Protein AF-0000000071471298 (afdb_homodimer)

Foldseek 3Di:
DPPVPPPPPPDPDPPPPPCVVPLQDDCVVLLFWKKWKFFWDQDPVVSDTDPLSVVLVVLLVVLCVVLQKDWHWDDFLFNRIIIITIHHDPVSLLVLLVVLQVLCVVQPFDHDDSDPVRAFSQRSSQSLVCQACDDVVVNHSNDDDPPSRTPDMFTQNCQVVLVVVLVVCVVVPPVCLDPVVLVVLLVSCCRHFNNQVSLLLQLLNLLLVLLVVLLVVLVVCVPPPFFLRLVNLVVLLVSLLVSLLSSLLSQLQSLQVVRLPRVQVSADFPDDPVLDDDPVLLVVLLVVCVVVLVVLLVVLLVQLVVLVVQLCCLQFWFPDPPSVVSNCVSVVSLVVVLVVSLVVQLVVLVVSLVVSRDGHPVVSVQSSCVSSLSSVLCSQCSVLVCCLPPCQFCVLVCQVCSVVVLVVQQVVCVVDVVRHRGHTDDGFGWRDFCVNVVSLCCRLAVVLVVVLCVQQVVLVVCVVQCVVQVVVVVVVVPSSPDVPVVCVVDDVVCPVSSVSVSVLVPAAADDSSVLLSVSLSLSLSCLQRCSRRSNSSVSSSVSSSVVSSRVSSCCSPRHRPDNRDYDSGPPPSSVSSLVSSLVSLLNSQLSSQQQVDPPDNTQDIDNNHRSGPDDPCCSNVNSVVRSVVSVVVSVVSSVVSCCVSPPVNVVVVVVVVVVVVVVVVVVPDDDDDDPDDPVVVVVVVVVVVVVD/DCPPPPPPPDDPDPPPPPCPVPLQDDCVVLLFWKKWKFFWDQDPVVSDTDPLSVVLVVLLVVLLVVLQKDWHWDQFLFNRIIIITIHHDPVSLLVLLVVLQVLCVVQPFDHDDSDPVRAFSQRSSQSLVCQACDDVVVNHSNDDDPPSRTPDMFTQNCQVVLVVVLVVCVVVPPVCLPPVVLVVLLVSCCRHFNNQVSLLLQLLNLLLVLLVVLLVVLVVCVVPPFFLRLVNLVVLLVSLLVSLLSSLLSQLQSLQVVRLPRVQVSADFPDDPVLDDDPVQLVVLLVVCVVVLVVLLVVLLVQLVVLVVQLCCLQFWFPDPPSVVSNCVSVVSLVVVLVVSLVVQLVVLVVSLVVSRDGHPVVSVQSSCVSSLSSVLCSQCSVLVCCLPPCQFCVLVCQVCSVVVLVVQQVVCVVDVPRHRGHTDDGFGWRDFCVNVVSLCCRLAVVLVVVLCVQQVVLVVCVVQCVVQVNVVVVVVPSSPDVPVVCVVDDVVCVVSSVSLSVLVPAAADDSSVLLSVSLSLSLSCLQRCSRRSNSSVSSSVSSSVVSSRVSSCCSPRHRPDNRDYDSGPPPSSVSSLVSSLVSLLNSQLSSQQQVDPPDNTQDIDNNHRSGPDDPCCSNVNSVVRSVVSVVVSVVSSVVSCCVSPPVNVVVVVVVVVVVVVVVVVVVDDDDDDPDDPVVVVVVVVVVVVVD

Sequence (1384 aa):
MSQELKQRAPASAENEKSPVDATKGNLVTVKPDYVIQVFYKYDPESKKNDPESEANLRVLSSILRLNGFVVNARADSNTNYLLLFVQLNDDAFEHLLKLSNQIDVLFHVKNTSTNTEKVSIAERLRLIYMKLTLTKEKGGCGIEVGKNNVKTIMPVGNIINLNKEAKNNTSRLGKLFRSPIRKENERFLRENLGSNYALYYKFVQGYVSSVGCIAVFGILAWFFLGNFSLLYAIINLTIGLTCYLCVYGLNLKSQRDWNLKNVSKTEIMVLEESELIPEWKVLLRRILFVPVTIFCSIFLFCVQFACFLLEIFINEVYVGPYKSILSLVPTICVCAAVPIITAIYGIIAGKYIAFEKNPTSERQNKSLLYKMFSFSCLASYSPLLITAFIYFPIGYALDPYLDTIKALTQSISSSYKYVPQIPTLDAEYKVNNLRMSSQIFYFMVINQVVGTLTEYALPIALSKILAVPKIASFLGTPPSAKDLDMKSVDEPEEHEFLELVRADLSKPVASIDADYNQHVIQYGFLMLFGPVWALGALSCFVFGLIQQEGDYMKYIKLARPSVPTRGESSEPWITFMRSLLIVGSFVSIAITLMYNRYGSMEIDSFVGKSSVQTSWLTVIGGAMISSILMQILVKSFEMIIQSVYDVEEEKKFNHEMKANKIISAFASKKEHPSSTDVDFLLQEVSTLQSTYMSQELKQRAPASAENEKSPVDATKGNLVTVKPDYVIQVFYKYDPESKKNDPESEANLRVLSSILRLNGFVVNARADSNTNYLLLFVQLNDDAFEHLLKLSNQIDVLFHVKNTSTNTEKVSIAERLRLIYMKLTLTKEKGGCGIEVGKNNVKTIMPVGNIINLNKEAKNNTSRLGKLFRSPIRKENERFLRENLGSNYALYYKFVQGYVSSVGCIAVFGILAWFFLGNFSLLYAIINLTIGLTCYLCVYGLNLKSQRDWNLKNVSKTEIMVLEESELIPEWKVLLRRILFVPVTIFCSIFLFCVQFACFLLEIFINEVYVGPYKSILSLVPTICVCAAVPIITAIYGIIAGKYIAFEKNPTSERQNKSLLYKMFSFSCLASYSPLLITAFIYFPIGYALDPYLDTIKALTQSISSSYKYVPQIPTLDAEYKVNNLRMSSQIFYFMVINQVVGTLTEYALPIALSKILAVPKIASFLGTPPSAKDLDMKSVDEPEEHEFLELVRADLSKPVASIDADYNQHVIQYGFLMLFGPVWALGALSCFVFGLIQQEGDYMKYIKLARPSVPTRGESSEPWITFMRSLLIVGSFVSIAITLMYNRYGSMEIDSFVGKSSVQTSWLTVIGGAMISSILMQILVKSFEMIIQSVYDVEEEKKFNHEMKANKIISAFASKKEHPSSTDVDFLLQEVSTLQSTY

Secondary structure (DSSP, 8-state):
------------------GGGGSS--HHHH--SEEEEEE--EETTTTEE-HHHHHHHHHHHHHHHHTTEEEEEEE-SSTTEEEEEEEE-HHHHHHHHHHHHHHHHHTTPPPPPS-GGGS-HHHHHHHHHHHHHS-GGGTS----TTSTTEEEEEE-TTHHHHHHHHHHHHTTTT-TT-HHHHHHHHHHHHHHT-HHHHHHHHHHHHHHHHHHHHHHHHHHHHHHT-TT-HHHHHHHHHHHHHHHHHHHHHHHHHHHHTT-TTGGGTS-B-S-GGG---HHHHHHHHHTTHHHHHHHHHHHHHHHHHHHHHHHIIIIIB-STTHHHHTTHHHHHHHHHHHHHHHHHHHHHHHHHHHHT-SBHHHHHHHHHHHHHHHHHHHHHHHHHHIIIIIHHHGGGHHHHHHHHHHHHHHHHHHSTTS----B--S-----TTHHHHHHHIIIIIHHHHHHIIIIIHHHHHHHHHTSHHHHHHTT----SS---HHHHS-TTTHHHHHHHHHHHHSPPP-HHHHHHHHHHHHHHHHHHGGG-TTHHHHHHHHHHHHHHHHHHIIIIISPPPPP---S-STTHHHHHHHHHHHHHHHHHHHHHHH--TT-SS----SSS-S--S-HHHHHHHHHHHHHHHHHHHHHHHHHHHHHH-HHHHHHHHHHHHHHHHHHHHHHSPPPPPS--HHHHHHHHHHHHHT-/------------------GGGGSS--HHHH--SEEEEEE--EETTTTEE-HHHHHHHHHHHHHHHHTTEEEEEEE-SSTTEEEEEEEE-HHHHHHHHHHHHHHHHHTTPPPPPS-GGGS-HHHHHHHHHHHHHS-GGGTS----TTSTTEEEEEE-TTHHHHHHHHHHHHTTTT-TT-HHHHHHHHHHHHHHT-HHHHHHHHHHHHHHHHHHHHHHHHHHHHHHT-TT-HHHHHHHHHHHHHHHHHHHHHHHHHHHHTT-TTGGGTS-B-S-GGG---HHHHHHHHHTTHHHHHHHHHHHHHHHHHHHHHHHIIIIIB-STTHHHHTTHHHHHHHHHHHHHHHHHHHHHHHHHHHHT-SBHHHHHHHHHHHHHHHHHHHHHHHHHHIIIIIHHHGGGHHHHHHHHHHHHHHHHHHSTTS----B--S-----TTHHHHHHHIIIIIHHHHHHIIIIIHHHHHHHHHTSHHHHHHTT----SS---HHHHS-TTTHHHHHHHHHHHHSPPP-HHHHHHHHHHHHHHHHHHGGG-TTHHHHHHHHHHHHHHHHHHIIIIISPPPPP---S-STTHHHHHHHHHHHHHHHHHHHHHHH--TT-SS----SSS-S--S-HHHHHHHHHHHHHHHHHHHHHHHHHHHHHH-HHHHHHHHHHHHHHHHHHHHHHS-PPPPS--HHHHHHHHHHHHHT-

Radius of gyration: 41.7 Å; Cα contacts (8 Å, |Δi|>4): 1835; chains: 2; bounding box: 125×145×100 Å

Nearest PDB structures (foldseek):
  7rxg-assembly1_B  TM=8.072E-01  e=3.898E-30  Aspergillus fumigatus A1163
  7rx2-assembly1_B  TM=8.559E-01  e=1.553E-27  Aspergillus fumigatus A1163
  7rwj-assembly1_A  TM=8.266E-01  e=1.677E-25  Aspergillus fumigatus Af293
  8tpr-assembly1_B  TM=7.800E-01  e=3.970E-26  Fusarium vanettenii 77-13-4
  8tpt-assembly1_A  TM=7.925E-01  e=3.604E-25  Fusarium vanettenii 77-13-4

pLDDT: mean 82.89, std 14.61, range [23.45, 97.5]

Structure (mmCIF, N/CA/C/O backbone):
data_AF-0000000071471298-model_v1
#
loop_
_entity.id
_entity.type
_entity.pdbx_description
1 polymer 'Increased sodium tolerance protein 2'
#
loop_
_atom_site.group_PDB
_atom_site.id
_atom_site.type_symbol
_atom_site.label_atom_id
_atom_site.label_alt_id
_atom_site.label_comp_id
_atom_site.label_asym_id
_atom_site.label_entity_id
_atom_site.label_seq_id
_atom_site.pdbx_PDB_ins_code
_atom_site.Cartn_x
_atom_site.Cartn_y
_atom_site.Cartn_z
_atom_site.occupancy
_atom_site.B_iso_or_equiv
_atom_site.auth_seq_id
_atom_site.auth_comp_id
_atom_site.auth_asym_id
_atom_site.auth_atom_id
_atom_site.pdbx_PDB_model_num
ATOM 1 N N . MET A 1 1 ? -71.25 67.625 57.125 1 24.45 1 MET A N 1
ATOM 2 C CA . MET A 1 1 ? -71.938 68.25 55.969 1 24.45 1 MET A CA 1
ATOM 3 C C . MET A 1 1 ? -71 68.25 54.75 1 24.45 1 MET A C 1
ATOM 5 O O . MET A 1 1 ? -71.312 67.75 53.688 1 24.45 1 MET A O 1
ATOM 9 N N . SER A 1 2 ? -70.438 69.5 54.438 1 24.17 2 SER A N 1
ATOM 10 C CA . SER A 1 2 ? -69.812 69.812 53.156 1 24.17 2 SER A CA 1
ATOM 11 C C . SER A 1 2 ? -68.5 69 53 1 24.17 2 SER A C 1
ATOM 13 O O . SER A 1 2 ? -67.5 69.312 53.594 1 24.17 2 SER A O 1
ATOM 15 N N . GLN A 1 3 ? -68.562 67.625 53.156 1 25.34 3 GLN A N 1
ATOM 16 C CA . GLN A 1 3 ? -67.625 66.562 53.062 1 25.34 3 GLN A CA 1
ATOM 17 C C . GLN A 1 3 ? -66.812 66.625 51.75 1 25.34 3 GLN A C 1
ATOM 19 O O . GLN A 1 3 ? -67.375 66.5 50.656 1 25.34 3 GLN A O 1
ATOM 24 N N . GLU A 1 4 ? -65.75 67.562 51.781 1 24.55 4 GLU A N 1
ATOM 25 C CA . GLU A 1 4 ? -64.812 67.938 50.719 1 24.55 4 GLU A CA 1
ATOM 26 C C . GLU A 1 4 ? -64.312 66.688 49.969 1 24.55 4 GLU A C 1
ATOM 28 O O . GLU A 1 4 ? -63.719 65.812 50.562 1 24.55 4 GLU A O 1
ATOM 33 N N . LEU A 1 5 ? -65.062 66.188 49.031 1 25.42 5 LEU A N 1
ATOM 34 C CA . LEU A 1 5 ? -64.812 64.938 48.25 1 25.42 5 LEU A CA 1
ATOM 35 C C . LEU A 1 5 ? -63.469 65.062 47.531 1 25.42 5 LEU A C 1
ATOM 37 O O . LEU A 1 5 ? -63.281 65.938 46.688 1 25.42 5 LEU A O 1
ATOM 41 N N . LYS A 1 6 ? -62.375 64.812 48.25 1 29.36 6 LYS A N 1
ATOM 42 C CA . LYS A 1 6 ? -61 64.875 47.844 1 29.36 6 LYS A CA 1
ATOM 43 C C . LYS A 1 6 ? -60.812 64.188 46.469 1 29.36 6 LYS A C 1
ATOM 45 O O . LYS A 1 6 ? -61.062 62.969 46.344 1 29.36 6 LYS A O 1
ATOM 50 N N . GLN A 1 7 ? -61.031 64.875 45.469 1 24.02 7 GLN A N 1
ATOM 51 C CA . GLN A 1 7 ? -60.906 64.438 44.062 1 24.02 7 GLN A CA 1
ATOM 52 C C . GLN A 1 7 ? -59.562 63.719 43.844 1 24.02 7 GLN A C 1
ATOM 54 O O . GLN A 1 7 ? -58.5 64.25 44.219 1 24.02 7 GLN A O 1
ATOM 59 N N . ARG A 1 8 ? -59.594 62.344 43.781 1 26.86 8 ARG A N 1
ATOM 60 C CA . ARG A 1 8 ? -58.531 61.406 43.406 1 26.86 8 ARG A CA 1
ATOM 61 C C . ARG A 1 8 ? -57.781 61.844 42.156 1 26.86 8 ARG A C 1
ATOM 63 O O . ARG A 1 8 ? -58.375 61.969 41.094 1 26.86 8 ARG A O 1
ATOM 70 N N . ALA A 1 9 ? -56.938 62.875 42.25 1 27.84 9 ALA A N 1
ATOM 71 C CA . ALA A 1 9 ? -56.219 63.281 41.062 1 27.84 9 ALA A CA 1
ATOM 72 C C . ALA A 1 9 ? -55.688 62.031 40.281 1 27.84 9 ALA A C 1
ATOM 74 O O . ALA A 1 9 ? -55.344 61.031 40.906 1 27.84 9 ALA A O 1
ATOM 75 N N . PRO A 1 10 ? -56.031 61.938 38.969 1 26.2 10 PRO A N 1
ATOM 76 C CA . PRO A 1 10 ? -55.656 60.781 38.125 1 26.2 10 PRO A CA 1
ATOM 77 C C . PRO A 1 10 ? -54.188 60.469 38.219 1 26.2 10 PRO A C 1
ATOM 79 O O . PRO A 1 10 ? -53.344 61.312 38.531 1 26.2 10 PRO A O 1
ATOM 82 N N . ALA A 1 11 ? -53.781 59.125 38.5 1 27.58 11 ALA A N 1
ATOM 83 C CA . ALA A 1 11 ? -52.5 58.406 38.531 1 27.58 11 ALA A CA 1
ATOM 84 C C . ALA A 1 11 ? -51.625 58.812 37.344 1 27.58 11 ALA A C 1
ATOM 86 O O . ALA A 1 11 ? -52.062 58.844 36.188 1 27.58 11 ALA A O 1
ATOM 87 N N . SER A 1 12 ? -50.75 59.781 37.469 1 26.78 12 SER A N 1
ATOM 88 C CA . SER A 1 12 ? -49.719 60.219 36.531 1 26.78 12 SER A CA 1
ATOM 89 C C . SER A 1 12 ? -49.188 59.062 35.75 1 26.78 12 SER A C 1
ATOM 91 O O . SER A 1 12 ? -49.125 57.906 36.25 1 26.78 12 SER A O 1
ATOM 93 N N . ALA A 1 13 ? -49.125 59.188 34.375 1 28.02 13 ALA A N 1
ATOM 94 C CA . ALA A 1 13 ? -48.625 58.406 33.25 1 28.02 13 ALA A CA 1
ATOM 95 C C . ALA A 1 13 ? -47.281 57.75 33.562 1 28.02 13 ALA A C 1
ATOM 97 O O . ALA A 1 13 ? -46.281 58.469 33.812 1 28.02 13 ALA A O 1
ATOM 98 N N . GLU A 1 14 ? -47.219 56.719 34.312 1 28.58 14 GLU A N 1
ATOM 99 C CA . GLU A 1 14 ? -46.031 55.875 34.406 1 28.58 14 GLU A CA 1
ATOM 100 C C . GLU A 1 14 ? -45.312 55.875 33.062 1 28.58 14 GLU A C 1
ATOM 102 O O . GLU A 1 14 ? -45.906 55.562 32.031 1 28.58 14 GLU A O 1
ATOM 107 N N . ASN A 1 15 ? -44.375 56.781 32.844 1 28.27 15 ASN A N 1
ATOM 108 C CA . ASN A 1 15 ? -43.469 56.844 31.688 1 28.27 15 ASN A CA 1
ATOM 109 C C . ASN A 1 15 ? -43.188 55.438 31.156 1 28.27 15 ASN A C 1
ATOM 111 O O . ASN A 1 15 ? -42.656 54.594 31.875 1 28.27 15 ASN A O 1
ATOM 115 N N . GLU A 1 16 ? -44.062 54.938 30.297 1 28.97 16 GLU A N 1
ATOM 116 C CA . GLU A 1 16 ? -43.844 53.781 29.422 1 28.97 16 GLU A CA 1
ATOM 117 C C . GLU A 1 16 ? -42.406 53.688 28.938 1 28.97 16 GLU A C 1
ATOM 119 O O . GLU A 1 16 ? -41.938 54.594 28.203 1 28.97 16 GLU A O 1
ATOM 124 N N . LYS A 1 17 ? -41.562 53.25 29.859 1 33.53 17 LYS A N 1
ATOM 125 C CA . LYS A 1 17 ? -40.25 52.875 29.328 1 33.53 17 LYS A CA 1
ATOM 126 C C . LYS A 1 17 ? -40.375 52.406 27.875 1 33.53 17 LYS A C 1
ATOM 128 O O . LYS A 1 17 ? -41.188 51.531 27.578 1 33.53 17 LYS A O 1
ATOM 133 N N . SER A 1 18 ? -40.062 53.281 26.984 1 31.48 18 SER A N 1
ATOM 134 C CA . SER A 1 18 ? -40.094 53.062 25.547 1 31.48 18 SER A CA 1
ATOM 135 C C . SER A 1 18 ? -39.594 51.688 25.188 1 31.48 18 SER A C 1
ATOM 137 O O . SER A 1 18 ? -38.719 51.125 25.859 1 31.48 18 SER A O 1
ATOM 139 N N . PRO A 1 19 ? -40.344 50.875 24.5 1 33.81 19 PRO A N 1
ATOM 140 C CA . PRO A 1 19 ? -40.031 49.562 23.953 1 33.81 19 PRO A CA 1
ATOM 141 C C . PRO A 1 19 ? -38.625 49.5 23.359 1 33.81 19 PRO A C 1
ATOM 143 O O . PRO A 1 19 ? -38.25 48.5 22.766 1 33.81 19 PRO A O 1
ATOM 146 N N . VAL A 1 20 ? -37.938 50.625 23.203 1 36.47 20 VAL A N 1
ATOM 147 C CA . VAL A 1 20 ? -36.656 50.656 22.516 1 36.47 20 VAL A CA 1
ATOM 148 C C . VAL A 1 20 ? -35.656 49.812 23.281 1 36.47 20 VAL A C 1
ATOM 150 O O . VAL A 1 20 ? -34.594 49.438 22.734 1 36.47 20 VAL A O 1
ATOM 153 N N . ASP A 1 21 ? -35.656 49.75 24.531 1 37.94 21 ASP A N 1
ATOM 154 C CA . ASP A 1 21 ? -34.625 49.062 25.297 1 37.94 21 ASP A CA 1
ATOM 155 C C . ASP A 1 21 ? -34.688 47.562 25.047 1 37.94 21 ASP A C 1
ATOM 157 O O . ASP A 1 21 ? -33.906 46.781 25.625 1 37.94 21 ASP A O 1
ATOM 161 N N . ALA A 1 22 ? -35.656 47 24.578 1 39.41 22 ALA A N 1
ATOM 162 C CA . ALA A 1 22 ? -36 45.562 24.562 1 39.41 22 ALA A CA 1
ATOM 163 C C . ALA A 1 22 ? -35.125 44.812 23.594 1 39.41 22 ALA A C 1
ATOM 165 O O . ALA A 1 22 ? -34.938 43.594 23.719 1 39.41 22 ALA A O 1
ATOM 166 N N . THR A 1 23 ? -34.781 45.344 22.438 1 44.31 23 THR A N 1
ATOM 167 C CA . THR A 1 23 ? -34.25 44.469 21.391 1 44.31 23 THR A CA 1
ATOM 168 C C . THR A 1 23 ? -32.75 44.312 21.562 1 44.31 23 THR A C 1
ATOM 170 O O . THR A 1 23 ? -32.094 43.625 20.75 1 44.31 23 THR A O 1
ATOM 173 N N . LYS A 1 24 ? -32.094 45.219 22.281 1 54.69 24 LYS A N 1
ATOM 174 C CA . LYS A 1 24 ? -30.688 44.969 22.5 1 54.69 24 LYS A CA 1
ATOM 175 C C . LYS A 1 24 ? -30.5 43.75 23.422 1 54.69 24 LYS A C 1
ATOM 177 O O . LYS A 1 24 ? -30.781 43.812 24.625 1 54.69 24 LYS A O 1
ATOM 182 N N . GLY A 1 25 ? -30.578 42.625 22.969 1 62.69 25 GLY A N 1
ATOM 183 C CA . GLY A 1 25 ? -30.453 41.438 23.797 1 62.69 25 GLY A CA 1
ATOM 184 C C . GLY A 1 25 ? -29.141 41.375 24.547 1 62.69 25 GLY A C 1
ATOM 185 O O . GLY A 1 25 ? -28.094 41.75 24.016 1 62.69 25 GLY A O 1
ATOM 186 N N . ASN A 1 26 ? -29.125 41.312 25.906 1 75.94 26 ASN A N 1
ATOM 187 C CA . ASN A 1 26 ? -27.953 41.094 26.75 1 75.94 26 ASN A CA 1
ATOM 188 C C . ASN A 1 26 ? -27.156 39.875 26.281 1 75.94 26 ASN A C 1
ATOM 190 O O . ASN A 1 26 ? -27.703 38.781 26.156 1 75.94 26 ASN A O 1
ATOM 194 N N . LEU A 1 27 ? -25.875 40.125 25.875 1 83.69 27 LEU A N 1
ATOM 195 C CA . LEU A 1 27 ? -25.031 39.094 25.281 1 83.69 27 LEU A CA 1
ATOM 196 C C . LEU A 1 27 ? -24.859 37.906 26.219 1 83.69 27 LEU A C 1
ATOM 198 O O . LEU A 1 27 ? -24.609 36.781 25.766 1 83.69 27 LEU A O 1
ATOM 202 N N . VAL A 1 28 ? -24.938 38.156 27.516 1 78.69 28 VAL A N 1
ATOM 203 C CA . VAL A 1 28 ? -24.766 37.094 28.484 1 78.69 28 VAL A CA 1
ATOM 204 C C . VAL A 1 28 ? -25.969 36.156 28.422 1 78.69 28 VAL A C 1
ATOM 206 O O . VAL A 1 28 ? -25.828 34.938 28.562 1 78.69 28 VAL A O 1
ATOM 209 N N . THR A 1 29 ? -27.125 36.688 28.047 1 77.44 29 THR A N 1
ATOM 210 C CA . THR A 1 29 ? -28.344 35.875 27.953 1 77.44 29 THR A CA 1
ATOM 211 C C . THR A 1 29 ? -28.5 35.281 26.562 1 77.44 29 THR A C 1
ATOM 213 O O . THR A 1 29 ? -28.938 34.156 26.422 1 77.44 29 THR A O 1
ATOM 216 N N . VAL A 1 30 ? -28.141 36.031 25.547 1 79.94 30 VAL A N 1
ATOM 217 C CA . VAL A 1 30 ? -28.312 35.594 24.172 1 79.94 30 VAL A CA 1
ATOM 218 C C . VAL A 1 30 ? -27.281 34.531 23.812 1 79.94 30 VAL A C 1
ATOM 220 O O . VAL A 1 30 ? -27.562 33.625 23.031 1 79.94 30 VAL A O 1
ATOM 223 N N . LYS A 1 31 ? -26.203 34.375 24.484 1 86.88 31 LYS A N 1
ATOM 224 C CA . LYS A 1 31 ? -25.125 33.438 24.219 1 86.88 31 LYS A CA 1
ATOM 225 C C . LYS A 1 31 ? -24.812 33.375 22.734 1 86.88 31 LYS A C 1
ATOM 227 O O . LYS A 1 31 ? -25.172 32.375 22.062 1 86.88 31 LYS A O 1
ATOM 232 N N . PRO A 1 32 ? -24.109 34.344 22.156 1 94.75 32 PRO A N 1
ATOM 233 C CA . PRO A 1 32 ? -23.781 34.344 20.719 1 94.75 32 PRO A CA 1
ATOM 234 C C . PRO A 1 32 ? -22.891 33.188 20.297 1 94.75 32 PRO A C 1
ATOM 236 O O . PRO A 1 32 ? -22.156 32.656 21.125 1 94.75 32 PRO A O 1
ATOM 239 N N . ASP A 1 33 ? -23 32.844 19.016 1 95.94 33 ASP A N 1
ATOM 240 C CA . ASP A 1 33 ? -22.219 31.719 18.469 1 95.94 33 ASP A CA 1
ATOM 241 C C . ASP A 1 33 ? -20.906 32.219 17.891 1 95.94 33 ASP A C 1
ATOM 243 O O . ASP A 1 33 ? -19.859 31.609 18.125 1 95.94 33 ASP A O 1
ATOM 247 N N . TYR A 1 34 ? -20.984 33.25 17.109 1 97.38 34 TYR A N 1
ATOM 248 C CA . TYR A 1 34 ? -19.812 33.812 16.438 1 97.38 34 TYR A CA 1
ATOM 249 C C . TYR A 1 34 ? -19.766 35.312 16.578 1 97.38 34 TYR A C 1
ATOM 251 O O . TYR A 1 34 ? -20.781 35.969 16.812 1 97.38 34 TYR A O 1
ATOM 259 N N . VAL A 1 35 ? -18.594 35.938 16.5 1 97.19 35 VAL A N 1
ATOM 260 C CA . VAL A 1 35 ? -18.375 37.375 16.391 1 97.19 35 VAL A CA 1
ATOM 261 C C . VAL A 1 35 ? -17.688 37.688 15.062 1 97.19 35 VAL A C 1
ATOM 263 O O . VAL A 1 35 ? -16.734 37.031 14.672 1 97.19 35 VAL A O 1
ATOM 266 N N . ILE A 1 36 ? -18.234 38.531 14.297 1 96.56 36 ILE A N 1
ATOM 267 C CA . ILE A 1 36 ? -17.656 39 13.039 1 96.56 36 ILE A CA 1
ATOM 268 C C . ILE A 1 36 ? -17.062 40.406 13.211 1 96.56 36 ILE A C 1
ATOM 270 O O . ILE A 1 36 ? -17.781 41.344 13.531 1 96.56 36 ILE A O 1
ATOM 274 N N . GLN A 1 37 ? -15.836 40.531 13.078 1 95.56 37 GLN A N 1
ATOM 275 C CA . GLN A 1 37 ? -15.164 41.812 13.133 1 95.56 37 GLN A CA 1
ATOM 276 C C . GLN A 1 37 ? -15.219 42.531 11.781 1 95.56 37 GLN A C 1
ATOM 278 O O . GLN A 1 37 ? -14.695 42.031 10.789 1 95.56 37 GLN A O 1
ATOM 283 N N . VAL A 1 38 ? -15.836 43.594 11.703 1 94 38 VAL A N 1
ATOM 284 C CA . VAL A 1 38 ? -16.047 44.312 10.445 1 94 38 VAL A CA 1
ATOM 285 C C . VAL A 1 38 ? -15.336 45.656 10.484 1 94 38 VAL A C 1
ATOM 287 O O . VAL A 1 38 ? -15.32 46.312 11.523 1 94 38 VAL A O 1
ATOM 290 N N . PHE A 1 39 ? -14.781 46 9.359 1 90.06 39 PHE A N 1
ATOM 291 C CA . PHE A 1 39 ? -14.141 47.281 9.211 1 90.06 39 PHE A CA 1
ATOM 292 C C . PHE A 1 39 ? -15.18 48.406 9.039 1 90.06 39 PHE A C 1
ATOM 294 O O . PHE A 1 39 ? -16.047 48.312 8.164 1 90.06 39 PHE A O 1
ATOM 301 N N . TYR A 1 40 ? -15.195 49.281 9.977 1 86.69 40 TYR A N 1
ATOM 302 C CA . TYR A 1 40 ? -16.109 50.406 9.977 1 86.69 40 TYR A CA 1
ATOM 303 C C . TYR A 1 40 ? -15.375 51.719 10.242 1 86.69 40 TYR A C 1
ATOM 305 O O . TYR A 1 40 ? -15.094 52.062 11.398 1 86.69 40 TYR A O 1
ATOM 313 N N . LYS A 1 41 ? -15.086 52.406 9.164 1 78.62 41 LYS A N 1
ATOM 314 C CA . LYS A 1 41 ? -14.273 53.625 9.266 1 78.62 41 LYS A CA 1
ATOM 315 C C . LYS A 1 41 ? -15.078 54.781 9.867 1 78.62 41 LYS A C 1
ATOM 317 O O . LYS A 1 41 ? -16.203 55.031 9.453 1 78.62 41 LYS A O 1
ATOM 322 N N . TYR A 1 42 ? -14.617 55.219 11.031 1 70 42 TYR A N 1
ATOM 323 C CA . TYR A 1 42 ? -15.219 56.406 11.672 1 70 42 TYR A CA 1
ATOM 324 C C . TYR A 1 42 ? -14.32 57.625 11.516 1 70 42 TYR A C 1
ATOM 326 O O . TYR A 1 42 ? -13.117 57.562 11.781 1 70 42 TYR A O 1
ATOM 334 N N . ASP A 1 43 ? -14.766 58.594 10.75 1 64.25 43 ASP A N 1
ATOM 335 C CA . ASP A 1 43 ? -14.023 59.844 10.664 1 64.25 43 ASP A CA 1
ATOM 336 C C . ASP A 1 43 ? -14.234 60.719 11.906 1 64.25 43 ASP A C 1
ATOM 338 O O . ASP A 1 43 ? -15.336 61.219 12.125 1 64.25 43 ASP A O 1
ATOM 342 N N . PRO A 1 44 ? -13.367 60.75 12.891 1 60.75 44 PRO A N 1
ATOM 343 C CA . PRO A 1 44 ? -13.539 61.531 14.109 1 60.75 44 PRO A CA 1
ATOM 344 C C . PRO A 1 44 ? -13.789 63.031 13.82 1 60.75 44 PRO A C 1
ATOM 346 O O . PRO A 1 44 ? -14.43 63.719 14.617 1 60.75 44 PRO A O 1
ATOM 349 N N . GLU A 1 45 ? -13.211 63.625 12.695 1 60.78 45 GLU A N 1
ATOM 350 C CA . GLU A 1 45 ? -13.328 65.062 12.398 1 60.78 45 GLU A CA 1
ATOM 351 C C . GLU A 1 45 ? -14.75 65.438 11.977 1 60.78 45 GLU A C 1
ATOM 353 O O . GLU A 1 45 ? -15.305 66.375 12.438 1 60.78 45 GLU A O 1
ATOM 358 N N . SER A 1 46 ? -15.336 64.688 11.102 1 61.41 46 SER A N 1
ATOM 359 C CA . SER A 1 46 ? -16.656 65 10.57 1 61.41 46 SER A CA 1
ATOM 360 C C . SER A 1 46 ? -17.766 64.312 11.359 1 61.41 46 SER A C 1
ATOM 362 O O . SER A 1 46 ? -18.938 64.625 11.172 1 61.41 46 SER A O 1
ATOM 364 N N . LYS A 1 47 ? -17.391 63.688 12.453 1 60.5 47 LYS A N 1
ATOM 365 C CA . LYS A 1 47 ? -18.297 62.938 13.305 1 60.5 47 LYS A CA 1
ATOM 366 C C . LYS A 1 47 ? -19.297 62.125 12.469 1 60.5 47 LYS A C 1
ATOM 368 O O . LYS A 1 47 ? -20.469 62.031 12.844 1 60.5 47 LYS A O 1
ATOM 373 N N . LYS A 1 48 ? -18.875 61.938 11.164 1 65.38 48 LYS A N 1
ATOM 374 C CA . LYS A 1 48 ? -19.781 61.188 10.281 1 65.38 48 LYS A CA 1
ATOM 375 C C . LYS A 1 48 ? -19.203 59.812 9.93 1 65.38 48 LYS A C 1
ATOM 377 O O . LYS A 1 48 ? -17.984 59.656 9.891 1 65.38 48 LYS A O 1
ATOM 382 N N . ASN A 1 49 ? -20.016 58.812 9.836 1 69.06 49 ASN A N 1
ATOM 383 C CA . ASN A 1 49 ? -19.688 57.438 9.422 1 69.06 49 ASN A CA 1
ATOM 384 C C . ASN A 1 49 ? -19.453 57.375 7.914 1 69.06 49 ASN A C 1
ATOM 386 O O . ASN A 1 49 ? -20.062 58.125 7.145 1 69.06 49 ASN A O 1
ATOM 390 N N . ASP A 1 50 ? -18.344 56.719 7.523 1 78.25 50 ASP A N 1
ATOM 391 C CA . ASP A 1 50 ? -18.094 56.469 6.109 1 78.25 50 ASP A CA 1
ATOM 392 C C . ASP A 1 50 ? -19.297 55.781 5.453 1 78.25 50 ASP A C 1
ATOM 394 O O . ASP A 1 50 ? -19.75 54.75 5.906 1 78.25 50 ASP A O 1
ATOM 398 N N . PRO A 1 51 ? -19.953 56.469 4.516 1 82.5 51 PRO A N 1
ATOM 399 C CA . PRO A 1 51 ? -21.156 55.938 3.869 1 82.5 51 PRO A CA 1
ATOM 400 C C . PRO A 1 51 ? -20.938 54.531 3.301 1 82.5 51 PRO A C 1
ATOM 402 O O . PRO A 1 51 ? -21.859 53.719 3.316 1 82.5 51 PRO A O 1
ATOM 405 N N . GLU A 1 52 ? -19.766 54.25 2.807 1 85.69 52 GLU A N 1
ATOM 406 C CA . GLU A 1 52 ? -19.484 52.938 2.26 1 85.69 52 GLU A CA 1
ATOM 407 C C . GLU A 1 52 ? -19.531 51.875 3.35 1 85.69 52 GLU A C 1
ATOM 409 O O . GLU A 1 52 ? -20.047 50.75 3.135 1 85.69 52 GLU A O 1
ATOM 414 N N . SER A 1 53 ? -18.938 52.156 4.48 1 88 53 SER A N 1
ATOM 415 C CA . SER A 1 53 ? -18.953 51.219 5.609 1 88 53 SER A CA 1
ATOM 416 C C . SER A 1 53 ? -20.375 51 6.105 1 88 53 SER A C 1
ATOM 418 O O . SER A 1 53 ? -20.719 49.875 6.496 1 88 53 SER A O 1
ATOM 420 N N . GLU A 1 54 ? -21.203 52 6.062 1 87.5 54 GLU A N 1
ATOM 421 C CA . GLU A 1 54 ? -22.594 51.875 6.5 1 87.5 54 GLU A CA 1
ATOM 422 C C . GLU A 1 54 ? -23.406 51.031 5.531 1 87.5 54 GLU A C 1
ATOM 424 O O . GLU A 1 54 ? -24.25 50.219 5.949 1 87.5 54 GLU A O 1
ATOM 429 N N . ALA A 1 55 ? -23.141 51.25 4.289 1 89.19 55 ALA A N 1
ATOM 430 C CA . ALA A 1 55 ? -23.828 50.438 3.279 1 89.19 55 ALA A CA 1
ATOM 431 C C . ALA A 1 55 ? -23.453 48.969 3.393 1 89.19 55 ALA A C 1
ATOM 433 O O . ALA A 1 55 ? -24.312 48.094 3.266 1 89.19 55 ALA A O 1
ATOM 434 N N . ASN A 1 56 ? -22.203 48.719 3.529 1 90.31 56 ASN A N 1
ATOM 435 C CA . ASN A 1 56 ? -21.734 47.344 3.658 1 90.31 56 ASN A CA 1
ATOM 436 C C . ASN A 1 56 ? -22.312 46.656 4.902 1 90.31 56 ASN A C 1
ATOM 438 O O . ASN A 1 56 ? -22.641 45.469 4.875 1 90.31 56 ASN A O 1
ATOM 442 N N . LEU A 1 57 ? -22.328 47.406 6 1 91.62 57 LEU A N 1
ATOM 443 C CA . LEU A 1 57 ? -22.891 46.875 7.234 1 91.62 57 LEU A CA 1
ATOM 444 C C . LEU A 1 57 ? -24.375 46.562 7.07 1 91.62 57 LEU A C 1
ATOM 446 O O . LEU A 1 57 ? -24.875 45.594 7.613 1 91.62 57 LEU A O 1
ATOM 450 N N . ARG A 1 58 ? -25.109 47.406 6.355 1 91.38 58 ARG A N 1
ATOM 451 C CA . ARG A 1 58 ? -26.516 47.188 6.094 1 91.38 58 ARG A CA 1
ATOM 452 C C . ARG A 1 58 ? -26.734 45.906 5.285 1 91.38 58 ARG A C 1
ATOM 454 O O . ARG A 1 58 ? -27.625 45.125 5.586 1 91.38 58 ARG A O 1
ATOM 461 N N . VAL A 1 59 ? -25.922 45.781 4.324 1 92.62 59 VAL A N 1
ATOM 462 C CA . VAL A 1 59 ? -26.031 44.594 3.471 1 92.62 59 VAL A CA 1
ATOM 463 C C . VAL A 1 59 ? -25.703 43.344 4.277 1 92.62 59 VAL A C 1
ATOM 465 O O . VAL A 1 59 ? -26.422 42.344 4.211 1 92.62 59 VAL A O 1
ATOM 468 N N . LEU A 1 60 ? -24.625 43.344 5.023 1 93.75 60 LEU A N 1
ATOM 469 C CA . LEU A 1 60 ? -24.203 42.219 5.836 1 93.75 60 LEU A CA 1
ATOM 470 C C . LEU A 1 60 ? -25.266 41.844 6.863 1 93.75 60 LEU A C 1
ATOM 472 O O . LEU A 1 60 ? -25.609 40.688 7.031 1 93.75 60 LEU A O 1
ATOM 476 N N . SER A 1 61 ? -25.828 42.844 7.52 1 93.19 61 SER A N 1
ATOM 477 C CA . SER A 1 61 ? -26.844 42.625 8.531 1 93.19 61 SER A CA 1
ATOM 478 C C . SER A 1 61 ? -28.141 42.062 7.914 1 93.19 61 SER A C 1
ATOM 480 O O . SER A 1 61 ? -28.828 41.25 8.523 1 93.19 61 SER A O 1
ATOM 482 N N . SER A 1 62 ? -28.422 42.531 6.707 1 92.62 62 SER A N 1
ATOM 483 C CA . SER A 1 62 ? -29.625 42.062 6.016 1 92.62 62 SER A CA 1
ATOM 484 C C . SER A 1 62 ? -29.469 40.594 5.602 1 92.62 62 SER A C 1
ATOM 486 O O . SER A 1 62 ? -30.406 39.812 5.715 1 92.62 62 SER A O 1
ATOM 488 N N . ILE A 1 63 ? -28.312 40.281 5.125 1 92.56 63 ILE A N 1
ATOM 489 C CA . ILE A 1 63 ? -28.031 38.906 4.727 1 92.56 63 ILE A CA 1
ATOM 490 C C . ILE A 1 63 ? -28.141 38 5.941 1 92.56 63 ILE A C 1
ATOM 492 O O . ILE A 1 63 ? -28.766 36.906 5.859 1 92.56 63 ILE A O 1
ATOM 496 N N . LEU A 1 64 ? -27.578 38.406 7.035 1 94.44 64 LEU A N 1
ATOM 497 C CA . LEU A 1 64 ? -27.625 37.594 8.258 1 94.44 64 LEU A CA 1
ATOM 498 C C . LEU A 1 64 ? -29.047 37.469 8.773 1 94.44 64 LEU A C 1
ATOM 500 O O . LEU A 1 64 ? -29.469 36.375 9.164 1 94.44 64 LEU A O 1
ATOM 504 N N . ARG A 1 65 ? -29.812 38.531 8.695 1 92.62 65 ARG A N 1
ATOM 505 C CA . ARG A 1 65 ? -31.203 38.5 9.125 1 92.62 65 ARG A CA 1
ATOM 506 C C . ARG A 1 65 ? -32.031 37.562 8.266 1 92.62 65 ARG A C 1
ATOM 508 O O . ARG A 1 65 ? -32.812 36.75 8.789 1 92.62 65 ARG A O 1
ATOM 515 N N . LEU A 1 66 ? -31.797 37.625 6.996 1 90.69 66 LEU A N 1
ATOM 516 C CA . LEU A 1 66 ? -32.562 36.812 6.055 1 90.69 66 LEU A CA 1
ATOM 517 C C . LEU A 1 66 ? -32.219 35.312 6.227 1 90.69 66 LEU A C 1
ATOM 519 O O . LEU A 1 66 ? -33.031 34.469 5.891 1 90.69 66 LEU A O 1
ATOM 523 N N . ASN A 1 67 ? -31.094 35.062 6.723 1 92.38 67 ASN A N 1
ATOM 524 C CA . ASN A 1 67 ? -30.672 33.688 6.91 1 92.38 67 ASN A CA 1
ATOM 525 C C . ASN A 1 67 ? -30.938 33.188 8.336 1 92.38 67 ASN A C 1
ATOM 527 O O . ASN A 1 67 ? -30.438 32.156 8.742 1 92.38 67 ASN A O 1
ATOM 531 N N . GLY A 1 68 ? -31.625 33.938 9.164 1 91.38 68 GLY A N 1
ATOM 532 C CA . GLY A 1 68 ? -32.125 33.5 10.461 1 91.38 68 GLY A CA 1
ATOM 533 C C . GLY A 1 68 ? -31.156 33.844 11.594 1 91.38 68 GLY A C 1
ATOM 534 O O . GLY A 1 68 ? -31.266 33.281 12.688 1 91.38 68 GLY A O 1
ATOM 535 N N . PHE A 1 69 ? -30.234 34.75 11.367 1 94.44 69 PHE A N 1
ATOM 536 C CA . PHE A 1 69 ? -29.281 35.125 12.406 1 94.44 69 PHE A CA 1
ATOM 537 C C . PHE A 1 69 ? -29.75 36.344 13.156 1 94.44 69 PHE A C 1
ATOM 539 O O . PHE A 1 69 ? -30.234 37.312 12.539 1 94.44 69 PHE A O 1
ATOM 546 N N . VAL A 1 70 ? -29.672 36.25 14.469 1 92.75 70 VAL A N 1
ATOM 547 C CA . VAL A 1 70 ? -29.859 37.438 15.312 1 92.75 70 VAL A CA 1
ATOM 548 C C . VAL A 1 70 ? -28.531 38.156 15.453 1 92.75 70 VAL A C 1
ATOM 550 O O . VAL A 1 70 ? -27.5 37.562 15.742 1 92.75 70 VAL A O 1
ATOM 553 N N . VAL A 1 71 ? -28.547 39.469 15.211 1 93.81 71 VAL A N 1
ATOM 554 C CA . VAL A 1 71 ? -27.312 40.219 15.164 1 93.81 71 VAL A CA 1
ATOM 555 C C . VAL A 1 71 ? -27.328 41.312 16.25 1 93.81 71 VAL A C 1
ATOM 557 O O . VAL A 1 71 ? -28.328 42 16.422 1 93.81 71 VAL A O 1
ATOM 560 N N . ASN A 1 72 ? -26.297 41.375 17.047 1 92.25 72 ASN A N 1
ATOM 561 C CA . ASN A 1 72 ? -26.047 42.406 18.031 1 92.25 72 ASN A CA 1
ATOM 562 C C . ASN A 1 72 ? -24.703 43.094 17.797 1 92.25 72 ASN A C 1
ATOM 564 O O . ASN A 1 72 ? -23.703 42.438 17.516 1 92.25 72 ASN A O 1
ATOM 568 N N . ALA A 1 73 ? -24.688 44.344 17.828 1 92.31 73 ALA A N 1
ATOM 569 C CA . ALA A 1 73 ? -23.453 45.062 17.562 1 92.31 73 ALA A CA 1
ATOM 570 C C . ALA A 1 73 ? -22.875 45.656 18.844 1 92.31 73 ALA A C 1
ATOM 572 O O . ALA A 1 73 ? -23.625 46.125 19.703 1 92.31 73 ALA A O 1
ATOM 573 N N . ARG A 1 74 ? -21.625 45.531 19.047 1 91.56 74 ARG A N 1
ATOM 574 C CA . ARG A 1 74 ? -20.891 46.156 20.141 1 91.56 74 ARG A CA 1
ATOM 575 C C . ARG A 1 74 ? -19.641 46.875 19.625 1 91.56 74 ARG A C 1
ATOM 577 O O . ARG A 1 74 ? -19.203 46.625 18.5 1 91.56 74 ARG A O 1
ATOM 584 N N . ALA A 1 75 ? -19.109 47.719 20.406 1 87.81 75 ALA A N 1
ATOM 585 C CA . ALA A 1 75 ? -17.922 48.469 20.031 1 87.81 75 ALA A CA 1
ATOM 586 C C . ALA A 1 75 ? -16.656 47.625 20.219 1 87.81 75 ALA A C 1
ATOM 588 O O . ALA A 1 75 ? -16.578 46.812 21.125 1 87.81 75 ALA A O 1
ATOM 589 N N . ASP A 1 76 ? -15.734 47.781 19.297 1 88.56 76 ASP A N 1
ATOM 590 C CA . ASP A 1 76 ? -14.406 47.188 19.422 1 88.56 76 ASP A CA 1
ATOM 591 C C . ASP A 1 76 ? -13.43 48.156 20.094 1 88.56 76 ASP A C 1
ATOM 593 O O . ASP A 1 76 ? -13.742 49.344 20.266 1 88.56 76 ASP A O 1
ATOM 597 N N . SER A 1 77 ? -12.328 47.625 20.562 1 80.94 77 SER A N 1
ATOM 598 C CA . SER A 1 77 ? -11.297 48.5 21.156 1 80.94 77 SER A CA 1
ATOM 599 C C . SER A 1 77 ? -10.703 49.438 20.109 1 80.94 77 SER A C 1
ATOM 601 O O . SER A 1 77 ? -10.25 50.531 20.453 1 80.94 77 SER A O 1
ATOM 603 N N . ASN A 1 78 ? -10.727 48.938 18.875 1 78.88 78 ASN A N 1
ATOM 604 C CA . ASN A 1 78 ? -10.297 49.781 17.766 1 78.88 78 ASN A CA 1
ATOM 605 C C . ASN A 1 78 ? -11.477 50.469 17.094 1 78.88 78 ASN A C 1
ATOM 607 O O . ASN A 1 78 ? -12.406 49.812 16.609 1 78.88 78 ASN A O 1
ATOM 611 N N . THR A 1 79 ? -11.469 51.781 17.031 1 75.69 79 THR A N 1
ATOM 612 C CA . THR A 1 79 ? -12.594 52.594 16.562 1 75.69 79 THR A CA 1
ATOM 613 C C . THR A 1 79 ? -12.883 52.312 15.094 1 75.69 79 THR A C 1
ATOM 615 O O . THR A 1 79 ? -13.969 52.625 14.594 1 75.69 79 THR A O 1
ATOM 618 N N . ASN A 1 80 ? -11.906 51.719 14.453 1 81.31 80 ASN A N 1
ATOM 619 C CA . ASN A 1 80 ? -12.094 51.438 13.031 1 81.31 80 ASN A CA 1
ATOM 620 C C . ASN A 1 80 ? -12.797 50.094 12.805 1 81.31 80 ASN A C 1
ATOM 622 O O . ASN A 1 80 ? -13.07 49.719 11.656 1 81.31 80 ASN A O 1
ATOM 626 N N . TYR A 1 81 ? -13.039 49.438 13.898 1 88.69 81 TYR A N 1
ATOM 627 C CA . TYR A 1 81 ? -13.68 48.125 13.75 1 88.69 81 TYR A CA 1
ATOM 628 C C . TYR A 1 81 ? -14.93 48.031 14.609 1 88.69 81 TYR A C 1
ATOM 630 O O . TYR A 1 81 ? -15.055 48.75 15.609 1 88.69 81 TYR A O 1
ATOM 638 N N . LEU A 1 82 ? -15.852 47.25 14.164 1 91.5 82 LEU A N 1
ATOM 639 C CA . LEU A 1 82 ? -17.094 46.969 14.859 1 91.5 82 LEU A CA 1
ATOM 640 C C . LEU A 1 82 ? -17.25 45.469 15.07 1 91.5 82 LEU A C 1
ATOM 642 O O . LEU A 1 82 ? -16.828 44.656 14.227 1 91.5 82 LEU A O 1
ATOM 646 N N . LEU A 1 83 ? -17.766 45.062 16.234 1 94.56 83 LEU A N 1
ATOM 647 C CA . LEU A 1 83 ? -18 43.656 16.531 1 94.56 83 LEU A CA 1
ATOM 648 C C . LEU A 1 83 ? -19.469 43.281 16.359 1 94.56 83 LEU A C 1
ATOM 650 O O . LEU A 1 83 ? -20.328 43.875 17 1 94.56 83 LEU A O 1
ATOM 654 N N . LEU A 1 84 ? -19.719 42.406 15.461 1 94.94 84 LEU A N 1
ATOM 655 C CA . LEU A 1 84 ? -21.078 41.906 15.258 1 94.94 84 LEU A CA 1
ATOM 656 C C . LEU A 1 84 ? -21.234 40.531 15.859 1 94.94 84 LEU A C 1
ATOM 658 O O . LEU A 1 84 ? -20.641 39.562 15.375 1 94.94 84 LEU A O 1
ATOM 662 N N . PHE A 1 85 ? -22 40.375 16.891 1 95.69 85 PHE A N 1
ATOM 663 C CA . PHE A 1 85 ? -22.281 39.094 17.516 1 95.69 85 PHE A CA 1
ATOM 664 C C . PHE A 1 85 ? -23.5 38.438 16.859 1 95.69 85 PHE A C 1
ATOM 666 O O . PHE A 1 85 ? -24.562 39.062 16.75 1 95.69 85 PHE A O 1
ATOM 673 N N . VAL A 1 86 ? -23.328 37.219 16.406 1 95.75 86 VAL A N 1
ATOM 674 C CA . VAL A 1 86 ? -24.406 36.562 15.672 1 95.75 86 VAL A CA 1
ATOM 675 C C . VAL A 1 86 ? -24.812 35.281 16.391 1 95.75 86 VAL A C 1
ATOM 677 O O . VAL A 1 86 ? -23.969 34.562 16.938 1 95.75 86 VAL A O 1
ATOM 680 N N . GLN A 1 87 ? -26.031 35.031 16.438 1 94.94 87 GLN A N 1
ATOM 681 C CA . GLN A 1 87 ? -26.625 33.812 16.969 1 94.94 87 GLN A CA 1
ATOM 682 C C . GLN A 1 87 ? -27.688 33.25 16.016 1 94.94 87 GLN A C 1
ATOM 684 O O . GLN A 1 87 ? -28.547 34 15.531 1 94.94 87 GLN A O 1
ATOM 689 N N . LEU A 1 88 ? -27.578 32.031 15.664 1 93.75 88 LEU A N 1
ATOM 690 C CA . LEU A 1 88 ? -28.547 31.406 14.781 1 93.75 88 LEU A CA 1
ATOM 691 C C . LEU A 1 88 ? -29.781 30.969 15.57 1 93.75 88 LEU A C 1
ATOM 693 O O . LEU A 1 88 ? -29.672 30.375 16.641 1 93.75 88 LEU A O 1
ATOM 697 N N . ASN A 1 89 ? -30.906 31.25 15.008 1 90.88 89 ASN A N 1
ATOM 698 C CA . ASN A 1 89 ? -32.156 30.844 15.633 1 90.88 89 ASN A CA 1
ATOM 699 C C . ASN A 1 89 ? -32.281 29.328 15.711 1 90.88 89 ASN A C 1
ATOM 701 O O . ASN A 1 89 ? -31.734 28.609 14.867 1 90.88 89 ASN A O 1
ATOM 705 N N . ASP A 1 90 ? -32.969 28.812 16.625 1 88.81 90 ASP A N 1
ATOM 706 C CA . ASP A 1 90 ? -33.094 27.375 16.891 1 88.81 90 ASP A CA 1
ATOM 707 C C . ASP A 1 90 ? -33.75 26.672 15.703 1 88.81 90 ASP A C 1
ATOM 709 O O . ASP A 1 90 ? -33.375 25.531 15.375 1 88.81 90 ASP A O 1
ATOM 713 N N . ASP A 1 91 ? -34.719 27.328 15.039 1 88.38 91 ASP A N 1
ATOM 714 C CA . ASP A 1 91 ? -35.375 26.719 13.898 1 88.38 91 ASP A CA 1
ATOM 715 C C . ASP A 1 91 ? -34.438 26.531 12.727 1 88.38 91 ASP A C 1
ATOM 717 O O . ASP A 1 91 ? -34.406 25.484 12.094 1 88.38 91 ASP A O 1
ATOM 721 N N . ALA A 1 92 ? -33.75 27.625 12.531 1 90.19 92 ALA A N 1
ATOM 722 C CA . ALA A 1 92 ? -32.75 27.547 11.438 1 90.19 92 ALA A CA 1
ATOM 723 C C . ALA A 1 92 ? -31.672 26.531 11.742 1 90.19 92 ALA A C 1
ATOM 725 O O . ALA A 1 92 ? -31.188 25.844 10.836 1 90.19 92 ALA A O 1
ATOM 726 N N . PHE A 1 93 ? -31.359 26.391 12.953 1 92.31 93 PHE A N 1
ATOM 727 C CA . PHE A 1 93 ? -30.344 25.422 13.344 1 92.31 93 PHE A CA 1
ATOM 728 C C . PHE A 1 93 ? -30.859 24 13.18 1 92.31 93 PHE A C 1
ATOM 730 O O . PHE A 1 93 ? -30.109 23.094 12.773 1 92.31 93 PHE A O 1
ATOM 737 N N . GLU A 1 94 ? -32.031 23.766 13.492 1 90.69 94 GLU A N 1
ATOM 738 C CA . GLU A 1 94 ? -32.625 22.438 13.312 1 90.69 94 GLU A CA 1
ATOM 739 C C . GLU A 1 94 ? -32.625 22.031 11.836 1 90.69 94 GLU A C 1
ATOM 741 O O . GLU A 1 94 ? -32.406 20.859 11.516 1 90.69 94 GLU A O 1
ATOM 746 N N . HIS A 1 95 ? -32.875 23.062 10.992 1 89.25 95 HIS A N 1
ATOM 747 C CA . HIS A 1 95 ? -32.812 22.781 9.562 1 89.25 95 HIS A CA 1
ATOM 748 C C . HIS A 1 95 ? -31.406 22.438 9.109 1 89.25 95 HIS A C 1
ATOM 750 O O . HIS A 1 95 ? -31.219 21.562 8.273 1 89.25 95 HIS A O 1
ATOM 756 N N . LEU A 1 96 ? -30.547 23.156 9.641 1 89.5 96 LEU A N 1
ATOM 757 C CA . LEU A 1 96 ? -29.141 22.906 9.312 1 89.5 96 LEU A CA 1
ATOM 758 C C . LEU A 1 96 ? -28.703 21.531 9.812 1 89.5 96 LEU A C 1
ATOM 760 O O . LEU A 1 96 ? -27.938 20.844 9.141 1 89.5 96 LEU A O 1
ATOM 764 N N . LEU A 1 97 ? -29.156 21.172 10.922 1 90.62 97 LEU A N 1
ATOM 765 C CA . LEU A 1 97 ? -28.844 19.875 11.5 1 90.62 97 LEU A CA 1
ATOM 766 C C . LEU A 1 97 ? -29.422 18.75 10.656 1 90.62 97 LEU A C 1
ATOM 768 O O . LEU A 1 97 ? -28.781 17.719 10.453 1 90.62 97 LEU A O 1
ATOM 772 N N . LYS A 1 98 ? -30.625 18.938 10.18 1 88.88 98 LYS A N 1
ATOM 773 C CA . LYS A 1 98 ? -31.266 17.953 9.32 1 88.88 98 LYS A CA 1
ATOM 774 C C . LYS A 1 98 ? -30.5 17.781 8.008 1 88.88 98 LYS A C 1
ATOM 776 O O . LYS A 1 98 ? -30.344 16.672 7.504 1 88.88 98 LYS A O 1
ATOM 781 N N . LEU A 1 99 ? -30.062 18.906 7.543 1 88 99 LEU A N 1
ATOM 782 C CA . LEU A 1 99 ? -29.266 18.875 6.324 1 88 99 LEU A CA 1
ATOM 783 C C . LEU A 1 99 ? -27.984 18.078 6.543 1 88 99 LEU A C 1
ATOM 785 O O . LEU A 1 99 ? -27.625 17.219 5.73 1 88 99 LEU A O 1
ATOM 789 N N . SER A 1 100 ? -27.312 18.375 7.594 1 88.81 100 SER A N 1
ATOM 790 C CA . SER A 1 100 ? -26.062 17.688 7.906 1 88.81 100 SER A CA 1
ATOM 791 C C . SER A 1 100 ? -26.297 16.188 8.117 1 88.81 100 SER A C 1
ATOM 793 O O . SER A 1 100 ? -25.484 15.375 7.672 1 88.81 100 SER A O 1
ATOM 795 N N . ASN A 1 101 ? -27.391 15.852 8.688 1 89 101 ASN A N 1
ATOM 796 C CA . ASN A 1 101 ? -27.703 14.445 8.93 1 89 101 ASN A CA 1
ATOM 797 C C . ASN A 1 101 ? -28.031 13.719 7.633 1 89 101 ASN A C 1
ATOM 799 O O . ASN A 1 101 ? -27.688 12.547 7.465 1 89 101 ASN A O 1
ATOM 803 N N . GLN A 1 102 ? -28.672 14.398 6.742 1 88.81 102 GLN A N 1
ATOM 804 C CA . GLN A 1 102 ? -28.984 13.789 5.453 1 88.81 102 GLN A CA 1
ATOM 805 C C . GLN A 1 102 ? -27.719 13.484 4.664 1 88.81 102 GLN A C 1
ATOM 807 O O . GLN A 1 102 ? -27.625 12.43 4.035 1 88.81 102 GLN A O 1
ATOM 812 N N . ILE A 1 103 ? -26.844 14.367 4.738 1 87.5 103 ILE A N 1
ATOM 813 C CA . ILE A 1 103 ? -25.578 14.164 4.039 1 87.5 103 ILE A CA 1
ATOM 814 C C . ILE A 1 103 ? -24.781 13.055 4.727 1 87.5 103 ILE A C 1
ATOM 816 O O . ILE A 1 103 ? -24.156 12.227 4.059 1 87.5 103 ILE A O 1
ATOM 820 N N . ASP A 1 104 ? -24.812 13.023 6.02 1 88 104 ASP A N 1
ATOM 821 C CA . ASP A 1 104 ? -24.109 11.992 6.773 1 88 104 ASP A CA 1
ATOM 822 C C . ASP A 1 104 ? -24.641 10.602 6.426 1 88 104 ASP A C 1
ATOM 824 O O . ASP A 1 104 ? -23.859 9.656 6.277 1 88 104 ASP A O 1
ATOM 828 N N . VAL A 1 105 ? -25.922 10.508 6.234 1 86.31 105 VAL A N 1
ATOM 829 C CA . VAL A 1 105 ? -26.531 9.227 5.906 1 86.31 105 VAL A CA 1
ATOM 830 C C . VAL A 1 105 ? -26.094 8.789 4.508 1 86.31 105 VAL A C 1
ATOM 832 O O . VAL A 1 105 ? -25.875 7.605 4.258 1 86.31 105 VAL A O 1
ATOM 835 N N . LEU A 1 106 ? -25.984 9.781 3.676 1 86.5 106 LEU A N 1
ATOM 836 C CA . LEU A 1 106 ? -25.594 9.492 2.303 1 86.5 106 LEU A CA 1
ATOM 837 C C . LEU A 1 106 ? -24.203 8.844 2.262 1 86.5 106 LEU A C 1
ATOM 839 O O . LEU A 1 106 ? -23.969 7.949 1.451 1 86.5 106 LEU A O 1
ATOM 843 N N . PHE A 1 107 ? -23.328 9.188 3.152 1 86.12 107 PHE A N 1
ATOM 844 C CA . PHE A 1 107 ? -21.969 8.664 3.158 1 86.12 107 PHE A CA 1
ATOM 845 C C . PHE A 1 107 ? -21.797 7.625 4.258 1 86.12 107 PHE A C 1
ATOM 847 O O . PHE A 1 107 ? -20.656 7.281 4.613 1 86.12 107 PHE A O 1
ATOM 854 N N . HIS A 1 108 ? -22.781 7.137 4.91 1 80.94 108 HIS A N 1
ATOM 855 C CA . HIS A 1 108 ? -22.828 6.062 5.895 1 80.94 108 HIS A CA 1
ATOM 856 C C . HIS A 1 108 ? -22.109 6.461 7.176 1 80.94 108 HIS A C 1
ATOM 858 O O . HIS A 1 108 ? -21.328 5.672 7.73 1 80.94 108 HIS A O 1
ATOM 864 N N . VAL A 1 109 ? -22.281 7.688 7.484 1 84 109 VAL A N 1
ATOM 865 C CA . VAL A 1 109 ? -21.797 8.172 8.766 1 84 109 VAL A CA 1
ATOM 866 C C . VAL A 1 109 ? -22.922 8.117 9.805 1 84 109 VAL A C 1
ATOM 868 O O . VAL A 1 109 ? -24.078 8.375 9.484 1 84 109 VAL A O 1
ATOM 871 N N . LYS A 1 110 ? -22.562 7.609 10.922 1 77.44 110 LYS A N 1
ATOM 872 C CA . LYS A 1 110 ? -23.578 7.527 11.961 1 77.44 110 LYS A CA 1
ATOM 873 C C . LYS A 1 110 ? -24.141 8.906 12.297 1 77.44 110 LYS A C 1
ATOM 875 O O . LYS A 1 110 ? -23.375 9.875 12.422 1 77.44 110 LYS A O 1
ATOM 880 N N . ASN A 1 111 ? -25.422 8.938 12.367 1 68.25 111 ASN A N 1
ATOM 881 C CA . ASN A 1 111 ? -26.141 10.203 12.531 1 68.25 111 ASN A CA 1
ATOM 882 C C . ASN A 1 111 ? -25.938 10.781 13.93 1 68.25 111 ASN A C 1
ATOM 884 O O . ASN A 1 111 ? -25.797 10.039 14.898 1 68.25 111 ASN A O 1
ATOM 888 N N . THR A 1 112 ? -25.703 12.062 13.805 1 67.5 112 THR A N 1
ATOM 889 C CA . THR A 1 112 ? -25.766 12.812 15.055 1 67.5 112 THR A CA 1
ATOM 890 C C . THR A 1 112 ? -27.203 12.906 15.562 1 67.5 112 THR A C 1
ATOM 892 O O . THR A 1 112 ? -28.141 12.82 14.781 1 67.5 112 THR A O 1
ATOM 895 N N . SER A 1 113 ? -27.406 12.883 16.828 1 72 113 SER A N 1
ATOM 896 C CA . SER A 1 113 ? -28.734 12.984 17.422 1 72 113 SER A CA 1
ATOM 897 C C . SER A 1 113 ? -29.531 14.133 16.812 1 72 113 SER A C 1
ATOM 899 O O . SER A 1 113 ? -28.969 15.18 16.469 1 72 113 SER A O 1
ATOM 901 N N . THR A 1 114 ? -30.703 13.883 16.406 1 72.94 114 THR A N 1
ATOM 902 C CA . THR A 1 114 ? -31.625 14.883 15.852 1 72.94 114 THR A CA 1
ATOM 903 C C . THR A 1 114 ? -32.062 15.867 16.922 1 72.94 114 THR A C 1
ATOM 905 O O . THR A 1 114 ? -32.594 16.938 16.609 1 72.94 114 THR A O 1
ATOM 908 N N . ASN A 1 115 ? -31.656 15.516 18.125 1 75.88 115 ASN A N 1
ATOM 909 C CA . ASN A 1 115 ? -32.031 16.422 19.203 1 75.88 115 ASN A CA 1
ATOM 910 C C . ASN A 1 115 ? -31 17.531 19.375 1 75.88 115 ASN A C 1
ATOM 912 O O . ASN A 1 115 ? -29.859 17.281 19.734 1 75.88 115 ASN A O 1
ATOM 916 N N . THR A 1 116 ? -31.422 18.719 19.172 1 76.06 116 THR A N 1
ATOM 917 C CA . THR A 1 116 ? -30.594 19.906 19.203 1 76.06 116 THR A CA 1
ATOM 918 C C . THR A 1 116 ? -29.906 20.047 20.562 1 76.06 116 THR A C 1
ATOM 920 O O . THR A 1 116 ? -28.797 20.594 20.656 1 76.06 116 THR A O 1
ATOM 923 N N . GLU A 1 117 ? -30.5 19.547 21.531 1 72.06 117 GLU A N 1
ATOM 924 C CA . GLU A 1 117 ? -29.953 19.703 22.875 1 72.06 117 GLU A CA 1
ATOM 925 C C . GLU A 1 117 ? -28.797 18.75 23.125 1 72.06 117 GLU A C 1
ATOM 927 O O . GLU A 1 117 ? -27.953 18.984 24 1 72.06 117 GLU A O 1
ATOM 932 N N . LYS A 1 118 ? -28.688 17.812 22.344 1 78.62 118 LYS A N 1
ATOM 933 C CA . LYS A 1 118 ? -27.672 16.797 22.578 1 78.62 118 LYS A CA 1
ATOM 934 C C . LYS A 1 118 ? -26.484 16.984 21.641 1 78.62 118 LYS A C 1
ATOM 936 O O . LYS A 1 118 ? -25.5 16.25 21.734 1 78.62 118 LYS A O 1
ATOM 941 N N . VAL A 1 119 ? -26.594 18.078 20.953 1 88.81 119 VAL A N 1
ATOM 942 C CA . VAL A 1 119 ? -25.516 18.344 20 1 88.81 119 VAL A CA 1
ATOM 943 C C . VAL A 1 119 ? -24.375 19.078 20.719 1 88.81 119 VAL A C 1
ATOM 945 O O . VAL A 1 119 ? -24.609 19.984 21.516 1 88.81 119 VAL A O 1
ATOM 948 N N . SER A 1 120 ? -23.25 18.578 20.594 1 89.81 120 SER A N 1
ATOM 949 C CA . SER A 1 120 ? -22.078 19.188 21.219 1 89.81 120 SER A CA 1
ATOM 950 C C . SER A 1 120 ? -21.875 20.625 20.719 1 89.81 120 SER A C 1
ATOM 952 O O . SER A 1 120 ? -22.312 20.969 19.625 1 89.81 120 SER A O 1
ATOM 954 N N . ILE A 1 121 ? -21.219 21.422 21.5 1 93.69 121 ILE A N 1
ATOM 955 C CA . ILE A 1 121 ? -20.969 22.828 21.156 1 93.69 121 ILE A CA 1
ATOM 956 C C . ILE A 1 121 ? -20.078 22.891 19.906 1 93.69 121 ILE A C 1
ATOM 958 O O . ILE A 1 121 ? -20.266 23.75 19.062 1 93.69 121 ILE A O 1
ATOM 962 N N . ALA A 1 122 ? -19.172 21.984 19.828 1 94.06 122 ALA A N 1
ATOM 963 C CA . ALA A 1 122 ? -18.281 21.953 18.672 1 94.06 122 ALA A CA 1
ATOM 964 C C . ALA A 1 122 ? -19.062 21.719 17.375 1 94.06 122 ALA A C 1
ATOM 966 O O . ALA A 1 122 ? -18.812 22.375 16.359 1 94.06 122 ALA A O 1
ATOM 967 N N . GLU A 1 123 ? -19.969 20.828 17.406 1 91.69 123 GLU A N 1
ATOM 968 C CA . GLU A 1 123 ? -20.766 20.516 16.234 1 91.69 123 GLU A CA 1
ATOM 969 C C . GLU A 1 123 ? -21.672 21.688 15.859 1 91.69 123 GLU A C 1
ATOM 971 O O . GLU A 1 123 ? -21.875 21.969 14.672 1 91.69 123 GLU A O 1
ATOM 976 N N . ARG A 1 124 ? -22.219 22.297 16.859 1 93.25 124 ARG A N 1
ATOM 977 C CA . ARG A 1 124 ? -23.062 23.453 16.594 1 93.25 124 ARG A CA 1
ATOM 978 C C . ARG A 1 124 ? -22.266 24.562 15.922 1 93.25 124 ARG A C 1
ATOM 980 O O . ARG A 1 124 ? -22.672 25.109 14.891 1 93.25 124 ARG A O 1
ATOM 987 N N . LEU A 1 125 ? -21.109 24.875 16.484 1 95.25 125 LEU A N 1
ATOM 988 C CA . LEU A 1 125 ? -20.281 25.953 15.953 1 95.25 125 LEU A CA 1
ATOM 989 C C . LEU A 1 125 ? -19.781 25.594 14.555 1 95.25 125 LEU A C 1
ATOM 991 O O . LEU A 1 125 ? -19.656 26.469 13.703 1 95.25 125 LEU A O 1
ATOM 995 N N . ARG A 1 126 ? -19.484 24.344 14.312 1 92.81 126 ARG A N 1
ATOM 996 C CA . ARG A 1 126 ? -19.031 23.906 13 1 92.81 126 ARG A CA 1
ATOM 997 C C . ARG A 1 126 ? -20.109 24.141 11.945 1 92.81 126 ARG A C 1
ATOM 999 O O . ARG A 1 126 ? -19.844 24.688 10.875 1 92.81 126 ARG A O 1
ATOM 1006 N N . LEU A 1 127 ? -21.312 23.766 12.211 1 91.75 127 LEU A N 1
ATOM 1007 C CA . LEU A 1 127 ? -22.422 23.891 11.273 1 91.75 127 LEU A CA 1
ATOM 1008 C C . LEU A 1 127 ? -22.766 25.344 11.008 1 91.75 127 LEU A C 1
ATOM 1010 O O . LEU A 1 127 ? -23.047 25.734 9.875 1 91.75 127 LEU A O 1
ATOM 1014 N N . ILE A 1 128 ? -22.75 26.094 12.062 1 94.75 128 ILE A N 1
ATOM 1015 C CA . ILE A 1 128 ? -23.078 27.5 11.906 1 94.75 128 ILE A CA 1
ATOM 1016 C C . ILE A 1 128 ? -22.016 28.203 11.062 1 94.75 128 ILE A C 1
ATOM 1018 O O . ILE A 1 128 ? -22.328 29.062 10.25 1 94.75 128 ILE A O 1
ATOM 1022 N N . TYR A 1 129 ? -20.766 27.859 11.336 1 93.69 129 TYR A N 1
ATOM 1023 C CA . TYR A 1 129 ? -19.688 28.422 10.516 1 93.69 129 TYR A CA 1
ATOM 1024 C C . TYR A 1 129 ? -19.891 28.062 9.047 1 93.69 129 TYR A C 1
ATOM 1026 O O . TYR A 1 129 ? -19.656 28.891 8.164 1 93.69 129 TYR A O 1
ATOM 1034 N N . MET A 1 130 ? -20.297 26.891 8.797 1 89.38 130 MET A N 1
ATOM 1035 C CA . MET A 1 130 ? -20.578 26.453 7.438 1 89.38 130 MET A CA 1
ATOM 1036 C C . MET A 1 130 ? -21.672 27.328 6.812 1 89.38 130 MET A C 1
ATOM 1038 O O . MET A 1 130 ? -21.562 27.734 5.656 1 89.38 130 MET A O 1
ATOM 1042 N N . LYS A 1 131 ? -22.672 27.578 7.566 1 91.25 131 LYS A N 1
ATOM 1043 C CA . LYS A 1 131 ? -23.766 28.406 7.074 1 91.25 131 LYS A CA 1
ATOM 1044 C C . LYS A 1 131 ? -23.297 29.828 6.785 1 91.25 131 LYS A C 1
ATOM 1046 O O . LYS A 1 131 ? -23.75 30.453 5.824 1 91.25 131 LYS A O 1
ATOM 1051 N N . LEU A 1 132 ? -22.391 30.297 7.562 1 93.38 132 LEU A N 1
ATOM 1052 C CA . LEU A 1 132 ? -21.891 31.656 7.402 1 93.38 132 LEU A CA 1
ATOM 1053 C C . LEU A 1 132 ? -21.016 31.766 6.16 1 93.38 132 LEU A C 1
ATOM 1055 O O . LEU A 1 132 ? -21.062 32.781 5.453 1 93.38 132 LEU A O 1
ATOM 1059 N N . THR A 1 133 ? -20.266 30.75 5.828 1 89.56 133 THR A N 1
ATOM 1060 C CA . THR A 1 133 ? -19.219 30.859 4.824 1 89.56 133 THR A CA 1
ATOM 1061 C C . THR A 1 133 ? -19.672 30.281 3.492 1 89.56 133 THR A C 1
ATOM 1063 O O . THR A 1 133 ? -19.156 30.641 2.434 1 89.56 133 THR A O 1
ATOM 1066 N N . LEU A 1 134 ? -20.594 29.391 3.461 1 86.31 134 LEU A N 1
ATOM 1067 C CA . LEU A 1 134 ? -21.078 28.812 2.217 1 86.31 134 LEU A CA 1
ATOM 1068 C C . LEU A 1 134 ? -21.672 29.875 1.302 1 86.31 134 LEU A C 1
ATOM 1070 O O . LEU A 1 134 ? -22.203 30.875 1.776 1 86.31 134 LEU A O 1
ATOM 1074 N N . THR A 1 135 ? -21.594 29.625 0.056 1 85.88 135 THR A N 1
ATOM 1075 C CA . THR A 1 135 ? -22.109 30.578 -0.931 1 85.88 135 THR A CA 1
ATOM 1076 C C . THR A 1 135 ? -23.625 30.641 -0.88 1 85.88 135 THR A C 1
ATOM 1078 O O . THR A 1 135 ? -24.281 29.75 -0.333 1 85.88 135 THR A O 1
ATOM 1081 N N . LYS A 1 136 ? -24.047 31.672 -1.499 1 85.69 136 LYS A N 1
ATOM 1082 C CA . LYS A 1 136 ? -25.484 31.891 -1.534 1 85.69 136 LYS A CA 1
ATOM 1083 C C . LYS A 1 136 ? -26.188 30.781 -2.312 1 85.69 136 LYS A C 1
ATOM 1085 O O . LYS A 1 136 ? -27.312 30.391 -1.964 1 85.69 136 LYS A O 1
ATOM 1090 N N . GLU A 1 137 ? -25.453 30.25 -3.248 1 81.75 137 GLU A N 1
ATOM 1091 C CA . GLU A 1 137 ? -26.016 29.203 -4.094 1 81.75 137 GLU A CA 1
ATOM 1092 C C . GLU A 1 137 ? -26.203 27.906 -3.307 1 81.75 137 GLU A C 1
ATOM 1094 O O . GLU A 1 137 ? -27.078 27.094 -3.641 1 81.75 137 GLU A O 1
ATOM 1099 N N . LYS A 1 138 ? -25.531 27.812 -2.205 1 83.38 138 LYS A N 1
ATOM 1100 C CA . LYS A 1 138 ? -25.609 26.609 -1.395 1 83.38 138 LYS A CA 1
ATOM 1101 C C . LYS A 1 138 ? -26.391 26.859 -0.103 1 83.38 138 LYS A C 1
ATOM 1103 O O . LYS A 1 138 ? -26.359 26.047 0.818 1 83.38 138 LYS A O 1
ATOM 1108 N N . GLY A 1 139 ? -26.969 28.016 -0.058 1 81.88 139 GLY A N 1
ATOM 1109 C CA . GLY A 1 139 ? -27.828 28.312 1.079 1 81.88 139 GLY A CA 1
ATOM 1110 C C . GLY A 1 139 ? -27.094 28.969 2.229 1 81.88 139 GLY A C 1
ATOM 1111 O O . GLY A 1 139 ? -27.594 29.016 3.355 1 81.88 139 GLY A O 1
ATOM 1112 N N . GLY A 1 140 ? -25.906 29.391 2.016 1 88.75 140 GLY A N 1
ATOM 1113 C CA . GLY A 1 140 ? -25.141 30.078 3.047 1 88.75 140 GLY A CA 1
ATOM 1114 C C . GLY A 1 140 ? -25.156 31.594 2.908 1 88.75 140 GLY A C 1
ATOM 1115 O O . GLY A 1 140 ? -25.953 32.125 2.139 1 88.75 140 GLY A O 1
ATOM 1116 N N . CYS A 1 141 ? -24.438 32.25 3.801 1 91.25 141 CYS A N 1
ATOM 1117 C CA . CYS A 1 141 ? -24.406 33.719 3.82 1 91.25 141 CYS A CA 1
ATOM 1118 C C . CYS A 1 141 ? -23.328 34.25 2.883 1 91.25 141 CYS A C 1
ATOM 1120 O O . CYS A 1 141 ? -23.344 35.438 2.523 1 91.25 141 CYS A O 1
ATOM 1122 N N . GLY A 1 142 ? -22.375 33.406 2.486 1 89.38 142 GLY A N 1
ATOM 1123 C CA . GLY A 1 142 ? -21.328 33.812 1.572 1 89.38 142 GLY A CA 1
ATOM 1124 C C . GLY A 1 142 ? -20.312 34.75 2.205 1 89.38 142 GLY A C 1
ATOM 1125 O O . GLY A 1 142 ? -19.703 35.562 1.514 1 89.38 142 GLY A O 1
ATOM 1126 N N . ILE A 1 143 ? -20.188 34.75 3.518 1 92.5 143 ILE A N 1
ATOM 1127 C CA . ILE A 1 143 ? -19.266 35.656 4.219 1 92.5 143 ILE A CA 1
ATOM 1128 C C . ILE A 1 143 ? -17.844 35.094 4.145 1 92.5 143 ILE A C 1
ATOM 1130 O O . ILE A 1 143 ? -17.609 33.938 4.48 1 92.5 143 ILE A O 1
ATOM 1134 N N . GLU A 1 144 ? -16.953 35.812 3.604 1 89.25 144 GLU A N 1
ATOM 1135 C CA . GLU A 1 144 ? -15.555 35.406 3.494 1 89.25 144 GLU A CA 1
ATOM 1136 C C . GLU A 1 144 ? -14.633 36.438 4.137 1 89.25 144 GLU A C 1
ATOM 1138 O O . GLU A 1 144 ? -14.844 37.656 3.986 1 89.25 144 GLU A O 1
ATOM 1143 N N . VAL A 1 145 ? -13.719 35.969 4.809 1 89.94 145 VAL A N 1
ATOM 1144 C CA . VAL A 1 145 ? -12.734 36.844 5.445 1 89.94 145 VAL A CA 1
ATOM 1145 C C . VAL A 1 145 ? -11.938 37.594 4.379 1 89.94 145 VAL A C 1
ATOM 1147 O O . VAL A 1 145 ? -11.461 37 3.414 1 89.94 145 VAL A O 1
ATOM 1150 N N . GLY A 1 146 ? -11.852 38.844 4.469 1 86.12 146 GLY A N 1
ATOM 1151 C CA . GLY A 1 146 ? -11.102 39.656 3.539 1 86.12 146 GLY A CA 1
ATOM 1152 C C . GLY A 1 146 ? -11.977 40.344 2.494 1 86.12 146 GLY A C 1
ATOM 1153 O O . GLY A 1 146 ? -11.539 41.25 1.803 1 86.12 146 GLY A O 1
ATOM 1154 N N . LYS A 1 147 ? -13.227 39.812 2.463 1 84.38 147 LYS A N 1
ATOM 1155 C CA . LYS A 1 147 ? -14.164 40.438 1.518 1 84.38 147 LYS A CA 1
ATOM 1156 C C . LYS A 1 147 ? -15.227 41.25 2.244 1 84.38 147 LYS A C 1
ATOM 1158 O O . LYS A 1 147 ? -15.633 40.906 3.357 1 84.38 147 LYS A O 1
ATOM 1163 N N . ASN A 1 148 ? -15.695 42.281 1.663 1 84.44 148 ASN A N 1
ATOM 1164 C CA . ASN A 1 148 ? -16.781 43.125 2.141 1 84.44 148 ASN A CA 1
ATOM 1165 C C . ASN A 1 148 ? -16.5 43.656 3.553 1 84.44 148 ASN A C 1
ATOM 1167 O O . ASN A 1 148 ? -17.375 43.594 4.418 1 84.44 148 ASN A O 1
ATOM 1171 N N . ASN A 1 149 ? -15.305 43.906 3.914 1 88.19 149 ASN A N 1
ATOM 1172 C CA . ASN A 1 149 ? -14.859 44.562 5.137 1 88.19 149 ASN A CA 1
ATOM 1173 C C . ASN A 1 149 ? -14.867 43.594 6.328 1 88.19 149 ASN A C 1
ATOM 1175 O O . ASN A 1 149 ? -14.82 44.031 7.477 1 88.19 149 ASN A O 1
ATOM 1179 N N . VAL A 1 150 ? -15.07 42.344 6.023 1 93 150 VAL A N 1
ATOM 1180 C CA . VAL A 1 150 ? -14.992 41.375 7.105 1 93 150 VAL A CA 1
ATOM 1181 C C . VAL A 1 150 ? -13.539 41.031 7.391 1 93 150 VAL A C 1
ATOM 1183 O O . VAL A 1 150 ? -12.82 40.562 6.504 1 93 150 VAL A O 1
ATOM 1186 N N . LYS A 1 151 ? -13.141 41.25 8.562 1 91.94 151 LYS A N 1
ATOM 1187 C CA . LYS A 1 151 ? -11.742 41 8.914 1 91.94 151 LYS A CA 1
ATOM 1188 C C . LYS A 1 151 ? -11.547 39.594 9.484 1 91.94 151 LYS A C 1
ATOM 1190 O O . LYS A 1 151 ? -10.617 38.875 9.102 1 91.94 151 LYS A O 1
ATOM 1195 N N . THR A 1 152 ? -12.406 39.219 10.453 1 93.88 152 THR A N 1
ATOM 1196 C CA . THR A 1 152 ? -12.234 37.938 11.125 1 93.88 152 THR A CA 1
ATOM 1197 C C . THR A 1 152 ? -13.578 37.375 11.578 1 93.88 152 THR A C 1
ATOM 1199 O O . THR A 1 152 ? -14.508 38.125 11.859 1 93.88 152 THR A O 1
ATOM 1202 N N . ILE A 1 153 ? -13.734 36.156 11.547 1 95.44 153 ILE A N 1
ATOM 1203 C CA . ILE A 1 153 ? -14.867 35.406 12.117 1 95.44 153 ILE A CA 1
ATOM 1204 C C . ILE A 1 153 ? -14.367 34.469 13.219 1 95.44 153 ILE A C 1
ATOM 1206 O O . ILE A 1 153 ? -13.586 33.562 12.961 1 95.44 153 ILE A O 1
ATOM 1210 N N . MET A 1 154 ? -14.727 34.719 14.414 1 96.56 154 MET A N 1
ATOM 1211 C CA . MET A 1 154 ? -14.227 33.938 15.547 1 96.56 154 MET A CA 1
ATOM 1212 C C . MET A 1 154 ? -15.383 33.344 16.344 1 96.56 154 MET A C 1
ATOM 1214 O O . MET A 1 154 ? -16.375 34.031 16.594 1 96.56 154 MET A O 1
ATOM 1218 N N . PRO A 1 155 ? -15.273 32.094 16.688 1 96.75 155 PRO A N 1
ATOM 1219 C CA . PRO A 1 155 ? -16.312 31.5 17.531 1 96.75 155 PRO A CA 1
ATOM 1220 C C . PRO A 1 155 ? -16.281 32.031 18.969 1 96.75 155 PRO A C 1
ATOM 1222 O O . PRO A 1 155 ? -15.211 32.25 19.531 1 96.75 155 PRO A O 1
ATOM 1225 N N . VAL A 1 156 ? -17.453 32.281 19.547 1 95.62 156 VAL A N 1
ATOM 1226 C CA . VAL A 1 156 ? -17.547 32.844 20.906 1 95.62 156 VAL A CA 1
ATOM 1227 C C . VAL A 1 156 ? -18.406 31.922 21.766 1 95.62 156 VAL A C 1
ATOM 1229 O O . VAL A 1 156 ? -18.375 32 23 1 95.62 156 VAL A O 1
ATOM 1232 N N . GLY A 1 157 ? -19.125 31.047 21.125 1 92.44 157 GLY A N 1
ATOM 1233 C CA . GLY A 1 157 ? -20.016 30.172 21.875 1 92.44 157 GLY A CA 1
ATOM 1234 C C . GLY A 1 157 ? -19.281 29.297 22.875 1 92.44 157 GLY A C 1
ATOM 1235 O O . GLY A 1 157 ? -19.875 28.859 23.859 1 92.44 157 GLY A O 1
ATOM 1236 N N . ASN A 1 158 ? -18.047 29.047 22.656 1 92.75 158 ASN A N 1
ATOM 1237 C CA . ASN A 1 158 ? -17.312 28.156 23.562 1 92.75 158 ASN A CA 1
ATOM 1238 C C . ASN A 1 158 ? -16.281 28.938 24.391 1 92.75 158 ASN A C 1
ATOM 1240 O O . ASN A 1 158 ? -15.484 28.344 25.109 1 92.75 158 ASN A O 1
ATOM 1244 N N . ILE A 1 159 ? -16.297 30.172 24.359 1 92.88 159 ILE A N 1
ATOM 1245 C CA . ILE A 1 159 ? -15.242 31 24.969 1 92.88 159 ILE A CA 1
ATOM 1246 C C . ILE A 1 159 ? -15.305 30.875 26.484 1 92.88 159 ILE A C 1
ATOM 1248 O O . ILE A 1 159 ? -14.273 30.812 27.156 1 92.88 159 ILE A O 1
ATOM 1252 N N . ILE A 1 160 ? -16.5 30.812 27.016 1 90.69 160 ILE A N 1
ATOM 1253 C CA . ILE A 1 160 ? -16.656 30.719 28.469 1 90.69 160 ILE A CA 1
ATOM 1254 C C . ILE A 1 160 ? -16.125 29.375 28.953 1 90.69 160 ILE A C 1
ATOM 1256 O O . ILE A 1 160 ? -15.43 29.312 29.969 1 90.69 160 ILE A O 1
ATOM 1260 N N . ASN A 1 161 ? -16.453 28.344 28.203 1 93.44 161 ASN A N 1
ATOM 1261 C CA . ASN A 1 161 ? -15.953 27.016 28.547 1 93.44 161 ASN A CA 1
ATOM 1262 C C . ASN A 1 161 ? -14.438 26.953 28.469 1 93.44 161 ASN A C 1
ATOM 1264 O O . ASN A 1 161 ? -13.789 26.344 29.312 1 93.44 161 ASN A O 1
ATOM 1268 N N . LEU A 1 162 ? -13.875 27.578 27.484 1 94.31 162 LEU A N 1
ATOM 1269 C CA . LEU A 1 162 ? -12.43 27.562 27.281 1 94.31 162 LEU A CA 1
ATOM 1270 C C . LEU A 1 162 ? -11.727 28.312 28.422 1 94.31 162 LEU A C 1
ATOM 1272 O O . LEU A 1 162 ? -10.711 27.844 28.938 1 94.31 162 LEU A O 1
ATOM 1276 N N . ASN A 1 163 ? -12.258 29.406 28.812 1 91.06 163 ASN A N 1
ATOM 1277 C CA . ASN A 1 163 ? -11.656 30.188 29.875 1 91.06 163 ASN A CA 1
ATOM 1278 C C . ASN A 1 163 ? -11.734 29.453 31.219 1 91.06 163 ASN A C 1
ATOM 1280 O O . ASN A 1 163 ? -10.797 29.516 32 1 91.06 163 ASN A O 1
ATOM 1284 N N . LYS A 1 164 ? -12.836 28.828 31.438 1 92.12 164 LYS A N 1
ATOM 1285 C CA . LYS A 1 164 ? -12.969 28.031 32.656 1 92.12 164 LYS A CA 1
ATOM 1286 C C . LYS A 1 164 ? -11.961 26.891 32.688 1 92.12 164 LYS A C 1
ATOM 1288 O O . LYS A 1 164 ? -11.344 26.625 33.719 1 92.12 164 LYS A O 1
ATOM 1293 N N . GLU A 1 165 ? -11.859 26.266 31.578 1 92.62 165 GLU A N 1
ATOM 1294 C CA . GLU A 1 165 ? -10.906 25.156 31.469 1 92.62 165 GLU A CA 1
ATOM 1295 C C . GLU A 1 165 ? -9.469 25.656 31.641 1 92.62 165 GLU A C 1
ATOM 1297 O O . GLU A 1 165 ? -8.641 24.969 32.25 1 92.62 165 GLU A O 1
ATOM 1302 N N . ALA A 1 166 ? -9.133 26.797 31.094 1 90.25 166 ALA A N 1
ATOM 1303 C CA . ALA A 1 166 ? -7.797 27.359 31.219 1 90.25 166 ALA A CA 1
ATOM 1304 C C . ALA A 1 166 ? -7.441 27.625 32.688 1 90.25 166 ALA A C 1
ATOM 1306 O O . ALA A 1 166 ? -6.309 27.359 33.094 1 90.25 166 ALA A O 1
ATOM 1307 N N . LYS A 1 167 ? -8.352 28.078 33.438 1 88.19 167 LYS A N 1
ATOM 1308 C CA . LYS A 1 167 ? -8.133 28.328 34.844 1 88.19 167 LYS A CA 1
ATOM 1309 C C . LYS A 1 167 ? -7.961 27.016 35.625 1 88.19 167 LYS A C 1
ATOM 1311 O O . LYS A 1 167 ? -7.086 26.906 36.469 1 88.19 167 LYS A O 1
ATOM 1316 N N . ASN A 1 168 ? -8.703 26.094 35.25 1 86.38 168 ASN A N 1
ATOM 1317 C CA . ASN A 1 168 ? -8.633 24.797 35.906 1 86.38 168 ASN A CA 1
ATOM 1318 C C . ASN A 1 168 ? -7.332 24.078 35.562 1 86.38 168 ASN A C 1
ATOM 1320 O O . ASN A 1 168 ? -6.766 23.375 36.406 1 86.38 168 ASN A O 1
ATOM 1324 N N . ASN A 1 169 ? -6.934 24.234 34.344 1 84.06 169 ASN A N 1
ATOM 1325 C CA . ASN A 1 169 ? -5.75 23.531 33.875 1 84.06 169 ASN A CA 1
ATOM 1326 C C . ASN A 1 169 ? -4.477 24.062 34.531 1 84.06 169 ASN A C 1
ATOM 1328 O O . ASN A 1 169 ? -3.471 23.359 34.594 1 84.06 169 ASN A O 1
ATOM 1332 N N . THR A 1 170 ? -4.398 25.281 34.969 1 78.44 170 THR A N 1
ATOM 1333 C CA . THR A 1 170 ? -3.227 25.844 35.625 1 78.44 170 THR A CA 1
ATOM 1334 C C . THR A 1 170 ? -2.885 25.062 36.875 1 78.44 170 THR A C 1
ATOM 1336 O O . THR A 1 170 ? -1.711 24.891 37.219 1 78.44 170 THR A O 1
ATOM 1339 N N . SER A 1 171 ? -3.918 24.469 37.438 1 76.38 171 SER A N 1
ATOM 1340 C CA . SER A 1 171 ? -3.707 23.672 38.656 1 76.38 171 SER A CA 1
ATOM 1341 C C . SER A 1 171 ? -3.256 22.25 38.312 1 76.38 171 SER A C 1
ATOM 1343 O O . SER A 1 171 ? -2.723 21.547 39.156 1 76.38 171 SER A O 1
ATOM 1345 N N . ARG A 1 172 ? -3.414 21.891 37.062 1 76.5 172 ARG A N 1
ATOM 1346 C CA . ARG A 1 172 ? -3.104 20.531 36.656 1 76.5 172 ARG A CA 1
ATOM 1347 C C . ARG A 1 172 ? -1.798 20.469 35.875 1 76.5 172 ARG A C 1
ATOM 1349 O O . ARG A 1 172 ? -1.414 19.422 35.375 1 76.5 172 ARG A O 1
ATOM 1356 N N . LEU A 1 173 ? -1.164 21.609 35.875 1 73.62 173 LEU A N 1
ATOM 1357 C CA . LEU A 1 173 ? 0.096 21.688 35.125 1 73.62 173 LEU A CA 1
ATOM 1358 C C . LEU A 1 173 ? 1.097 20.672 35.688 1 73.62 173 LEU A C 1
ATOM 1360 O O . LEU A 1 173 ? 1.259 20.547 36.906 1 73.62 173 LEU A O 1
ATOM 1364 N N . GLY A 1 174 ? 1.686 19.828 34.844 1 68 174 GLY A N 1
ATOM 1365 C CA . GLY A 1 174 ? 2.678 18.844 35.219 1 68 174 GLY A CA 1
ATOM 1366 C C . GLY A 1 174 ? 2.092 17.469 35.438 1 68 174 GLY A C 1
ATOM 1367 O O . GLY A 1 174 ? 2.83 16.484 35.562 1 68 174 GLY A O 1
ATOM 1368 N N . LYS A 1 175 ? 0.839 17.359 35.531 1 68.69 175 LYS A N 1
ATOM 1369 C CA . LYS A 1 175 ? 0.21 16.078 35.781 1 68.69 175 LYS A CA 1
ATOM 1370 C C . LYS A 1 175 ? -0.301 15.445 34.5 1 68.69 175 LYS A C 1
ATOM 1372 O O . LYS A 1 175 ? -1.219 14.617 34.531 1 68.69 175 LYS A O 1
ATOM 1377 N N . LEU A 1 176 ? 0.302 15.836 33.469 1 63.56 176 LEU A N 1
ATOM 1378 C CA . LEU A 1 176 ? -0.221 15.469 32.156 1 63.56 176 LEU A CA 1
ATOM 1379 C C . LEU A 1 176 ? 0.023 13.992 31.859 1 63.56 176 LEU A C 1
ATOM 1381 O O . LEU A 1 176 ? -0.549 13.438 30.922 1 63.56 176 LEU A O 1
ATOM 1385 N N . PHE A 1 177 ? 0.708 13.32 32.75 1 67.44 177 PHE A N 1
ATOM 1386 C CA . PHE A 1 177 ? 0.962 11.906 32.469 1 67.44 177 PHE A CA 1
ATOM 1387 C C . PHE A 1 177 ? -0.046 11.023 33.188 1 67.44 177 PHE A C 1
ATOM 1389 O O . PHE A 1 177 ? -0.062 9.805 33 1 67.44 177 PHE A O 1
ATOM 1396 N N . ARG A 1 178 ? -0.977 11.766 33.812 1 77.56 178 ARG A N 1
ATOM 1397 C CA . ARG A 1 178 ? -1.98 10.969 34.531 1 77.56 178 ARG A CA 1
ATOM 1398 C C . ARG A 1 178 ? -3.146 10.633 33.594 1 77.56 178 ARG A C 1
ATOM 1400 O O . ARG A 1 178 ? -3.744 11.523 33 1 77.56 178 ARG A O 1
ATOM 1407 N N . SER A 1 179 ? -3.527 9.461 33.531 1 79.81 179 SER A N 1
ATOM 1408 C CA . SER A 1 179 ? -4.484 8.898 32.594 1 79.81 179 SER A CA 1
ATOM 1409 C C . SER A 1 179 ? -5.848 9.562 32.719 1 79.81 179 SER A C 1
ATOM 1411 O O . SER A 1 179 ? -6.461 9.945 31.719 1 79.81 179 SER A O 1
ATOM 1413 N N . PRO A 1 180 ? -6.352 9.82 33.938 1 83.88 180 PRO A N 1
ATOM 1414 C CA . PRO A 1 180 ? -7.68 10.43 34.031 1 83.88 180 PRO A CA 1
ATOM 1415 C C . PRO A 1 180 ? -7.715 11.859 33.5 1 83.88 180 PRO A C 1
ATOM 1417 O O . PRO A 1 180 ? -8.703 12.273 32.875 1 83.88 180 PRO A O 1
ATOM 1420 N N . ILE A 1 181 ? -6.66 12.562 33.719 1 85.5 181 ILE A N 1
ATOM 1421 C CA . ILE A 1 181 ? -6.578 13.938 33.219 1 85.5 181 ILE A CA 1
ATOM 1422 C C . ILE A 1 181 ? -6.508 13.945 31.703 1 85.5 181 ILE A C 1
ATOM 1424 O O . ILE A 1 181 ? -7.148 14.773 31.047 1 85.5 181 ILE A O 1
ATOM 1428 N N . ARG A 1 182 ? -5.844 13.047 31.203 1 86.94 182 ARG A N 1
ATOM 1429 C CA . ARG A 1 182 ? -5.727 12.945 29.75 1 86.94 182 ARG A CA 1
ATOM 1430 C C . ARG A 1 182 ? -7.082 12.664 29.109 1 86.94 182 ARG A C 1
ATOM 1432 O O . ARG A 1 182 ? -7.422 13.258 28.094 1 86.94 182 ARG A O 1
ATOM 1439 N N . LYS A 1 183 ? -7.797 11.812 29.734 1 90.25 183 LYS A N 1
ATOM 1440 C CA . LYS A 1 183 ? -9.117 11.461 29.203 1 90.25 183 LYS A CA 1
ATOM 1441 C C . LYS A 1 183 ? -10.07 12.648 29.297 1 90.25 183 LYS A C 1
ATOM 1443 O O . LYS A 1 183 ? -10.883 12.859 28.391 1 90.25 183 LYS A O 1
ATOM 1448 N N . GLU A 1 184 ? -9.922 13.32 30.344 1 91.12 184 GLU A N 1
ATOM 1449 C CA . GLU A 1 184 ? -10.758 14.508 30.531 1 91.12 184 GLU A CA 1
ATOM 1450 C C . GLU A 1 184 ? -10.422 15.586 29.5 1 91.12 184 GLU A C 1
ATOM 1452 O O . GLU A 1 184 ? -11.312 16.219 28.953 1 91.12 184 GLU A O 1
ATOM 1457 N N . ASN A 1 185 ? -9.172 15.812 29.328 1 91.62 185 ASN A N 1
ATOM 1458 C CA . ASN A 1 185 ? -8.75 16.797 28.344 1 91.62 185 ASN A CA 1
ATOM 1459 C C . ASN A 1 185 ? -9.195 16.406 26.938 1 91.62 185 ASN A C 1
ATOM 1461 O O . ASN A 1 185 ? -9.617 17.25 26.141 1 91.62 185 ASN A O 1
ATOM 1465 N N . GLU A 1 186 ? -9.125 15.141 26.672 1 93 186 GLU A N 1
ATOM 1466 C CA . GLU A 1 186 ? -9.562 14.625 25.375 1 93 186 GLU 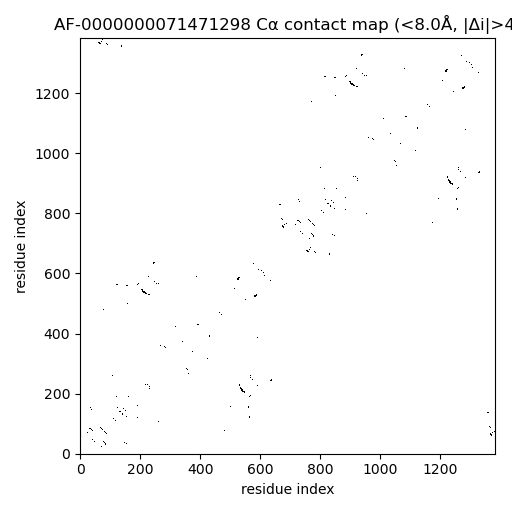A CA 1
ATOM 1467 C C . GLU A 1 186 ? -11.055 14.875 25.156 1 93 186 GLU A C 1
ATOM 1469 O O . GLU A 1 186 ? -11.469 15.312 24.094 1 93 186 GLU A O 1
ATOM 1474 N N . ARG A 1 187 ? -11.789 14.57 26.125 1 93.75 187 ARG A N 1
ATOM 1475 C CA . ARG A 1 187 ? -13.234 14.773 26.047 1 93.75 187 ARG A CA 1
ATOM 1476 C C . ARG A 1 187 ? -13.57 16.25 25.906 1 93.75 187 ARG A C 1
ATOM 1478 O O . ARG A 1 187 ? -14.453 16.625 25.125 1 93.75 187 ARG A O 1
ATOM 1485 N N . PHE A 1 188 ? -12.859 17.047 26.641 1 94.62 188 PHE A N 1
ATOM 1486 C CA . PHE A 1 188 ? -13.094 18.484 26.578 1 94.62 188 PHE A CA 1
ATOM 1487 C C . PHE A 1 188 ? -12.82 19.016 25.188 1 94.62 188 PHE A C 1
ATOM 1489 O O . PHE A 1 188 ? -13.617 19.781 24.641 1 94.62 188 PHE A O 1
ATOM 1496 N N . LEU A 1 189 ? -11.734 18.656 24.625 1 95.19 189 LEU A N 1
ATOM 1497 C CA . LEU A 1 189 ? -11.375 19.125 23.297 1 95.19 189 LEU A CA 1
ATOM 1498 C C . LEU A 1 189 ? -12.383 18.641 22.25 1 95.19 189 LEU A C 1
ATOM 1500 O O . LEU A 1 189 ? -12.75 19.391 21.344 1 95.19 189 LEU A O 1
ATOM 1504 N N . ARG A 1 190 ? -12.812 17.438 22.375 1 94.38 190 ARG A N 1
ATOM 1505 C CA . ARG A 1 190 ? -13.781 16.875 21.438 1 94.38 190 ARG A CA 1
ATOM 1506 C C . ARG A 1 190 ? -15.109 17.609 21.516 1 94.38 190 ARG A C 1
ATOM 1508 O O . ARG A 1 190 ? -15.727 17.906 20.484 1 94.38 190 ARG A O 1
ATOM 1515 N N . GLU A 1 191 ? -15.492 18 22.672 1 94.56 191 GLU A N 1
ATOM 1516 C CA . GLU A 1 191 ? -16.797 18.625 22.891 1 94.56 191 GLU A CA 1
ATOM 1517 C C . GLU A 1 191 ? -16.781 20.094 22.516 1 94.56 191 GLU A C 1
ATOM 1519 O O . GLU A 1 191 ? -17.781 20.641 22.062 1 94.56 191 GLU A O 1
ATOM 1524 N N . ASN A 1 192 ? -15.586 20.688 22.641 1 95.38 192 ASN A N 1
ATOM 1525 C CA . ASN A 1 192 ? -15.555 22.125 22.469 1 95.38 192 ASN A CA 1
ATOM 1526 C C . ASN A 1 192 ? -14.859 22.516 21.172 1 95.38 192 ASN A C 1
ATOM 1528 O O . ASN A 1 192 ? -15.172 23.562 20.578 1 95.38 192 ASN A O 1
ATOM 1532 N N . LEU A 1 193 ? -13.891 21.75 20.734 1 95.62 193 LEU A N 1
ATOM 1533 C CA . LEU A 1 193 ? -13.109 22.141 19.547 1 95.62 193 LEU A CA 1
ATOM 1534 C C . LEU A 1 193 ? -13.281 21.125 18.438 1 95.62 193 LEU A C 1
ATOM 1536 O O . LEU A 1 193 ? -12.859 21.375 17.297 1 95.62 193 LEU A O 1
ATOM 1540 N N . GLY A 1 194 ? -13.836 19.969 18.688 1 93.94 194 GLY A N 1
ATOM 1541 C CA . GLY A 1 194 ? -14.102 18.984 17.656 1 93.94 194 GLY A CA 1
ATOM 1542 C C . GLY A 1 194 ? -13.125 17.812 17.688 1 93.94 194 GLY A C 1
ATOM 1543 O O . GLY A 1 194 ? -12.195 17.797 18.484 1 93.94 194 GLY A O 1
ATOM 1544 N N . SER A 1 195 ? -13.32 16.875 16.812 1 94.19 195 SER A N 1
ATOM 1545 C CA . SER A 1 195 ? -12.539 15.648 16.812 1 94.19 195 SER A CA 1
ATOM 1546 C C . SER A 1 195 ? -11.133 15.883 16.281 1 94.19 195 SER A C 1
ATOM 1548 O O . SER A 1 195 ? -10.195 15.18 16.672 1 94.19 195 SER A O 1
ATOM 1550 N N . ASN A 1 196 ? -10.945 16.859 15.453 1 94.5 196 ASN A N 1
ATOM 1551 C CA . ASN A 1 196 ? -9.633 17.125 14.875 1 94.5 196 ASN A CA 1
ATOM 1552 C C . ASN A 1 196 ? -8.609 17.469 15.953 1 94.5 196 ASN A C 1
ATOM 1554 O O . ASN A 1 196 ? -7.496 16.938 15.953 1 94.5 196 ASN A O 1
ATOM 1558 N N . TYR A 1 197 ? -8.977 18.312 16.891 1 95.75 197 TYR A N 1
ATOM 1559 C CA . TYR A 1 197 ? -8.078 18.734 17.953 1 95.75 197 TYR A CA 1
ATOM 1560 C C . TYR A 1 197 ? -7.906 17.625 18.984 1 95.75 197 TYR A C 1
ATOM 1562 O O . TYR A 1 197 ? -6.832 17.484 19.578 1 95.75 197 TYR A O 1
ATOM 1570 N N . ALA A 1 198 ? -8.953 16.875 19.188 1 96.31 198 ALA A N 1
ATOM 1571 C CA . ALA A 1 198 ? -8.852 15.742 20.094 1 96.31 198 ALA A CA 1
ATOM 1572 C C . ALA A 1 198 ? -7.91 14.68 19.547 1 96.31 198 ALA A C 1
ATOM 1574 O O . ALA A 1 198 ? -7.125 14.086 20.297 1 96.31 198 ALA A O 1
ATOM 1575 N N . LEU A 1 199 ? -7.984 14.477 18.25 1 96.69 199 LEU A N 1
ATOM 1576 C CA . LEU A 1 199 ? -7.094 13.516 17.609 1 96.69 199 LEU A CA 1
ATOM 1577 C C . LEU A 1 199 ? -5.641 13.977 17.688 1 96.69 199 LEU A C 1
ATOM 1579 O O . LEU A 1 199 ? -4.738 13.164 17.906 1 96.69 199 LEU A O 1
ATOM 1583 N N . TYR A 1 200 ? -5.438 15.266 17.516 1 96.81 200 TYR A N 1
ATOM 1584 C CA . TYR A 1 200 ? -4.09 15.805 17.641 1 96.81 200 TYR A CA 1
ATOM 1585 C C . TYR A 1 200 ? -3.547 15.586 19.047 1 96.81 200 TYR A C 1
ATOM 1587 O O . TYR A 1 200 ? -2.391 15.195 19.219 1 96.81 200 TYR A O 1
ATOM 1595 N N . TYR A 1 201 ? -4.398 15.852 20.016 1 95 201 TYR A N 1
ATOM 1596 C CA . TYR A 1 201 ? -3.998 15.664 21.406 1 95 201 TYR A CA 1
ATOM 1597 C C . TYR A 1 201 ? -3.594 14.219 21.656 1 95 201 TYR A C 1
ATOM 1599 O O . TYR A 1 201 ? -2.572 13.961 22.312 1 95 201 TYR A O 1
ATOM 1607 N N . LYS A 1 202 ? -4.332 13.305 21.156 1 94.12 202 LYS A N 1
ATOM 1608 C CA . LYS A 1 202 ? -4.016 11.891 21.328 1 94.12 202 LYS A CA 1
ATOM 1609 C C . LYS A 1 202 ? -2.734 11.523 20.578 1 94.12 202 LYS A C 1
ATOM 1611 O O . LYS A 1 202 ? -1.948 10.703 21.062 1 94.12 202 LYS A O 1
ATOM 1616 N N . PHE A 1 203 ? -2.537 12.031 19.422 1 96.06 203 PHE A N 1
ATOM 1617 C CA . PHE A 1 203 ? -1.327 11.828 18.641 1 96.06 203 PHE A CA 1
ATOM 1618 C C . PHE A 1 203 ? -0.091 12.25 19.422 1 96.06 203 PHE A C 1
ATOM 1620 O O . PHE A 1 203 ? 0.875 11.492 19.516 1 96.06 203 PHE A O 1
ATOM 1627 N N . VAL A 1 204 ? -0.166 13.414 20.047 1 94.94 204 VAL A N 1
ATOM 1628 C CA . VAL A 1 204 ? 0.974 13.969 20.766 1 94.94 204 VAL A CA 1
ATOM 1629 C C . VAL A 1 204 ? 1.251 13.125 22.016 1 94.94 204 VAL A C 1
ATOM 1631 O O . VAL A 1 204 ? 2.408 12.859 22.344 1 94.94 204 VAL A O 1
ATOM 1634 N N . GLN A 1 205 ? 0.208 12.703 22.688 1 91.69 205 GLN A N 1
ATOM 1635 C CA . GLN A 1 205 ? 0.373 11.867 23.875 1 91.69 205 GLN A CA 1
ATOM 1636 C C . GLN A 1 205 ? 1.062 10.547 23.531 1 91.69 205 GLN A C 1
ATOM 1638 O O . GLN A 1 205 ? 1.979 10.125 24.219 1 91.69 205 GLN A O 1
ATOM 1643 N N . GLY A 1 206 ? 0.579 9.969 22.453 1 91.19 206 GLY A N 1
ATOM 1644 C CA . GLY A 1 206 ? 1.207 8.727 22.031 1 91.19 206 GLY A CA 1
ATOM 1645 C C . GLY A 1 206 ? 2.645 8.914 21.578 1 91.19 206 GLY A C 1
ATOM 1646 O O . GLY A 1 206 ? 3.514 8.109 21.906 1 91.19 206 GLY A O 1
ATOM 1647 N N . TYR A 1 207 ? 2.887 9.969 20.844 1 94.19 207 TYR A N 1
ATOM 1648 C CA . TYR A 1 207 ? 4.215 10.273 20.328 1 94.19 207 TYR A CA 1
ATOM 1649 C C . TYR A 1 207 ? 5.195 10.547 21.469 1 94.19 207 TYR A C 1
ATOM 1651 O O . TYR A 1 207 ? 6.246 9.914 21.562 1 94.19 207 TYR A O 1
ATOM 1659 N N . VAL A 1 208 ? 4.852 11.438 22.438 1 92.56 208 VAL A N 1
ATOM 1660 C CA . VAL A 1 208 ? 5.754 11.867 23.5 1 92.56 208 VAL A CA 1
ATOM 1661 C C . VAL A 1 208 ? 6.039 10.703 24.438 1 92.56 208 VAL A C 1
ATOM 1663 O O . VAL A 1 208 ? 7.18 10.5 24.859 1 92.56 208 VAL A O 1
ATOM 1666 N N . SER A 1 209 ? 5.043 9.906 24.734 1 89.38 209 SER A N 1
ATOM 1667 C CA . SER A 1 209 ? 5.25 8.742 25.578 1 89.38 209 SER A CA 1
ATOM 1668 C C . SER A 1 209 ? 6.223 7.758 24.938 1 89.38 209 SER A C 1
ATOM 1670 O O . SER A 1 209 ? 7.074 7.184 25.625 1 89.38 209 SER A O 1
ATOM 1672 N N . SER A 1 210 ? 6.125 7.602 23.688 1 90.94 210 SER A N 1
ATOM 1673 C CA . SER A 1 210 ? 7 6.672 22.984 1 90.94 210 SER A CA 1
ATOM 1674 C C . SER A 1 210 ? 8.422 7.215 22.891 1 90.94 210 SER A C 1
ATOM 1676 O O . SER A 1 210 ? 9.391 6.457 22.969 1 90.94 210 SER A O 1
ATOM 1678 N N . VAL A 1 211 ? 8.531 8.516 22.672 1 92 211 VAL A N 1
ATOM 1679 C CA . VAL A 1 211 ? 9.852 9.133 22.609 1 92 211 VAL A CA 1
ATOM 1680 C C . VAL A 1 211 ? 10.547 9.016 23.969 1 92 211 VAL A C 1
ATOM 1682 O O . VAL A 1 211 ? 11.773 8.914 24.031 1 92 211 VAL A O 1
ATOM 1685 N N . GLY A 1 212 ? 9.711 9.008 25.016 1 91.69 212 GLY A N 1
ATOM 1686 C CA . GLY A 1 212 ? 10.281 8.773 26.344 1 91.69 212 GLY A CA 1
ATOM 1687 C C . GLY A 1 212 ? 11.023 7.457 26.438 1 91.69 212 GLY A C 1
ATOM 1688 O O . GLY A 1 212 ? 12.094 7.387 27.062 1 91.69 212 GLY A O 1
ATOM 1689 N N . CYS A 1 213 ? 10.539 6.469 25.781 1 89.12 213 CYS A N 1
ATOM 1690 C CA . CYS A 1 213 ? 11.195 5.168 25.766 1 89.12 213 CYS A CA 1
ATOM 1691 C C . CYS A 1 213 ? 12.516 5.23 25 1 89.12 213 CYS A C 1
ATOM 1693 O O . CYS A 1 213 ? 13.516 4.645 25.438 1 89.12 213 CYS A O 1
ATOM 1695 N N . ILE A 1 214 ? 12.531 5.945 23.906 1 89.56 214 ILE A N 1
ATOM 1696 C CA . ILE A 1 214 ? 13.758 6.105 23.125 1 89.56 214 ILE A CA 1
ATOM 1697 C C . ILE A 1 214 ? 14.797 6.855 23.953 1 89.56 214 ILE A C 1
ATOM 1699 O O . ILE A 1 214 ? 15.984 6.527 23.922 1 89.56 214 ILE A O 1
ATOM 1703 N N . ALA A 1 215 ? 14.312 7.816 24.703 1 92.88 215 ALA A N 1
ATOM 1704 C CA . ALA A 1 215 ? 15.203 8.641 25.516 1 92.88 215 ALA A CA 1
ATOM 1705 C C . ALA A 1 215 ? 15.906 7.805 26.578 1 92.88 215 ALA A C 1
ATOM 1707 O O . ALA A 1 215 ? 17.094 8.008 26.859 1 92.88 215 ALA A O 1
ATOM 1708 N N . VAL A 1 216 ? 15.258 6.836 27.203 1 93.25 216 VAL A N 1
ATOM 1709 C CA . VAL A 1 216 ? 15.852 5.973 28.219 1 93.25 216 VAL A CA 1
ATOM 1710 C C . VAL A 1 216 ? 17 5.176 27.594 1 93.25 216 VAL A C 1
ATOM 1712 O O . VAL A 1 216 ? 18.094 5.113 28.172 1 93.25 216 VAL A O 1
ATOM 1715 N N . PHE A 1 217 ? 16.781 4.707 26.422 1 91.62 217 PHE A N 1
ATOM 1716 C CA . PHE A 1 217 ? 17.828 3.92 25.766 1 91.62 217 PHE A CA 1
ATOM 1717 C C . PHE A 1 217 ? 18.922 4.82 25.219 1 91.62 217 PHE A C 1
ATOM 1719 O O . PHE A 1 217 ? 20.078 4.398 25.078 1 91.62 217 PHE A O 1
ATOM 1726 N N . GLY A 1 218 ? 18.484 5.992 24.828 1 90.44 218 GLY A N 1
ATOM 1727 C CA . GLY A 1 218 ? 19.484 6.953 24.406 1 90.44 218 GLY A CA 1
ATOM 1728 C C . GLY A 1 218 ? 20.484 7.293 25.5 1 90.44 218 GLY A C 1
ATOM 1729 O O . GLY A 1 218 ? 21.688 7.371 25.25 1 90.44 218 GLY A O 1
ATOM 1730 N N . ILE A 1 219 ? 20.031 7.449 26.719 1 92.38 219 ILE A N 1
ATOM 1731 C CA . ILE A 1 219 ? 20.875 7.742 27.859 1 92.38 219 ILE A CA 1
ATOM 1732 C C . ILE A 1 219 ? 21.812 6.559 28.125 1 92.38 219 ILE A C 1
ATOM 1734 O O . ILE A 1 219 ? 23.016 6.742 28.344 1 92.38 219 ILE A O 1
ATOM 1738 N N . LEU A 1 220 ? 21.266 5.387 28.047 1 92.06 220 LEU A N 1
ATOM 1739 C CA . LEU A 1 220 ? 22.062 4.18 28.266 1 92.06 220 LEU A CA 1
ATOM 1740 C C . LEU A 1 220 ? 23.125 4.027 27.172 1 92.06 220 LEU A C 1
ATOM 1742 O O . LEU A 1 220 ? 24.25 3.615 27.469 1 92.06 220 LEU A O 1
ATOM 1746 N N . ALA A 1 221 ? 22.719 4.348 26.016 1 88.94 221 ALA A N 1
ATOM 1747 C CA . ALA A 1 221 ? 23.656 4.234 24.906 1 88.94 221 ALA A CA 1
ATOM 1748 C C . ALA A 1 221 ? 24.781 5.27 25.016 1 88.94 221 ALA A C 1
ATOM 1750 O O . ALA A 1 221 ? 25.938 4.988 24.688 1 88.94 221 ALA A O 1
ATOM 1751 N N . TRP A 1 222 ? 24.453 6.473 25.438 1 86.31 222 TRP A N 1
ATOM 1752 C CA . TRP A 1 222 ? 25.438 7.523 25.625 1 86.31 222 TRP A CA 1
ATOM 1753 C C . TRP A 1 222 ? 26.469 7.117 26.688 1 86.31 222 TRP A C 1
ATOM 1755 O O . TRP A 1 222 ? 27.656 7.406 26.547 1 86.31 222 TRP A O 1
ATOM 1765 N N . PHE A 1 223 ? 26.125 6.281 27.688 1 88.19 223 PHE A N 1
ATOM 1766 C CA . PHE A 1 223 ? 27.016 5.871 28.766 1 88.19 223 PHE A CA 1
ATOM 1767 C C . PHE A 1 223 ? 27.844 4.656 28.359 1 88.19 223 PHE A C 1
ATOM 1769 O O . PHE A 1 223 ? 29.031 4.566 28.688 1 88.19 223 PHE A O 1
ATOM 1776 N N . PHE A 1 224 ? 27.219 3.711 27.578 1 87.06 224 PHE A N 1
ATOM 1777 C CA . PHE A 1 224 ? 27.844 2.406 27.422 1 87.06 224 PHE A CA 1
ATOM 1778 C C . PHE A 1 224 ? 28.359 2.229 26 1 87.06 224 PHE A C 1
ATOM 1780 O O . PHE A 1 224 ? 29.344 1.521 25.766 1 87.06 224 PHE A O 1
ATOM 1787 N N . LEU A 1 225 ? 27.75 2.766 24.938 1 83.69 225 LEU A N 1
ATOM 1788 C CA . LEU A 1 225 ? 28.031 2.373 23.562 1 83.69 225 LEU A CA 1
ATOM 1789 C C . LEU A 1 225 ? 28.719 3.504 22.812 1 83.69 225 LEU A C 1
ATOM 1791 O O . LEU A 1 225 ? 29.469 3.258 21.859 1 83.69 225 LEU A O 1
ATOM 1795 N N . GLY A 1 226 ? 28.562 4.719 23.188 1 78.94 226 GLY A N 1
ATOM 1796 C CA . GLY A 1 226 ? 29.125 5.84 22.469 1 78.94 226 GLY A CA 1
ATOM 1797 C C . GLY A 1 226 ? 28.328 6.23 21.234 1 78.94 226 GLY A C 1
ATOM 1798 O O . GLY A 1 226 ? 27.297 5.613 20.938 1 78.94 226 GLY A O 1
ATOM 1799 N N . ASN A 1 227 ? 28.938 7.168 20.375 1 79.25 227 ASN A N 1
ATOM 1800 C CA . ASN A 1 227 ? 28.266 7.668 19.188 1 79.25 227 ASN A CA 1
ATOM 1801 C C . ASN A 1 227 ? 28.469 6.75 17.984 1 79.25 227 ASN A C 1
ATOM 1803 O O . ASN A 1 227 ? 29.484 6.051 17.906 1 79.25 227 ASN A O 1
ATOM 1807 N N . PHE A 1 228 ? 27.484 6.586 17.156 1 84.12 228 PHE A N 1
ATOM 1808 C CA . PHE A 1 228 ? 27.516 5.824 15.922 1 84.12 228 PHE A CA 1
ATOM 1809 C C . PHE A 1 228 ? 27.594 4.328 16.203 1 84.12 228 PHE A C 1
ATOM 1811 O O . PHE A 1 228 ? 28.328 3.6 15.531 1 84.12 228 PHE A O 1
ATOM 1818 N N . SER A 1 229 ? 26.984 3.91 17.312 1 87.12 229 SER A N 1
ATOM 1819 C CA . SER A 1 229 ? 26.891 2.49 17.625 1 87.12 229 SER A CA 1
ATOM 1820 C C . SER A 1 229 ? 25.797 1.81 16.812 1 87.12 229 SER A C 1
ATOM 1822 O O . SER A 1 229 ? 24.672 2.293 16.75 1 87.12 229 SER A O 1
ATOM 1824 N N . LEU A 1 230 ? 26.172 0.73 16.203 1 90.38 230 LEU A N 1
ATOM 1825 C CA . LEU A 1 230 ? 25.219 -0.015 15.391 1 90.38 230 LEU A CA 1
ATOM 1826 C C . LEU A 1 230 ? 24.094 -0.577 16.266 1 90.38 230 LEU A C 1
ATOM 1828 O O . LEU A 1 230 ? 22.938 -0.607 15.836 1 90.38 230 LEU A O 1
ATOM 1832 N N . LEU A 1 231 ? 24.422 -0.996 17.391 1 90.12 231 LEU A N 1
ATOM 1833 C CA . LEU A 1 231 ? 23.422 -1.535 18.312 1 90.12 231 LEU A CA 1
ATOM 1834 C C . LEU A 1 231 ? 22.391 -0.469 18.688 1 90.12 231 LEU A C 1
ATOM 1836 O O . LEU A 1 231 ? 21.188 -0.734 18.703 1 90.12 231 LEU A O 1
ATOM 1840 N N . TYR A 1 232 ? 22.875 0.683 18.969 1 91.56 232 TYR A N 1
ATOM 1841 C CA . TYR A 1 232 ? 21.953 1.763 19.312 1 91.56 232 TYR A CA 1
ATOM 1842 C C . TYR A 1 232 ? 21.078 2.146 18.125 1 91.56 232 TYR A C 1
ATOM 1844 O O . TYR A 1 232 ? 19.891 2.455 18.297 1 91.56 232 TYR A O 1
ATOM 1852 N N . ALA A 1 233 ? 21.688 2.162 16.953 1 93.94 233 ALA A N 1
ATOM 1853 C CA . ALA A 1 233 ? 20.906 2.492 15.758 1 93.94 233 ALA A CA 1
ATOM 1854 C C . ALA A 1 233 ? 19.734 1.53 15.578 1 93.94 233 ALA A C 1
ATOM 1856 O O . ALA A 1 233 ? 18.625 1.955 15.297 1 93.94 233 ALA A O 1
ATOM 1857 N N . ILE A 1 234 ? 20 0.271 15.812 1 94.12 234 ILE A N 1
ATOM 1858 C CA . ILE A 1 234 ? 18.969 -0.748 15.648 1 94.12 234 ILE A CA 1
ATOM 1859 C C . ILE A 1 234 ? 17.906 -0.58 16.734 1 94.12 234 ILE A C 1
ATOM 1861 O O . ILE A 1 234 ? 16.703 -0.646 16.453 1 94.12 234 ILE A O 1
ATOM 1865 N N . ILE A 1 235 ? 18.328 -0.351 17.938 1 92.81 235 ILE A N 1
ATOM 1866 C CA . ILE A 1 235 ? 17.391 -0.169 19.062 1 92.81 235 ILE A CA 1
ATOM 1867 C C . ILE A 1 235 ? 16.531 1.069 18.812 1 92.81 235 ILE A C 1
ATOM 1869 O O . ILE A 1 235 ? 15.32 1.039 19.016 1 92.81 235 ILE A O 1
ATOM 1873 N N . ASN A 1 236 ? 17.172 2.16 18.375 1 93.88 236 ASN A N 1
ATOM 1874 C CA . ASN A 1 236 ? 16.469 3.404 18.078 1 93.88 236 ASN A CA 1
ATOM 1875 C C . ASN A 1 236 ? 15.406 3.213 17 1 93.88 236 ASN A C 1
ATOM 1877 O O . ASN A 1 236 ? 14.281 3.684 17.141 1 93.88 236 ASN A O 1
ATOM 1881 N N . LEU A 1 237 ? 15.734 2.49 15.977 1 95.69 237 LEU A N 1
ATOM 1882 C CA . LEU A 1 237 ? 14.805 2.24 14.875 1 95.69 237 LEU A CA 1
ATOM 1883 C C . LEU A 1 237 ? 13.68 1.315 15.32 1 95.69 237 LEU A C 1
ATOM 1885 O O . LEU A 1 237 ? 12.523 1.495 14.922 1 95.69 237 LEU A O 1
ATOM 1889 N N . THR A 1 238 ? 14 0.384 16.172 1 94.12 238 THR A N 1
ATOM 1890 C CA . THR A 1 238 ? 12.984 -0.538 16.672 1 94.12 238 THR A CA 1
ATOM 1891 C C . THR A 1 238 ? 11.977 0.189 17.562 1 94.12 238 THR A C 1
ATOM 1893 O O . THR A 1 238 ? 10.766 0.002 17.422 1 94.12 238 THR A O 1
ATOM 1896 N N . ILE A 1 239 ? 12.492 1.026 18.375 1 92.38 239 ILE A N 1
ATOM 1897 C CA . ILE A 1 239 ? 11.602 1.791 19.234 1 92.38 239 ILE A CA 1
ATOM 1898 C C . ILE A 1 239 ? 10.828 2.814 18.406 1 92.38 239 ILE A C 1
ATOM 1900 O O . ILE A 1 239 ? 9.656 3.086 18.688 1 92.38 239 ILE A O 1
ATOM 1904 N N . GLY A 1 240 ? 11.539 3.406 17.391 1 94.94 240 GLY A N 1
ATOM 1905 C CA . GLY A 1 240 ? 10.836 4.273 16.453 1 94.94 240 GLY A CA 1
ATOM 1906 C C . GLY A 1 240 ? 9.68 3.586 15.758 1 94.94 240 GLY A C 1
ATOM 1907 O O . GLY A 1 240 ? 8.625 4.188 15.555 1 94.94 240 GLY A O 1
ATOM 1908 N N . LEU A 1 241 ? 9.805 2.33 15.438 1 96.56 241 LEU A N 1
ATOM 1909 C CA . LEU A 1 241 ? 8.734 1.53 14.852 1 96.56 241 LEU A CA 1
ATOM 1910 C C . LEU A 1 241 ? 7.578 1.368 15.828 1 96.56 241 LEU A C 1
ATOM 1912 O O . LEU A 1 241 ? 6.414 1.515 15.445 1 96.56 241 LEU A O 1
ATOM 1916 N N . THR A 1 242 ? 7.895 1.07 17.062 1 93.62 242 THR A N 1
ATOM 1917 C CA . THR A 1 242 ? 6.855 0.914 18.062 1 93.62 242 THR A CA 1
ATOM 1918 C C . THR A 1 242 ? 6.109 2.227 18.281 1 93.62 242 THR A C 1
ATOM 1920 O O . THR A 1 242 ? 4.895 2.229 18.5 1 93.62 242 THR A O 1
ATOM 1923 N N . CYS A 1 243 ? 6.855 3.34 18.188 1 95 243 CYS A N 1
ATOM 1924 C CA . CYS A 1 243 ? 6.242 4.66 18.297 1 95 243 CYS A CA 1
ATOM 1925 C C . CYS A 1 243 ? 5.242 4.895 17.172 1 95 243 CYS A C 1
ATOM 1927 O O . CYS A 1 243 ? 4.102 5.281 17.422 1 95 243 CYS A O 1
ATOM 1929 N N . TYR A 1 244 ? 5.652 4.602 15.961 1 96.44 244 TYR A N 1
ATOM 1930 C CA . TYR A 1 244 ? 4.773 4.746 14.805 1 96.44 244 TYR A CA 1
ATOM 1931 C C . TYR A 1 244 ? 3.537 3.867 14.945 1 96.44 244 TYR A C 1
ATOM 1933 O O . TYR A 1 244 ? 2.414 4.328 14.727 1 96.44 244 TYR A O 1
ATOM 1941 N N . LEU A 1 245 ? 3.771 2.639 15.344 1 95.69 245 LEU A N 1
ATOM 1942 C CA . LEU A 1 245 ? 2.668 1.69 15.453 1 95.69 245 LEU A CA 1
ATOM 1943 C C . LEU A 1 245 ? 1.702 2.104 16.562 1 95.69 245 LEU A C 1
ATOM 1945 O O . LEU A 1 245 ? 0.493 1.89 16.438 1 95.69 245 LEU A O 1
ATOM 1949 N N . CYS A 1 246 ? 2.217 2.672 17.594 1 94.19 246 CYS A N 1
ATOM 1950 C CA . CYS A 1 246 ? 1.371 3.148 18.672 1 94.19 246 CYS A CA 1
ATOM 1951 C C . CYS A 1 246 ? 0.469 4.285 18.203 1 94.19 246 CYS A C 1
ATOM 1953 O O . CYS A 1 246 ? -0.74 4.262 18.453 1 94.19 246 CYS A O 1
ATOM 1955 N N . VAL A 1 247 ? 1.043 5.23 17.562 1 96.31 247 VAL A N 1
ATOM 1956 C CA . VAL A 1 247 ? 0.283 6.367 17.047 1 96.31 247 VAL A CA 1
ATOM 1957 C C . VAL A 1 247 ? -0.74 5.891 16.016 1 96.31 247 VAL A C 1
ATOM 1959 O O . VAL A 1 247 ? -1.889 6.336 16.031 1 96.31 247 VAL A O 1
ATOM 1962 N N . TYR A 1 248 ? -0.314 4.957 15.156 1 95.88 248 TYR A N 1
ATOM 1963 C CA . TYR A 1 248 ? -1.192 4.383 14.141 1 95.88 248 TYR A CA 1
ATOM 1964 C C . TYR A 1 248 ? -2.361 3.648 14.781 1 95.88 248 TYR A C 1
ATOM 1966 O O . TYR A 1 248 ? -3.516 3.836 14.391 1 95.88 248 TYR A O 1
ATOM 1974 N N . GLY A 1 249 ? -2.07 2.852 15.789 1 94.44 249 GLY A N 1
ATOM 1975 C CA . GLY A 1 249 ? -3.098 2.105 16.5 1 94.44 249 GLY A CA 1
ATOM 1976 C C . GLY A 1 249 ? -4.059 2.992 17.266 1 94.44 249 GLY A C 1
ATOM 1977 O O . GLY A 1 249 ? -5.27 2.762 17.25 1 94.44 249 GLY A O 1
ATOM 1978 N N . LEU A 1 250 ? -3.535 4.004 17.906 1 94.44 250 LEU A N 1
ATOM 1979 C CA . LEU A 1 250 ? -4.375 4.934 18.656 1 94.44 250 LEU A CA 1
ATOM 1980 C C . LEU A 1 250 ? -5.32 5.688 17.719 1 94.44 250 LEU A C 1
ATOM 1982 O O . LEU A 1 250 ? -6.477 5.934 18.078 1 94.44 250 LEU A O 1
ATOM 1986 N N . ASN A 1 251 ? -4.812 6.086 16.594 1 95.5 251 ASN A N 1
ATOM 1987 C CA . ASN A 1 251 ? -5.637 6.785 15.602 1 95.5 251 ASN A CA 1
ATOM 1988 C C . ASN A 1 251 ? -6.797 5.914 15.125 1 95.5 251 ASN A C 1
ATOM 1990 O O . ASN A 1 251 ? -7.938 6.375 15.062 1 95.5 251 ASN A O 1
ATOM 1994 N N . LEU A 1 252 ? -6.523 4.656 14.82 1 93.38 252 LEU A N 1
ATOM 1995 C CA . LEU A 1 252 ? -7.566 3.748 14.352 1 93.38 252 LEU A CA 1
ATOM 1996 C C . LEU A 1 252 ? -8.57 3.451 15.461 1 93.38 252 LEU A C 1
ATOM 1998 O O . LEU A 1 252 ? -9.773 3.373 15.211 1 93.38 252 LEU A O 1
ATOM 2002 N N . LYS A 1 253 ? -8.062 3.314 16.656 1 93.56 253 LYS A N 1
ATOM 2003 C CA . LYS A 1 253 ? -8.945 3.084 17.797 1 93.56 253 LYS A CA 1
ATOM 2004 C C . LYS A 1 253 ? -9.883 4.27 18.016 1 93.56 253 LYS A C 1
ATOM 2006 O O . LYS A 1 253 ? -11.078 4.086 18.25 1 93.56 253 LYS A O 1
ATOM 2011 N N . SER A 1 254 ? -9.336 5.441 17.938 1 93.81 254 SER A N 1
ATOM 2012 C CA . SER A 1 254 ? -10.148 6.637 18.109 1 93.81 254 SER A CA 1
ATOM 2013 C C . SER A 1 254 ? -11.18 6.777 17 1 93.81 254 SER A C 1
ATOM 2015 O O . SER A 1 254 ? -12.312 7.195 17.25 1 93.81 254 SER A O 1
ATOM 2017 N N . GLN A 1 255 ? -10.836 6.465 15.82 1 90.56 255 GLN A N 1
ATOM 2018 C CA . GLN A 1 255 ? -11.758 6.512 14.695 1 90.56 255 GLN A CA 1
ATOM 2019 C C . GLN A 1 255 ? -12.938 5.57 14.914 1 90.56 255 GLN A C 1
ATOM 2021 O O . GLN A 1 255 ? -14.078 5.91 14.594 1 90.56 255 GLN A O 1
ATOM 2026 N N . ARG A 1 256 ? -12.633 4.453 15.453 1 88.81 256 ARG A N 1
ATOM 2027 C CA . ARG A 1 256 ? -13.672 3.461 15.719 1 88.81 256 ARG A CA 1
ATOM 2028 C C . ARG A 1 256 ? -14.555 3.891 16.891 1 88.81 256 ARG A C 1
ATOM 2030 O O . ARG A 1 256 ? -15.781 3.91 16.766 1 88.81 256 ARG A O 1
ATOM 2037 N N . ASP A 1 257 ? -13.891 4.328 17.953 1 89.81 257 ASP A N 1
ATOM 2038 C CA . ASP A 1 257 ? -14.609 4.648 19.188 1 89.81 257 ASP A CA 1
ATOM 2039 C C . ASP A 1 257 ? -15.492 5.879 18.984 1 89.81 257 ASP A C 1
ATOM 2041 O O . ASP A 1 257 ? -16.578 5.969 19.562 1 89.81 257 ASP A O 1
ATOM 2045 N N . TRP A 1 258 ? -15.055 6.797 18.188 1 90.44 258 TRP A N 1
ATOM 2046 C CA . TRP A 1 258 ? -15.797 8.039 18 1 90.44 258 TRP A CA 1
ATOM 2047 C C . TRP A 1 258 ? -16.609 8.008 16.719 1 90.44 258 TRP A C 1
ATOM 2049 O O . TRP A 1 258 ? -17.172 9.031 16.297 1 90.44 258 TRP A O 1
ATOM 2059 N N . ASN A 1 259 ? -16.609 6.906 15.969 1 86.94 259 ASN A N 1
ATOM 2060 C CA . ASN A 1 259 ? -17.375 6.723 14.742 1 86.94 259 ASN A CA 1
ATOM 2061 C C . ASN A 1 259 ? -17.078 7.82 13.727 1 86.94 259 ASN A C 1
ATOM 2063 O O . ASN A 1 259 ? -17.984 8.469 13.227 1 86.94 259 ASN A O 1
ATOM 2067 N N . LEU A 1 260 ? -15.836 8.016 13.492 1 89.5 260 LEU A N 1
ATOM 2068 C CA . LEU A 1 260 ? -15.406 9.102 12.617 1 89.5 260 LEU A CA 1
ATOM 2069 C C . LEU A 1 260 ? -15.156 8.586 11.203 1 89.5 260 LEU A C 1
ATOM 2071 O O . LEU A 1 260 ? -14.672 9.328 10.344 1 89.5 260 LEU A O 1
ATOM 2075 N N . LYS A 1 261 ? -15.562 7.445 10.891 1 86.81 261 LYS A N 1
ATOM 2076 C CA . LYS A 1 261 ? -15.289 6.891 9.57 1 86.81 261 LYS A CA 1
ATOM 2077 C C . LYS A 1 261 ? -16.094 7.609 8.492 1 86.81 261 LYS A C 1
ATOM 2079 O O . LYS A 1 261 ? -17.312 7.793 8.641 1 86.81 261 LYS A O 1
ATOM 2084 N N . ASN A 1 262 ? -15.484 8.133 7.453 1 85.5 262 ASN A N 1
ATOM 2085 C CA . ASN A 1 262 ? -16.078 8.742 6.27 1 85.5 262 ASN A CA 1
ATOM 2086 C C . ASN A 1 262 ? -16.547 10.164 6.543 1 85.5 262 ASN A C 1
ATOM 2088 O O . ASN A 1 262 ? -17.266 10.75 5.734 1 85.5 262 ASN A O 1
ATOM 2092 N N . VAL A 1 263 ? -16.188 10.703 7.684 1 87.88 263 VAL A N 1
ATOM 2093 C CA . VAL A 1 263 ? -16.609 12.062 8.008 1 87.88 263 VAL A CA 1
ATOM 2094 C C . VAL A 1 263 ? -15.922 13.062 7.09 1 87.88 263 VAL A C 1
ATOM 2096 O O . VAL A 1 263 ? -16.469 14.125 6.789 1 87.88 263 VAL A O 1
ATOM 2099 N N . SER A 1 264 ? -14.773 12.68 6.605 1 83.38 264 SER A N 1
ATOM 2100 C CA . SER A 1 264 ? -14.016 13.555 5.719 1 83.38 264 SER A CA 1
ATOM 2101 C C . SER A 1 264 ? -14.734 13.742 4.387 1 83.38 264 SER A C 1
ATOM 2103 O O . SER A 1 264 ? -14.516 14.734 3.691 1 83.38 264 SER A O 1
ATOM 2105 N N . LYS A 1 265 ? -15.648 12.891 4.109 1 79.81 265 LYS A N 1
ATOM 2106 C CA . LYS A 1 265 ? -16.359 12.938 2.832 1 79.81 265 LYS A CA 1
ATOM 2107 C C . LYS A 1 265 ? -17.594 13.836 2.916 1 79.81 265 LYS A C 1
ATOM 2109 O O . LYS A 1 265 ? -18.141 14.25 1.892 1 79.81 265 LYS A O 1
ATOM 2114 N N . THR A 1 266 ? -18.047 14.055 4.152 1 77.19 266 THR A N 1
ATOM 2115 C CA . THR A 1 266 ? -19.297 14.789 4.344 1 77.19 266 THR A CA 1
ATOM 2116 C C . THR A 1 266 ? -19.031 16.297 4.43 1 77.19 266 THR A C 1
ATOM 2118 O O . THR A 1 266 ? -19.953 17.094 4.34 1 77.19 266 THR A O 1
ATOM 2121 N N . GLU A 1 267 ? -17.781 16.594 4.668 1 69.5 267 GLU A N 1
ATOM 2122 C CA . GLU A 1 267 ? -17.547 18.016 4.789 1 69.5 267 GLU A CA 1
ATOM 2123 C C . GLU A 1 267 ? -17.953 18.766 3.52 1 69.5 267 GLU A C 1
ATOM 2125 O O . GLU A 1 267 ? -18 18.172 2.439 1 69.5 267 GLU A O 1
ATOM 2130 N N . ILE A 1 268 ? -18.312 19.953 3.766 1 62.59 268 ILE A N 1
ATOM 2131 C CA . ILE A 1 268 ? -18.953 20.797 2.766 1 62.59 268 ILE A CA 1
ATOM 2132 C C . ILE A 1 268 ? -18.109 20.812 1.492 1 62.59 268 ILE A C 1
ATOM 2134 O O . ILE A 1 268 ? -16.906 21.109 1.538 1 62.59 268 ILE A O 1
ATOM 2138 N N . MET A 1 269 ? -18.875 20.422 0.512 1 64.19 269 MET A N 1
ATOM 2139 C CA . MET A 1 269 ? -18.312 20.453 -0.839 1 64.19 269 MET A CA 1
ATOM 2140 C C . MET A 1 269 ? -18.047 21.891 -1.277 1 64.19 269 MET A C 1
ATOM 2142 O O . MET A 1 269 ? -18.922 22.75 -1.195 1 64.19 269 MET A O 1
ATOM 2146 N N . VAL A 1 270 ? -16.797 22.203 -1.406 1 65.56 270 VAL A N 1
ATOM 2147 C CA . VAL A 1 270 ? -16.359 23.531 -1.82 1 65.56 270 VAL A CA 1
ATOM 2148 C C . VAL A 1 270 ? -16.719 23.75 -3.287 1 65.56 270 VAL A C 1
ATOM 2150 O O . VAL A 1 270 ? -17.062 24.875 -3.686 1 65.56 270 VAL A O 1
ATOM 2153 N N . LEU A 1 271 ? -16.906 22.625 -4.035 1 72.81 271 LEU A N 1
ATOM 2154 C CA . LEU A 1 271 ? -17.062 22.781 -5.473 1 72.81 271 LEU A CA 1
ATOM 2155 C C . LEU A 1 271 ? -18.531 22.656 -5.863 1 72.81 271 LEU A C 1
ATOM 2157 O O . LEU A 1 271 ? -19.297 21.953 -5.199 1 72.81 271 LEU A O 1
ATOM 2161 N N . GLU A 1 272 ? -18.828 23.469 -6.859 1 77.25 272 GLU A N 1
ATOM 2162 C CA . GLU A 1 272 ? -20.156 23.375 -7.449 1 77.25 272 GLU A CA 1
ATOM 2163 C C . GLU A 1 272 ? -20.312 22.094 -8.266 1 77.25 272 GLU A C 1
ATOM 2165 O O . GLU A 1 272 ? -19.312 21.422 -8.578 1 77.25 272 GLU A O 1
ATOM 2170 N N . GLU A 1 273 ? -21.531 21.719 -8.539 1 77.81 273 GLU A N 1
ATOM 2171 C CA . GLU A 1 273 ? -21.844 20.5 -9.273 1 77.81 273 GLU A CA 1
ATOM 2172 C C . GLU A 1 273 ? -21.141 20.469 -10.625 1 77.81 273 GLU A C 1
ATOM 2174 O O . GLU A 1 273 ? -20.625 19.438 -11.047 1 77.81 273 GLU A O 1
ATOM 2179 N N . SER A 1 274 ? -21.047 21.609 -11.297 1 77.44 274 SER A N 1
ATOM 2180 C CA . SER A 1 274 ? -20.5 21.688 -12.641 1 77.44 274 SER A CA 1
ATOM 2181 C C . SER A 1 274 ? -18.969 21.547 -12.617 1 77.44 274 SER A C 1
ATOM 2183 O O . SER A 1 274 ? -18.359 21.188 -13.625 1 77.44 274 SER A O 1
ATOM 2185 N N . GLU A 1 275 ? -18.422 21.719 -11.461 1 83.12 275 GLU A N 1
ATOM 2186 C CA . GLU A 1 275 ? -16.969 21.703 -11.367 1 83.12 275 GLU A CA 1
ATOM 2187 C C . GLU A 1 275 ? -16.453 20.375 -10.852 1 83.12 275 GLU A C 1
ATOM 2189 O O . GLU A 1 275 ? -15.25 20.125 -10.852 1 83.12 275 GLU A O 1
ATOM 2194 N N . LEU A 1 276 ? -17.422 19.562 -10.531 1 84.88 276 LEU A N 1
ATOM 2195 C CA . LEU A 1 276 ? -17 18.266 -10.008 1 84.88 276 LEU A CA 1
ATOM 2196 C C . LEU A 1 276 ? -16.484 17.375 -11.125 1 84.88 276 LEU A C 1
ATOM 2198 O O . LEU A 1 276 ? -17.094 17.297 -12.195 1 84.88 276 LEU A O 1
ATOM 2202 N N . ILE A 1 277 ? -15.289 16.859 -10.992 1 87.56 277 ILE A N 1
ATOM 2203 C CA . ILE A 1 277 ? -14.672 15.945 -11.953 1 87.56 277 ILE A CA 1
ATOM 2204 C C . ILE A 1 277 ? -14.445 14.586 -11.297 1 87.56 277 ILE A C 1
ATOM 2206 O O . ILE A 1 277 ? -14.305 14.492 -10.078 1 87.56 277 ILE A O 1
ATOM 2210 N N . PRO A 1 278 ? -14.375 13.586 -12.141 1 87.69 278 PRO A N 1
ATOM 2211 C CA . PRO A 1 278 ? -14.156 12.258 -11.57 1 87.69 278 PRO A CA 1
ATOM 2212 C C . PRO A 1 278 ? -12.797 12.133 -10.883 1 87.69 278 PRO A C 1
ATOM 2214 O O . PRO A 1 278 ? -11.867 12.891 -11.195 1 87.69 278 PRO A O 1
ATOM 2217 N N . GLU A 1 279 ? -12.672 11.242 -9.969 1 87.69 279 GLU A N 1
ATOM 2218 C CA . GLU A 1 279 ? -11.508 11.078 -9.109 1 87.69 279 GLU A CA 1
ATOM 2219 C C . GLU A 1 279 ? -10.242 10.805 -9.922 1 87.69 279 GLU A C 1
ATOM 2221 O O . GLU A 1 279 ? -9.156 11.25 -9.555 1 87.69 279 GLU A O 1
ATOM 2226 N N . TRP A 1 280 ? -10.359 10.031 -11.062 1 87.94 280 TRP A N 1
ATOM 2227 C CA . TRP A 1 280 ? -9.164 9.688 -11.828 1 87.94 280 TRP A CA 1
ATOM 2228 C C . TRP A 1 280 ? -8.539 10.93 -12.445 1 87.94 280 TRP A C 1
ATOM 2230 O O . TRP A 1 280 ? -7.312 11.016 -12.578 1 87.94 280 TRP A O 1
ATOM 2240 N N . LYS A 1 281 ? -9.328 11.891 -12.836 1 90.56 281 LYS A N 1
ATOM 2241 C CA . LYS A 1 281 ? -8.805 13.133 -13.391 1 90.56 281 LYS A CA 1
ATOM 2242 C C . LYS A 1 281 ? -8.125 13.969 -12.312 1 90.56 281 LYS A C 1
ATOM 2244 O O . LYS A 1 281 ? -7.109 14.617 -12.57 1 90.56 281 LYS A O 1
ATOM 2249 N N . VAL A 1 282 ? -8.695 13.992 -11.102 1 90.75 282 VAL A N 1
ATOM 2250 C CA . VAL A 1 282 ? -8.094 14.703 -9.977 1 90.75 282 VAL A CA 1
ATOM 2251 C C . VAL A 1 282 ? -6.723 14.102 -9.664 1 90.75 282 VAL A C 1
ATOM 2253 O O . VAL A 1 282 ? -5.75 14.836 -9.461 1 90.75 282 VAL A O 1
ATOM 2256 N N . LEU A 1 283 ? -6.703 12.789 -9.672 1 90 283 LEU A N 1
ATOM 2257 C CA . LEU A 1 283 ? -5.457 12.086 -9.375 1 90 283 LEU A CA 1
ATOM 2258 C C . LEU A 1 283 ? -4.41 12.359 -10.453 1 90 283 LEU A C 1
ATOM 2260 O O . LEU A 1 283 ? -3.229 12.523 -10.148 1 90 283 LEU A O 1
ATOM 2264 N N . LEU A 1 284 ? -4.844 12.398 -11.68 1 90.5 284 LEU A N 1
ATOM 2265 C CA . LEU A 1 284 ? -3.938 12.688 -12.781 1 90.5 284 LEU A CA 1
ATOM 2266 C C . LEU A 1 284 ? -3.336 14.086 -12.641 1 90.5 284 LEU A C 1
ATOM 2268 O O . LEU A 1 284 ? -2.135 14.273 -12.844 1 90.5 284 LEU A O 1
ATOM 2272 N N . ARG A 1 285 ? -4.145 15.016 -12.266 1 92.56 285 ARG A N 1
ATOM 2273 C CA . ARG A 1 285 ? -3.672 16.391 -12.07 1 92.56 285 ARG A CA 1
ATOM 2274 C C . ARG A 1 285 ? -2.717 16.469 -10.883 1 92.56 285 ARG A C 1
ATOM 2276 O O . ARG A 1 285 ? -1.762 17.25 -10.898 1 92.56 285 ARG A O 1
ATOM 2283 N N . ARG A 1 286 ? -2.984 15.688 -9.898 1 92.12 286 ARG A N 1
ATOM 2284 C CA . ARG A 1 286 ? -2.094 15.648 -8.742 1 92.12 286 ARG A CA 1
ATOM 2285 C C . ARG A 1 286 ? -0.726 15.094 -9.125 1 92.12 286 ARG A C 1
ATOM 2287 O O . ARG A 1 286 ? 0.304 15.625 -8.695 1 92.12 286 ARG A O 1
ATOM 2294 N N . ILE A 1 287 ? -0.689 14.055 -9.945 1 88.38 287 ILE A N 1
ATOM 2295 C CA . ILE A 1 287 ? 0.553 13.398 -10.336 1 88.38 287 ILE A CA 1
ATOM 2296 C C . ILE A 1 287 ? 1.343 14.312 -11.273 1 88.38 287 ILE A C 1
ATOM 2298 O O . ILE A 1 287 ? 2.576 14.312 -11.25 1 88.38 287 ILE A O 1
ATOM 2302 N N . LEU A 1 288 ? 0.674 15.125 -12.055 1 90.44 288 LEU A N 1
ATOM 2303 C CA . LEU A 1 288 ? 1.32 16.047 -12.984 1 90.44 288 LEU A CA 1
ATOM 2304 C C . LEU A 1 288 ? 2.137 17.094 -12.234 1 90.44 288 LEU A C 1
ATOM 2306 O O . LEU A 1 288 ? 3.023 17.719 -12.812 1 90.44 288 LEU A O 1
ATOM 2310 N N . PHE A 1 289 ? 1.881 17.25 -10.914 1 92 289 PHE A N 1
ATOM 2311 C CA . PHE A 1 289 ? 2.607 18.234 -10.109 1 92 289 PHE A CA 1
ATOM 2312 C C . PHE A 1 289 ? 3.898 17.641 -9.562 1 92 289 PHE A C 1
ATOM 2314 O O . PHE A 1 289 ? 4.762 18.359 -9.07 1 92 289 PHE A O 1
ATOM 2321 N N . VAL A 1 290 ? 4.105 16.375 -9.68 1 86.81 290 VAL A N 1
ATOM 2322 C CA . VAL A 1 290 ? 5.246 15.68 -9.094 1 86.81 290 VAL A CA 1
ATOM 2323 C C . VAL A 1 290 ? 6.543 16.188 -9.719 1 86.81 290 VAL A C 1
ATOM 2325 O O . VAL A 1 290 ? 7.504 16.484 -9.008 1 86.81 290 VAL A O 1
ATOM 2328 N N . PRO A 1 291 ? 6.598 16.406 -11.094 1 86.88 291 PRO A N 1
ATOM 2329 C CA . PRO A 1 291 ? 7.836 16.938 -11.672 1 86.88 291 PRO A CA 1
ATOM 2330 C C . PRO A 1 291 ? 8.164 18.344 -11.156 1 86.88 291 PRO A C 1
ATOM 2332 O O . PRO A 1 291 ? 9.344 18.672 -10.984 1 86.88 291 PRO A O 1
ATOM 2335 N N . VAL A 1 292 ? 7.156 19.109 -10.891 1 91 292 VAL A N 1
ATOM 2336 C CA . VAL A 1 292 ? 7.367 20.438 -10.344 1 91 292 VAL A CA 1
ATOM 2337 C C . VAL A 1 292 ? 7.941 20.344 -8.938 1 91 292 VAL A C 1
ATOM 2339 O O . VAL A 1 292 ? 8.875 21.062 -8.586 1 91 292 VAL A O 1
ATOM 2342 N N . THR A 1 293 ? 7.398 19.438 -8.18 1 90.38 293 THR A N 1
ATOM 2343 C CA . THR A 1 293 ? 7.895 19.219 -6.82 1 90.38 293 THR A CA 1
ATOM 2344 C C . THR A 1 293 ? 9.344 18.75 -6.844 1 90.38 293 THR A C 1
ATOM 2346 O O . THR A 1 293 ? 10.164 19.219 -6.051 1 90.38 293 THR A O 1
ATOM 2349 N N . ILE A 1 294 ? 9.672 17.875 -7.742 1 87.44 294 ILE A N 1
ATOM 2350 C CA . ILE A 1 294 ? 11.031 17.344 -7.848 1 87.44 294 ILE A CA 1
ATOM 2351 C C . ILE A 1 294 ? 11.984 18.453 -8.25 1 87.44 294 ILE A C 1
ATOM 2353 O O . ILE A 1 294 ? 13.047 18.625 -7.641 1 87.44 294 ILE A O 1
ATOM 2357 N N . PHE A 1 295 ? 11.578 19.234 -9.203 1 91.88 295 PHE A N 1
ATOM 2358 C CA . PHE A 1 295 ? 12.406 20.344 -9.68 1 91.88 295 PHE A CA 1
ATOM 2359 C C . PHE A 1 295 ? 12.664 21.344 -8.562 1 91.88 295 PHE A C 1
ATOM 2361 O O . PHE A 1 295 ? 13.805 21.75 -8.328 1 91.88 295 PHE A O 1
ATOM 2368 N N . CYS A 1 296 ? 11.633 21.719 -7.859 1 92.12 296 CYS A N 1
ATOM 2369 C CA . CYS A 1 296 ? 11.766 22.703 -6.789 1 92.12 296 CYS A CA 1
ATOM 2370 C C . CYS A 1 296 ? 12.562 22.141 -5.625 1 92.12 296 CYS A C 1
ATOM 2372 O O . CYS A 1 296 ? 13.312 22.859 -4.965 1 92.12 296 CYS A O 1
ATOM 2374 N N . SER A 1 297 ? 12.391 20.891 -5.398 1 91.12 297 SER A N 1
ATOM 2375 C CA . SER A 1 297 ? 13.148 20.25 -4.336 1 91.12 297 SER A CA 1
ATOM 2376 C C . SER A 1 297 ? 14.641 20.219 -4.656 1 91.12 297 SER A C 1
ATOM 2378 O O . SER A 1 297 ? 15.469 20.484 -3.789 1 91.12 297 SER A O 1
ATOM 2380 N N . ILE A 1 298 ? 14.984 19.891 -5.855 1 90.69 298 ILE A N 1
ATOM 2381 C CA . ILE A 1 298 ? 16.375 19.891 -6.285 1 90.69 298 ILE A CA 1
ATOM 2382 C C . ILE A 1 298 ? 16.953 21.297 -6.207 1 90.69 298 ILE A C 1
ATOM 2384 O O . ILE A 1 298 ? 18.094 21.5 -5.781 1 90.69 298 ILE A O 1
ATOM 2388 N N . PHE A 1 299 ? 16.125 22.219 -6.598 1 93.81 299 PHE A N 1
ATOM 2389 C CA . PHE A 1 299 ? 16.547 23.609 -6.535 1 93.81 299 PHE A CA 1
ATOM 2390 C C . PHE A 1 299 ? 16.859 24.016 -5.102 1 93.81 299 PHE A C 1
ATOM 2392 O O . PHE A 1 299 ? 17.906 24.625 -4.836 1 93.81 299 PHE A O 1
ATOM 2399 N N . LEU A 1 300 ? 15.953 23.75 -4.215 1 92.94 300 LEU A N 1
ATOM 2400 C CA . LEU A 1 300 ? 16.188 24.047 -2.807 1 92.94 300 LEU A CA 1
ATOM 2401 C C . LEU A 1 300 ? 17.453 23.359 -2.311 1 92.94 300 LEU A C 1
ATOM 2403 O O . LEU A 1 300 ? 18.266 23.969 -1.615 1 92.94 300 LEU A O 1
ATOM 2407 N N . PHE A 1 301 ? 17.641 22.156 -2.656 1 92.12 301 PHE A N 1
ATOM 2408 C CA . PHE A 1 301 ? 18.812 21.406 -2.258 1 92.12 301 PHE A CA 1
ATOM 2409 C C . PHE A 1 301 ? 20.094 22.047 -2.803 1 92.12 301 PHE A C 1
ATOM 2411 O O . PHE A 1 301 ? 21.094 22.141 -2.1 1 92.12 301 PHE A O 1
ATOM 2418 N N . CYS A 1 302 ? 20.047 22.484 -4.035 1 93.12 302 CYS A N 1
ATOM 2419 C CA . CYS A 1 302 ? 21.188 23.125 -4.668 1 93.12 302 CYS A CA 1
ATOM 2420 C C . CYS A 1 302 ? 21.547 24.422 -3.959 1 93.12 302 CYS A C 1
ATOM 2422 O O . CYS A 1 302 ? 22.734 24.719 -3.771 1 93.12 302 CYS A O 1
ATOM 2424 N N . VAL A 1 303 ? 20.562 25.156 -3.625 1 92.88 303 VAL A N 1
ATOM 2425 C CA . VAL A 1 303 ? 20.812 26.406 -2.918 1 92.88 303 VAL A CA 1
ATOM 2426 C C . VAL A 1 303 ? 21.453 26.125 -1.561 1 92.88 303 VAL A C 1
ATOM 2428 O O . VAL A 1 303 ? 22.406 26.781 -1.166 1 92.88 303 VAL A O 1
ATOM 2431 N N . GLN A 1 304 ? 20.953 25.188 -0.873 1 92.5 304 GLN A N 1
ATOM 2432 C CA . GLN A 1 304 ? 21.531 24.812 0.418 1 92.5 304 GLN A CA 1
ATOM 2433 C C . GLN A 1 304 ? 22.938 24.266 0.26 1 92.5 304 GLN A C 1
ATOM 2435 O O . GLN A 1 304 ? 23.812 24.547 1.089 1 92.5 304 GLN A O 1
ATOM 2440 N N . PHE A 1 305 ? 23.172 23.531 -0.755 1 92.06 305 PHE A N 1
ATOM 2441 C CA . PHE A 1 305 ? 24.5 23 -1.033 1 92.06 305 PHE A CA 1
ATOM 2442 C C . PHE A 1 305 ? 25.484 24.125 -1.351 1 92.06 305 PHE A C 1
ATOM 2444 O O . PHE A 1 305 ? 26.641 24.094 -0.911 1 92.06 305 PHE A O 1
ATOM 2451 N N . ALA A 1 306 ? 25.016 25.078 -2.086 1 90.81 306 ALA A N 1
ATOM 2452 C CA . ALA A 1 306 ? 25.844 26.25 -2.402 1 90.81 306 ALA A CA 1
ATOM 2453 C C . ALA A 1 306 ? 26.234 27.016 -1.138 1 90.81 306 ALA A C 1
ATOM 2455 O O . ALA A 1 306 ? 27.375 27.438 -0.986 1 90.81 306 ALA A O 1
ATOM 2456 N N . CYS A 1 307 ? 25.266 27.172 -0.276 1 89.5 307 CYS A N 1
ATOM 2457 C CA . CYS A 1 307 ? 25.547 27.828 0.993 1 89.5 307 CYS A CA 1
ATOM 2458 C C . CYS A 1 307 ? 26.531 27.016 1.829 1 89.5 307 CYS A C 1
ATOM 2460 O O . CYS A 1 307 ? 27.359 27.578 2.537 1 89.5 307 CYS A O 1
ATOM 2462 N N . PHE A 1 308 ? 26.422 25.75 1.764 1 87.56 308 PHE A N 1
ATOM 2463 C CA . PHE A 1 308 ? 27.328 24.859 2.461 1 87.56 308 PHE A CA 1
ATOM 2464 C C . PHE A 1 308 ? 28.75 25 1.925 1 87.56 308 PHE A C 1
ATOM 2466 O O . PHE A 1 308 ? 29.719 25.047 2.697 1 87.56 308 PHE A O 1
ATOM 2473 N N . LEU A 1 309 ? 28.938 25.078 0.645 1 85.5 309 LEU A N 1
ATOM 2474 C CA . LEU A 1 309 ? 30.234 25.266 0.029 1 85.5 309 LEU A CA 1
ATOM 2475 C C . LEU A 1 309 ? 30.844 26.609 0.436 1 85.5 309 LEU A C 1
ATOM 2477 O O . LEU A 1 309 ? 32.062 26.703 0.692 1 85.5 309 LEU A O 1
ATOM 2481 N N . LEU A 1 310 ? 29.984 27.531 0.51 1 85.5 310 LEU A N 1
ATOM 2482 C CA . LEU A 1 310 ? 30.422 28.844 0.96 1 85.5 310 LEU A CA 1
ATOM 2483 C C . LEU A 1 310 ? 30.906 28.797 2.408 1 85.5 310 LEU A C 1
ATOM 2485 O O . LEU A 1 310 ? 31.891 29.438 2.764 1 85.5 310 LEU A O 1
ATOM 2489 N N . GLU A 1 311 ? 30.188 28.094 3.172 1 86.31 311 GLU A N 1
ATOM 2490 C CA . GLU A 1 311 ? 30.562 27.922 4.574 1 86.31 311 GLU A CA 1
ATOM 2491 C C . GLU A 1 311 ? 31.922 27.234 4.715 1 86.31 311 GLU A C 1
ATOM 2493 O O . GLU A 1 311 ? 32.75 27.641 5.539 1 86.31 311 GLU A O 1
ATOM 2498 N N . ILE A 1 312 ? 32.125 26.219 3.98 1 81.62 312 ILE A N 1
ATOM 2499 C CA . ILE A 1 312 ? 33.406 25.516 4.004 1 81.62 312 ILE A CA 1
ATOM 2500 C C . ILE A 1 312 ? 34.531 26.438 3.541 1 81.62 312 ILE A C 1
ATOM 2502 O O . ILE A 1 312 ? 35.594 26.469 4.129 1 81.62 312 ILE A O 1
ATOM 2506 N N . PHE A 1 313 ? 34.25 27.188 2.6 1 82 313 PHE A N 1
ATOM 2507 C CA . PHE A 1 313 ? 35.25 28.109 2.07 1 82 313 PHE A CA 1
ATOM 2508 C C . PHE A 1 313 ? 35.625 29.141 3.117 1 82 313 PHE A C 1
ATOM 2510 O O . PHE A 1 313 ? 36.812 29.375 3.355 1 82 313 PHE A O 1
ATOM 2517 N N . ILE A 1 314 ? 34.688 29.625 3.736 1 82.88 314 ILE A N 1
ATOM 2518 C CA . ILE A 1 314 ? 34.938 30.703 4.68 1 82.88 314 ILE A CA 1
ATOM 2519 C C . ILE A 1 314 ? 35.562 30.156 5.953 1 82.88 314 ILE A C 1
ATOM 2521 O O . ILE A 1 314 ? 36.5 30.719 6.48 1 82.88 314 ILE A O 1
ATOM 2525 N N . ASN A 1 315 ? 35.062 29.062 6.465 1 80.06 315 ASN A N 1
ATOM 2526 C CA . ASN A 1 315 ? 35.5 28.531 7.758 1 80.06 315 ASN A CA 1
ATOM 2527 C C . ASN A 1 315 ? 36.781 27.75 7.641 1 80.06 315 ASN A C 1
ATOM 2529 O O . ASN A 1 315 ? 37.594 27.734 8.57 1 80.06 315 ASN A O 1
ATOM 2533 N N . GLU A 1 316 ? 36.969 27.094 6.555 1 78.62 316 GLU A N 1
ATOM 2534 C CA . GLU A 1 316 ? 38.094 26.141 6.52 1 78.62 316 GLU A CA 1
ATOM 2535 C C . GLU A 1 316 ? 39.156 26.594 5.531 1 78.62 316 GLU A C 1
ATOM 2537 O O . GLU A 1 316 ? 40.312 26.219 5.664 1 78.62 316 GLU A O 1
ATOM 2542 N N . VAL A 1 317 ? 38.875 27.391 4.551 1 77.75 317 VAL A N 1
ATOM 2543 C CA . VAL A 1 317 ? 39.812 27.75 3.506 1 77.75 317 VAL A CA 1
ATOM 2544 C C . VAL A 1 317 ? 40.25 29.203 3.662 1 77.75 317 VAL A C 1
ATOM 2546 O O . VAL A 1 317 ? 41.438 29.531 3.535 1 77.75 317 VAL A O 1
ATOM 2549 N N . TYR A 1 318 ? 39.312 29.984 3.988 1 80.94 318 TYR A N 1
ATOM 2550 C CA . TYR A 1 318 ? 39.562 31.422 4.113 1 80.94 318 TYR A CA 1
ATOM 2551 C C . TYR A 1 318 ? 40.344 31.719 5.383 1 80.94 318 TYR A C 1
ATOM 2553 O O . TYR A 1 318 ? 40 31.234 6.465 1 80.94 318 TYR A O 1
ATOM 2561 N N . VAL A 1 319 ? 41.5 32.438 5.301 1 79.12 319 VAL A N 1
ATOM 2562 C CA . VAL A 1 319 ? 42.312 32.812 6.449 1 79.12 319 VAL A CA 1
ATOM 2563 C C . VAL A 1 319 ? 42.438 34.344 6.523 1 79.12 319 VAL A C 1
ATOM 2565 O O . VAL A 1 319 ? 43.438 34.875 7.035 1 79.12 319 VAL A O 1
ATOM 2568 N N . GLY A 1 320 ? 41.469 35.094 6.047 1 77.81 320 GLY A N 1
ATOM 2569 C CA . GLY A 1 320 ? 41.531 36.562 6.023 1 77.81 320 GLY A CA 1
ATOM 2570 C C . GLY A 1 320 ? 40.906 37.188 7.246 1 77.81 320 GLY A C 1
ATOM 2571 O O . GLY A 1 320 ? 40.562 36.5 8.203 1 77.81 320 GLY A O 1
ATOM 2572 N N . PRO A 1 321 ? 40.875 38.406 7.254 1 79.06 321 PRO A N 1
ATOM 2573 C CA . PRO A 1 321 ? 40.344 39.125 8.406 1 79.06 321 PRO A CA 1
ATOM 2574 C C . PRO A 1 321 ? 38.812 39.031 8.523 1 79.06 321 PRO A C 1
ATOM 2576 O O . PRO A 1 321 ? 38.156 38.719 7.539 1 79.06 321 PRO A O 1
ATOM 2579 N N . TYR A 1 322 ? 38.094 39.156 9.703 1 81.94 322 TYR A N 1
ATOM 2580 C CA . TYR A 1 322 ? 36.688 39.125 10.016 1 81.94 322 TYR A CA 1
ATOM 2581 C C . TYR A 1 322 ? 36.094 37.719 9.812 1 81.94 322 TYR A C 1
ATOM 2583 O O . TYR A 1 322 ? 34.938 37.562 9.414 1 81.94 322 TYR A O 1
ATOM 2591 N N . LYS A 1 323 ? 36.969 36.781 9.891 1 82.38 323 LYS A N 1
ATOM 2592 C CA . LYS A 1 323 ? 36.531 35.406 9.703 1 82.38 323 LYS A CA 1
ATOM 2593 C C . LYS A 1 323 ? 35.375 35.031 10.625 1 82.38 323 LYS A C 1
ATOM 2595 O O . LYS A 1 323 ? 34.469 34.312 10.227 1 82.38 323 LYS A O 1
ATOM 2600 N N . SER A 1 324 ? 35.375 35.656 11.781 1 79.75 324 SER A N 1
ATOM 2601 C CA . SER A 1 324 ? 34.344 35.312 12.766 1 79.75 324 SER A CA 1
ATOM 2602 C C . SER A 1 324 ? 32.969 35.812 12.328 1 79.75 324 SER A C 1
ATOM 2604 O O . SER A 1 324 ? 31.969 35.156 12.547 1 79.75 324 SER A O 1
ATOM 2606 N N . ILE A 1 325 ? 32.938 36.938 11.742 1 81.62 325 ILE A N 1
ATOM 2607 C CA . ILE A 1 325 ? 31.656 37.531 11.305 1 81.62 325 ILE A CA 1
ATOM 2608 C C . ILE A 1 325 ? 31.25 36.906 9.969 1 81.62 325 ILE A C 1
ATOM 2610 O O . ILE A 1 325 ? 30.062 36.625 9.742 1 81.62 325 ILE A O 1
ATOM 2614 N N . LEU A 1 326 ? 32.281 36.656 9.148 1 81.69 326 LEU A N 1
ATOM 2615 C CA . LEU A 1 326 ? 31.984 36.094 7.828 1 81.69 326 LEU A CA 1
ATOM 2616 C C . LEU A 1 326 ? 31.484 34.656 7.934 1 81.69 326 LEU A C 1
ATOM 2618 O O . LEU A 1 326 ? 30.766 34.188 7.059 1 81.69 326 LEU A O 1
ATOM 2622 N N . SER A 1 327 ? 31.828 34.031 9.023 1 81.25 327 SER A N 1
ATOM 2623 C CA . SER A 1 327 ? 31.453 32.656 9.227 1 81.25 327 SER A CA 1
ATOM 2624 C C . SER A 1 327 ? 29.953 32.5 9.469 1 81.25 327 SER A C 1
ATOM 2626 O O . SER A 1 327 ? 29.391 31.422 9.336 1 81.25 327 SER A O 1
ATOM 2628 N N . LEU A 1 328 ? 29.312 33.594 9.688 1 82.31 328 LEU A N 1
ATOM 2629 C CA . LEU A 1 328 ? 27.875 33.562 9.953 1 82.31 328 LEU A CA 1
ATOM 2630 C C . LEU A 1 328 ? 27.078 33.812 8.68 1 82.31 328 LEU A C 1
ATOM 2632 O O . LEU A 1 328 ? 25.875 33.562 8.633 1 82.31 328 LEU A O 1
ATOM 2636 N N . VAL A 1 329 ? 27.766 34.281 7.688 1 84.25 329 VAL A N 1
ATOM 2637 C CA . VAL A 1 329 ? 27.109 34.719 6.457 1 84.25 329 VAL A CA 1
ATOM 2638 C C . VAL A 1 329 ? 26.375 33.531 5.824 1 84.25 329 VAL A C 1
ATOM 2640 O O . VAL A 1 329 ? 25.188 33.625 5.48 1 84.25 329 VAL A O 1
ATOM 2643 N N . PRO A 1 330 ? 27.031 32.375 5.723 1 85.25 330 PRO A N 1
ATOM 2644 C CA . PRO A 1 330 ? 26.312 31.25 5.121 1 85.25 330 PRO A CA 1
ATOM 2645 C C . PRO A 1 330 ? 25.062 30.844 5.922 1 85.25 330 PRO A C 1
ATOM 2647 O O . PRO A 1 330 ? 24.047 30.484 5.34 1 85.25 330 PRO A O 1
ATOM 2650 N N . THR A 1 331 ? 25.078 30.906 7.094 1 81.31 331 THR A N 1
ATOM 2651 C CA . THR A 1 331 ? 23.953 30.578 7.953 1 81.31 331 THR A CA 1
ATOM 2652 C C . THR A 1 331 ? 22.812 31.578 7.766 1 81.31 331 THR A C 1
ATOM 2654 O O . THR A 1 331 ? 21.641 31.188 7.684 1 81.31 331 THR A O 1
ATOM 2657 N N . ILE A 1 332 ? 23.203 32.812 7.68 1 84.75 332 ILE A N 1
ATOM 2658 C CA . ILE A 1 332 ? 22.219 33.875 7.449 1 84.75 332 ILE A CA 1
ATOM 2659 C C . ILE A 1 332 ? 21.578 33.688 6.078 1 84.75 332 ILE A C 1
ATOM 2661 O O . ILE A 1 332 ? 20.359 33.812 5.93 1 84.75 332 ILE A O 1
ATOM 2665 N N . CYS A 1 333 ? 22.406 33.312 5.16 1 88.38 333 CYS A N 1
ATOM 2666 C CA . CYS A 1 333 ? 21.906 33.094 3.807 1 88.38 333 CYS A CA 1
ATOM 2667 C C . CYS A 1 333 ? 20.906 31.938 3.764 1 88.38 333 CYS A C 1
ATOM 2669 O O . CYS A 1 333 ? 19.844 32.031 3.15 1 88.38 333 CYS A O 1
ATOM 2671 N N . VAL A 1 334 ? 21.203 30.891 4.461 1 87.62 334 VAL A N 1
ATOM 2672 C CA . VAL A 1 334 ? 20.312 29.719 4.453 1 87.62 334 VAL A CA 1
ATOM 2673 C C . VAL A 1 334 ? 19.031 30.047 5.215 1 87.62 334 VAL A C 1
ATOM 2675 O O . VAL A 1 334 ? 17.938 29.656 4.793 1 87.62 334 VAL A O 1
ATOM 2678 N N . CYS A 1 335 ? 19.078 30.75 6.277 1 82.44 335 CYS A N 1
ATOM 2679 C CA . CYS A 1 335 ? 17.922 31.094 7.102 1 82.44 335 CYS A CA 1
ATOM 2680 C C . CYS A 1 335 ? 16.984 32.031 6.352 1 82.44 335 CYS A C 1
ATOM 2682 O O . CYS A 1 335 ? 15.773 32.031 6.59 1 82.44 335 CYS A O 1
ATOM 2684 N N . ALA A 1 336 ? 17.562 32.781 5.484 1 87.94 336 ALA A N 1
ATOM 2685 C CA . ALA A 1 336 ? 16.75 33.688 4.684 1 87.94 336 ALA A CA 1
ATOM 2686 C C . ALA A 1 336 ? 16.219 33 3.43 1 87.94 336 ALA A C 1
ATOM 2688 O O . ALA A 1 336 ? 15.055 33.156 3.076 1 87.94 336 ALA A O 1
ATOM 2689 N N . ALA A 1 337 ? 17.047 32.219 2.824 1 91 337 ALA A N 1
ATOM 2690 C CA . ALA A 1 337 ? 16.703 31.625 1.531 1 91 337 ALA A CA 1
ATOM 2691 C C . ALA A 1 337 ? 15.664 30.531 1.687 1 91 337 ALA A C 1
ATOM 2693 O O . ALA A 1 337 ? 14.742 30.422 0.873 1 91 337 ALA A O 1
ATOM 2694 N N . VAL A 1 338 ? 15.75 29.734 2.682 1 90.06 338 VAL A N 1
ATOM 2695 C CA . VAL A 1 338 ? 14.898 28.562 2.834 1 90.06 338 VAL A CA 1
ATOM 2696 C C . VAL A 1 338 ? 13.445 29 3.023 1 90.06 338 VAL A C 1
ATOM 2698 O O . VAL A 1 338 ? 12.555 28.547 2.299 1 90.06 338 VAL A O 1
ATOM 2701 N N . PRO A 1 339 ? 13.117 30 3.949 1 87.62 339 PRO A N 1
ATOM 2702 C CA . PRO A 1 339 ? 11.727 30.438 4.098 1 87.62 339 PRO A CA 1
ATOM 2703 C C . PRO A 1 339 ? 11.195 31.141 2.852 1 87.62 339 PRO A C 1
ATOM 2705 O O . PRO A 1 339 ? 10.016 31.016 2.518 1 87.62 339 PRO A O 1
ATOM 2708 N N . ILE A 1 340 ? 12.047 31.828 2.166 1 91.75 340 ILE A N 1
ATOM 2709 C CA . ILE A 1 340 ? 11.633 32.562 0.963 1 91.75 340 ILE A CA 1
ATOM 2710 C C . ILE A 1 340 ? 11.266 31.547 -0.132 1 91.75 340 ILE A C 1
ATOM 2712 O O . ILE A 1 340 ? 10.203 31.656 -0.746 1 91.75 340 ILE A O 1
ATOM 2716 N N . ILE A 1 341 ? 12.148 30.594 -0.321 1 92.81 341 ILE A N 1
ATOM 2717 C CA . ILE A 1 341 ? 11.914 29.578 -1.353 1 92.81 341 ILE A CA 1
ATOM 2718 C C . ILE A 1 341 ? 10.688 28.75 -0.983 1 92.81 341 ILE A C 1
ATOM 2720 O O . ILE A 1 341 ? 9.875 28.406 -1.849 1 92.81 341 ILE A O 1
ATOM 2724 N N . THR A 1 342 ? 10.531 28.453 0.238 1 90.56 342 THR A N 1
ATOM 2725 C CA . THR A 1 342 ? 9.383 27.688 0.703 1 90.56 342 THR A CA 1
ATOM 2726 C C . THR A 1 342 ? 8.094 28.469 0.495 1 90.56 342 THR A C 1
ATOM 2728 O O . THR A 1 342 ? 7.066 27.906 0.108 1 90.56 342 THR A O 1
ATOM 2731 N N . ALA A 1 343 ? 8.156 29.812 0.75 1 90 343 ALA A N 1
ATOM 2732 C CA . ALA A 1 343 ? 6.988 30.656 0.545 1 90 343 ALA A CA 1
ATOM 2733 C C . ALA A 1 343 ? 6.602 30.703 -0.93 1 90 343 ALA A C 1
ATOM 2735 O O . ALA A 1 343 ? 5.418 30.625 -1.269 1 90 343 ALA A O 1
ATOM 2736 N N . ILE A 1 344 ? 7.594 30.781 -1.751 1 92.62 344 ILE A N 1
ATOM 2737 C CA . ILE A 1 344 ? 7.344 30.797 -3.188 1 92.62 344 ILE A CA 1
ATOM 2738 C C . ILE A 1 344 ? 6.727 29.484 -3.631 1 92.62 344 ILE A C 1
ATOM 2740 O O . ILE A 1 344 ? 5.742 29.469 -4.375 1 92.62 344 ILE A O 1
ATOM 2744 N N . TYR A 1 345 ? 7.32 28.406 -3.174 1 93.44 345 TYR A N 1
ATOM 2745 C CA . TYR A 1 345 ? 6.77 27.094 -3.48 1 93.44 345 TYR A CA 1
ATOM 2746 C C . TYR A 1 345 ? 5.344 26.953 -2.957 1 93.44 345 TYR A C 1
ATOM 2748 O O . TYR A 1 345 ? 4.488 26.359 -3.611 1 93.44 345 TYR A O 1
ATOM 2756 N N . GLY A 1 346 ? 5.09 27.531 -1.796 1 92.25 346 GLY A N 1
ATOM 2757 C CA . GLY A 1 346 ? 3.752 27.516 -1.223 1 92.25 346 GLY A CA 1
ATOM 2758 C C . GLY A 1 346 ? 2.727 28.234 -2.078 1 92.25 346 GLY A C 1
ATOM 2759 O O . GLY A 1 346 ? 1.595 27.766 -2.223 1 92.25 346 GLY A O 1
ATOM 2760 N N . ILE A 1 347 ? 3.154 29.297 -2.668 1 92.38 347 ILE A N 1
ATOM 2761 C CA . ILE A 1 347 ? 2.27 30.062 -3.541 1 92.38 347 ILE A CA 1
ATOM 2762 C C . ILE A 1 347 ? 1.97 29.266 -4.805 1 92.38 347 ILE A C 1
ATOM 2764 O O . ILE A 1 347 ? 0.818 29.172 -5.238 1 92.38 347 ILE A O 1
ATOM 2768 N N . ILE A 1 348 ? 2.99 28.656 -5.309 1 93.31 348 ILE A N 1
ATOM 2769 C CA . ILE A 1 348 ? 2.824 27.844 -6.512 1 93.31 348 ILE A CA 1
ATOM 2770 C C . ILE A 1 348 ? 1.902 26.656 -6.219 1 93.31 348 ILE A C 1
ATOM 2772 O O . ILE A 1 348 ? 0.976 26.391 -6.984 1 93.31 348 ILE A O 1
ATOM 2776 N N . ALA A 1 349 ? 2.168 25.984 -5.148 1 93.75 349 ALA A N 1
ATOM 2777 C CA . ALA A 1 349 ? 1.35 24.844 -4.75 1 93.75 349 ALA A CA 1
ATOM 2778 C C . ALA A 1 349 ? -0.092 25.266 -4.484 1 93.75 349 ALA A C 1
ATOM 2780 O O . ALA A 1 349 ? -1.031 24.562 -4.848 1 93.75 349 ALA A O 1
ATOM 2781 N N . GLY A 1 350 ? -0.267 26.469 -3.877 1 92.19 350 GLY A N 1
ATOM 2782 C CA . GLY A 1 350 ? -1.597 26.984 -3.596 1 92.19 350 GLY A CA 1
ATOM 2783 C C . GLY A 1 350 ? -2.408 27.266 -4.848 1 92.19 350 GLY A C 1
ATOM 2784 O O . GLY A 1 350 ? -3.594 26.938 -4.91 1 92.19 350 GLY A O 1
ATOM 2785 N N . LYS A 1 351 ? -1.774 27.75 -5.797 1 92.06 351 LYS A N 1
ATOM 2786 C CA . LYS A 1 351 ? -2.455 28.031 -7.059 1 92.06 351 LYS A CA 1
ATOM 2787 C C . LYS A 1 351 ? -2.773 26.734 -7.805 1 92.06 351 LYS A C 1
ATOM 2789 O O . LYS A 1 351 ? -3.818 26.625 -8.445 1 92.06 351 LYS A O 1
ATOM 2794 N N . TYR A 1 352 ? -1.88 25.812 -7.699 1 93.69 352 TYR A N 1
ATOM 2795 C CA . TYR A 1 352 ? -2.068 24.547 -8.398 1 93.69 352 TYR A CA 1
ATOM 2796 C C . TYR A 1 352 ? -3.205 23.75 -7.777 1 93.69 352 TYR A C 1
ATOM 2798 O O . TYR A 1 352 ? -3.879 22.984 -8.461 1 93.69 352 TYR A O 1
ATOM 2806 N N . ILE A 1 353 ? -3.434 23.906 -6.508 1 92.56 353 ILE A N 1
ATOM 2807 C CA . ILE A 1 353 ? -4.465 23.141 -5.805 1 92.56 353 ILE A CA 1
ATOM 2808 C C . ILE A 1 353 ? -5.836 23.484 -6.391 1 92.56 353 ILE A C 1
ATOM 2810 O O . ILE A 1 353 ? -6.707 22.609 -6.48 1 92.56 353 ILE A O 1
ATOM 2814 N N . ALA A 1 354 ? -6.031 24.766 -6.773 1 88 354 ALA A N 1
ATOM 2815 C CA . ALA A 1 354 ? -7.293 25.156 -7.398 1 88 354 ALA A CA 1
ATOM 2816 C C . ALA A 1 354 ? -7.508 24.422 -8.719 1 88 354 ALA A C 1
ATOM 2818 O O . ALA A 1 354 ? -8.641 24.109 -9.086 1 88 354 ALA A O 1
ATOM 2819 N N . PHE A 1 355 ? -6.344 24.141 -9.352 1 90.38 355 PHE A N 1
ATOM 2820 C CA . PHE A 1 355 ? -6.395 23.438 -10.625 1 90.38 355 PHE A CA 1
ATOM 2821 C C . PHE A 1 355 ? -6.75 21.969 -10.422 1 90.38 355 PHE A C 1
ATOM 2823 O O . PHE A 1 355 ? -7.371 21.344 -11.281 1 90.38 355 PHE A O 1
ATOM 2830 N N . GLU A 1 356 ? -6.375 21.328 -9.352 1 91.5 356 GLU A N 1
ATOM 2831 C CA . GLU A 1 356 ? -6.637 19.922 -9.07 1 91.5 356 GLU A CA 1
ATOM 2832 C C . GLU A 1 356 ? -8.133 19.656 -8.922 1 91.5 356 GLU A C 1
ATOM 2834 O O . GLU A 1 356 ? -8.625 18.609 -9.328 1 91.5 356 GLU A O 1
ATOM 2839 N N . LYS A 1 357 ? -8.953 20.625 -8.359 1 88.94 357 LYS A N 1
ATOM 2840 C CA . LYS A 1 357 ? -10.398 20.578 -8.172 1 88.94 357 LYS A CA 1
ATOM 2841 C C . LYS A 1 357 ? -10.789 19.438 -7.223 1 88.94 357 LYS A C 1
ATOM 2843 O O . LYS A 1 357 ? -11.609 18.594 -7.574 1 88.94 357 LYS A O 1
ATOM 2848 N N . ASN A 1 358 ? -10.234 19.5 -6.035 1 88.19 358 ASN A N 1
ATOM 2849 C CA . ASN A 1 358 ? -10.656 18.578 -4.98 1 88.19 358 ASN A CA 1
ATOM 2850 C C . ASN A 1 358 ? -12.062 18.906 -4.488 1 88.19 358 ASN A C 1
ATOM 2852 O O . ASN A 1 358 ? -12.406 20.062 -4.293 1 88.19 358 ASN A O 1
ATOM 2856 N N . PRO A 1 359 ? -12.836 17.969 -4.332 1 83.12 359 PRO A N 1
ATOM 2857 C CA . PRO A 1 359 ? -14.242 18.219 -4.012 1 83.12 359 PRO A CA 1
ATOM 2858 C C . PRO A 1 359 ? -14.445 18.766 -2.604 1 83.12 359 PRO A C 1
ATOM 2860 O O . PRO A 1 359 ? -15.391 19.516 -2.359 1 83.12 359 PRO A O 1
ATOM 2863 N N . THR A 1 360 ? -13.586 18.391 -1.634 1 84.75 360 THR A N 1
ATOM 2864 C CA . THR A 1 360 ? -13.75 18.812 -0.245 1 84.75 360 THR A CA 1
ATOM 2865 C C . THR A 1 360 ? -12.547 19.609 0.229 1 84.75 360 THR A C 1
ATOM 2867 O O . THR A 1 360 ? -11.453 19.484 -0.333 1 84.75 360 THR A O 1
ATOM 2870 N N . SER A 1 361 ? -12.742 20.469 1.218 1 84.56 361 SER A N 1
ATOM 2871 C CA . SER A 1 361 ? -11.664 21.281 1.767 1 84.56 361 SER A CA 1
ATOM 2872 C C . SER A 1 361 ? -10.602 20.422 2.438 1 84.56 361 SER A C 1
ATOM 2874 O O . SER A 1 361 ? -9.414 20.75 2.412 1 84.56 361 SER A O 1
ATOM 2876 N N . GLU A 1 362 ? -11.016 19.359 3.041 1 87.38 362 GLU A N 1
ATOM 2877 C CA . GLU A 1 362 ? -10.062 18.469 3.691 1 87.38 362 GLU A CA 1
ATOM 2878 C C . GLU A 1 362 ? -9.125 17.828 2.674 1 87.38 362 GLU A C 1
ATOM 2880 O O . GLU A 1 362 ? -7.922 17.703 2.916 1 87.38 362 GLU A O 1
ATOM 2885 N N . ARG A 1 363 ? -9.68 17.438 1.514 1 88.19 363 ARG A N 1
ATOM 2886 C CA . ARG A 1 363 ? -8.859 16.828 0.469 1 88.19 363 ARG A CA 1
ATOM 2887 C C . ARG A 1 363 ? -7.898 17.844 -0.135 1 88.19 363 ARG A C 1
ATOM 2889 O O . ARG A 1 363 ? -6.777 17.5 -0.507 1 88.19 363 ARG A O 1
ATOM 2896 N N . GLN A 1 364 ? -8.398 19.062 -0.278 1 90 364 GLN A N 1
ATOM 2897 C CA . GLN A 1 364 ? -7.531 20.125 -0.762 1 90 364 GLN A CA 1
ATOM 2898 C C . GLN A 1 364 ? -6.359 20.359 0.191 1 90 364 GLN A C 1
ATOM 2900 O O . GLN A 1 364 ? -5.211 20.469 -0.243 1 90 364 GLN A O 1
ATOM 2905 N N . ASN A 1 365 ? -6.645 20.406 1.424 1 90.5 365 ASN A N 1
ATOM 2906 C CA . ASN A 1 365 ? -5.602 20.609 2.426 1 90.5 365 ASN A CA 1
ATOM 2907 C C . ASN A 1 365 ? -4.609 19.453 2.449 1 90.5 365 ASN A C 1
ATOM 2909 O O . ASN A 1 365 ? -3.402 19.656 2.574 1 90.5 365 ASN A O 1
ATOM 2913 N N . LYS A 1 366 ? -5.176 18.234 2.379 1 91.69 366 LYS A N 1
ATOM 2914 C CA . LYS A 1 366 ? -4.305 17.062 2.373 1 91.69 366 LYS A CA 1
ATOM 2915 C C . LYS A 1 366 ? -3.332 17.109 1.198 1 91.69 366 LYS A C 1
ATOM 2917 O O . LYS A 1 366 ? -2.143 16.828 1.359 1 91.69 366 LYS A O 1
ATOM 2922 N N . SER A 1 367 ? -3.867 17.453 0.021 1 92.88 367 SER A N 1
ATOM 2923 C CA . SER A 1 367 ? -3.016 17.547 -1.16 1 92.88 367 SER A CA 1
ATOM 2924 C C . SER A 1 367 ? -1.943 18.625 -0.98 1 92.88 367 SER A C 1
ATOM 2926 O O . SER A 1 367 ? -0.792 18.422 -1.375 1 92.88 367 SER A O 1
ATOM 2928 N N . LEU A 1 368 ? -2.273 19.688 -0.393 1 94.06 368 LEU A N 1
ATOM 2929 C CA . LEU A 1 368 ? -1.319 20.766 -0.129 1 94.06 368 LEU A CA 1
ATOM 2930 C C . LEU A 1 368 ? -0.254 20.312 0.863 1 94.06 368 LEU A C 1
ATOM 2932 O O . LEU A 1 368 ? 0.934 20.578 0.676 1 94.06 368 LEU A O 1
ATOM 2936 N N . LEU A 1 369 ? -0.664 19.641 1.889 1 95 369 LEU A N 1
ATOM 2937 C CA . LEU A 1 369 ? 0.264 19.172 2.916 1 95 369 LEU A CA 1
ATOM 2938 C C . LEU A 1 369 ? 1.275 18.188 2.336 1 95 369 LEU A C 1
ATOM 2940 O O . LEU A 1 369 ? 2.455 18.219 2.697 1 95 369 LEU A O 1
ATOM 2944 N N . TYR A 1 370 ? 0.859 17.312 1.43 1 92.88 370 TYR A N 1
ATOM 2945 C CA . TYR A 1 370 ? 1.782 16.391 0.789 1 92.88 370 TYR A CA 1
ATOM 2946 C C . TYR A 1 370 ? 2.865 17.141 0.022 1 92.88 370 TYR A C 1
ATOM 2948 O O . TYR A 1 370 ? 4.035 16.75 0.044 1 92.88 370 TYR A O 1
ATOM 2956 N N . LYS A 1 371 ? 2.479 18.203 -0.598 1 92.62 371 LYS A N 1
ATOM 2957 C CA . LYS A 1 371 ? 3.416 18.984 -1.395 1 92.62 371 LYS A CA 1
ATOM 2958 C C . LYS A 1 371 ? 4.363 19.781 -0.501 1 92.62 371 LYS A C 1
ATOM 2960 O O . LYS A 1 371 ? 5.578 19.797 -0.724 1 92.62 371 LYS A O 1
ATOM 2965 N N . MET A 1 372 ? 3.832 20.25 0.544 1 93.94 372 MET A N 1
ATOM 2966 C CA . MET A 1 372 ? 4.621 21.125 1.417 1 93.94 372 MET A CA 1
ATOM 2967 C C . MET A 1 372 ? 5.543 20.297 2.311 1 93.94 372 MET A C 1
ATOM 2969 O O . MET A 1 372 ? 6.621 20.766 2.688 1 93.94 372 MET A O 1
ATOM 2973 N N . PHE A 1 373 ? 5.18 19.125 2.594 1 94.25 373 PHE A N 1
ATOM 2974 C CA . PHE A 1 373 ? 5.957 18.312 3.525 1 94.25 373 PHE A CA 1
ATOM 2975 C C . PHE A 1 373 ? 7.312 17.953 2.934 1 94.25 373 PHE A C 1
ATOM 2977 O O . PHE A 1 373 ? 8.312 17.891 3.652 1 94.25 373 PHE A O 1
ATOM 2984 N N . SER A 1 374 ? 7.375 17.656 1.674 1 88.81 374 SER A N 1
ATOM 2985 C CA . SER A 1 374 ? 8.648 17.359 1.027 1 88.81 374 SER A CA 1
ATOM 2986 C C . SER A 1 374 ? 9.641 18.516 1.204 1 88.81 374 SER A C 1
ATOM 2988 O O . SER A 1 374 ? 10.828 18.281 1.448 1 88.81 374 SER A O 1
ATOM 2990 N N . PHE A 1 375 ? 9.141 19.688 1.175 1 89.31 375 PHE A N 1
ATOM 2991 C CA . PHE A 1 375 ? 9.984 20.859 1.334 1 89.31 375 PHE A CA 1
ATOM 2992 C C . PHE A 1 375 ? 10.414 21.031 2.787 1 89.31 375 PHE A C 1
ATOM 2994 O O . PHE A 1 375 ? 11.555 21.406 3.064 1 89.31 375 PHE A O 1
ATOM 3001 N N . SER A 1 376 ? 9.453 20.703 3.652 1 90 376 SER A N 1
ATOM 3002 C CA . SER A 1 376 ? 9.797 20.781 5.07 1 90 376 SER A CA 1
ATOM 3003 C C . SER A 1 376 ? 10.906 19.797 5.418 1 90 376 SER A C 1
ATOM 3005 O O . SER A 1 376 ? 11.797 20.109 6.215 1 90 376 SER A O 1
ATOM 3007 N N . CYS A 1 377 ? 10.891 18.656 4.805 1 92.88 377 CYS A N 1
ATOM 3008 C CA . CYS A 1 377 ? 11.914 17.641 5.047 1 92.88 377 CYS A CA 1
ATOM 3009 C C . CYS A 1 377 ? 13.273 18.109 4.539 1 92.88 377 CYS A C 1
ATOM 3011 O O . CYS A 1 377 ? 14.273 18.016 5.25 1 92.88 377 CYS A O 1
ATOM 3013 N N . LEU A 1 378 ? 13.25 18.656 3.361 1 90.5 378 LEU A N 1
ATOM 3014 C CA . LEU A 1 378 ? 14.508 19.109 2.768 1 90.5 378 LEU A CA 1
ATOM 3015 C C . LEU A 1 378 ? 15.086 20.281 3.537 1 90.5 378 LEU A C 1
ATOM 3017 O O . LEU A 1 378 ? 16.297 20.359 3.756 1 90.5 378 LEU A O 1
ATOM 3021 N N . ALA A 1 379 ? 14.195 21.156 3.904 1 87.62 379 ALA A N 1
ATOM 3022 C CA . ALA A 1 379 ? 14.633 22.312 4.672 1 87.62 379 ALA A CA 1
ATOM 3023 C C . ALA A 1 379 ? 15.266 21.906 5.996 1 87.62 379 ALA A C 1
ATOM 3025 O O . ALA A 1 379 ? 16.219 22.531 6.465 1 87.62 379 ALA A O 1
ATOM 3026 N N . SER A 1 380 ? 14.797 20.812 6.547 1 90.25 380 SER A N 1
ATOM 3027 C CA . SER A 1 380 ? 15.234 20.438 7.887 1 90.25 380 SER A CA 1
ATOM 3028 C C . SER A 1 380 ? 16.391 19.453 7.832 1 90.25 380 SER A C 1
ATOM 3030 O O . SER A 1 380 ? 17.344 19.562 8.617 1 90.25 380 SER A O 1
ATOM 3032 N N . TYR A 1 381 ? 16.438 18.531 6.887 1 94.12 381 TYR A N 1
ATOM 3033 C CA . TYR A 1 381 ? 17.375 17.406 6.973 1 94.12 381 TYR A CA 1
ATOM 3034 C C . TYR A 1 381 ? 18.547 17.594 6.008 1 94.12 381 TYR A C 1
ATOM 3036 O O . TYR A 1 381 ? 19.578 16.938 6.137 1 94.12 381 TYR A O 1
ATOM 3044 N N . SER A 1 382 ? 18.453 18.5 5.031 1 91.81 382 SER A N 1
ATOM 3045 C CA . SER A 1 382 ? 19.438 18.609 3.955 1 91.81 382 SER A CA 1
ATOM 3046 C C . SER A 1 382 ? 20.828 18.953 4.5 1 91.81 382 SER A C 1
ATOM 3048 O O . SER A 1 382 ? 21.828 18.375 4.074 1 91.81 382 SER A O 1
ATOM 3050 N N . PRO A 1 383 ? 20.938 19.891 5.414 1 89.38 383 PRO A N 1
ATOM 3051 C CA . PRO A 1 383 ? 22.281 20.203 5.906 1 89.38 383 PRO A CA 1
ATOM 3052 C C . PRO A 1 383 ? 23 18.984 6.492 1 89.38 383 PRO A C 1
ATOM 3054 O O . PRO A 1 383 ? 24.188 18.766 6.219 1 89.38 383 PRO A O 1
ATOM 3057 N N . LEU A 1 384 ? 22.312 18.203 7.246 1 92.31 384 LEU A N 1
ATOM 3058 C CA . LEU A 1 384 ? 22.906 17.031 7.848 1 92.31 384 LEU A CA 1
ATOM 3059 C C . LEU A 1 384 ? 23.203 15.961 6.793 1 92.31 384 LEU A C 1
ATOM 3061 O O . LEU A 1 384 ? 24.219 15.266 6.867 1 92.31 384 LEU A O 1
ATOM 3065 N N . LEU A 1 385 ? 22.406 15.859 5.816 1 92.88 385 LEU A N 1
ATOM 3066 C CA . LEU A 1 385 ? 22.625 14.898 4.738 1 92.88 385 LEU A CA 1
ATOM 3067 C C . LEU A 1 385 ? 23.844 15.281 3.906 1 92.88 385 LEU A C 1
ATOM 3069 O O . LEU A 1 385 ? 24.625 14.414 3.531 1 92.88 385 LEU A O 1
ATOM 3073 N N . ILE A 1 386 ? 23.984 16.547 3.654 1 89.94 386 ILE A N 1
ATOM 3074 C CA . ILE A 1 386 ? 25.125 17.047 2.887 1 89.94 386 ILE A CA 1
ATOM 3075 C C . ILE A 1 386 ? 26.422 16.75 3.645 1 89.94 386 ILE A C 1
ATOM 3077 O O . ILE A 1 386 ? 27.406 16.281 3.059 1 89.94 386 ILE A O 1
ATOM 3081 N N . THR A 1 387 ? 26.359 16.953 4.883 1 88.94 387 THR A N 1
ATOM 3082 C CA . THR A 1 387 ? 27.547 16.734 5.703 1 88.94 387 THR A CA 1
ATOM 3083 C C . THR A 1 387 ? 27.891 15.25 5.785 1 88.94 387 THR A C 1
ATOM 3085 O O . THR A 1 387 ? 29.031 14.852 5.59 1 88.94 387 THR A O 1
ATOM 3088 N N . ALA A 1 388 ? 26.891 14.445 5.973 1 88.88 388 ALA A N 1
ATOM 3089 C CA . ALA A 1 388 ? 27.109 13.016 6.199 1 88.88 388 ALA A CA 1
ATOM 3090 C C . ALA A 1 388 ? 27.5 12.312 4.906 1 88.88 388 ALA A C 1
ATOM 3092 O O . ALA A 1 388 ? 28.359 11.422 4.918 1 88.88 388 ALA A O 1
ATOM 3093 N N . PHE A 1 389 ? 27.016 12.742 3.748 1 88 389 PHE A N 1
ATOM 3094 C CA . PHE A 1 389 ? 27.172 11.914 2.557 1 88 389 PHE A CA 1
ATOM 3095 C C . PHE A 1 389 ? 28.016 12.625 1.512 1 88 389 PHE A C 1
ATOM 3097 O O . PHE A 1 389 ? 28.453 12 0.538 1 88 389 PHE A O 1
ATOM 3104 N N . ILE A 1 390 ? 28.281 13.844 1.68 1 84.31 390 ILE A N 1
ATOM 3105 C CA . ILE A 1 390 ? 29.078 14.562 0.691 1 84.31 390 ILE A CA 1
ATOM 3106 C C . ILE A 1 390 ? 30.344 15.109 1.351 1 84.31 390 ILE A C 1
ATOM 3108 O O . ILE A 1 390 ? 31.453 14.781 0.937 1 84.31 390 ILE A O 1
ATOM 3112 N N . TYR A 1 391 ? 30.25 15.805 2.389 1 83.88 391 TYR A N 1
ATOM 3113 C CA . TYR A 1 391 ? 31.375 16.484 3.027 1 83.88 391 TYR A CA 1
ATOM 3114 C C . TYR A 1 391 ? 32.375 15.492 3.58 1 83.88 391 TYR A C 1
ATOM 3116 O O . TYR A 1 391 ? 33.562 15.57 3.27 1 83.88 391 TYR A O 1
ATOM 3124 N N . PHE A 1 392 ? 31.969 14.602 4.336 1 84.06 392 PHE A N 1
ATOM 3125 C CA . PHE A 1 392 ? 32.875 13.68 4.992 1 84.06 392 PHE A CA 1
ATOM 3126 C C . PHE A 1 392 ? 33.531 12.734 3.979 1 84.06 392 PHE A C 1
ATOM 3128 O O . PHE A 1 392 ? 34.719 12.492 4.016 1 84.06 392 PHE A O 1
ATOM 3135 N N . PRO A 1 393 ? 32.719 12.25 3.057 1 80.5 393 PRO A N 1
ATOM 3136 C CA . PRO A 1 393 ? 33.312 11.305 2.105 1 80.5 393 PRO A CA 1
ATOM 3137 C C . PRO A 1 393 ? 34.188 12 1.06 1 80.5 393 PRO A C 1
ATOM 3139 O O . PRO A 1 393 ? 35.219 11.445 0.639 1 80.5 393 PRO A O 1
ATOM 3142 N N . ILE A 1 394 ? 33.844 13.156 0.618 1 77.81 394 ILE A N 1
ATOM 3143 C CA . ILE A 1 394 ? 34.5 13.773 -0.528 1 77.81 394 ILE A CA 1
ATOM 3144 C C . ILE A 1 394 ? 35.344 14.977 -0.067 1 77.81 394 ILE A C 1
ATOM 3146 O O . ILE A 1 394 ? 36.188 15.469 -0.799 1 77.81 394 ILE A O 1
ATOM 3150 N N . GLY A 1 395 ? 35.25 15.367 1.107 1 73.62 395 GLY A N 1
ATOM 3151 C CA . GLY A 1 395 ? 35.875 16.594 1.588 1 73.62 395 GLY A CA 1
ATOM 3152 C C . GLY A 1 395 ? 37.375 16.562 1.45 1 73.62 395 GLY A C 1
ATOM 3153 O O . GLY A 1 395 ? 38 17.609 1.21 1 73.62 395 GLY A O 1
ATOM 3154 N N . TYR A 1 396 ? 38 15.375 1.552 1 71.44 396 TYR A N 1
ATOM 3155 C CA . TYR A 1 396 ? 39.438 15.266 1.444 1 71.44 396 TYR A CA 1
ATOM 3156 C C . TYR A 1 396 ? 39.906 15.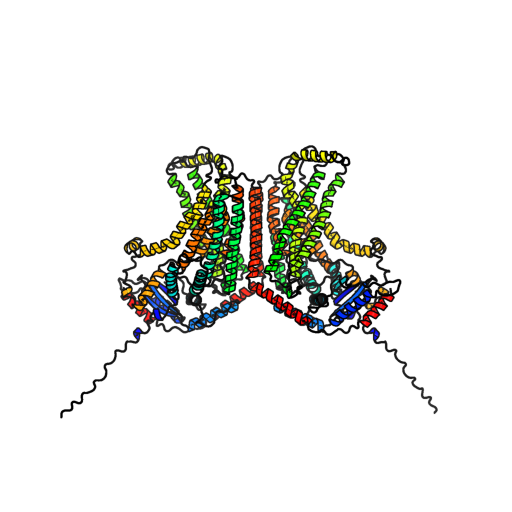664 0.053 1 71.44 396 TYR A C 1
ATOM 3158 O O . TYR A 1 396 ? 41.062 16.062 -0.124 1 71.44 396 TYR A O 1
ATOM 3166 N N . ALA A 1 397 ? 38.969 15.547 -0.875 1 69.44 397 ALA A N 1
ATOM 3167 C CA . ALA A 1 397 ? 39.344 15.781 -2.266 1 69.44 397 ALA A CA 1
ATOM 3168 C C . ALA A 1 397 ? 39.438 17.281 -2.559 1 69.44 397 ALA A C 1
ATOM 3170 O O . ALA A 1 397 ? 39.812 17.688 -3.662 1 69.44 397 ALA A O 1
ATOM 3171 N N . LEU A 1 398 ? 39.188 18.078 -1.603 1 68.25 398 LEU A N 1
ATOM 3172 C CA . LEU A 1 398 ? 39.281 19.531 -1.776 1 68.25 398 LEU A CA 1
ATOM 3173 C C . LEU A 1 398 ? 40.719 19.984 -1.737 1 68.25 398 LEU A C 1
ATOM 3175 O O . LEU A 1 398 ? 41.062 21.031 -2.283 1 68.25 398 LEU A O 1
ATOM 3179 N N . ASP A 1 399 ? 41.594 19.156 -1.14 1 70.25 399 ASP A N 1
ATOM 3180 C CA . ASP A 1 399 ? 43 19.531 -0.913 1 70.25 399 ASP A CA 1
ATOM 3181 C C . ASP A 1 399 ? 43.719 19.797 -2.232 1 70.25 399 ASP A C 1
ATOM 3183 O O . ASP A 1 399 ? 44.312 20.859 -2.406 1 70.25 399 ASP A O 1
ATOM 3187 N N . PRO A 1 400 ? 43.438 18.828 -3.131 1 69.38 400 PRO A N 1
ATOM 3188 C CA . PRO A 1 400 ? 44.156 19.109 -4.387 1 69.38 400 PRO A CA 1
ATOM 3189 C C . PRO A 1 400 ? 43.594 20.312 -5.129 1 69.38 400 PRO A C 1
ATOM 3191 O O . PRO A 1 400 ? 44.281 20.906 -5.965 1 69.38 400 PRO A O 1
ATOM 3194 N N . TYR A 1 401 ? 42.375 20.672 -4.855 1 70.88 401 TYR A N 1
ATOM 3195 C CA . TYR A 1 401 ? 41.75 21.75 -5.59 1 70.88 401 TYR A CA 1
ATOM 3196 C C . TYR A 1 401 ? 41.938 23.078 -4.871 1 70.88 401 TYR A C 1
ATOM 3198 O O . TYR A 1 401 ? 41.469 24.125 -5.34 1 70.88 401 TYR A O 1
ATOM 3206 N N . LEU A 1 402 ? 42.625 23.031 -3.797 1 74.56 402 LEU A N 1
ATOM 3207 C CA . LEU A 1 402 ? 42.844 24.266 -3.041 1 74.56 402 LEU A CA 1
ATOM 3208 C C . LEU A 1 402 ? 43.688 25.25 -3.859 1 74.56 402 LEU A C 1
ATOM 3210 O O . LEU A 1 402 ? 43.438 26.453 -3.801 1 74.56 402 LEU A O 1
ATOM 3214 N N . ASP A 1 403 ? 44.562 24.672 -4.551 1 73.44 403 ASP A N 1
ATOM 3215 C CA . ASP A 1 403 ? 45.375 25.531 -5.383 1 73.44 403 ASP A CA 1
ATOM 3216 C C . ASP A 1 403 ? 44.562 26.219 -6.465 1 73.44 403 ASP A C 1
ATOM 3218 O O . ASP A 1 403 ? 44.781 27.391 -6.762 1 73.44 403 ASP A O 1
ATOM 3222 N N . THR A 1 404 ? 43.656 25.453 -6.992 1 75.19 404 THR A N 1
ATOM 3223 C CA . THR A 1 404 ? 42.781 26.016 -8.023 1 75.19 404 THR A CA 1
ATOM 3224 C C . THR A 1 404 ? 41.875 27.078 -7.438 1 75.19 404 THR A C 1
ATOM 3226 O O . THR A 1 404 ? 41.625 28.109 -8.078 1 75.19 404 THR A O 1
ATOM 3229 N N . ILE A 1 405 ? 41.469 26.844 -6.281 1 75.94 405 ILE A N 1
ATOM 3230 C CA . ILE A 1 405 ? 40.594 27.812 -5.605 1 75.94 405 ILE A CA 1
ATOM 3231 C C . ILE A 1 405 ? 41.406 29.078 -5.285 1 75.94 405 ILE A C 1
ATOM 3233 O O . ILE A 1 405 ? 40.906 30.188 -5.441 1 75.94 405 ILE A O 1
ATOM 3237 N N . LYS A 1 406 ? 42.594 28.859 -4.844 1 75.12 406 LYS A N 1
ATOM 3238 C CA . LYS A 1 406 ? 43.5 29.984 -4.57 1 75.12 406 LYS A CA 1
ATOM 3239 C C . LYS A 1 406 ? 43.719 30.812 -5.828 1 75.12 406 LYS A C 1
ATOM 3241 O O . LYS A 1 406 ? 43.688 32.062 -5.777 1 75.12 406 LYS A O 1
ATOM 3246 N N . ALA A 1 407 ? 43.875 30.062 -6.859 1 76.69 407 ALA A N 1
ATOM 3247 C CA . ALA A 1 407 ? 44.094 30.75 -8.133 1 76.69 407 ALA A CA 1
ATOM 3248 C C . ALA A 1 407 ? 42.844 31.531 -8.555 1 76.69 407 ALA A C 1
ATOM 3250 O O . ALA A 1 407 ? 42.969 32.656 -9.062 1 76.69 407 ALA A O 1
ATOM 3251 N N . LEU A 1 408 ? 41.75 30.922 -8.359 1 75 408 LEU A N 1
ATOM 3252 C CA . LEU A 1 408 ? 40.5 31.562 -8.734 1 75 408 LEU A CA 1
ATOM 3253 C C . LEU A 1 408 ? 40.25 32.812 -7.883 1 75 408 LEU A C 1
ATOM 3255 O O . LEU A 1 408 ? 39.844 33.844 -8.398 1 75 408 LEU A O 1
ATOM 3259 N N . THR A 1 409 ? 40.531 32.688 -6.59 1 76.25 409 THR A N 1
ATOM 3260 C CA . THR A 1 409 ? 40.344 33.812 -5.68 1 76.25 409 THR A CA 1
ATOM 3261 C C . THR A 1 409 ? 41.344 34.938 -6.004 1 76.25 409 THR A C 1
ATOM 3263 O O . THR A 1 409 ? 40.969 36.094 -5.934 1 76.25 409 THR A O 1
ATOM 3266 N N . GLN A 1 410 ? 42.5 34.531 -6.324 1 75.19 410 GLN A N 1
ATOM 3267 C CA . GLN A 1 410 ? 43.5 35.531 -6.691 1 75.19 410 GLN A CA 1
ATOM 3268 C C . GLN A 1 410 ? 43.125 36.219 -7.992 1 75.19 410 GLN A C 1
ATOM 3270 O O . GLN A 1 410 ? 43.344 37.438 -8.133 1 75.19 410 GLN A O 1
ATOM 3275 N N . SER A 1 411 ? 42.531 35.406 -8.836 1 75.31 411 SER A N 1
ATOM 3276 C CA . SER A 1 411 ? 42.125 36 -10.109 1 75.31 411 SER A CA 1
ATOM 3277 C C . SER A 1 411 ? 40.969 36.969 -9.922 1 75.31 411 SER A C 1
ATOM 3279 O O . SER A 1 411 ? 40.938 38.031 -10.547 1 75.31 411 SER A O 1
ATOM 3281 N N . ILE A 1 412 ? 40.094 36.594 -9.086 1 74.06 412 ILE A N 1
ATOM 3282 C CA . ILE A 1 412 ? 38.969 37.469 -8.812 1 74.06 412 ILE A CA 1
ATOM 3283 C C . ILE A 1 412 ? 39.438 38.719 -8.102 1 74.06 412 ILE A C 1
ATOM 3285 O O . ILE A 1 412 ? 38.969 39.812 -8.414 1 74.06 412 ILE A O 1
ATOM 3289 N N . SER A 1 413 ? 40.375 38.562 -7.156 1 73.62 413 SER A N 1
ATOM 3290 C CA . SER A 1 413 ? 40.906 39.688 -6.418 1 73.62 413 SER A CA 1
ATOM 3291 C C . SER A 1 413 ? 41.719 40.625 -7.336 1 73.62 413 SER A C 1
ATOM 3293 O O . SER A 1 413 ? 41.688 41.844 -7.16 1 73.62 413 SER A O 1
ATOM 3295 N N . SER A 1 414 ? 42.281 39.969 -8.234 1 71.38 414 SER A N 1
ATOM 3296 C CA . SER A 1 414 ? 43.062 40.75 -9.164 1 71.38 414 SER A CA 1
ATOM 3297 C C . SER A 1 414 ? 42.188 41.469 -10.18 1 71.38 414 SER A C 1
ATOM 3299 O O . SER A 1 414 ? 42.531 42.594 -10.617 1 71.38 414 SER A O 1
ATOM 3301 N N . SER A 1 415 ? 41.156 40.781 -10.586 1 69.19 415 SER A N 1
ATOM 3302 C CA . SER A 1 415 ? 40.312 41.344 -11.641 1 69.19 415 SER A CA 1
ATOM 3303 C C . SER A 1 415 ? 39.438 42.469 -11.109 1 69.19 415 SER A C 1
ATOM 3305 O O . SER A 1 415 ? 39.094 43.406 -11.859 1 69.19 415 SER A O 1
ATOM 3307 N N . TYR A 1 416 ? 39.125 42.281 -9.867 1 64.81 416 TYR A N 1
ATOM 3308 C CA . TYR A 1 416 ? 38.312 43.344 -9.305 1 64.81 416 TYR A CA 1
ATOM 3309 C C . TYR A 1 416 ? 39.062 44.125 -8.242 1 64.81 416 TYR A C 1
ATOM 3311 O O . TYR A 1 416 ? 39.406 43.594 -7.188 1 64.81 416 TYR A O 1
ATOM 3319 N N . LYS A 1 417 ? 39.562 45.375 -8.555 1 62.03 417 LYS A N 1
ATOM 3320 C CA . LYS A 1 417 ? 40.438 46.25 -7.781 1 62.03 417 LYS A CA 1
ATOM 3321 C C . LYS A 1 417 ? 39.938 46.375 -6.348 1 62.03 417 LYS A C 1
ATOM 3323 O O . LYS A 1 417 ? 40.719 46.562 -5.418 1 62.03 417 LYS A O 1
ATOM 3328 N N . TYR A 1 418 ? 38.625 46.312 -6.215 1 62.53 418 TYR A N 1
ATOM 3329 C CA . TYR A 1 418 ? 38.062 46.625 -4.906 1 62.53 418 TYR A CA 1
ATOM 3330 C C . TYR A 1 418 ? 38.031 45.375 -4.02 1 62.53 418 TYR A C 1
ATOM 3332 O O . TYR A 1 418 ? 37.75 45.469 -2.822 1 62.53 418 TYR A O 1
ATOM 3340 N N . VAL A 1 419 ? 38.375 44.219 -4.547 1 63.69 419 VAL A N 1
ATOM 3341 C CA . VAL A 1 419 ? 38.344 43 -3.742 1 63.69 419 VAL A CA 1
ATOM 3342 C C . VAL A 1 419 ? 39.75 42.719 -3.199 1 63.69 419 VAL A C 1
ATOM 3344 O O . VAL A 1 419 ? 40.719 42.594 -3.969 1 63.69 419 VAL A O 1
ATOM 3347 N N . PRO A 1 420 ? 39.906 43.031 -1.95 1 65.44 420 PRO A N 1
ATOM 3348 C CA . PRO A 1 420 ? 41.219 42.719 -1.391 1 65.44 420 PRO A CA 1
ATOM 3349 C C . PRO A 1 420 ? 41.656 41.281 -1.62 1 65.44 420 PRO A C 1
ATOM 3351 O O . PRO A 1 420 ? 40.812 40.438 -1.949 1 65.44 420 PRO A O 1
ATOM 3354 N N . GLN A 1 421 ? 42.938 41 -1.56 1 68.62 421 GLN A N 1
ATOM 3355 C CA . GLN A 1 421 ? 43.5 39.656 -1.689 1 68.62 421 GLN A CA 1
ATOM 3356 C C . GLN A 1 421 ? 42.875 38.719 -0.666 1 68.62 421 GLN A C 1
ATOM 3358 O O . GLN A 1 421 ? 42.906 39 0.537 1 68.62 421 GLN A O 1
ATOM 3363 N N . ILE A 1 422 ? 42.125 37.75 -1.114 1 72.38 422 ILE A N 1
ATOM 3364 C CA . ILE A 1 422 ? 41.469 36.781 -0.236 1 72.38 422 ILE A CA 1
ATOM 3365 C C . ILE A 1 422 ? 42.469 35.688 0.183 1 72.38 422 ILE A C 1
ATOM 3367 O O . ILE A 1 422 ? 42.875 34.875 -0.626 1 72.38 422 ILE A O 1
ATOM 3371 N N . PRO A 1 423 ? 43.031 35.812 1.37 1 76.69 423 PRO A N 1
ATOM 3372 C CA . PRO A 1 423 ? 44 34.812 1.827 1 76.69 423 PRO A CA 1
ATOM 3373 C C . PRO A 1 423 ? 43.375 33.438 2.016 1 76.69 423 PRO A C 1
ATOM 3375 O O . PRO A 1 423 ? 42.281 33.312 2.6 1 76.69 423 PRO A O 1
ATOM 3378 N N . THR A 1 424 ? 43.906 32.469 1.397 1 75.94 424 THR A N 1
ATOM 3379 C CA . THR A 1 424 ? 43.406 31.094 1.501 1 75.94 424 THR A CA 1
ATOM 3380 C C . THR A 1 424 ? 44.438 30.188 2.137 1 75.94 424 THR A C 1
ATOM 3382 O O . THR A 1 424 ? 45.625 30.531 2.193 1 75.94 424 THR A O 1
ATOM 3385 N N . LEU A 1 425 ? 43.969 29.141 2.857 1 70.44 425 LEU A N 1
ATOM 3386 C CA . LEU A 1 425 ? 44.812 28.125 3.479 1 70.44 425 LEU A CA 1
ATOM 3387 C C . LEU A 1 425 ? 45.781 27.531 2.455 1 70.44 425 LEU A C 1
ATOM 3389 O O . LEU A 1 425 ? 45.375 27.266 1.315 1 70.44 425 LEU A O 1
ATOM 3393 N N . ASP A 1 426 ? 47 27.469 2.725 1 63.06 426 ASP A N 1
ATOM 3394 C CA . ASP A 1 426 ? 48 27 1.788 1 63.06 426 ASP A CA 1
ATOM 3395 C C . ASP A 1 426 ? 47.969 25.469 1.67 1 63.06 426 ASP A C 1
ATOM 3397 O O . ASP A 1 426 ? 48.094 24.922 0.57 1 63.06 426 ASP A O 1
ATOM 3401 N N . ALA A 1 427 ? 48.125 24.625 2.82 1 63.75 427 ALA A N 1
ATOM 3402 C CA . ALA A 1 427 ? 48.188 23.172 2.68 1 63.75 427 ALA A CA 1
ATOM 3403 C C . ALA A 1 427 ? 47.594 22.484 3.908 1 63.75 427 ALA A C 1
ATOM 3405 O O . ALA A 1 427 ? 47.281 23.125 4.906 1 63.75 427 ALA A O 1
ATOM 3406 N N . GLU A 1 428 ? 47.031 21.25 3.82 1 68.5 428 GLU A N 1
ATOM 3407 C CA . GLU A 1 428 ? 46.656 20.312 4.879 1 68.5 428 GLU A CA 1
ATOM 3408 C C . GLU A 1 428 ? 45.219 20.578 5.355 1 68.5 428 GLU A C 1
ATOM 3410 O O . GLU A 1 428 ? 44.969 20.734 6.551 1 68.5 428 GLU A O 1
ATOM 3415 N N . TYR A 1 429 ? 44.344 20.656 4.352 1 75.25 429 TYR A N 1
ATOM 3416 C CA . TYR A 1 429 ? 42.906 20.781 4.672 1 75.25 429 TYR A CA 1
ATOM 3417 C C . TYR A 1 429 ? 42.438 19.547 5.43 1 75.25 429 TYR A C 1
ATOM 3419 O O . TYR A 1 429 ? 42.688 18.422 5.016 1 75.25 429 TYR A O 1
ATOM 3427 N N . LYS A 1 430 ? 41.969 19.812 6.629 1 72.69 430 LYS A N 1
ATOM 3428 C CA . LYS A 1 430 ? 41.375 18.734 7.402 1 72.69 430 LYS A CA 1
ATOM 3429 C C . LYS A 1 430 ? 39.844 18.938 7.562 1 72.69 430 LYS A C 1
ATOM 3431 O O . LYS A 1 430 ? 39.406 20.062 7.82 1 72.69 430 LYS A O 1
ATOM 3436 N N . VAL A 1 431 ? 39.156 17.906 7.305 1 78 431 VAL A N 1
ATOM 3437 C CA . VAL A 1 431 ? 37.719 17.938 7.477 1 78 431 VAL A CA 1
ATOM 3438 C C . VAL A 1 431 ? 37.375 18.141 8.953 1 78 431 VAL A C 1
ATOM 3440 O O . VAL A 1 431 ? 38.062 17.609 9.828 1 78 431 VAL A O 1
ATOM 3443 N N . ASN A 1 432 ? 36.375 19.016 9.203 1 76.12 432 ASN A N 1
ATOM 3444 C CA . ASN A 1 432 ? 35.906 19.25 10.562 1 76.12 432 ASN A CA 1
ATOM 3445 C C . ASN A 1 432 ? 35.062 18.094 11.07 1 76.12 432 ASN A C 1
ATOM 3447 O O . ASN A 1 432 ? 33.875 17.984 10.703 1 76.12 432 ASN A O 1
ATOM 3451 N N . ASN A 1 433 ? 35.562 17.312 11.938 1 77.94 433 ASN A N 1
ATOM 3452 C CA . ASN A 1 433 ? 34.906 16.109 12.422 1 77.94 433 ASN A CA 1
ATOM 3453 C C . ASN A 1 433 ? 33.781 16.438 13.406 1 77.94 433 ASN A C 1
ATOM 3455 O O . ASN A 1 433 ? 32.938 15.594 13.711 1 77.94 433 ASN A O 1
ATOM 3459 N N . LEU A 1 434 ? 33.625 17.734 13.812 1 79 434 LEU A N 1
ATOM 3460 C CA . LEU A 1 434 ? 32.625 18.125 14.797 1 79 434 LEU A CA 1
ATOM 3461 C C . LEU A 1 434 ? 31.438 18.781 14.125 1 79 434 LEU A C 1
ATOM 3463 O O . LEU A 1 434 ? 30.453 19.141 14.797 1 79 434 LEU A O 1
ATOM 3467 N N . ARG A 1 435 ? 31.469 18.891 12.93 1 82.44 435 ARG A N 1
ATOM 3468 C CA . ARG A 1 435 ? 30.438 19.609 12.195 1 82.44 435 ARG A CA 1
ATOM 3469 C C . ARG A 1 435 ? 29.078 18.922 12.367 1 82.44 435 ARG A C 1
ATOM 3471 O O . ARG A 1 435 ? 28.078 19.594 12.656 1 82.44 435 ARG A O 1
ATOM 3478 N N . MET A 1 436 ? 29.078 17.672 12.195 1 85.94 436 MET A N 1
ATOM 3479 C CA . MET A 1 436 ? 27.812 16.953 12.266 1 85.94 436 MET A CA 1
ATOM 3480 C C . MET A 1 436 ? 27.234 17 13.672 1 85.94 436 MET A C 1
ATOM 3482 O O . MET A 1 436 ? 26.031 17.203 13.836 1 85.94 436 MET A O 1
ATOM 3486 N N . SER A 1 437 ? 28.062 16.938 14.633 1 84 437 SER A N 1
ATOM 3487 C CA . SER A 1 437 ? 27.609 16.984 16.016 1 84 437 SER A CA 1
ATOM 3488 C C . SER A 1 437 ? 27.062 18.375 16.375 1 84 437 SER A C 1
ATOM 3490 O O . SER A 1 437 ? 26.078 18.484 17.094 1 84 437 SER A O 1
ATOM 3492 N N . SER A 1 438 ? 27.719 19.375 15.859 1 84.75 438 SER A N 1
ATOM 3493 C CA . SER A 1 438 ? 27.266 20.75 16.109 1 84.75 438 SER A CA 1
ATOM 3494 C C . SER A 1 438 ? 25.938 21.016 15.414 1 84.75 438 SER A C 1
ATOM 3496 O O . SER A 1 438 ? 25.062 21.703 15.961 1 84.75 438 SER A O 1
ATOM 3498 N N . GLN A 1 439 ? 25.844 20.484 14.258 1 86.06 439 GLN A N 1
ATOM 3499 C CA . GLN A 1 439 ? 24.625 20.688 13.492 1 86.06 439 GLN A CA 1
ATOM 3500 C C . GLN A 1 439 ? 23.438 19.984 14.156 1 86.06 439 GLN A C 1
ATOM 3502 O O . GLN A 1 439 ? 22.344 20.547 14.258 1 86.06 439 GLN A O 1
ATOM 3507 N N . ILE A 1 440 ? 23.609 18.75 14.555 1 89.19 440 ILE A N 1
ATOM 3508 C CA . ILE A 1 440 ? 22.5 17.984 15.141 1 89.19 440 ILE A CA 1
ATOM 3509 C C . ILE A 1 440 ? 22.109 18.625 16.469 1 89.19 440 ILE A C 1
ATOM 3511 O O . ILE A 1 440 ? 20.922 18.641 16.828 1 89.19 440 ILE A O 1
ATOM 3515 N N . PHE A 1 441 ? 23.078 19.172 17.203 1 88.31 441 PHE A N 1
ATOM 3516 C CA . PHE A 1 441 ? 22.781 19.859 18.438 1 88.31 441 PHE A CA 1
ATOM 3517 C C . PHE A 1 441 ? 21.969 21.125 18.172 1 88.31 441 PHE A C 1
ATOM 3519 O O . PHE A 1 441 ? 21.031 21.438 18.906 1 88.31 441 PHE A O 1
ATOM 3526 N N . TYR A 1 442 ? 22.328 21.797 17.156 1 83.75 442 TYR A N 1
ATOM 3527 C CA . TYR A 1 442 ? 21.578 22.984 16.781 1 83.75 442 TYR A CA 1
ATOM 3528 C C . TYR A 1 442 ? 20.125 22.641 16.484 1 83.75 442 TYR A C 1
ATOM 3530 O O . TYR A 1 442 ? 19.203 23.281 17 1 83.75 442 TYR A O 1
ATOM 3538 N N . PHE A 1 443 ? 19.875 21.609 15.711 1 85.62 443 PHE A N 1
ATOM 3539 C CA . PHE A 1 443 ? 18.516 21.281 15.258 1 85.62 443 PHE A CA 1
ATOM 3540 C C . PHE A 1 443 ? 17.719 20.641 16.375 1 85.62 443 PHE A C 1
ATOM 3542 O O . PHE A 1 443 ? 16.516 20.891 16.516 1 85.62 443 PHE A O 1
ATOM 3549 N N . MET A 1 444 ? 18.297 19.859 17.219 1 88.25 444 MET A N 1
ATOM 3550 C CA . MET A 1 444 ? 17.547 19.078 18.219 1 88.25 444 MET A CA 1
ATOM 3551 C C . MET A 1 444 ? 17.391 19.859 19.516 1 88.25 444 MET A C 1
ATOM 3553 O O . MET A 1 444 ? 16.5 19.578 20.312 1 88.25 444 MET A O 1
ATOM 3557 N N . VAL A 1 445 ? 18.297 20.922 19.75 1 89.94 445 VAL A N 1
ATOM 3558 C CA . VAL A 1 445 ? 18.234 21.625 21.031 1 89.94 445 VAL A CA 1
ATOM 3559 C C . VAL A 1 445 ? 17.938 23.109 20.781 1 89.94 445 VAL A C 1
ATOM 3561 O O . VAL A 1 445 ? 16.875 23.594 21.156 1 89.94 445 VAL A O 1
ATOM 3564 N N . ILE A 1 446 ? 18.812 23.719 20 1 84.88 446 ILE A N 1
ATOM 3565 C CA . ILE A 1 446 ? 18.734 25.172 19.875 1 84.88 446 ILE A CA 1
ATOM 3566 C C . ILE A 1 446 ? 17.469 25.547 19.109 1 84.88 446 ILE A C 1
ATOM 3568 O O . ILE A 1 446 ? 16.703 26.422 19.531 1 84.88 446 ILE A O 1
ATOM 3572 N N . ASN A 1 447 ? 17.234 24.891 18.016 1 84.5 447 ASN A N 1
ATOM 3573 C CA . ASN A 1 447 ? 16.031 25.172 17.219 1 84.5 447 ASN A CA 1
ATOM 3574 C C . ASN A 1 447 ? 14.758 24.906 18.016 1 84.5 447 ASN A C 1
ATOM 3576 O O . ASN A 1 447 ? 13.773 25.625 17.875 1 84.5 447 ASN A O 1
ATOM 3580 N N . GLN A 1 448 ? 14.711 23.953 18.828 1 87.38 448 GLN A N 1
ATOM 3581 C CA . GLN A 1 448 ? 13.539 23.625 19.641 1 87.38 448 GLN A CA 1
ATOM 3582 C C . GLN A 1 448 ? 13.336 24.656 20.75 1 87.38 448 GLN A C 1
ATOM 3584 O O . GLN A 1 448 ? 12.195 25.016 21.062 1 87.38 448 GLN A O 1
ATOM 3589 N N . VAL A 1 449 ? 14.43 25.156 21.297 1 87.69 449 VAL A N 1
ATOM 3590 C CA . VAL A 1 449 ? 14.344 26.188 22.328 1 87.69 449 VAL A CA 1
ATOM 3591 C C . VAL A 1 449 ? 13.789 27.469 21.734 1 87.69 449 VAL A C 1
ATOM 3593 O O . VAL A 1 449 ? 12.859 28.062 22.281 1 87.69 449 VAL A O 1
ATOM 3596 N N . VAL A 1 450 ? 14.359 27.797 20.609 1 82.88 450 VAL A N 1
ATOM 3597 C CA . VAL A 1 450 ? 13.922 29.016 19.938 1 82.88 450 VAL A CA 1
ATOM 3598 C C . VAL A 1 450 ? 12.461 28.875 19.5 1 82.88 450 VAL A C 1
ATOM 3600 O O . VAL A 1 450 ? 11.664 29.797 19.656 1 82.88 450 VAL A O 1
ATOM 3603 N N . GLY A 1 451 ? 12.125 27.719 19 1 82.75 451 GLY A N 1
ATOM 3604 C CA . GLY A 1 451 ? 10.758 27.453 18.578 1 82.75 451 GLY A CA 1
ATOM 3605 C C . GLY A 1 451 ? 9.766 27.5 19.734 1 82.75 451 GLY A C 1
ATOM 3606 O O . GLY A 1 451 ? 8.688 28.094 19.609 1 82.75 451 GLY A O 1
ATOM 3607 N N . THR A 1 452 ? 10.117 26.922 20.828 1 85.56 452 THR A N 1
ATOM 3608 C CA . THR A 1 452 ? 9.258 26.906 22.016 1 85.56 452 THR A CA 1
ATOM 3609 C C . THR A 1 452 ? 9.07 28.312 22.562 1 85.56 452 THR A C 1
ATOM 3611 O O . THR A 1 452 ? 7.953 28.688 22.938 1 85.56 452 THR A O 1
ATOM 3614 N N . LEU A 1 453 ? 10.117 29.047 22.562 1 83.69 453 LEU A N 1
ATOM 3615 C CA . LEU A 1 453 ? 10.039 30.406 23.078 1 83.69 453 LEU A CA 1
ATOM 3616 C C . LEU A 1 453 ? 9.195 31.297 22.172 1 83.69 453 LEU A C 1
ATOM 3618 O O . LEU A 1 453 ? 8.383 32.094 22.656 1 83.69 453 LEU A O 1
ATOM 3622 N N . THR A 1 454 ? 9.328 31.094 20.984 1 80.12 454 THR A N 1
ATOM 3623 C CA . THR A 1 454 ? 8.586 31.891 20.016 1 80.12 454 THR A CA 1
ATOM 3624 C C . THR A 1 454 ? 7.109 31.516 20.031 1 80.12 454 THR A C 1
ATOM 3626 O O . THR A 1 454 ? 6.242 32.375 19.875 1 80.12 454 THR A O 1
ATOM 3629 N N . GLU A 1 455 ? 6.797 30.297 20.25 1 82.19 455 GLU A N 1
ATOM 3630 C CA . GLU A 1 455 ? 5.426 29.812 20.172 1 82.19 455 GLU A CA 1
ATOM 3631 C C . GLU A 1 455 ? 4.656 30.094 21.453 1 82.19 455 GLU A C 1
ATOM 3633 O O . GLU A 1 455 ? 3.477 30.438 21.422 1 82.19 455 GLU A O 1
ATOM 3638 N N . TYR A 1 456 ? 5.324 30.031 22.609 1 80.44 456 TYR A N 1
ATOM 3639 C CA . TYR A 1 456 ? 4.574 30.109 23.859 1 80.44 456 TYR A CA 1
ATOM 3640 C C . TYR A 1 456 ? 4.926 31.375 24.625 1 80.44 456 TYR A C 1
ATOM 3642 O O . TYR A 1 456 ? 4.051 32.031 25.203 1 80.44 456 TYR A O 1
ATOM 3650 N N . ALA A 1 457 ? 6.227 31.781 24.547 1 75.81 457 ALA A N 1
ATOM 3651 C CA . ALA A 1 457 ? 6.672 32.906 25.344 1 75.81 457 ALA A CA 1
ATOM 3652 C C . ALA A 1 457 ? 6.406 34.25 24.641 1 75.81 457 ALA A C 1
ATOM 3654 O O . ALA A 1 457 ? 6.016 35.219 25.266 1 75.81 457 ALA A O 1
ATOM 3655 N N . LEU A 1 458 ? 6.566 34.188 23.328 1 72 458 LEU A N 1
ATOM 3656 C CA . LEU A 1 458 ? 6.461 35.438 22.578 1 72 458 LEU A CA 1
ATOM 3657 C C . LEU A 1 458 ? 5.055 36.031 22.672 1 72 458 LEU A C 1
ATOM 3659 O O . LEU A 1 458 ? 4.887 37.188 22.984 1 72 458 LEU A O 1
ATOM 3663 N N . PRO A 1 459 ? 4.051 35.219 22.516 1 68.62 459 PRO A N 1
ATOM 3664 C CA . PRO A 1 459 ? 2.703 35.781 22.641 1 68.62 459 PRO A CA 1
ATOM 3665 C C . PRO A 1 459 ? 2.4 36.281 24.062 1 68.62 459 PRO A C 1
ATOM 3667 O O . PRO A 1 459 ? 1.706 37.281 24.234 1 68.62 459 PRO A O 1
ATOM 3670 N N . ILE A 1 460 ? 2.855 35.562 25.016 1 71 460 ILE A N 1
ATOM 3671 C CA . ILE A 1 460 ? 2.648 35.969 26.406 1 71 460 ILE A CA 1
ATOM 3672 C C . ILE A 1 460 ? 3.371 37.281 26.656 1 71 460 ILE A C 1
ATOM 3674 O O . ILE A 1 460 ? 2.807 38.219 27.266 1 71 460 ILE A O 1
ATOM 3678 N N . ALA A 1 461 ? 4.637 37.344 26.109 1 68.44 461 ALA A N 1
ATOM 3679 C CA . ALA A 1 461 ? 5.441 38.562 26.281 1 68.44 461 ALA A CA 1
ATOM 3680 C C . ALA A 1 461 ? 4.848 39.719 25.516 1 68.44 461 ALA A C 1
ATOM 3682 O O . ALA A 1 461 ? 4.805 40.844 26.016 1 68.44 461 ALA A O 1
ATOM 3683 N N . LEU A 1 462 ? 4.402 39.438 24.359 1 63.5 462 LEU A N 1
ATOM 3684 C CA . LEU A 1 462 ? 3.818 40.469 23.516 1 63.5 462 LEU A CA 1
ATOM 3685 C C . LEU A 1 462 ? 2.543 41.031 24.156 1 63.5 462 LEU A C 1
ATOM 3687 O O . LEU A 1 462 ? 2.309 42.219 24.141 1 63.5 462 LEU A O 1
ATOM 3691 N N . SER A 1 463 ? 1.734 40.125 24.688 1 62.97 463 SER A N 1
ATOM 3692 C CA . SER A 1 463 ? 0.509 40.562 25.359 1 62.97 463 SER A CA 1
ATOM 3693 C C . SER A 1 463 ? 0.814 41.469 26.562 1 62.97 463 SER A C 1
ATOM 3695 O O . SER A 1 463 ? 0.122 42.469 26.797 1 62.97 463 SER A O 1
ATOM 3697 N N . LYS A 1 464 ? 1.936 41.156 27.156 1 62.38 464 LYS A N 1
ATOM 3698 C CA . LYS A 1 464 ? 2.305 41.938 28.344 1 62.38 464 LYS A CA 1
ATOM 3699 C C . LYS A 1 464 ? 2.945 43.25 27.953 1 62.38 464 LYS A C 1
ATOM 3701 O O . LYS A 1 464 ? 2.695 44.281 28.594 1 62.38 464 LYS A O 1
ATOM 3706 N N . ILE A 1 465 ? 3.791 43.094 26.844 1 59.34 465 ILE A N 1
ATOM 3707 C CA . ILE A 1 465 ? 4.496 44.281 26.406 1 59.34 465 ILE A CA 1
ATOM 3708 C C . ILE A 1 465 ? 3.508 45.25 25.781 1 59.34 465 ILE A C 1
ATOM 3710 O O . ILE A 1 465 ? 3.59 46.469 26.016 1 59.34 465 ILE A O 1
ATOM 3714 N N . LEU A 1 466 ? 2.57 44.625 25 1 57.34 466 LEU A N 1
ATOM 3715 C CA . LEU A 1 466 ? 1.583 45.469 24.344 1 57.34 466 LEU A CA 1
ATOM 3716 C C . LEU A 1 466 ? 0.571 46.031 25.344 1 57.34 466 LEU A C 1
ATOM 3718 O O . LEU A 1 466 ? -0.115 47 25.078 1 57.34 466 LEU A O 1
ATOM 3722 N N . ALA A 1 467 ? 0.531 45.344 26.484 1 55.88 467 ALA A N 1
ATOM 3723 C CA . ALA A 1 467 ? -0.325 45.844 27.547 1 55.88 467 ALA A CA 1
ATOM 3724 C C . ALA A 1 467 ? 0.273 47.094 28.188 1 55.88 467 ALA A C 1
ATOM 3726 O O . ALA A 1 467 ? -0.444 47.906 28.797 1 55.88 467 ALA A O 1
ATOM 3727 N N . VAL A 1 468 ? 1.692 47.156 27.875 1 54.88 468 VAL A N 1
ATOM 3728 C CA . VAL A 1 468 ? 2.332 48.375 28.375 1 54.88 468 VAL A CA 1
ATOM 3729 C C . VAL A 1 468 ? 2.139 49.5 27.391 1 54.88 468 VAL A C 1
ATOM 3731 O O . VAL A 1 468 ? 2.586 49.438 26.234 1 54.88 468 VAL A O 1
ATOM 3734 N N . PRO A 1 469 ? 1.303 50.438 27.594 1 54.47 469 PRO A N 1
ATOM 3735 C CA . PRO A 1 469 ? 0.915 51.531 26.688 1 54.47 469 PRO A CA 1
ATOM 3736 C C . PRO A 1 469 ? 2.109 52.156 25.969 1 54.47 469 PRO A C 1
ATOM 3738 O O . PRO A 1 469 ? 2.018 52.5 24.797 1 54.47 469 PRO A O 1
ATOM 3741 N N . LYS A 1 470 ? 3.217 52.312 26.609 1 56.28 470 LYS A N 1
ATOM 3742 C CA . LYS A 1 470 ? 4.359 53.031 26.062 1 56.28 470 LYS A CA 1
ATOM 3743 C C . LYS A 1 470 ? 4.992 52.25 24.906 1 56.28 470 LYS A C 1
ATOM 3745 O O . LYS A 1 470 ? 5.387 52.844 23.891 1 56.28 470 LYS A O 1
ATOM 3750 N N . ILE A 1 471 ? 5.09 51.031 25.062 1 56.12 471 ILE A N 1
ATOM 3751 C CA . ILE A 1 471 ? 5.777 50.219 24.078 1 56.12 471 ILE A CA 1
ATOM 3752 C C . ILE A 1 471 ? 4.852 49.969 22.891 1 56.12 471 ILE A C 1
ATOM 3754 O O . ILE A 1 471 ? 5.289 49.969 21.734 1 56.12 471 ILE A O 1
ATOM 3758 N N . ALA A 1 472 ? 3.631 49.719 23.141 1 55.53 472 ALA A N 1
ATOM 3759 C CA . ALA A 1 472 ? 2.641 49.562 22.078 1 55.53 472 ALA A CA 1
ATOM 3760 C C . ALA A 1 472 ? 2.686 50.75 21.094 1 55.53 472 ALA A C 1
ATOM 3762 O O . ALA A 1 472 ? 2.568 50.562 19.891 1 55.53 472 ALA A O 1
ATOM 3763 N N . SER A 1 473 ? 2.879 51.938 21.688 1 53.47 473 SER A N 1
ATOM 3764 C CA . SER A 1 473 ? 2.973 53.156 20.875 1 53.47 473 SER A CA 1
ATOM 3765 C C . SER A 1 473 ? 4.211 53.125 19.984 1 53.47 473 SER A C 1
ATOM 3767 O O . SER A 1 473 ? 4.172 53.594 18.844 1 53.47 473 SER A O 1
ATOM 3769 N N . PHE A 1 474 ? 5.238 52.625 20.516 1 52.19 474 PHE A N 1
ATOM 3770 C CA . PHE A 1 474 ? 6.5 52.594 19.781 1 52.19 474 PHE A CA 1
ATOM 3771 C C . PHE A 1 474 ? 6.434 51.625 18.625 1 52.19 474 PHE A C 1
ATOM 3773 O O . PHE A 1 474 ? 7.027 51.844 17.562 1 52.19 474 PHE A O 1
ATOM 3780 N N . LEU A 1 475 ? 5.98 50.5 18.797 1 51.72 475 LEU A N 1
ATOM 3781 C CA . LEU A 1 475 ? 5.977 49.469 17.766 1 51.72 475 LEU A CA 1
ATOM 3782 C C . LEU A 1 475 ? 4.906 49.719 16.719 1 51.72 475 LEU A C 1
ATOM 3784 O O . LEU A 1 475 ? 4.695 48.938 15.812 1 51.72 475 LEU A O 1
ATOM 3788 N N . GLY A 1 476 ? 4.469 51.094 16.594 1 45.94 476 GLY A N 1
ATOM 3789 C CA . GLY A 1 476 ? 3.592 51.594 15.547 1 45.94 476 GLY A CA 1
ATOM 3790 C C . GLY A 1 476 ? 2.191 51.031 15.617 1 45.94 476 GLY A C 1
ATOM 3791 O O . GLY A 1 476 ? 1.478 50.969 14.609 1 45.94 476 GLY A O 1
ATOM 3792 N N . THR A 1 477 ? 2.033 50.062 16.344 1 45.34 477 THR A N 1
ATOM 3793 C CA . THR A 1 477 ? 0.619 49.719 16.438 1 45.34 477 THR A CA 1
ATOM 3794 C C . THR A 1 477 ? -0.227 50.969 16.703 1 45.34 477 THR A C 1
ATOM 3796 O O . THR A 1 477 ? 0.063 51.719 17.625 1 45.34 477 THR A O 1
ATOM 3799 N N . PRO A 1 478 ? -0.704 51.719 15.578 1 40.09 478 PRO A N 1
ATOM 3800 C CA . PRO A 1 478 ? -1.463 52.906 15.922 1 40.09 478 PRO A CA 1
ATOM 3801 C C . PRO A 1 478 ? -1.919 52.938 17.375 1 40.09 478 PRO A C 1
ATOM 3803 O O . PRO A 1 478 ? -2.117 51.875 17.984 1 40.09 478 PRO A O 1
ATOM 3806 N N . PRO A 1 479 ? -1.498 54.031 18.125 1 36.31 479 PRO A N 1
ATOM 3807 C CA . PRO A 1 479 ? -2.18 54.094 19.422 1 36.31 479 PRO A CA 1
ATOM 3808 C C . PRO A 1 479 ? -3.5 53.312 19.438 1 36.31 479 PRO A C 1
ATOM 3810 O O . PRO A 1 479 ? -4.309 53.469 18.516 1 36.31 479 PRO A O 1
ATOM 3813 N N . SER A 1 480 ? -3.545 52 19.609 1 39.09 480 SER A N 1
ATOM 3814 C CA . SER A 1 480 ? -4.93 51.688 19.953 1 39.09 480 SER A CA 1
ATOM 3815 C C . SER A 1 480 ? -5.711 52.969 20.297 1 39.09 480 SER A C 1
ATOM 3817 O O . SER A 1 480 ? -5.215 53.812 21.016 1 39.09 480 SER A O 1
ATOM 3819 N N . ALA A 1 481 ? -6.375 53.625 19.359 1 39.28 481 ALA A N 1
ATOM 3820 C CA . ALA A 1 481 ? -7.207 54.781 19.75 1 39.28 481 ALA A CA 1
ATOM 3821 C C . ALA A 1 481 ? -7.281 54.875 21.266 1 39.28 481 ALA A C 1
ATOM 3823 O O . ALA A 1 481 ? -7.059 53.906 21.984 1 39.28 481 ALA A O 1
ATOM 3824 N N . LYS A 1 482 ? -7.371 56.031 21.734 1 42.69 482 LYS A N 1
ATOM 3825 C CA . LYS A 1 482 ? -7.75 56.438 23.094 1 42.69 482 LYS A CA 1
ATOM 3826 C C . LYS A 1 482 ? -8.492 55.312 23.797 1 42.69 482 LYS A C 1
ATOM 3828 O O . LYS A 1 482 ? -9.477 54.781 23.281 1 42.69 482 LYS A O 1
ATOM 3833 N N . ASP A 1 483 ? -7.773 54.344 24.453 1 48.31 483 ASP A N 1
ATOM 3834 C CA . ASP A 1 483 ? -8.383 53.5 25.469 1 48.31 483 ASP A CA 1
ATOM 3835 C C . ASP A 1 483 ? -9.766 54 25.844 1 48.31 483 ASP A C 1
ATOM 3837 O O . ASP A 1 483 ? -9.891 55 26.578 1 48.31 483 ASP A O 1
ATOM 3841 N N . LEU A 1 484 ? -10.539 54.156 24.844 1 52.28 484 LEU A N 1
ATOM 3842 C CA . LEU A 1 484 ? -11.898 54.375 25.344 1 52.28 484 LEU A CA 1
ATOM 3843 C C . LEU A 1 484 ? -12.164 53.5 26.562 1 52.28 484 LEU A C 1
ATOM 3845 O O . LEU A 1 484 ? -11.742 52.344 26.609 1 52.28 484 LEU A O 1
ATOM 3849 N N . ASP A 1 485 ? -11.891 54 27.578 1 63.66 485 ASP A N 1
ATOM 3850 C CA . ASP A 1 485 ? -12.352 53.281 28.781 1 63.66 485 ASP A CA 1
ATOM 3851 C C . ASP A 1 485 ? -13.633 52.5 28.484 1 63.66 485 ASP A C 1
ATOM 3853 O O . ASP A 1 485 ? -14.734 53.062 28.547 1 63.66 485 ASP A O 1
ATOM 3857 N N . MET A 1 486 ? -13.383 51.219 27.734 1 74 486 MET A N 1
ATOM 3858 C CA . MET A 1 486 ? -14.531 50.406 27.328 1 74 486 MET A CA 1
ATOM 3859 C C . MET A 1 486 ? -15.461 50.125 28.516 1 74 486 MET A C 1
ATOM 3861 O O . MET A 1 486 ? -16.625 49.781 28.328 1 74 486 MET A O 1
ATOM 3865 N N . LYS A 1 487 ? -14.922 50.375 29.688 1 76.94 487 LYS A N 1
ATOM 3866 C CA . LYS A 1 487 ? -15.766 50.188 30.859 1 76.94 487 LYS A CA 1
ATOM 3867 C C . LYS A 1 487 ? -16.953 51.125 30.844 1 76.94 487 LYS A C 1
ATOM 3869 O O . LYS A 1 487 ? -18.031 50.812 31.328 1 76.94 487 LYS A O 1
ATOM 3874 N N . SER A 1 488 ? -16.703 52.25 30.203 1 76.25 488 SER A N 1
ATOM 3875 C CA . SER A 1 488 ? -17.75 53.281 30.188 1 76.25 488 SER A CA 1
ATOM 3876 C C . SER A 1 488 ? -18.703 53.062 29.016 1 76.25 488 SER A C 1
ATOM 3878 O O . SER A 1 488 ? -19.859 53.5 29.062 1 76.25 488 SER A O 1
ATOM 3880 N N . VAL A 1 489 ? -18.188 52.312 28.094 1 78 489 VAL A N 1
ATOM 3881 C CA . VAL A 1 489 ? -18.984 52.125 26.891 1 78 489 VAL A CA 1
ATOM 3882 C C . VAL A 1 489 ? -19.812 50.844 27 1 78 489 VAL A C 1
ATOM 3884 O O . VAL A 1 489 ? -20.984 50.812 26.594 1 78 489 VAL A O 1
ATOM 3887 N N . ASP A 1 490 ? -19.234 49.875 27.688 1 84.75 490 ASP A N 1
ATOM 3888 C CA . ASP A 1 490 ? -19.891 48.594 27.781 1 84.75 490 ASP A CA 1
ATOM 3889 C C . ASP A 1 490 ? -20.922 48.594 28.906 1 84.75 490 ASP A C 1
ATOM 3891 O O . ASP A 1 490 ? -20.781 49.312 29.891 1 84.75 490 ASP A O 1
ATOM 3895 N N . GLU A 1 491 ? -21.953 47.812 28.688 1 83.94 491 GLU A N 1
ATOM 3896 C CA . GLU A 1 491 ? -22.828 47.5 29.828 1 83.94 491 GLU A CA 1
ATOM 3897 C C . GLU A 1 491 ? -22.094 46.719 30.891 1 83.94 491 GLU A C 1
ATOM 3899 O O . GLU A 1 491 ? -21.328 45.812 30.578 1 83.94 491 GLU A O 1
ATOM 3904 N N . PRO A 1 492 ? -22.219 47.094 32.125 1 85.56 492 PRO A N 1
ATOM 3905 C CA . PRO A 1 492 ? -21.469 46.469 33.219 1 85.56 492 PRO A CA 1
ATOM 3906 C C . PRO A 1 492 ? -21.594 44.938 33.219 1 85.56 492 PRO A C 1
ATOM 3908 O O . PRO A 1 492 ? -20.641 44.25 33.531 1 85.56 492 PRO A O 1
ATOM 3911 N N . GLU A 1 493 ? -22.703 44.375 32.844 1 85.06 493 GLU A N 1
ATOM 3912 C CA . GLU A 1 493 ? -22.922 42.938 32.875 1 85.06 493 GLU A CA 1
ATOM 3913 C C . GLU A 1 493 ? -22.172 42.25 31.734 1 85.06 493 GLU A C 1
ATOM 3915 O O . GLU A 1 493 ? -21.828 41.062 31.828 1 85.06 493 GLU A O 1
ATOM 3920 N N . GLU A 1 494 ? -21.906 42.969 30.703 1 90.56 494 GLU A N 1
ATOM 3921 C CA . GLU A 1 494 ? -21.297 42.406 29.516 1 90.56 494 GLU A CA 1
ATOM 3922 C C . GLU A 1 494 ? -19.812 42.719 29.422 1 90.56 494 GLU A C 1
ATOM 3924 O O . GLU A 1 494 ? -19.109 42.188 28.547 1 90.56 494 GLU A O 1
ATOM 3929 N N . HIS A 1 495 ? -19.344 43.531 30.297 1 88.88 495 HIS A N 1
ATOM 3930 C CA . HIS A 1 495 ? -17.984 44.062 30.156 1 88.88 495 HIS A CA 1
ATOM 3931 C C . HIS A 1 495 ? -16.953 42.938 30.25 1 88.88 495 HIS A C 1
ATOM 3933 O O . HIS A 1 495 ? -16.016 42.875 29.438 1 88.88 495 HIS A O 1
ATOM 3939 N N . GLU A 1 496 ? -17.141 42 31.172 1 87.31 496 GLU A N 1
ATOM 3940 C CA . GLU A 1 496 ? -16.188 40.906 31.344 1 87.31 496 GLU A CA 1
ATOM 3941 C C . GLU A 1 496 ? -16.141 40.031 30.109 1 87.31 496 GLU A C 1
ATOM 3943 O O . GLU A 1 496 ? -15.055 39.656 29.656 1 87.31 496 GLU A O 1
ATOM 3948 N N . PHE A 1 497 ? -17.219 39.75 29.609 1 91.31 497 PHE A N 1
ATOM 3949 C CA . PHE A 1 497 ? -17.328 38.906 28.406 1 91.31 497 PHE A CA 1
ATOM 3950 C C . PHE A 1 497 ? -16.719 39.625 27.203 1 91.31 497 PHE A C 1
ATOM 3952 O O . PHE A 1 497 ? -15.984 39 26.422 1 91.31 497 PHE A O 1
ATOM 3959 N N . LEU A 1 498 ? -16.953 40.906 27.047 1 92.5 498 LEU A N 1
ATOM 3960 C CA . LEU A 1 498 ? -16.484 41.656 25.906 1 92.5 498 LEU A CA 1
ATOM 3961 C C . LEU A 1 498 ? -14.969 41.844 25.953 1 92.5 498 LEU A C 1
ATOM 3963 O O . LEU A 1 498 ? -14.297 41.875 24.922 1 92.5 498 LEU A O 1
ATOM 3967 N N . GLU A 1 499 ? -14.484 42 27.125 1 88.44 499 GLU A N 1
ATOM 3968 C CA . GLU A 1 499 ? -13.031 42.094 27.266 1 88.44 499 GLU A CA 1
ATOM 3969 C C . GLU A 1 499 ? -12.344 40.812 26.859 1 88.44 499 GLU A C 1
ATOM 3971 O O . GLU A 1 499 ? -11.273 40.844 26.25 1 88.44 499 GLU A O 1
ATOM 3976 N N . LEU A 1 500 ? -12.938 39.719 27.188 1 90.12 500 LEU A N 1
ATOM 3977 C CA . LEU A 1 500 ? -12.414 38.406 26.797 1 90.12 500 LEU A CA 1
ATOM 3978 C C . LEU A 1 500 ? -12.414 38.25 25.281 1 90.12 500 LEU A C 1
ATOM 3980 O O . LEU A 1 500 ? -11.445 37.75 24.688 1 90.12 500 LEU A O 1
ATOM 3984 N N . VAL A 1 501 ? -13.453 38.625 24.672 1 93 501 VAL A N 1
ATOM 3985 C CA . VAL A 1 501 ? -13.602 38.531 23.219 1 93 501 VAL A CA 1
ATOM 3986 C C . VAL A 1 501 ? -12.578 39.406 22.531 1 93 501 VAL A C 1
ATOM 3988 O O . VAL A 1 501 ? -11.922 38.969 21.578 1 93 501 VAL A O 1
ATOM 3991 N N . ARG A 1 502 ? -12.438 40.656 23 1 91.25 502 ARG A N 1
ATOM 3992 C CA . ARG A 1 502 ? -11.492 41.594 22.391 1 91.25 502 ARG A CA 1
ATOM 3993 C C . ARG A 1 502 ? -10.055 41.094 22.562 1 91.25 502 ARG A C 1
ATOM 3995 O O . ARG A 1 502 ? -9.242 41.25 21.641 1 91.25 502 ARG A O 1
ATOM 4002 N N . ALA A 1 503 ? -9.797 40.5 23.672 1 87.25 503 ALA A N 1
ATOM 4003 C CA . ALA A 1 503 ? -8.477 39.938 23.906 1 87.25 503 ALA A CA 1
ATOM 4004 C C . ALA A 1 503 ? -8.203 38.781 22.969 1 87.25 503 ALA A C 1
ATOM 4006 O O . ALA A 1 503 ? -7.094 38.625 22.438 1 87.25 503 ALA A O 1
ATOM 4007 N N . ASP A 1 504 ? -9.117 37.938 22.766 1 91.5 504 ASP A N 1
ATOM 4008 C CA . ASP A 1 504 ? -8.961 36.75 21.906 1 91.5 504 ASP A CA 1
ATOM 4009 C C . ASP A 1 504 ? -8.797 37.156 20.453 1 91.5 504 ASP A C 1
ATOM 4011 O O . ASP A 1 504 ? -8.094 36.469 19.688 1 91.5 504 ASP A O 1
ATOM 4015 N N . LEU A 1 505 ? -9.414 38.188 20.016 1 90.81 505 LEU A N 1
ATOM 4016 C CA . LEU A 1 505 ? -9.328 38.656 18.625 1 90.81 505 LEU A CA 1
ATOM 4017 C C . LEU A 1 505 ? -7.918 39.125 18.297 1 90.81 505 LEU A C 1
ATOM 4019 O O . LEU A 1 505 ? -7.504 39.125 17.141 1 90.81 505 LEU A O 1
ATOM 4023 N N . SER A 1 506 ? -7.215 39.594 19.297 1 85 506 SER A N 1
ATOM 4024 C CA . SER A 1 506 ? -5.871 40.125 19.078 1 85 506 SER A CA 1
ATOM 4025 C C . SER A 1 506 ? -4.824 39 19.156 1 85 506 SER A C 1
ATOM 4027 O O . SER A 1 506 ? -3.664 39.219 18.781 1 85 506 SER A O 1
ATOM 4029 N N . LYS A 1 507 ? -5.227 37.875 19.547 1 87.75 507 LYS A N 1
ATOM 4030 C CA . LYS A 1 507 ? -4.301 36.75 19.656 1 87.75 507 LYS A CA 1
ATOM 4031 C C . LYS A 1 507 ? -4 36.156 18.281 1 87.75 507 LYS A C 1
ATOM 4033 O O . LYS A 1 507 ? -4.773 36.344 17.328 1 87.75 507 LYS A O 1
ATOM 4038 N N . PRO A 1 508 ? -2.867 35.5 18.141 1 87.25 508 PRO A N 1
ATOM 4039 C CA . PRO A 1 508 ? -2.527 34.875 16.859 1 87.25 508 PRO A CA 1
ATOM 4040 C C . PRO A 1 508 ? -3.375 33.656 16.547 1 87.25 508 PRO A C 1
ATOM 4042 O O . PRO A 1 508 ? -3.914 33.031 17.469 1 87.25 508 PRO A O 1
ATOM 4045 N N . VAL A 1 509 ? -3.443 33.312 15.297 1 88.69 509 VAL A N 1
ATOM 4046 C CA . VAL A 1 509 ? -4.215 32.156 14.859 1 88.69 509 VAL A CA 1
ATOM 4047 C C . VAL A 1 509 ? -3.365 30.906 14.984 1 88.69 509 VAL A C 1
ATOM 4049 O O . VAL A 1 509 ? -2.193 30.891 14.594 1 88.69 509 VAL A O 1
ATOM 4052 N N . ALA A 1 510 ? -3.902 29.906 15.57 1 88.88 510 ALA A N 1
ATOM 4053 C CA . ALA A 1 510 ? -3.209 28.641 15.719 1 88.88 510 ALA A CA 1
ATOM 4054 C C . ALA A 1 510 ? -3.443 27.734 14.508 1 88.88 510 ALA A C 1
ATOM 4056 O O . ALA A 1 510 ? -4.539 27.719 13.945 1 88.88 510 ALA A O 1
ATOM 4057 N N . SER A 1 511 ? -2.344 27.109 14.055 1 90.75 511 SER A N 1
ATOM 4058 C CA . SER A 1 511 ? -2.445 26.125 12.984 1 90.75 511 SER A CA 1
ATOM 4059 C C . SER A 1 511 ? -2.139 24.719 13.492 1 90.75 511 SER A C 1
ATOM 4061 O O . SER A 1 511 ? -1.016 24.438 13.914 1 90.75 511 SER A O 1
ATOM 4063 N N . ILE A 1 512 ? -3.061 23.891 13.422 1 94.25 512 ILE A N 1
ATOM 4064 C CA . ILE A 1 512 ? -2.902 22.516 13.898 1 94.25 512 ILE A CA 1
ATOM 4065 C C . ILE A 1 512 ? -1.885 21.781 13.031 1 94.25 512 ILE A C 1
ATOM 4067 O O . ILE A 1 512 ? -1.115 20.953 13.523 1 94.25 512 ILE A O 1
ATOM 4071 N N . ASP A 1 513 ? -1.784 22.078 11.727 1 94.38 513 ASP A N 1
ATOM 4072 C CA . ASP A 1 513 ? -0.863 21.422 10.812 1 94.38 513 ASP A CA 1
ATOM 4073 C C . ASP A 1 513 ? 0.583 21.797 11.117 1 94.38 513 ASP A C 1
ATOM 4075 O O . ASP A 1 513 ? 1.49 20.969 10.984 1 94.38 513 ASP A O 1
ATOM 4079 N N . ALA A 1 514 ? 0.746 23.062 11.523 1 92.38 514 ALA A N 1
ATOM 4080 C CA . ALA A 1 514 ? 2.09 23.484 11.906 1 92.38 514 ALA A CA 1
ATOM 4081 C C . ALA A 1 514 ? 2.57 22.719 13.141 1 92.38 514 ALA A C 1
ATOM 4083 O O . ALA A 1 514 ? 3.748 22.359 13.242 1 92.38 514 ALA A O 1
ATOM 4084 N N . ASP A 1 515 ? 1.681 22.484 14.047 1 94.25 515 ASP A N 1
ATOM 4085 C CA . ASP A 1 515 ? 2.023 21.734 15.266 1 94.25 515 ASP A CA 1
ATOM 4086 C C . ASP A 1 515 ? 2.336 20.281 14.945 1 94.25 515 ASP A C 1
ATOM 4088 O O . ASP A 1 515 ? 3.303 19.719 15.469 1 94.25 515 ASP A O 1
ATOM 4092 N N . TYR A 1 516 ? 1.528 19.625 14.047 1 96.31 516 TYR A N 1
ATOM 4093 C CA . TYR A 1 516 ? 1.84 18.281 13.586 1 96.31 516 TYR A CA 1
ATOM 4094 C C . TYR A 1 516 ? 3.223 18.234 12.953 1 96.31 516 TYR A C 1
ATOM 4096 O O . TYR A 1 516 ? 4.004 17.312 13.227 1 96.31 516 TYR A O 1
ATOM 4104 N N . ASN A 1 517 ? 3.449 19.203 12.125 1 95 517 ASN A N 1
ATOM 4105 C CA . ASN A 1 517 ? 4.703 19.25 11.383 1 95 517 ASN A CA 1
ATOM 4106 C C . ASN A 1 517 ? 5.91 19.281 12.32 1 95 517 ASN A C 1
ATOM 4108 O O . ASN A 1 517 ? 6.926 18.641 12.055 1 95 517 ASN A O 1
ATOM 4112 N N . GLN A 1 518 ? 5.781 20 13.375 1 92.38 518 GLN A N 1
ATOM 4113 C CA . GLN A 1 518 ? 6.875 20.125 14.336 1 92.38 518 GLN A CA 1
ATOM 4114 C C . GLN A 1 518 ? 7.223 18.766 14.945 1 92.38 518 GLN A C 1
ATOM 4116 O O . GLN A 1 518 ? 8.391 18.375 14.992 1 92.38 518 GLN A O 1
ATOM 4121 N N . HIS A 1 519 ? 6.238 18.016 15.398 1 94.56 519 HIS A N 1
ATOM 4122 C CA . HIS A 1 519 ? 6.473 16.719 16.031 1 94.56 519 HIS A CA 1
ATOM 4123 C C . HIS A 1 519 ? 6.973 15.703 15.023 1 94.56 519 HIS A C 1
ATOM 4125 O O . HIS A 1 519 ? 7.871 14.906 15.328 1 94.56 519 HIS A O 1
ATOM 4131 N N . VAL A 1 520 ? 6.406 15.711 13.781 1 96.44 520 VAL A N 1
ATOM 4132 C CA . VAL A 1 520 ? 6.754 14.719 12.773 1 96.44 520 VAL A CA 1
ATOM 4133 C C . VAL A 1 520 ? 8.18 14.961 12.281 1 96.44 520 VAL A C 1
ATOM 4135 O O . VAL A 1 520 ? 8.945 14.016 12.078 1 96.44 520 VAL A O 1
ATOM 4138 N N . ILE A 1 521 ? 8.578 16.25 12.133 1 94.81 521 ILE A N 1
ATOM 4139 C CA . ILE A 1 521 ? 9.938 16.578 11.719 1 94.81 521 ILE A CA 1
ATOM 4140 C C . ILE A 1 521 ? 10.922 16.156 12.812 1 94.81 521 ILE A C 1
ATOM 4142 O O . ILE A 1 521 ? 12.008 15.648 12.523 1 94.81 521 ILE A O 1
ATOM 4146 N N . GLN A 1 522 ? 10.539 16.422 14.062 1 93.81 522 GLN A N 1
ATOM 4147 C CA . GLN A 1 522 ? 11.367 15.984 15.188 1 93.81 522 GLN A CA 1
ATOM 4148 C C . GLN A 1 522 ? 11.555 14.469 15.172 1 93.81 522 GLN A C 1
ATOM 4150 O O . GLN A 1 522 ? 12.664 13.977 15.414 1 93.81 522 GLN A O 1
ATOM 4155 N N . TYR A 1 523 ? 10.523 13.734 14.93 1 95.75 523 TYR A N 1
ATOM 4156 C CA . TYR A 1 523 ? 10.586 12.281 14.789 1 95.75 523 TYR A CA 1
ATOM 4157 C C . TYR A 1 523 ? 11.57 11.883 13.695 1 95.75 523 TYR A C 1
ATOM 4159 O O . TYR A 1 523 ? 12.344 10.938 13.859 1 95.75 523 TYR A O 1
ATOM 4167 N N . GLY A 1 524 ? 11.508 12.609 12.609 1 96.62 524 GLY A N 1
ATOM 4168 C CA . GLY A 1 524 ? 12.43 12.336 11.516 1 96.62 524 GLY A CA 1
ATOM 4169 C C . GLY A 1 524 ? 13.883 12.5 11.906 1 96.62 524 GLY A C 1
ATOM 4170 O O . GLY A 1 524 ? 14.734 11.703 11.5 1 96.62 524 GLY A O 1
ATOM 4171 N N . PHE A 1 525 ? 14.195 13.508 12.695 1 95.25 525 PHE A N 1
ATOM 4172 C CA . PHE A 1 525 ? 15.562 13.703 13.172 1 95.25 525 PHE A CA 1
ATOM 4173 C C . PHE A 1 525 ? 16.031 12.492 13.969 1 95.25 525 PHE A C 1
ATOM 4175 O O . PHE A 1 525 ? 17.172 12.055 13.828 1 95.25 525 PHE A O 1
ATOM 4182 N N . LEU A 1 526 ? 15.125 12.016 14.781 1 94.81 526 LEU A N 1
ATOM 4183 C CA . LEU A 1 526 ? 15.453 10.875 15.625 1 94.81 526 LEU A CA 1
ATOM 4184 C C . LEU A 1 526 ? 15.672 9.625 14.789 1 94.81 526 LEU A C 1
ATOM 4186 O O . LEU A 1 526 ? 16.547 8.812 15.094 1 94.81 526 LEU A O 1
ATOM 4190 N N . MET A 1 527 ? 14.883 9.43 13.75 1 96.38 527 MET A N 1
ATOM 4191 C CA . MET A 1 527 ? 14.961 8.211 12.953 1 96.38 527 MET A CA 1
ATOM 4192 C C . MET A 1 527 ? 16.125 8.273 11.969 1 96.38 527 MET A C 1
ATOM 4194 O O . MET A 1 527 ? 16.797 7.27 11.727 1 96.38 527 MET A O 1
ATOM 4198 N N . LEU A 1 528 ? 16.406 9.438 11.43 1 96.31 528 LEU A N 1
ATOM 4199 C CA . LEU A 1 528 ? 17.453 9.562 10.422 1 96.31 528 LEU A CA 1
ATOM 4200 C C . LEU A 1 528 ? 18.812 9.688 11.07 1 96.31 528 LEU A C 1
ATOM 4202 O O . LEU A 1 528 ? 19.781 9.086 10.602 1 96.31 528 LEU A O 1
ATOM 4206 N N . PHE A 1 529 ? 18.953 10.445 12.219 1 94.81 529 PHE A N 1
ATOM 4207 C CA . PHE A 1 529 ? 20.266 10.836 12.727 1 94.81 529 PHE A CA 1
ATOM 4208 C C . PHE A 1 529 ? 20.406 10.492 14.211 1 94.81 529 PHE A C 1
ATOM 4210 O O . PHE A 1 529 ? 21.281 11.008 14.898 1 94.81 529 PHE A O 1
ATOM 4217 N N . GLY A 1 530 ? 19.562 9.688 14.734 1 91 530 GLY A N 1
ATOM 4218 C CA . GLY A 1 530 ? 19.578 9.312 16.141 1 91 530 GLY A CA 1
ATOM 4219 C C . GLY A 1 530 ? 20.938 8.836 16.625 1 91 530 GLY A C 1
ATOM 4220 O O . GLY A 1 530 ? 21.422 9.289 17.656 1 91 530 GLY A O 1
ATOM 4221 N N . PRO A 1 531 ? 21.609 8.016 15.805 1 90.75 531 PRO A N 1
ATOM 4222 C CA . PRO A 1 531 ? 22.875 7.445 16.25 1 90.75 531 PRO A CA 1
ATOM 4223 C C . PRO A 1 531 ? 24 8.484 16.312 1 90.75 531 PRO A C 1
ATOM 4225 O O . PRO A 1 531 ? 25.047 8.234 16.906 1 90.75 531 PRO A O 1
ATOM 4228 N N . VAL A 1 532 ? 23.844 9.617 15.695 1 89.25 532 VAL A N 1
ATOM 4229 C CA . VAL A 1 532 ? 24.875 10.656 15.688 1 89.25 532 VAL A CA 1
ATOM 4230 C C . VAL A 1 532 ? 25.016 11.242 17.094 1 89.25 532 VAL A C 1
ATOM 4232 O O . VAL A 1 532 ? 26.125 11.586 17.516 1 89.25 532 VAL A O 1
ATOM 4235 N N . TRP A 1 533 ? 23.922 11.414 17.734 1 89.81 533 TRP A N 1
ATOM 4236 C CA . TRP A 1 533 ? 23.875 11.953 19.094 1 89.81 533 TRP A CA 1
ATOM 4237 C C . TRP A 1 533 ? 22.828 11.25 19.938 1 89.81 533 TRP A C 1
ATOM 4239 O O . TRP A 1 533 ? 21.641 11.609 19.891 1 89.81 533 TRP A O 1
ATOM 4249 N N . ALA A 1 534 ? 23.203 10.367 20.734 1 87.75 534 ALA A N 1
ATOM 4250 C CA . ALA A 1 534 ? 22.297 9.484 21.453 1 87.75 534 ALA A CA 1
ATOM 4251 C C . ALA A 1 534 ? 21.438 10.273 22.453 1 87.75 534 ALA A C 1
ATOM 4253 O O . ALA A 1 534 ? 20.312 9.875 22.75 1 87.75 534 ALA A O 1
ATOM 4254 N N . LEU A 1 535 ? 21.906 11.461 22.891 1 89.81 535 LEU A N 1
ATOM 4255 C CA . LEU A 1 535 ? 21.156 12.258 23.875 1 89.81 535 LEU A CA 1
ATOM 4256 C C . LEU A 1 535 ? 20.094 13.102 23.172 1 89.81 535 LEU A C 1
ATOM 4258 O O . LEU A 1 535 ? 19.297 13.766 23.844 1 89.81 535 LEU A O 1
ATOM 4262 N N . GLY A 1 536 ? 20.094 13.109 21.875 1 90.31 536 GLY A N 1
ATOM 4263 C CA . GLY A 1 536 ? 19.062 13.82 21.125 1 90.31 536 GLY A CA 1
ATOM 4264 C C . GLY A 1 536 ? 17.656 13.391 21.484 1 90.31 536 GLY A C 1
ATOM 4265 O O . GLY A 1 536 ? 16.734 14.219 21.531 1 90.31 536 GLY A O 1
ATOM 4266 N N . ALA A 1 537 ? 17.484 12.117 21.812 1 92 537 ALA A N 1
ATOM 4267 C CA . ALA A 1 537 ? 16.172 11.594 22.172 1 92 537 ALA A CA 1
ATOM 4268 C C . ALA A 1 537 ? 15.68 12.195 23.484 1 92 537 ALA A C 1
ATOM 4270 O O . ALA A 1 537 ? 14.484 12.453 23.656 1 92 537 ALA A O 1
ATOM 4271 N N . LEU A 1 538 ? 16.594 12.414 24.375 1 92.88 538 LEU A N 1
ATOM 4272 C CA . LEU A 1 538 ? 16.25 13.039 25.641 1 92.88 538 LEU A CA 1
ATOM 4273 C C . LEU A 1 538 ? 15.781 14.477 25.422 1 92.88 538 LEU A C 1
ATOM 4275 O O . LEU A 1 538 ? 14.797 14.914 26.031 1 92.88 538 LEU A O 1
ATOM 4279 N N . SER A 1 539 ? 16.5 15.156 24.594 1 92.56 539 SER A N 1
ATOM 4280 C CA . SER A 1 539 ? 16.109 16.516 24.266 1 92.56 539 SER A CA 1
ATOM 4281 C C . SER A 1 539 ? 14.719 16.562 23.641 1 92.56 539 SER A C 1
ATOM 4283 O O . SER A 1 539 ? 13.891 17.391 24 1 92.56 539 SER A O 1
ATOM 4285 N N . CYS A 1 540 ? 14.484 15.672 22.688 1 91.62 540 CYS A N 1
ATOM 4286 C CA . CYS A 1 540 ? 13.188 15.617 22.031 1 91.62 540 CYS A CA 1
ATOM 4287 C C . CYS A 1 540 ? 12.078 15.273 23.016 1 91.62 540 CYS A C 1
ATOM 4289 O O . CYS A 1 540 ? 10.953 15.766 22.906 1 91.62 540 CYS A O 1
ATOM 4291 N N . PHE A 1 541 ? 12.398 14.453 24.031 1 93.12 541 PHE A N 1
ATOM 4292 C CA . PHE A 1 541 ? 11.422 14.07 25.031 1 93.12 541 PHE A CA 1
ATOM 4293 C C . PHE A 1 541 ? 11.078 15.25 25.938 1 93.12 541 PHE A C 1
ATOM 4295 O O . PHE A 1 541 ? 9.898 15.523 26.188 1 93.12 541 PHE A O 1
ATOM 4302 N N . VAL A 1 542 ? 12.078 15.961 26.359 1 92.25 542 VAL A N 1
ATOM 4303 C CA . VAL A 1 542 ? 11.875 17.094 27.25 1 92.25 542 VAL A CA 1
ATOM 4304 C C . VAL A 1 542 ? 11.062 18.172 26.547 1 92.25 542 VAL A C 1
ATOM 4306 O O . VAL A 1 542 ? 10.062 18.672 27.078 1 92.25 542 VAL A O 1
ATOM 4309 N N . PHE A 1 543 ? 11.422 18.484 25.344 1 91.44 543 PHE A N 1
ATOM 4310 C CA . PHE A 1 543 ? 10.695 19.5 24.594 1 91.44 543 PHE A CA 1
ATOM 4311 C C . PHE A 1 543 ? 9.32 19 24.188 1 91.44 543 PHE A C 1
ATOM 4313 O O . PHE A 1 543 ? 8.367 19.781 24.094 1 91.44 543 PHE A O 1
ATOM 4320 N N . GLY A 1 544 ? 9.242 17.688 23.969 1 90.19 544 GLY A N 1
ATOM 4321 C CA . GLY A 1 544 ? 7.938 17.094 23.688 1 90.19 544 GLY A CA 1
ATOM 4322 C C . GLY A 1 544 ? 6.961 17.25 24.844 1 90.19 544 GLY A C 1
ATOM 4323 O O . GLY A 1 544 ? 5.781 17.531 24.625 1 90.19 544 GLY A O 1
ATOM 4324 N N . LEU A 1 545 ? 7.473 17.125 26.031 1 89.31 545 LEU A N 1
ATOM 4325 C CA . LEU A 1 545 ? 6.637 17.281 27.219 1 89.31 545 LEU A CA 1
ATOM 4326 C C . LEU A 1 545 ? 6.168 18.734 27.359 1 89.31 545 LEU A C 1
ATOM 4328 O O . LEU A 1 545 ? 5 18.984 27.672 1 89.31 545 LEU A O 1
ATOM 4332 N N . ILE A 1 546 ? 7.055 19.609 27.078 1 89.5 546 ILE A N 1
ATOM 4333 C CA . ILE A 1 546 ? 6.73 21.016 27.172 1 89.5 546 ILE A CA 1
ATOM 4334 C C . ILE A 1 546 ? 5.715 21.391 26.094 1 89.5 546 ILE A C 1
ATOM 4336 O O . ILE A 1 546 ? 4.746 22.109 26.359 1 89.5 546 ILE A O 1
ATOM 4340 N N . GLN A 1 547 ? 5.926 20.859 24.969 1 90.06 547 GLN A N 1
ATOM 4341 C CA . GLN A 1 547 ? 5.043 21.172 23.859 1 90.06 547 GLN A CA 1
ATOM 4342 C C . GLN A 1 547 ? 3.666 20.547 24.047 1 90.06 547 GLN A C 1
ATOM 4344 O O . GLN A 1 547 ? 2.656 21.125 23.641 1 90.06 547 GLN A O 1
ATOM 4349 N N . GLN A 1 548 ? 3.643 19.422 24.641 1 89.31 548 GLN A N 1
ATOM 4350 C CA . GLN A 1 548 ? 2.363 18.781 24.922 1 89.31 548 GLN A CA 1
ATOM 4351 C C . GLN A 1 548 ? 1.493 19.656 25.828 1 89.31 548 GLN A C 1
ATOM 4353 O O . GLN A 1 548 ? 0.322 19.891 25.531 1 89.31 548 GLN A O 1
ATOM 4358 N N . GLU A 1 549 ? 2.066 20.172 26.812 1 88.75 549 GLU A N 1
ATOM 4359 C CA . GLU A 1 549 ? 1.349 21.047 27.719 1 88.75 549 GLU A CA 1
ATOM 4360 C C . GLU A 1 549 ? 1.111 22.422 27.094 1 88.75 549 GLU A C 1
ATOM 4362 O O . GLU A 1 549 ? 0.042 23.016 27.266 1 88.75 549 GLU A O 1
ATOM 4367 N N . GLY A 1 550 ? 2.125 22.828 26.406 1 88.38 550 GLY A N 1
ATOM 4368 C CA . GLY A 1 550 ? 2.023 24.141 25.766 1 88.38 550 GLY A CA 1
ATOM 4369 C C . GLY A 1 550 ? 0.954 24.188 24.688 1 88.38 550 GLY A C 1
ATOM 4370 O O . GLY A 1 550 ? 0.224 25.172 24.578 1 88.38 550 GLY A O 1
ATOM 4371 N N . ASP A 1 551 ? 0.805 23.125 23.891 1 91.88 551 ASP A N 1
ATOM 4372 C CA . ASP A 1 551 ? -0.186 23.094 22.828 1 91.88 551 ASP A CA 1
ATOM 4373 C C . ASP A 1 551 ? -1.604 23.047 23.391 1 91.88 551 ASP A C 1
ATOM 4375 O O . ASP A 1 551 ? -2.521 23.656 22.828 1 91.88 551 ASP A O 1
ATOM 4379 N N . TYR A 1 552 ? -1.751 22.25 24.422 1 91.44 552 TYR A N 1
ATOM 4380 C CA . TYR A 1 552 ? -3.062 22.234 25.062 1 91.44 552 TYR A CA 1
ATOM 4381 C C . TYR A 1 552 ? -3.459 23.641 25.516 1 91.44 552 TYR A C 1
ATOM 4383 O O . TYR A 1 552 ? -4.57 24.094 25.25 1 91.44 552 TYR A O 1
ATOM 4391 N N . MET A 1 553 ? -2.553 24.344 26.141 1 89.44 553 MET A N 1
ATOM 4392 C CA . MET A 1 553 ? -2.816 25.703 26.609 1 89.44 553 MET A CA 1
ATOM 4393 C C . MET A 1 553 ? -2.977 26.672 25.438 1 89.44 553 MET A C 1
ATOM 4395 O O . MET A 1 553 ? -3.758 27.609 25.5 1 89.44 553 MET A O 1
ATOM 4399 N N . LYS A 1 554 ? -2.283 26.375 24.469 1 91.06 554 LYS A N 1
ATOM 4400 C CA . LYS A 1 554 ? -2.35 27.203 23.25 1 91.06 554 LYS A CA 1
ATOM 4401 C C . LYS A 1 554 ? -3.756 27.188 22.656 1 91.06 554 LYS A C 1
ATOM 4403 O O . LYS A 1 554 ? -4.305 28.25 22.344 1 91.06 554 LYS A O 1
ATOM 4408 N N . TYR A 1 555 ? -4.426 26.047 22.578 1 92.75 555 TYR A N 1
ATOM 4409 C CA . TYR A 1 555 ? -5.734 25.906 21.953 1 92.75 555 TYR A CA 1
ATOM 4410 C C . TYR A 1 555 ? -6.84 26.406 22.859 1 92.75 555 TYR A C 1
ATOM 4412 O O . TYR A 1 555 ? -7.918 26.797 22.406 1 92.75 555 TYR A O 1
ATOM 4420 N N . ILE A 1 556 ? -6.531 26.484 24.156 1 91.69 556 ILE A N 1
ATOM 4421 C CA . ILE A 1 556 ? -7.582 26.844 25.109 1 91.69 556 ILE A CA 1
ATOM 4422 C C . ILE A 1 556 ? -7.473 28.328 25.469 1 91.69 556 ILE A C 1
ATOM 4424 O O . ILE A 1 556 ? -8.484 28.984 25.734 1 91.69 556 ILE A O 1
ATOM 4428 N N . LYS A 1 557 ? -6.238 28.891 25.422 1 89.38 557 LYS A N 1
ATOM 4429 C CA . LYS A 1 557 ? -6.129 30.234 25.984 1 89.38 557 LYS A CA 1
ATOM 4430 C C . LYS A 1 557 ? -5.164 31.094 25.188 1 89.38 557 LYS A C 1
ATOM 4432 O O . LYS A 1 557 ? -5.41 32.281 24.984 1 89.38 557 LYS A O 1
ATOM 4437 N N . LEU A 1 558 ? -4.109 30.625 24.688 1 88.06 558 LEU A N 1
ATOM 4438 C CA . LEU A 1 558 ? -3.004 31.438 24.172 1 88.06 558 LEU A CA 1
ATOM 4439 C C . LEU A 1 558 ? -3.26 31.859 22.734 1 88.06 558 LEU A C 1
ATOM 4441 O O . LEU A 1 558 ? -2.719 32.875 22.266 1 88.06 558 LEU A O 1
ATOM 4445 N N . ALA A 1 559 ? -4.051 31.078 22.062 1 91.12 559 ALA A N 1
ATOM 4446 C CA . ALA A 1 559 ? -4.359 31.406 20.672 1 91.12 559 ALA A CA 1
ATOM 4447 C C . ALA A 1 559 ? -5.828 31.781 20.516 1 91.12 559 ALA A C 1
ATOM 4449 O O . ALA A 1 559 ? -6.633 31.578 21.422 1 91.12 559 ALA A O 1
ATOM 4450 N N . ARG A 1 560 ? -6.086 32.438 19.391 1 92.12 560 ARG A N 1
ATOM 4451 C CA . ARG A 1 560 ? -7.473 32.719 19.062 1 92.12 560 ARG A CA 1
ATOM 4452 C C . ARG A 1 560 ? -8.289 31.438 18.953 1 92.12 560 ARG A C 1
ATOM 4454 O O . ARG A 1 560 ? -7.82 30.438 18.406 1 92.12 560 ARG A O 1
ATOM 4461 N N . PRO A 1 561 ? -9.422 31.453 19.562 1 93.31 561 PRO A N 1
ATOM 4462 C CA . PRO A 1 561 ? -10.25 30.25 19.453 1 93.31 561 PRO A CA 1
ATOM 4463 C C . PRO A 1 561 ? -10.461 29.812 18.016 1 93.31 561 PRO A C 1
ATOM 4465 O O . PRO A 1 561 ? -10.812 30.625 17.156 1 93.31 561 PRO A O 1
ATOM 4468 N N . SER A 1 562 ? -10.172 28.594 17.781 1 92.81 562 SER A N 1
ATOM 4469 C CA . SER A 1 562 ? -10.273 28.047 16.422 1 92.81 562 SER A CA 1
ATOM 4470 C C . SER A 1 562 ? -11.68 27.531 16.141 1 92.81 562 SER A C 1
ATOM 4472 O O . SER A 1 562 ? -12.422 27.203 17.047 1 92.81 562 SER A O 1
ATOM 4474 N N . VAL A 1 563 ? -12.047 27.578 14.891 1 93.5 563 VAL A N 1
ATOM 4475 C CA . VAL A 1 563 ? -13.32 27.016 14.469 1 93.5 563 VAL A CA 1
ATOM 4476 C C . VAL A 1 563 ? -13.281 25.484 14.633 1 93.5 563 VAL A C 1
ATOM 4478 O O . VAL A 1 563 ? -12.359 24.828 14.141 1 93.5 563 VAL A O 1
ATOM 4481 N N . PRO A 1 564 ? -14.188 24.969 15.406 1 93.75 564 PRO A N 1
ATOM 4482 C CA . PRO A 1 564 ? -14.219 23.516 15.57 1 93.75 564 PRO A CA 1
ATOM 4483 C C . PRO A 1 564 ? -14.375 22.781 14.242 1 93.75 564 PRO A C 1
ATOM 4485 O O . PRO A 1 564 ? -15.102 23.234 13.359 1 93.75 564 PRO A O 1
ATOM 4488 N N . THR A 1 565 ? -13.602 21.75 14.109 1 90.25 565 THR A N 1
ATOM 4489 C CA . THR A 1 565 ? -13.648 20.953 12.883 1 90.25 565 THR A CA 1
ATOM 4490 C C . THR A 1 565 ? -13.766 19.469 13.211 1 90.25 565 THR A C 1
ATOM 4492 O O . THR A 1 565 ? -13.336 19.016 14.273 1 90.25 565 THR A O 1
ATOM 4495 N N . ARG A 1 566 ? -14.422 18.844 12.25 1 88.88 566 ARG A N 1
ATOM 4496 C CA . ARG A 1 566 ? -14.586 17.391 12.367 1 88.88 566 ARG A CA 1
ATOM 4497 C C . ARG A 1 566 ? -13.57 16.656 11.5 1 88.88 566 ARG A C 1
ATOM 4499 O O . ARG A 1 566 ? -13.617 16.75 10.273 1 88.88 566 ARG A O 1
ATOM 4506 N N . GLY A 1 567 ? -12.625 16.078 12.133 1 89.69 567 GLY A N 1
ATOM 4507 C CA . GLY A 1 567 ? -11.609 15.328 11.422 1 89.69 567 GLY A CA 1
ATOM 4508 C C . GLY A 1 567 ? -11.773 13.82 11.547 1 89.69 567 GLY A C 1
ATOM 4509 O O . GLY A 1 567 ? -12.195 13.328 12.602 1 89.69 567 GLY A O 1
ATOM 4510 N N . GLU A 1 568 ? -11.43 13.094 10.5 1 91.5 568 GLU A N 1
ATOM 4511 C CA . GLU A 1 568 ? -11.547 11.641 10.484 1 91.5 568 GLU A CA 1
ATOM 4512 C C . GLU A 1 568 ? -10.32 10.984 11.102 1 91.5 568 GLU A C 1
ATOM 4514 O O . GLU A 1 568 ? -10.438 9.984 11.812 1 91.5 568 GLU A O 1
ATOM 4519 N N . SER A 1 569 ? -9.203 11.516 10.75 1 93.75 569 SER A N 1
ATOM 4520 C CA . SER A 1 569 ? -7.938 10.945 11.188 1 93.75 569 SER A CA 1
ATOM 4521 C C . SER A 1 569 ? -6.824 11.984 11.172 1 93.75 569 SER A C 1
ATOM 4523 O O . SER A 1 569 ? -7.031 13.117 10.711 1 93.75 569 SER A O 1
ATOM 4525 N N . SER A 1 570 ? -5.695 11.633 11.75 1 96.06 570 SER A N 1
ATOM 4526 C CA . SER A 1 570 ? -4.531 12.516 11.758 1 96.06 570 SER A CA 1
ATOM 4527 C C . SER A 1 570 ? -3.729 12.383 10.469 1 96.06 570 SER A C 1
ATOM 4529 O O . SER A 1 570 ? -2.588 12.852 10.391 1 96.06 570 SER A O 1
ATOM 4531 N N . GLU A 1 571 ? -4.336 11.789 9.484 1 93.75 571 GLU A N 1
ATOM 4532 C CA . GLU A 1 571 ? -3.693 11.75 8.18 1 93.75 571 GLU A CA 1
ATOM 4533 C C . GLU A 1 571 ? -3.598 13.148 7.566 1 93.75 571 GLU A C 1
ATOM 4535 O O . GLU A 1 571 ? -4.469 13.992 7.797 1 93.75 571 GLU A O 1
ATOM 4540 N N . PRO A 1 572 ? -2.537 13.398 6.926 1 95.81 572 PRO A N 1
ATOM 4541 C CA . PRO A 1 572 ? -1.477 12.555 6.359 1 95.81 572 PRO A CA 1
ATOM 4542 C C . PRO A 1 572 ? -0.232 12.508 7.242 1 95.81 572 PRO A C 1
ATOM 4544 O O . PRO A 1 572 ? 0.81 12 6.816 1 95.81 572 PRO A O 1
ATOM 4547 N N . TRP A 1 573 ? -0.281 13.047 8.375 1 97.5 573 TRP A N 1
ATOM 4548 C CA . TRP A 1 573 ? 0.881 13.156 9.25 1 97.5 573 TRP A CA 1
ATOM 4549 C C . TRP A 1 573 ? 1.377 11.781 9.672 1 97.5 573 TRP A C 1
ATOM 4551 O O . TRP A 1 573 ? 2.582 11.57 9.82 1 97.5 573 TRP A O 1
ATOM 4561 N N . ILE A 1 574 ? 0.42 10.82 9.828 1 97.19 574 ILE A N 1
ATOM 4562 C CA . ILE A 1 574 ? 0.808 9.453 10.156 1 97.19 574 ILE A CA 1
ATOM 4563 C C . ILE A 1 574 ? 1.567 8.836 8.984 1 97.19 574 ILE A C 1
ATOM 4565 O O . ILE A 1 574 ? 2.572 8.148 9.18 1 97.19 574 ILE A O 1
ATOM 4569 N N . THR A 1 575 ? 1.118 9.109 7.809 1 95.81 575 THR A N 1
ATOM 4570 C CA . THR A 1 575 ? 1.792 8.617 6.609 1 95.81 575 THR A CA 1
ATOM 4571 C C . THR A 1 575 ? 3.186 9.227 6.484 1 95.81 575 THR A C 1
ATOM 4573 O O . THR A 1 575 ? 4.125 8.562 6.043 1 95.81 575 THR A O 1
ATOM 4576 N N . PHE A 1 576 ? 3.275 10.484 6.855 1 97.19 576 PHE A N 1
ATOM 4577 C CA . PHE A 1 576 ? 4.574 11.148 6.84 1 97.19 576 PHE A CA 1
ATOM 4578 C C . PHE A 1 576 ? 5.535 10.477 7.816 1 97.19 576 PHE A C 1
ATOM 4580 O O . PHE A 1 576 ? 6.707 10.266 7.5 1 97.19 576 PHE A O 1
ATOM 4587 N N . MET A 1 577 ? 5.07 10.117 8.984 1 97.31 577 MET A N 1
ATOM 4588 C CA . MET A 1 577 ? 5.895 9.414 9.969 1 97.31 577 MET A CA 1
ATOM 4589 C C . MET A 1 577 ? 6.371 8.078 9.414 1 97.31 577 MET A C 1
ATOM 4591 O O . MET A 1 577 ? 7.531 7.703 9.602 1 97.31 577 MET A O 1
ATOM 4595 N N . ARG A 1 578 ? 5.477 7.398 8.742 1 96.31 578 ARG A N 1
ATOM 4596 C CA . ARG A 1 578 ? 5.805 6.125 8.117 1 96.31 578 ARG A CA 1
ATOM 4597 C C . ARG A 1 578 ? 6.949 6.281 7.117 1 96.31 578 ARG A C 1
ATOM 4599 O O . ARG A 1 578 ? 7.91 5.512 7.141 1 96.31 578 ARG A O 1
ATOM 4606 N N . SER A 1 579 ? 6.82 7.223 6.281 1 94.75 579 SER A N 1
ATOM 4607 C CA . SER A 1 579 ? 7.824 7.477 5.254 1 94.75 579 SER A CA 1
ATOM 4608 C C . SER A 1 579 ? 9.172 7.836 5.871 1 94.75 579 SER A C 1
ATOM 4610 O O . SER A 1 579 ? 10.219 7.375 5.406 1 94.75 579 SER A O 1
ATOM 4612 N N . LEU A 1 580 ? 9.125 8.625 6.914 1 97.06 580 LEU A N 1
ATOM 4613 C CA . LEU A 1 580 ? 10.359 9.039 7.574 1 97.06 580 LEU A CA 1
ATOM 4614 C C . LEU A 1 580 ? 11.039 7.855 8.258 1 97.06 580 LEU A C 1
ATOM 4616 O O . LEU A 1 580 ? 12.266 7.773 8.297 1 97.06 580 LEU A O 1
ATOM 4620 N N . LEU A 1 581 ? 10.211 6.98 8.82 1 97.38 581 LEU A N 1
ATOM 4621 C CA . LEU A 1 581 ? 10.758 5.777 9.445 1 97.38 581 LEU A CA 1
ATOM 4622 C C . LEU A 1 581 ? 11.484 4.91 8.422 1 97.38 581 LEU A C 1
ATOM 4624 O O . LEU A 1 581 ? 12.578 4.422 8.68 1 97.38 581 LEU A O 1
ATOM 4628 N N . ILE A 1 582 ? 10.938 4.762 7.258 1 94.5 582 ILE A N 1
ATOM 4629 C CA . ILE A 1 582 ? 11.508 3.93 6.207 1 94.5 582 ILE A CA 1
ATOM 4630 C C . ILE A 1 582 ? 12.789 4.578 5.676 1 94.5 582 ILE A C 1
ATOM 4632 O O . ILE A 1 582 ? 13.828 3.928 5.578 1 94.5 582 ILE A O 1
ATOM 4636 N N . VAL A 1 583 ? 12.734 5.844 5.414 1 93.69 583 VAL A N 1
ATOM 4637 C CA . VAL A 1 583 ? 13.914 6.566 4.934 1 93.69 583 VAL A CA 1
ATOM 4638 C C . VAL A 1 583 ? 14.977 6.602 6.027 1 93.69 583 VAL A C 1
ATOM 4640 O O . VAL A 1 583 ? 16.172 6.457 5.746 1 93.69 583 VAL A O 1
ATOM 4643 N N . GLY A 1 584 ? 14.492 6.805 7.238 1 96.31 584 GLY A N 1
ATOM 4644 C CA . GLY A 1 584 ? 15.406 6.848 8.367 1 96.31 584 GLY A CA 1
ATOM 4645 C C . GLY A 1 584 ? 16.141 5.539 8.586 1 96.31 584 GLY A C 1
ATOM 4646 O O . GLY A 1 584 ? 17.312 5.535 8.969 1 96.31 584 GLY A O 1
ATOM 4647 N N . SER A 1 585 ? 15.477 4.438 8.336 1 96.62 585 SER A N 1
ATOM 4648 C CA . SER A 1 585 ? 16.125 3.141 8.508 1 96.62 585 SER A CA 1
ATOM 4649 C C . SER A 1 585 ? 17.266 2.965 7.516 1 96.62 585 SER A C 1
ATOM 4651 O O . SER A 1 585 ? 18.266 2.303 7.82 1 96.62 585 SER A O 1
ATOM 4653 N N . PHE A 1 586 ? 17.172 3.533 6.375 1 93.88 586 PHE A N 1
ATOM 4654 C CA . PHE A 1 586 ? 18.25 3.504 5.395 1 93.88 586 PHE A CA 1
ATOM 4655 C C . PHE A 1 586 ? 19.375 4.449 5.805 1 93.88 586 PHE A C 1
ATOM 4657 O O . PHE A 1 586 ? 20.531 4.039 5.895 1 93.88 586 PHE A O 1
ATOM 4664 N N . VAL A 1 587 ? 19.031 5.66 6.16 1 94.75 587 VAL A N 1
ATOM 4665 C CA . VAL A 1 587 ? 20 6.719 6.414 1 94.75 587 VAL A CA 1
ATOM 4666 C C . VAL A 1 587 ? 20.734 6.445 7.727 1 94.75 587 VAL A C 1
ATOM 4668 O O . VAL A 1 587 ? 21.953 6.555 7.793 1 94.75 587 VAL A O 1
ATOM 4671 N N . SER A 1 588 ? 20.016 6.098 8.75 1 96.06 588 SER A N 1
ATOM 4672 C CA . SER A 1 588 ? 20.609 5.871 10.07 1 96.06 588 SER A CA 1
ATOM 4673 C C . SER A 1 588 ? 21.625 4.742 10.031 1 96.06 588 SER A C 1
ATOM 4675 O O . SER A 1 588 ? 22.734 4.879 10.562 1 96.06 588 SER A O 1
ATOM 4677 N N . ILE A 1 589 ? 21.297 3.664 9.359 1 95.06 589 ILE A N 1
ATOM 4678 C CA . ILE A 1 589 ? 22.219 2.525 9.297 1 95.06 589 ILE A CA 1
ATOM 4679 C C . ILE A 1 589 ? 23.391 2.861 8.383 1 95.06 589 ILE A C 1
ATOM 4681 O O . ILE A 1 589 ? 24.531 2.486 8.664 1 95.06 589 ILE A O 1
ATOM 4685 N N . ALA A 1 590 ? 23.125 3.574 7.293 1 92.44 590 ALA A N 1
ATOM 4686 C CA . ALA A 1 590 ? 24.203 3.988 6.395 1 92.44 590 ALA A CA 1
ATOM 4687 C C . ALA A 1 590 ? 25.234 4.844 7.125 1 92.44 590 ALA A C 1
ATOM 4689 O O . ALA A 1 590 ? 26.438 4.574 7.055 1 92.44 590 ALA A O 1
ATOM 4690 N N . ILE A 1 591 ? 24.781 5.824 7.871 1 91.69 591 ILE A N 1
ATOM 4691 C CA . ILE A 1 591 ? 25.656 6.738 8.578 1 91.69 591 ILE A CA 1
ATOM 4692 C C . ILE A 1 591 ? 26.438 5.977 9.656 1 91.69 591 ILE A C 1
ATOM 4694 O O . ILE A 1 591 ? 27.641 6.203 9.844 1 91.69 591 ILE A O 1
ATOM 4698 N N . THR A 1 592 ? 25.797 5.066 10.328 1 92.31 592 THR A N 1
ATOM 4699 C CA . THR A 1 592 ? 26.438 4.293 11.391 1 92.31 592 THR A CA 1
ATOM 4700 C C . THR A 1 592 ? 27.516 3.375 10.828 1 92.31 592 THR A C 1
ATOM 4702 O O . THR A 1 592 ? 28.594 3.238 11.406 1 92.31 592 THR A O 1
ATOM 4705 N N . LEU A 1 593 ? 27.234 2.809 9.727 1 90.06 593 LEU A N 1
ATOM 4706 C CA . LEU A 1 593 ? 28.219 1.916 9.117 1 90.06 593 LEU A CA 1
ATOM 4707 C C . LEU A 1 593 ? 29.375 2.709 8.531 1 90.06 593 LEU A C 1
ATOM 4709 O O . LEU A 1 593 ? 30.516 2.227 8.508 1 90.06 593 LEU A O 1
ATOM 4713 N N . MET A 1 594 ? 29.125 3.859 8.102 1 87.94 594 MET A N 1
ATOM 4714 C CA . MET A 1 594 ? 30.156 4.695 7.512 1 87.94 594 MET A CA 1
ATOM 4715 C C . MET A 1 594 ? 31.125 5.203 8.578 1 87.94 594 MET A C 1
ATOM 4717 O O . MET A 1 594 ? 32.344 5.27 8.352 1 87.94 594 MET A O 1
ATOM 4721 N N . TYR A 1 595 ? 30.641 5.457 9.711 1 85.75 595 TYR A N 1
ATOM 4722 C CA . TYR A 1 595 ? 31.469 6.191 10.664 1 85.75 595 TYR A CA 1
ATOM 4723 C C . TYR A 1 595 ? 31.609 5.422 11.969 1 85.75 595 TYR A C 1
ATOM 4725 O O . TYR A 1 595 ? 32.094 5.965 12.961 1 85.75 595 TYR A O 1
ATOM 4733 N N . ASN A 1 596 ? 31.078 4.09 11.859 1 78.12 596 ASN A N 1
ATOM 4734 C CA . ASN A 1 596 ? 31.172 3.246 13.047 1 78.12 596 ASN A CA 1
ATOM 4735 C C . ASN A 1 596 ? 32.625 2.904 13.383 1 78.12 596 ASN A C 1
ATOM 4737 O O . ASN A 1 596 ? 33.281 2.219 12.617 1 78.12 596 ASN A O 1
ATOM 4741 N N . ARG A 1 597 ? 33.406 3.609 13.969 1 62.62 597 ARG A N 1
ATOM 4742 C CA . ARG A 1 597 ? 34.719 3.146 14.398 1 62.62 597 ARG A CA 1
ATOM 4743 C C . ARG A 1 597 ? 34.75 2.877 15.898 1 62.62 597 ARG A C 1
ATOM 4745 O O . ARG A 1 597 ? 34.219 3.662 16.688 1 62.62 597 ARG A O 1
ATOM 4752 N N . TYR A 1 598 ? 35.031 1.552 16.141 1 54.12 598 TYR A N 1
ATOM 4753 C CA . TYR A 1 598 ? 35.188 1.038 17.5 1 54.12 598 TYR A CA 1
ATOM 4754 C C . TYR A 1 598 ? 35.906 2.051 18.391 1 54.12 598 TYR A C 1
ATOM 4756 O O . TYR A 1 598 ? 37.031 2.459 18.094 1 54.12 598 TYR A O 1
ATOM 4764 N N . GLY A 1 599 ? 35.344 2.672 19.312 1 50.75 599 GLY A N 1
ATOM 4765 C CA . GLY A 1 599 ? 35.938 3.338 20.469 1 50.75 599 GLY A CA 1
ATOM 4766 C C . GLY A 1 599 ? 36 4.848 20.312 1 50.75 599 GLY A C 1
ATOM 4767 O O . GLY A 1 599 ? 36.312 5.559 21.266 1 50.75 599 GLY A O 1
ATOM 4768 N N . SER A 1 600 ? 36 5.398 19 1 54.62 600 SER A N 1
ATOM 4769 C CA . SER A 1 600 ? 36.25 6.832 18.969 1 54.62 600 SER A CA 1
ATOM 4770 C C . SER A 1 600 ? 34.938 7.629 18.844 1 54.62 600 SER A C 1
ATOM 4772 O O . SER A 1 600 ? 34 7.188 18.188 1 54.62 600 SER A O 1
ATOM 4774 N N . MET A 1 601 ? 34.719 8.547 19.75 1 52.94 601 MET A N 1
ATOM 4775 C CA . MET A 1 601 ? 33.562 9.445 19.875 1 52.94 601 MET A CA 1
ATOM 4776 C C . MET A 1 601 ? 33.5 10.391 18.672 1 52.94 601 MET A C 1
ATOM 4778 O O . MET A 1 601 ? 32.469 11.023 18.438 1 52.94 601 MET A O 1
ATOM 4782 N N . GLU A 1 602 ? 34.562 10.484 17.844 1 59.84 602 GLU A N 1
ATOM 4783 C CA . GLU A 1 602 ? 34.594 11.484 16.781 1 59.84 602 GLU A CA 1
ATOM 4784 C C . GLU A 1 602 ? 35.031 10.875 15.461 1 59.84 602 GLU A C 1
ATOM 4786 O O . GLU A 1 602 ? 35.625 9.789 15.438 1 59.84 602 GLU A O 1
ATOM 4791 N N . ILE A 1 603 ? 34.5 11.406 14.359 1 67 603 ILE A N 1
ATOM 4792 C CA . ILE A 1 603 ? 34.875 11.008 13.008 1 67 603 ILE A CA 1
ATOM 4793 C C . ILE A 1 603 ? 36.344 11.32 12.773 1 67 603 ILE A C 1
ATOM 4795 O O . ILE A 1 603 ? 36.812 12.406 13.125 1 67 603 ILE A O 1
ATOM 4799 N N . ASP A 1 604 ? 37.156 10.383 12.445 1 61.59 604 ASP A N 1
ATOM 4800 C CA . ASP A 1 604 ? 38.562 10.602 12.172 1 61.59 604 ASP A CA 1
ATOM 4801 C C . ASP A 1 604 ? 38.75 11.438 10.906 1 61.59 604 ASP A C 1
ATOM 4803 O O . ASP A 1 604 ? 38 11.289 9.938 1 61.59 604 ASP A O 1
ATOM 4807 N N . SER A 1 605 ? 39.344 12.602 11.109 1 64.31 605 SER A N 1
ATOM 4808 C CA . SER A 1 605 ? 39.656 13.469 9.977 1 64.31 605 SER A CA 1
ATOM 4809 C C . SER A 1 605 ? 41.094 13.25 9.5 1 64.31 605 SER A C 1
ATOM 4811 O O . SER A 1 605 ? 42.031 13.281 10.297 1 64.31 605 SER A O 1
ATOM 4813 N N . PHE A 1 606 ? 41.219 12.641 8.305 1 61.53 606 PHE A N 1
ATOM 4814 C CA . PHE A 1 606 ? 42.562 12.414 7.75 1 61.53 606 PHE A CA 1
ATOM 4815 C C . PHE A 1 606 ? 42.844 13.383 6.613 1 61.53 606 PHE A C 1
ATOM 4817 O O . PHE A 1 606 ? 41.906 13.883 5.965 1 61.53 606 PHE A O 1
ATOM 4824 N N . VAL A 1 607 ? 44.156 13.703 6.609 1 61.44 607 VAL A N 1
ATOM 4825 C CA . VAL A 1 607 ? 44.562 14.5 5.473 1 61.44 607 VAL A CA 1
ATOM 4826 C C . VAL A 1 607 ? 44.688 13.617 4.23 1 61.44 607 VAL A C 1
ATOM 4828 O O . VAL A 1 607 ? 45.375 12.602 4.242 1 61.44 607 VAL A O 1
ATOM 4831 N N . GLY A 1 608 ? 43.875 13.789 3.236 1 62.41 608 GLY A N 1
ATOM 4832 C CA . GLY A 1 608 ? 44 13.148 1.938 1 62.41 608 GLY A CA 1
ATOM 4833 C C . GLY A 1 608 ? 43.188 11.875 1.818 1 62.41 608 GLY A C 1
ATOM 4834 O O . GLY A 1 608 ? 43.281 11.18 0.8 1 62.41 608 GLY A O 1
ATOM 4835 N N . LYS A 1 609 ? 42.625 11.398 2.922 1 70.69 609 LYS A N 1
ATOM 4836 C CA . LYS A 1 609 ? 41.875 10.148 2.828 1 70.69 609 LYS A CA 1
ATOM 4837 C C . LYS A 1 609 ? 40.438 10.344 3.266 1 70.69 609 LYS A C 1
ATOM 4839 O O . LYS A 1 609 ? 40.125 11.242 4.055 1 70.69 609 LYS A O 1
ATOM 4844 N N . SER A 1 610 ? 39.625 9.547 2.707 1 73.81 610 SER A N 1
ATOM 4845 C CA . SER A 1 610 ? 38.188 9.609 3.049 1 73.81 610 SER A CA 1
ATOM 4846 C C . SER A 1 610 ? 37.969 9.188 4.492 1 73.81 610 SER A C 1
ATOM 4848 O O . SER A 1 610 ? 38.688 8.336 5.023 1 73.81 610 SER A O 1
ATOM 4850 N N . SER A 1 611 ? 37.062 9.828 5.07 1 74.44 611 SER A N 1
ATOM 4851 C CA . SER A 1 611 ? 36.719 9.492 6.449 1 74.44 611 SER A CA 1
ATOM 4852 C C . SER A 1 611 ? 35.938 8.188 6.516 1 74.44 611 SER A C 1
ATOM 4854 O O . SER A 1 611 ? 35.719 7.633 7.598 1 74.44 611 SER A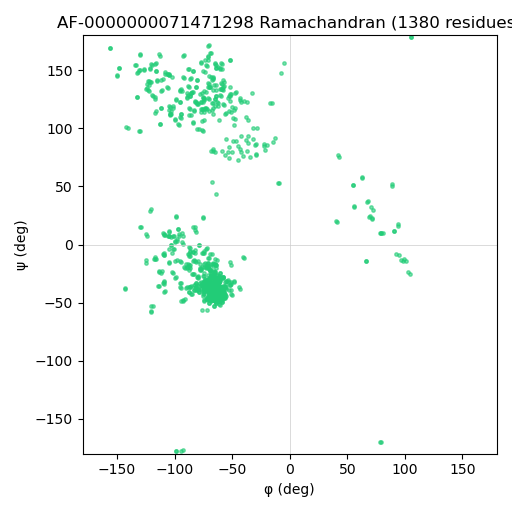 O 1
ATOM 4856 N N . VAL A 1 612 ? 35.562 7.664 5.316 1 75.94 612 VAL A N 1
ATOM 4857 C CA . VAL A 1 612 ? 34.781 6.422 5.262 1 75.94 612 VAL A CA 1
ATOM 4858 C C . VAL A 1 612 ? 35.75 5.238 5.086 1 75.94 612 VAL A C 1
ATOM 4860 O O . VAL A 1 612 ? 36.438 5.125 4.066 1 75.94 612 VAL A O 1
ATOM 4863 N N . GLN A 1 613 ? 35.906 4.418 5.996 1 73.62 613 GLN A N 1
ATOM 4864 C CA . GLN A 1 613 ? 36.844 3.307 5.941 1 73.62 613 GLN A CA 1
ATOM 4865 C C . GLN A 1 613 ? 36.125 2.012 5.539 1 73.62 613 GLN A C 1
ATOM 4867 O O . GLN A 1 613 ? 36.781 1.043 5.148 1 73.62 613 GLN A O 1
ATOM 4872 N N . THR A 1 614 ? 34.781 2.043 5.59 1 78.25 614 THR A N 1
ATOM 4873 C CA . THR A 1 614 ? 34.031 0.833 5.289 1 78.25 614 THR A CA 1
ATOM 4874 C C . THR A 1 614 ? 33.656 0.781 3.809 1 78.25 614 THR A C 1
ATOM 4876 O O . THR A 1 614 ? 33.5 1.82 3.164 1 78.25 614 THR A O 1
ATOM 4879 N N . SER A 1 615 ? 33.656 -0.385 3.256 1 78.5 615 SER A N 1
ATOM 4880 C CA . SER A 1 615 ? 33.312 -0.573 1.851 1 78.5 615 SER A CA 1
ATOM 4881 C C . SER A 1 615 ? 31.906 -0.097 1.56 1 78.5 615 SER A C 1
ATOM 4883 O O . SER A 1 615 ? 31 -0.273 2.383 1 78.5 615 SER A O 1
ATOM 4885 N N . TRP A 1 616 ? 31.703 0.546 0.463 1 77.81 616 TRP A N 1
ATOM 4886 C CA . TRP A 1 616 ? 30.406 1.079 0.065 1 77.81 616 TRP A CA 1
ATOM 4887 C C . TRP A 1 616 ? 29.391 -0.046 -0.146 1 77.81 616 TRP A C 1
ATOM 4889 O O . TRP A 1 616 ? 28.188 0.15 0.03 1 77.81 616 TRP A O 1
ATOM 4899 N N . LEU A 1 617 ? 29.891 -1.233 -0.476 1 75.06 617 LEU A N 1
ATOM 4900 C CA . LEU A 1 617 ? 29.016 -2.389 -0.611 1 75.06 617 LEU A CA 1
ATOM 4901 C C . LEU A 1 617 ? 28.391 -2.758 0.731 1 75.06 617 LEU A C 1
ATOM 4903 O O . LEU A 1 617 ? 27.203 -3.072 0.803 1 75.06 617 LEU A O 1
ATOM 4907 N N . THR A 1 618 ? 29.188 -2.648 1.743 1 82.5 618 THR A N 1
ATOM 4908 C CA . THR A 1 618 ? 28.688 -2.973 3.074 1 82.5 618 THR A CA 1
ATOM 4909 C C . THR A 1 618 ? 27.734 -1.889 3.574 1 82.5 618 THR A C 1
ATOM 4911 O O . THR A 1 618 ? 26.719 -2.189 4.195 1 82.5 618 THR A O 1
ATOM 4914 N N . VAL A 1 619 ? 28.062 -0.627 3.24 1 86.62 619 VAL A N 1
ATOM 4915 C CA . VAL A 1 619 ? 27.25 0.493 3.717 1 86.62 619 VAL A CA 1
ATOM 4916 C C . VAL A 1 619 ? 25.891 0.483 3.021 1 86.62 619 VAL A C 1
ATOM 4918 O O . VAL A 1 619 ? 24.844 0.433 3.682 1 86.62 619 VAL A O 1
ATOM 4921 N N . ILE A 1 620 ? 25.891 0.391 1.733 1 83.88 620 ILE A N 1
ATOM 4922 C CA . ILE A 1 620 ? 24.656 0.46 0.975 1 83.88 620 ILE A CA 1
ATOM 4923 C C . ILE A 1 620 ? 23.875 -0.85 1.126 1 83.88 620 ILE A C 1
ATOM 4925 O O . ILE A 1 620 ? 22.656 -0.844 1.246 1 83.88 620 ILE A O 1
ATOM 4929 N N . GLY A 1 621 ? 24.656 -1.977 1.095 1 82.19 621 GLY A N 1
ATOM 4930 C CA . GLY A 1 621 ? 24 -3.26 1.303 1 82.19 621 GLY A CA 1
ATOM 4931 C C . GLY A 1 621 ? 23.328 -3.369 2.652 1 82.19 621 GLY A C 1
ATOM 4932 O O . GLY A 1 621 ? 22.172 -3.805 2.738 1 82.19 621 GLY A O 1
ATOM 4933 N N . GLY A 1 622 ? 24.016 -2.928 3.666 1 85.88 622 GLY A N 1
ATOM 4934 C CA . GLY A 1 622 ? 23.438 -2.945 4.996 1 85.88 622 GLY A CA 1
ATOM 4935 C C . GLY A 1 622 ? 22.25 -2.01 5.137 1 85.88 622 GLY A C 1
ATOM 4936 O O . GLY A 1 622 ? 21.234 -2.363 5.758 1 85.88 622 GLY A O 1
ATOM 4937 N N . ALA A 1 623 ? 22.344 -0.854 4.562 1 91.38 623 ALA A N 1
ATOM 4938 C CA . ALA A 1 623 ? 21.281 0.135 4.629 1 91.38 623 ALA A CA 1
ATOM 4939 C C . ALA A 1 623 ? 20.047 -0.344 3.867 1 91.38 623 ALA A C 1
ATOM 4941 O O . ALA A 1 623 ? 18.906 -0.152 4.324 1 91.38 623 ALA A O 1
ATOM 4942 N N . MET A 1 624 ? 20.234 -0.998 2.785 1 86.69 624 MET A N 1
ATOM 4943 C CA . MET A 1 624 ? 19.125 -1.498 1.979 1 86.69 624 MET A CA 1
ATOM 4944 C C . MET A 1 624 ? 18.406 -2.633 2.695 1 86.69 624 MET A C 1
ATOM 4946 O O . MET A 1 624 ? 17.172 -2.684 2.699 1 86.69 624 MET A O 1
ATOM 4950 N N . ILE A 1 625 ? 19.172 -3.504 3.25 1 86.38 625 ILE A N 1
ATOM 4951 C CA . ILE A 1 625 ? 18.578 -4.613 3.986 1 86.38 625 ILE A CA 1
ATOM 4952 C C . ILE A 1 625 ? 17.734 -4.078 5.141 1 86.38 625 ILE A C 1
ATOM 4954 O O . ILE A 1 625 ? 16.625 -4.555 5.383 1 86.38 625 ILE A O 1
ATOM 4958 N N . SER A 1 626 ? 18.266 -3.08 5.805 1 92.81 626 SER A N 1
ATOM 4959 C CA . SER A 1 626 ? 17.531 -2.475 6.914 1 92.81 626 SER A CA 1
ATOM 4960 C C . SER A 1 626 ? 16.234 -1.828 6.43 1 92.81 626 SER A C 1
ATOM 4962 O O . SER A 1 626 ? 15.195 -1.973 7.066 1 92.81 626 SER A O 1
ATOM 4964 N N . SER A 1 627 ? 16.328 -1.155 5.367 1 91.88 627 SER A N 1
ATOM 4965 C CA . SER A 1 627 ? 15.148 -0.471 4.832 1 91.88 627 SER A CA 1
ATOM 4966 C C . SER A 1 627 ? 14.094 -1.468 4.367 1 91.88 627 SER A C 1
ATOM 4968 O O . SER A 1 627 ? 12.898 -1.27 4.598 1 91.88 627 SER A O 1
ATOM 4970 N N . ILE A 1 628 ? 14.484 -2.553 3.705 1 85.75 628 ILE A N 1
ATOM 4971 C CA . ILE A 1 628 ? 13.555 -3.572 3.227 1 85.75 628 ILE A CA 1
ATOM 4972 C C . ILE A 1 628 ? 12.906 -4.277 4.414 1 85.75 628 ILE A C 1
ATOM 4974 O O . ILE A 1 628 ? 11.688 -4.488 4.426 1 85.75 628 ILE A O 1
ATOM 4978 N N . LEU A 1 629 ? 13.688 -4.609 5.359 1 88.75 629 LEU A N 1
ATOM 4979 C CA . LEU A 1 629 ? 13.156 -5.254 6.555 1 88.75 629 LEU A CA 1
ATOM 4980 C C . LEU A 1 629 ? 12.156 -4.348 7.266 1 88.75 629 LEU A C 1
ATOM 4982 O O . LEU A 1 629 ? 11.109 -4.809 7.719 1 88.75 629 LEU A O 1
ATOM 4986 N N . MET A 1 630 ? 12.508 -3.068 7.355 1 93.56 630 MET A N 1
ATOM 4987 C CA . MET A 1 630 ? 11.617 -2.111 8 1 93.56 630 MET A CA 1
ATOM 4988 C C . MET A 1 630 ? 10.297 -1.999 7.242 1 93.56 630 MET A C 1
ATOM 4990 O O . MET A 1 630 ? 9.227 -1.924 7.852 1 93.56 630 MET A O 1
ATOM 4994 N N . GLN A 1 631 ? 10.367 -2.014 5.973 1 89.75 631 GLN A N 1
ATOM 4995 C CA . GLN A 1 631 ? 9.156 -1.95 5.164 1 89.75 631 GLN A CA 1
ATOM 4996 C C . GLN A 1 631 ? 8.273 -3.17 5.402 1 89.75 631 GLN A C 1
ATOM 4998 O O . GLN A 1 631 ? 7.051 -3.045 5.527 1 89.75 631 GLN A O 1
ATOM 5003 N N . ILE A 1 632 ? 8.852 -4.297 5.484 1 86 632 ILE A N 1
ATOM 5004 C CA . ILE A 1 632 ? 8.109 -5.535 5.711 1 86 632 ILE A CA 1
ATOM 5005 C C . ILE A 1 632 ? 7.465 -5.508 7.094 1 86 632 ILE A C 1
ATOM 5007 O O . ILE A 1 632 ? 6.289 -5.852 7.242 1 86 632 ILE A O 1
ATOM 5011 N N . LEU A 1 633 ? 8.219 -5.047 8.039 1 91.44 633 LEU A N 1
ATOM 5012 C CA . LEU A 1 633 ? 7.707 -4.996 9.406 1 91.44 633 LEU A CA 1
ATOM 5013 C C . LEU A 1 633 ? 6.562 -3.996 9.523 1 91.44 633 LEU A C 1
ATOM 5015 O O . LEU A 1 633 ? 5.535 -4.289 10.133 1 91.44 633 LEU A O 1
ATOM 5019 N N . VAL A 1 634 ? 6.75 -2.82 8.922 1 94.81 634 VAL A N 1
ATOM 5020 C CA . VAL A 1 634 ? 5.723 -1.786 8.984 1 94.81 634 VAL A CA 1
ATOM 5021 C C . VAL A 1 634 ? 4.438 -2.299 8.336 1 94.81 634 VAL A C 1
ATOM 5023 O O . VAL A 1 634 ? 3.361 -2.211 8.93 1 94.81 634 VAL A O 1
ATOM 5026 N N . LYS A 1 635 ? 4.535 -2.869 7.168 1 89.69 635 LYS A N 1
ATOM 5027 C CA . LYS A 1 635 ? 3.357 -3.355 6.461 1 89.69 635 LYS A CA 1
ATOM 5028 C C . LYS A 1 635 ? 2.686 -4.492 7.227 1 89.69 635 LYS A C 1
ATOM 5030 O O . LYS A 1 635 ? 1.456 -4.547 7.309 1 89.69 635 LYS A O 1
ATOM 5035 N N . SER A 1 636 ? 3.459 -5.375 7.793 1 88.75 636 SER A N 1
ATOM 5036 C CA . SER A 1 636 ? 2.922 -6.512 8.531 1 88.75 636 SER A CA 1
ATOM 5037 C C . SER A 1 636 ? 2.164 -6.059 9.773 1 88.75 636 SER A C 1
ATOM 5039 O O . SER A 1 636 ? 1.025 -6.473 10 1 88.75 636 SER A O 1
ATOM 5041 N N . PHE A 1 637 ? 2.746 -5.18 10.516 1 92.12 637 PHE A N 1
ATOM 5042 C CA . PHE A 1 637 ? 2.111 -4.75 11.758 1 92.12 637 PHE A CA 1
ATOM 5043 C C . PHE A 1 637 ? 0.925 -3.836 11.469 1 92.12 637 PHE A C 1
ATOM 5045 O O . PHE A 1 637 ? -0.057 -3.832 12.211 1 92.12 637 PHE A O 1
ATOM 5052 N N . GLU A 1 638 ? 1.02 -3.047 10.406 1 93.75 638 GLU A N 1
ATOM 5053 C CA . GLU A 1 638 ? -0.13 -2.244 10 1 93.75 638 GLU A CA 1
ATOM 5054 C C . GLU A 1 638 ? -1.334 -3.127 9.68 1 93.75 638 GLU A C 1
ATOM 5056 O O . GLU A 1 638 ? -2.459 -2.818 10.078 1 93.75 638 GLU A O 1
ATOM 5061 N N . MET A 1 639 ? -1.065 -4.172 8.945 1 89.44 639 MET A N 1
ATOM 5062 C CA . MET A 1 639 ? -2.145 -5.082 8.57 1 89.44 639 MET A CA 1
ATOM 5063 C C . MET A 1 639 ? -2.791 -5.695 9.812 1 89.44 639 MET A C 1
ATOM 5065 O O . MET A 1 639 ? -4.016 -5.824 9.875 1 89.44 639 MET A O 1
ATOM 5069 N N . ILE A 1 640 ? -2.004 -6.035 10.742 1 89.69 640 ILE A N 1
ATOM 5070 C CA . ILE A 1 640 ? -2.506 -6.648 11.969 1 89.69 640 ILE A CA 1
ATOM 5071 C C . ILE A 1 640 ? -3.338 -5.637 12.75 1 89.69 640 ILE A C 1
ATOM 5073 O O . ILE A 1 640 ? -4.457 -5.938 13.172 1 89.69 640 ILE A O 1
ATOM 5077 N N . ILE A 1 641 ? -2.795 -4.438 12.906 1 92.75 641 ILE A N 1
ATOM 5078 C CA . ILE A 1 641 ? -3.479 -3.416 13.695 1 92.75 641 ILE A CA 1
ATOM 5079 C C . ILE A 1 641 ? -4.781 -3.021 13 1 92.75 641 ILE A C 1
ATOM 5081 O O . ILE A 1 641 ? -5.805 -2.82 13.664 1 92.75 641 ILE A O 1
ATOM 5085 N N . GLN A 1 642 ? -4.723 -2.926 11.711 1 90.56 642 GLN A N 1
ATOM 5086 C CA . GLN A 1 642 ? -5.934 -2.607 10.961 1 90.56 642 GLN A CA 1
ATOM 5087 C C . GLN A 1 642 ? -6.992 -3.691 11.133 1 90.56 642 GLN A C 1
ATOM 5089 O O . GLN A 1 642 ? -8.188 -3.393 11.234 1 90.56 642 GLN A O 1
ATOM 5094 N N . SER A 1 643 ? -6.59 -4.902 11.172 1 87.88 643 SER A N 1
ATOM 5095 C CA . SER A 1 643 ? -7.523 -6.012 11.328 1 87.88 643 SER A CA 1
ATOM 5096 C C . SER A 1 643 ? -8.148 -6.016 12.719 1 87.88 643 SER A C 1
ATOM 5098 O O . SER A 1 643 ? -9.281 -6.473 12.891 1 87.88 643 SER A O 1
ATOM 5100 N N . VAL A 1 644 ? -7.469 -5.48 13.648 1 87.06 644 VAL A N 1
ATOM 5101 C CA . VAL A 1 644 ? -7.965 -5.461 15.023 1 87.06 644 VAL A CA 1
ATOM 5102 C C . VAL A 1 644 ? -8.984 -4.336 15.188 1 87.06 644 VAL A C 1
ATOM 5104 O O . VAL A 1 644 ? -10.031 -4.523 15.812 1 87.06 644 VAL A O 1
ATOM 5107 N N . TYR A 1 645 ? -8.703 -3.193 14.539 1 87.12 645 TYR A N 1
ATOM 5108 C CA . TYR A 1 645 ? -9.516 -2.025 14.867 1 87.12 645 TYR A CA 1
ATOM 5109 C C . TYR A 1 645 ? -10.445 -1.666 13.719 1 87.12 645 TYR A C 1
ATOM 5111 O O . TYR A 1 645 ? -11.344 -0.832 13.875 1 87.12 645 TYR A O 1
ATOM 5119 N N . ASP A 1 646 ? -10.289 -2.279 12.578 1 80.25 646 ASP A N 1
ATOM 5120 C CA . ASP A 1 646 ? -11.141 -1.915 11.453 1 80.25 646 ASP A CA 1
ATOM 5121 C C . ASP A 1 646 ? -12.539 -2.521 11.602 1 80.25 646 ASP A C 1
ATOM 5123 O O . ASP A 1 646 ? -12.672 -3.73 11.797 1 80.25 646 ASP A O 1
ATOM 5127 N N . VAL A 1 647 ? -13.539 -1.715 11.594 1 77.94 647 VAL A N 1
ATOM 5128 C CA . VAL A 1 647 ? -14.938 -2.1 11.766 1 77.94 647 VAL A CA 1
ATOM 5129 C C . VAL A 1 647 ? -15.359 -3.033 10.633 1 77.94 647 VAL A C 1
ATOM 5131 O O . VAL A 1 647 ? -16.156 -3.943 10.836 1 77.94 647 VAL A O 1
ATOM 5134 N N . GLU A 1 648 ? -14.727 -2.836 9.492 1 77.38 648 GLU A N 1
ATOM 5135 C CA . GLU A 1 648 ? -15.094 -3.662 8.344 1 77.38 648 GLU A CA 1
ATOM 5136 C C . GLU A 1 648 ? -14.648 -5.109 8.539 1 77.38 648 GLU A C 1
ATOM 5138 O O . GLU A 1 648 ? -15.328 -6.039 8.109 1 77.38 648 GLU A O 1
ATOM 5143 N N . GLU A 1 649 ? -13.641 -5.289 9.258 1 80.06 649 GLU A N 1
ATOM 5144 C CA . GLU A 1 649 ? -13.148 -6.641 9.508 1 80.06 649 GLU A CA 1
ATOM 5145 C C . GLU A 1 649 ? -14.031 -7.363 10.531 1 80.06 649 GLU A C 1
ATOM 5147 O O . GLU A 1 649 ? -14.242 -8.57 10.43 1 80.06 649 GLU A O 1
ATOM 5152 N N . GLU A 1 650 ? -14.492 -6.609 11.43 1 80.06 650 GLU A N 1
ATOM 5153 C CA . GLU A 1 650 ? -15.422 -7.191 12.391 1 80.06 650 GLU A CA 1
ATOM 5154 C C . GLU A 1 650 ? -16.734 -7.594 11.719 1 80.06 650 GLU A C 1
ATOM 5156 O O . GLU A 1 650 ? -17.297 -8.641 12.039 1 80.06 650 GLU A O 1
ATOM 5161 N N . LYS A 1 651 ? -17.141 -6.789 10.828 1 82.56 651 LYS A N 1
ATOM 5162 C CA . LYS A 1 651 ? -18.359 -7.105 10.078 1 82.56 651 LYS A CA 1
ATOM 5163 C C . LYS A 1 651 ? -18.172 -8.344 9.211 1 82.56 651 LYS A C 1
ATOM 5165 O O . LYS A 1 651 ? -19.062 -9.188 9.109 1 82.56 651 LYS A O 1
ATOM 5170 N N . LYS A 1 652 ? -17.016 -8.422 8.617 1 83.56 652 LYS A N 1
ATOM 5171 C CA . LYS A 1 652 ? -16.719 -9.586 7.789 1 83.56 652 LYS A CA 1
ATOM 5172 C C . LYS A 1 652 ? -16.719 -10.867 8.625 1 83.56 652 LYS A C 1
ATOM 5174 O O . LYS A 1 652 ? -17.25 -11.891 8.188 1 83.56 652 LYS A O 1
ATOM 5179 N N . PHE A 1 653 ? -16.172 -10.773 9.781 1 83.69 653 PHE A N 1
ATOM 5180 C CA . PHE A 1 653 ? -16.141 -11.914 10.68 1 83.69 653 PHE A CA 1
ATOM 5181 C C . PHE A 1 653 ? -17.547 -12.312 11.109 1 83.69 653 PHE A C 1
ATOM 5183 O O . PHE A 1 653 ? -17.875 -13.5 11.164 1 83.69 653 PHE A O 1
ATOM 5190 N N . ASN A 1 654 ? -18.359 -11.344 11.312 1 84.12 654 ASN A N 1
ATOM 5191 C CA . ASN A 1 654 ? -19.75 -11.609 11.672 1 84.12 654 ASN A CA 1
ATOM 5192 C C . ASN A 1 654 ? -20.516 -12.234 10.516 1 84.12 654 ASN A C 1
ATOM 5194 O O . ASN A 1 654 ? -21.359 -13.109 10.719 1 84.12 654 ASN A O 1
ATOM 5198 N N . HIS A 1 655 ? -20.203 -11.734 9.336 1 85.88 655 HIS A N 1
ATOM 5199 C CA . HIS A 1 655 ? -20.844 -12.312 8.156 1 85.88 655 HIS A CA 1
ATOM 5200 C C . HIS A 1 655 ? -20.422 -13.766 7.969 1 85.88 655 HIS A C 1
ATOM 5202 O O . HIS A 1 655 ? -21.234 -14.594 7.543 1 85.88 655 HIS A O 1
ATOM 5208 N N . GLU A 1 656 ? -19.234 -14.07 8.273 1 84.81 656 GLU A N 1
ATOM 5209 C CA . GLU A 1 656 ? -18.766 -15.453 8.172 1 84.81 656 GLU A CA 1
ATOM 5210 C C . GLU A 1 656 ? -19.453 -16.344 9.188 1 84.81 656 GLU A C 1
ATOM 5212 O O . GLU A 1 656 ? -19.828 -17.484 8.875 1 84.81 656 GLU A O 1
ATOM 5217 N N . MET A 1 657 ? -19.703 -15.828 10.344 1 85.69 657 MET A N 1
ATOM 5218 C CA . MET A 1 657 ? -20.422 -16.578 11.375 1 85.69 657 MET A CA 1
ATOM 5219 C C . MET A 1 657 ? -21.875 -16.781 10.977 1 85.69 657 MET A C 1
ATOM 5221 O O . MET A 1 657 ? -22.422 -17.875 11.148 1 85.69 657 MET A O 1
ATOM 5225 N N . LYS A 1 658 ? -22.422 -15.773 10.398 1 87.12 658 LYS A N 1
ATOM 5226 C CA . LYS A 1 658 ? -23.797 -15.875 9.945 1 87.12 658 LYS A CA 1
ATOM 5227 C C . LYS A 1 658 ? -23.922 -16.844 8.781 1 87.12 658 LYS A C 1
ATOM 5229 O O . LYS A 1 658 ? -24.922 -17.562 8.672 1 87.12 658 LYS A O 1
ATOM 5234 N N . ALA A 1 659 ? -23 -16.75 7.891 1 87.12 659 ALA A N 1
ATOM 5235 C CA . ALA A 1 659 ? -23 -17.688 6.766 1 87.12 659 ALA A CA 1
ATOM 5236 C C . ALA A 1 659 ? -22.953 -19.141 7.25 1 87.12 659 ALA A C 1
ATOM 5238 O O . ALA A 1 659 ? -23.656 -20 6.719 1 87.12 659 ALA A O 1
ATOM 5239 N N . ASN A 1 660 ? -22.141 -19.438 8.281 1 85.31 660 ASN A N 1
ATOM 5240 C CA . ASN A 1 660 ? -22.062 -20.781 8.844 1 85.31 660 ASN A CA 1
ATOM 5241 C C . ASN A 1 660 ? -23.391 -21.188 9.484 1 85.31 660 ASN A C 1
ATOM 5243 O O . ASN A 1 660 ? -23.766 -22.359 9.422 1 85.31 660 ASN A O 1
ATOM 5247 N N . LYS A 1 661 ? -24.031 -20.266 10.031 1 86.19 661 LYS A N 1
ATOM 5248 C CA . LYS A 1 661 ? -25.328 -20.562 10.641 1 86.19 661 LYS A CA 1
ATOM 5249 C C . LYS A 1 661 ? -26.375 -20.875 9.57 1 86.19 661 LYS A C 1
ATOM 5251 O O . LYS A 1 661 ? -27.219 -21.75 9.758 1 86.19 661 LYS A O 1
ATOM 5256 N N . ILE A 1 662 ? -26.281 -20.156 8.461 1 87.94 662 ILE A N 1
ATOM 5257 C CA . ILE A 1 662 ? -27.219 -20.406 7.359 1 87.94 662 ILE A CA 1
ATOM 5258 C C . ILE A 1 662 ? -26.953 -21.781 6.762 1 87.94 662 ILE A C 1
ATOM 5260 O O . ILE A 1 662 ? -27.906 -22.516 6.449 1 87.94 662 ILE A O 1
ATOM 5264 N N . ILE A 1 663 ? -25.781 -22.172 6.633 1 86.62 663 ILE A N 1
ATOM 5265 C CA . ILE A 1 663 ? -25.422 -23.469 6.074 1 86.62 663 ILE A CA 1
ATOM 5266 C C . ILE A 1 663 ? -25.859 -24.578 7.027 1 86.62 663 ILE A C 1
ATOM 5268 O O . ILE A 1 663 ? -26.344 -25.625 6.59 1 86.62 663 ILE A O 1
ATOM 5272 N N . SER A 1 664 ? -25.641 -24.328 8.297 1 84.31 664 SER A N 1
ATOM 5273 C CA . SER A 1 664 ? -26.078 -25.312 9.281 1 84.31 664 SER A CA 1
ATOM 5274 C C . SER A 1 664 ? -27.594 -25.484 9.273 1 84.31 664 SER A C 1
ATOM 5276 O O . SER A 1 664 ? -28.094 -26.578 9.461 1 84.31 664 SER A O 1
ATOM 5278 N N . ALA A 1 665 ? -28.25 -24.359 9.023 1 85.94 665 ALA A N 1
ATOM 5279 C CA . ALA A 1 665 ? -29.703 -24.422 8.914 1 85.94 665 ALA A CA 1
ATOM 5280 C C . ALA A 1 665 ? -30.141 -25.188 7.672 1 85.94 665 ALA A C 1
ATOM 5282 O O . ALA A 1 665 ? -31.141 -25.906 7.695 1 85.94 665 ALA A O 1
ATOM 5283 N N . PHE A 1 666 ? -29.422 -25.031 6.625 1 85.69 666 PHE A N 1
ATOM 5284 C CA . PHE A 1 666 ? -29.672 -25.766 5.391 1 85.69 666 PHE A CA 1
ATOM 5285 C C . PHE A 1 666 ? -29.453 -27.266 5.605 1 85.69 666 PHE A C 1
ATOM 5287 O O . PHE A 1 666 ? -30.219 -28.078 5.094 1 85.69 666 PHE A O 1
ATOM 5294 N N . ALA A 1 667 ? -28.469 -27.625 6.328 1 84.81 667 ALA A N 1
ATOM 5295 C CA . ALA A 1 667 ? -28.141 -29.031 6.586 1 84.81 667 ALA A CA 1
ATOM 5296 C C . ALA A 1 667 ? -29.219 -29.703 7.418 1 84.81 667 ALA A C 1
ATOM 5298 O O . ALA A 1 667 ? -29.422 -30.922 7.312 1 84.81 667 ALA A O 1
ATOM 5299 N N . SER A 1 668 ? -29.906 -28.922 8.172 1 83.81 668 SER A N 1
ATOM 5300 C CA . SER A 1 668 ? -30.922 -29.5 9.047 1 83.81 668 SER A CA 1
ATOM 5301 C C . SER A 1 668 ? -32.219 -29.766 8.289 1 83.81 668 SER A C 1
ATOM 5303 O O . SER A 1 668 ? -33.062 -30.562 8.734 1 83.81 668 SER A O 1
ATOM 5305 N N . LYS A 1 669 ? -32.281 -29.141 7.109 1 80.56 669 LYS A N 1
ATOM 5306 C CA . LYS A 1 669 ? -33.5 -29.375 6.324 1 80.56 669 LYS A CA 1
ATOM 5307 C C . LYS A 1 669 ? -33.406 -30.688 5.559 1 80.56 669 LYS A C 1
ATOM 5309 O O . LYS A 1 669 ? -32.406 -30.984 4.938 1 80.56 669 LYS A O 1
ATOM 5314 N N . LYS A 1 670 ? -34.344 -31.625 5.738 1 71.88 670 LYS A N 1
ATOM 5315 C CA . LYS A 1 670 ? -34.344 -32.938 5.125 1 71.88 670 LYS A CA 1
ATOM 5316 C C . LYS A 1 670 ? -34.656 -32.844 3.629 1 71.88 670 LYS A C 1
ATOM 5318 O O . LYS A 1 670 ? -35.562 -32.125 3.207 1 71.88 670 LYS A O 1
ATOM 5323 N N . GLU A 1 671 ? -33.688 -33.25 2.791 1 74.25 671 GLU A N 1
ATOM 5324 C CA . GLU A 1 671 ? -33.875 -33.281 1.345 1 74.25 671 GLU A CA 1
ATOM 5325 C C . GLU A 1 671 ? -34.75 -34.469 0.95 1 74.25 671 GLU A C 1
ATOM 5327 O O . GLU A 1 671 ? -34.812 -35.469 1.663 1 74.25 671 GLU A O 1
ATOM 5332 N N . HIS A 1 672 ? -35.469 -34.281 -0.104 1 77.88 672 HIS A N 1
ATOM 5333 C CA . HIS A 1 672 ? -36.281 -35.375 -0.63 1 77.88 672 HIS A CA 1
ATOM 5334 C C . HIS A 1 672 ? -35.406 -36.406 -1.349 1 77.88 672 HIS A C 1
ATOM 5336 O O . HIS A 1 672 ? -34.688 -36.031 -2.281 1 77.88 672 HIS A O 1
ATOM 5342 N N . PRO A 1 673 ? -35.406 -37.594 -0.798 1 84.56 673 PRO A N 1
ATOM 5343 C CA . PRO A 1 673 ? -34.594 -38.625 -1.444 1 84.56 673 PRO A CA 1
ATOM 5344 C C . PRO A 1 673 ? -34.969 -38.844 -2.906 1 84.56 673 PRO A C 1
ATOM 5346 O O . PRO A 1 673 ? -36.094 -38.594 -3.293 1 84.56 673 PRO A O 1
ATOM 5349 N N . SER A 1 674 ? -34 -39.031 -3.73 1 84.69 674 SER A N 1
ATOM 5350 C CA . SER A 1 674 ? -34.25 -39.25 -5.152 1 84.69 674 SER A CA 1
ATOM 5351 C C . SER A 1 674 ? -34.906 -40.625 -5.387 1 84.69 674 SER A C 1
ATOM 5353 O O . SER A 1 674 ? -35.031 -41.438 -4.457 1 84.69 674 SER A O 1
ATOM 5355 N N . SER A 1 675 ? -35.344 -40.875 -6.637 1 78.75 675 SER A N 1
ATOM 5356 C CA . SER A 1 675 ? -36.062 -42.094 -7.016 1 78.75 675 SER A CA 1
ATOM 5357 C C . SER A 1 675 ? -35.094 -43.25 -7.277 1 78.75 675 SER A C 1
ATOM 5359 O O . SER A 1 675 ? -35.531 -44.375 -7.605 1 78.75 675 SER A O 1
ATOM 5361 N N . THR A 1 676 ? -33.875 -43.094 -6.914 1 82.44 676 THR A N 1
ATOM 5362 C CA . THR A 1 676 ? -32.938 -44.156 -7.203 1 82.44 676 THR A CA 1
ATOM 5363 C C . THR A 1 676 ? -33.125 -45.344 -6.262 1 82.44 676 THR A C 1
ATOM 5365 O O . THR A 1 676 ? -33.188 -45.156 -5.043 1 82.44 676 THR A O 1
ATOM 5368 N N . ASP A 1 677 ? -33.375 -46.5 -6.84 1 84.25 677 ASP A N 1
ATOM 5369 C CA . ASP A 1 677 ? -33.438 -47.719 -6.059 1 84.25 677 ASP A CA 1
ATOM 5370 C C . ASP A 1 677 ? -32.031 -48.344 -5.871 1 84.25 677 ASP A C 1
ATOM 5372 O O . ASP A 1 677 ? -31.453 -48.844 -6.82 1 84.25 677 ASP A O 1
ATOM 5376 N N . VAL A 1 678 ? -31.594 -48.312 -4.707 1 87.81 678 VAL A N 1
ATOM 5377 C CA . VAL A 1 678 ? -30.219 -48.719 -4.395 1 87.81 678 VAL A CA 1
ATOM 5378 C C . VAL A 1 678 ? -30.078 -50.219 -4.668 1 87.81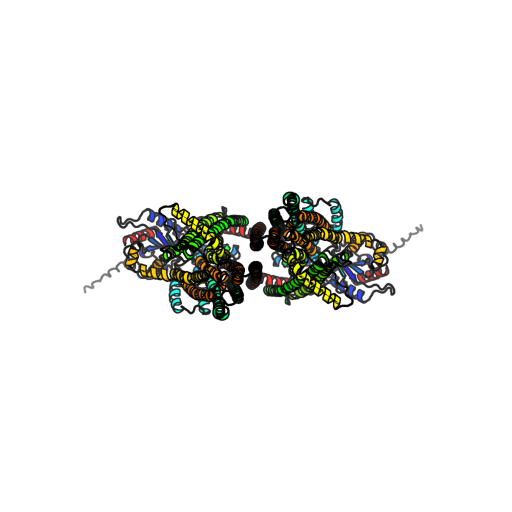 678 VAL A C 1
ATOM 5380 O O . VAL A 1 678 ? -29.047 -50.656 -5.199 1 87.81 678 VAL A O 1
ATOM 5383 N N . ASP A 1 679 ? -31.047 -51 -4.309 1 86.62 679 ASP A N 1
ATOM 5384 C CA . ASP A 1 679 ? -30.969 -52.438 -4.52 1 86.62 679 ASP A CA 1
ATOM 5385 C C . ASP A 1 679 ? -30.922 -52.781 -6.008 1 86.62 679 ASP A C 1
ATOM 5387 O O . ASP A 1 679 ? -30.188 -53.688 -6.422 1 86.62 679 ASP A O 1
ATOM 5391 N N . PHE A 1 680 ? -31.703 -52.031 -6.727 1 85.81 680 PHE A N 1
ATOM 5392 C CA . PHE A 1 680 ? -31.688 -52.219 -8.172 1 85.81 680 PHE A CA 1
ATOM 5393 C C . PHE A 1 680 ? -30.328 -51.844 -8.758 1 85.81 680 PHE A C 1
ATOM 5395 O O . PHE A 1 680 ? -29.828 -52.531 -9.648 1 85.81 680 PHE A O 1
ATOM 5402 N N . LEU A 1 681 ? -29.781 -50.812 -8.305 1 88.56 681 LEU A N 1
ATOM 5403 C CA . LEU A 1 681 ? -28.469 -50.375 -8.766 1 88.56 681 LEU A CA 1
ATOM 5404 C C . LEU A 1 681 ? -27.391 -51.438 -8.469 1 88.56 681 LEU A C 1
ATOM 5406 O O . LEU A 1 681 ? -26.531 -51.688 -9.305 1 88.56 681 LEU A O 1
ATOM 5410 N N . LEU A 1 682 ? -27.438 -52.062 -7.328 1 87.62 682 LEU A N 1
ATOM 5411 C CA . LEU A 1 682 ? -26.469 -53.094 -6.949 1 87.62 682 LEU A CA 1
ATOM 5412 C C . LEU A 1 682 ? -26.609 -54.344 -7.812 1 87.62 682 LEU A C 1
ATOM 5414 O O . LEU A 1 682 ? -25.625 -54.969 -8.148 1 87.62 682 LEU A O 1
ATOM 5418 N N . GLN A 1 683 ? -27.828 -54.625 -8.164 1 84.44 683 GLN A N 1
ATOM 5419 C CA . GLN A 1 683 ? -28.062 -55.781 -9.039 1 84.44 683 GLN A CA 1
ATOM 5420 C C . GLN A 1 683 ? -27.516 -55.5 -10.438 1 84.44 683 GLN A C 1
ATOM 5422 O O . GLN A 1 683 ? -26.953 -56.406 -11.07 1 84.44 683 GLN A O 1
ATOM 5427 N N . GLU A 1 684 ? -27.734 -54.281 -10.859 1 84.56 684 GLU A N 1
ATOM 5428 C CA . GLU A 1 684 ? -27.219 -53.906 -12.164 1 84.56 684 GLU A CA 1
ATOM 5429 C C . GLU A 1 684 ? -25.703 -53.969 -12.203 1 84.56 684 GLU A C 1
ATOM 5431 O O . GLU A 1 684 ? -25.125 -54.406 -13.211 1 84.56 684 GLU A O 1
ATOM 5436 N N . VAL A 1 685 ? -25.094 -53.594 -11.18 1 86.12 685 VAL A N 1
ATOM 5437 C CA . VAL A 1 685 ? -23.641 -53.625 -11.086 1 86.12 685 VAL A CA 1
ATOM 5438 C C . VAL A 1 685 ? -23.141 -55.062 -11.07 1 86.12 685 VAL A C 1
ATOM 5440 O O . VAL A 1 685 ? -22.125 -55.375 -11.688 1 86.12 685 VAL A O 1
ATOM 5443 N N . SER A 1 686 ? -23.875 -55.906 -10.344 1 81.69 686 SER A N 1
ATOM 5444 C CA . SER A 1 686 ? -23.516 -57.312 -10.305 1 81.69 686 SER A CA 1
ATOM 5445 C C . SER A 1 686 ? -23.625 -57.938 -11.688 1 81.69 686 SER A C 1
ATOM 5447 O O . SER A 1 686 ? -22.797 -58.781 -12.055 1 81.69 686 SER A O 1
ATOM 5449 N N . THR A 1 687 ? -24.609 -57.5 -12.453 1 78.69 687 THR A N 1
ATOM 5450 C CA . THR A 1 687 ? -24.781 -58 -13.805 1 78.69 687 THR A CA 1
ATOM 5451 C C . THR A 1 687 ? -23.672 -57.5 -14.727 1 78.69 687 THR A C 1
ATOM 5453 O O . THR A 1 687 ? -23.219 -58.219 -15.617 1 78.69 687 THR A O 1
ATOM 5456 N N . LEU A 1 688 ? -23.328 -56.312 -14.547 1 80.25 688 LEU A N 1
ATOM 5457 C CA . LEU A 1 688 ? -22.281 -55.688 -15.344 1 80.25 688 LEU A CA 1
ATOM 5458 C C . LEU A 1 688 ? -20.938 -56.406 -15.117 1 80.25 688 LEU A C 1
ATOM 5460 O O . LEU A 1 688 ? -20.172 -56.594 -16.062 1 80.25 688 LEU A O 1
ATOM 5464 N N . GLN A 1 689 ? -20.641 -56.812 -13.961 1 75.75 689 GLN A N 1
ATOM 5465 C CA . GLN A 1 689 ? -19.375 -57.469 -13.625 1 75.75 689 GLN A CA 1
ATOM 5466 C C . GLN A 1 689 ? -19.328 -58.906 -14.156 1 75.75 689 GLN A C 1
ATOM 5468 O O . GLN A 1 689 ? -18.25 -59.406 -14.469 1 75.75 689 GLN A O 1
ATOM 5473 N N . SER A 1 690 ? -20.547 -59.438 -14.211 1 69.81 690 SER A N 1
ATOM 5474 C CA . SER A 1 690 ? -20.609 -60.812 -14.711 1 69.81 690 SER A CA 1
ATOM 5475 C C . SER A 1 690 ? -20.344 -60.844 -16.219 1 69.81 690 SER A C 1
ATOM 5477 O O . SER A 1 690 ? -20.016 -61.906 -16.766 1 69.81 690 SER A O 1
ATOM 5479 N N . THR A 1 691 ? -20.469 -59.719 -16.766 1 64.12 691 THR A N 1
ATOM 5480 C CA . THR A 1 691 ? -20.234 -59.656 -18.203 1 64.12 691 THR A CA 1
ATOM 5481 C C . THR A 1 691 ? -18.734 -59.562 -18.5 1 64.12 691 THR A C 1
ATOM 5483 O O . THR A 1 691 ? -18.328 -59.656 -19.656 1 64.12 691 THR A O 1
ATOM 5486 N N . TYR A 1 692 ? -17.953 -59.406 -17.438 1 61.12 692 TYR A N 1
ATOM 5487 C CA . TYR A 1 692 ? -16.5 -59.406 -17.625 1 61.12 692 TYR A CA 1
ATOM 5488 C C . TYR A 1 692 ? -15.977 -60.812 -17.734 1 61.12 692 TYR A C 1
ATOM 5490 O O . TYR A 1 692 ? -16.453 -61.719 -17.031 1 61.12 692 TYR A O 1
ATOM 5498 N N . MET B 1 1 ? -77.25 -76.062 -44.25 1 23.45 1 MET B N 1
ATOM 5499 C CA . MET B 1 1 ? -76.562 -74.75 -44.344 1 23.45 1 MET B CA 1
ATOM 5500 C C . MET B 1 1 ? -75.938 -74.375 -43 1 23.45 1 MET B C 1
ATOM 5502 O O . MET B 1 1 ? -76.625 -74.062 -42.031 1 23.45 1 MET B O 1
ATOM 5506 N N . SER B 1 2 ? -74.812 -75.125 -42.656 1 24.02 2 SER B N 1
ATOM 5507 C CA . SER B 1 2 ? -73.812 -75.5 -41.656 1 24.02 2 SER B CA 1
ATOM 5508 C C . SER B 1 2 ? -72.938 -74.312 -41.25 1 24.02 2 SER B C 1
ATOM 5510 O O . SER B 1 2 ? -71.938 -74 -41.906 1 24.02 2 SER B O 1
ATOM 5512 N N . GLN B 1 3 ? -73.625 -73.125 -41.031 1 25.95 3 GLN B N 1
ATOM 5513 C CA . GLN B 1 3 ? -73.062 -71.75 -40.781 1 25.95 3 GLN B CA 1
ATOM 5514 C C . GLN B 1 3 ? -72.125 -71.75 -39.594 1 25.95 3 GLN B C 1
ATOM 5516 O O . GLN B 1 3 ? -72.562 -72 -38.469 1 25.95 3 GLN B O 1
ATOM 5521 N N . GLU B 1 4 ? -70.938 -72.25 -39.812 1 24.38 4 GLU B N 1
ATOM 5522 C CA . GLU B 1 4 ? -69.75 -72.438 -38.938 1 24.38 4 GLU B CA 1
ATOM 5523 C C . GLU B 1 4 ? -69.375 -71.125 -38.25 1 24.38 4 GLU B C 1
ATOM 5525 O O . GLU B 1 4 ? -69.125 -70.125 -38.906 1 24.38 4 GLU B O 1
ATOM 5530 N N . LEU B 1 5 ? -70.062 -70.812 -37.094 1 26.62 5 LEU B N 1
ATOM 5531 C CA . LEU B 1 5 ? -69.875 -69.688 -36.188 1 26.62 5 LEU B CA 1
ATOM 5532 C C . LEU B 1 5 ? -68.438 -69.562 -35.719 1 26.62 5 LEU B C 1
ATOM 5534 O O . LEU B 1 5 ? -67.938 -70.438 -34.969 1 26.62 5 LEU B O 1
ATOM 5538 N N . LYS B 1 6 ? -67.5 -69.062 -36.625 1 29.69 6 LYS B N 1
ATOM 5539 C CA . LYS B 1 6 ? -66.062 -68.938 -36.406 1 29.69 6 LYS B CA 1
ATOM 5540 C C . LYS B 1 6 ? -65.75 -68.125 -35.156 1 29.69 6 LYS B C 1
ATOM 5542 O O . LYS B 1 6 ? -66.125 -66.938 -35.031 1 29.69 6 LYS B O 1
ATOM 5547 N N . GLN B 1 7 ? -65.625 -68.75 -34.031 1 24.67 7 GLN B N 1
ATOM 5548 C CA . GLN B 1 7 ? -65.312 -68.25 -32.688 1 24.67 7 GLN B CA 1
ATOM 5549 C C . GLN B 1 7 ? -64.125 -67.375 -32.719 1 24.67 7 GLN B C 1
ATOM 5551 O O . GLN B 1 7 ? -63.062 -67.75 -33.281 1 24.67 7 GLN B O 1
ATOM 5556 N N . ARG B 1 8 ? -64.25 -66 -32.531 1 28.12 8 ARG B N 1
ATOM 5557 C CA . ARG B 1 8 ? -63.281 -64.875 -32.438 1 28.12 8 ARG B CA 1
ATOM 5558 C C . ARG B 1 8 ? -62.219 -65.188 -31.344 1 28.12 8 ARG B C 1
ATOM 5560 O O . ARG B 1 8 ? -62.562 -65.312 -30.172 1 28.12 8 ARG B O 1
ATOM 5567 N N . ALA B 1 9 ? -61.188 -66 -31.578 1 29.11 9 ALA B N 1
ATOM 5568 C CA . ALA B 1 9 ? -60.125 -66.25 -30.609 1 29.11 9 ALA B CA 1
ATOM 5569 C C . ALA B 1 9 ? -59.562 -65 -30 1 29.11 9 ALA B C 1
ATOM 5571 O O . ALA B 1 9 ? -59.344 -64 -30.703 1 29.11 9 ALA B O 1
ATOM 5572 N N . PRO B 1 10 ? -59.688 -64.75 -28.688 1 27.12 10 PRO B N 1
ATOM 5573 C CA . PRO B 1 10 ? -59.25 -63.562 -27.984 1 27.12 10 PRO B CA 1
ATOM 5574 C C . PRO B 1 10 ? -57.781 -63.219 -28.266 1 27.12 10 PRO B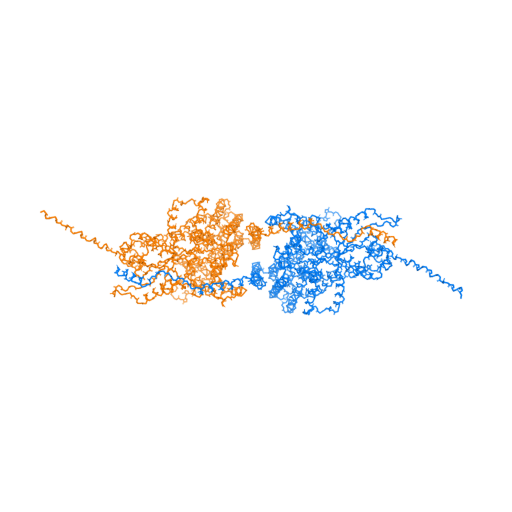 C 1
ATOM 5576 O O . PRO B 1 10 ? -57 -64.125 -28.625 1 27.12 10 PRO B O 1
ATOM 5579 N N . ALA B 1 11 ? -57.406 -61.875 -28.531 1 30.77 11 ALA B N 1
ATOM 5580 C CA . ALA B 1 11 ? -56.188 -61.156 -28.812 1 30.77 11 ALA B CA 1
ATOM 5581 C C . ALA B 1 11 ? -55.094 -61.531 -27.828 1 30.77 11 ALA B C 1
ATOM 5583 O O . ALA B 1 11 ? -55.312 -61.656 -26.625 1 30.77 11 ALA B O 1
ATOM 5584 N N . SER B 1 12 ? -54.031 -62.281 -28.188 1 26.81 12 SER B N 1
ATOM 5585 C CA . SER B 1 12 ? -52.812 -62.688 -27.531 1 26.81 12 SER B CA 1
ATOM 5586 C C . SER B 1 12 ? -52.188 -61.531 -26.734 1 26.81 12 SER B C 1
ATOM 5588 O O . SER B 1 12 ? -52.25 -60.375 -27.156 1 26.81 12 SER B O 1
ATOM 5590 N N . ALA B 1 13 ? -51.969 -61.688 -25.391 1 30.22 13 ALA B N 1
ATOM 5591 C CA . ALA B 1 13 ? -51.344 -60.938 -24.312 1 30.22 13 ALA B CA 1
ATOM 5592 C C . ALA B 1 13 ? -50.031 -60.312 -24.781 1 30.22 13 ALA B C 1
ATOM 5594 O O . ALA B 1 13 ? -49.062 -61 -25.109 1 30.22 13 ALA B O 1
ATOM 5595 N N . GLU B 1 14 ? -50.031 -59.219 -25.484 1 29.8 14 GLU B N 1
ATOM 5596 C CA . GLU B 1 14 ? -48.844 -58.406 -25.703 1 29.8 14 GLU B CA 1
ATOM 5597 C C . GLU B 1 14 ? -47.938 -58.375 -24.469 1 29.8 14 GLU B C 1
ATOM 5599 O O . GLU B 1 14 ? -48.406 -58.094 -23.359 1 29.8 14 GLU B O 1
ATOM 5604 N N . ASN B 1 15 ? -46.938 -59.281 -24.391 1 28.91 15 ASN B N 1
ATOM 5605 C CA . ASN B 1 15 ? -45.875 -59.344 -23.375 1 28.91 15 ASN B CA 1
ATOM 5606 C C . ASN B 1 15 ? -45.531 -57.969 -22.828 1 28.91 15 ASN B C 1
ATOM 5608 O O . ASN B 1 15 ? -45.156 -57.062 -23.594 1 28.91 15 ASN B O 1
ATOM 5612 N N . GLU B 1 16 ? -46.25 -57.5 -21.812 1 30.31 16 GLU B N 1
ATOM 5613 C CA . GLU B 1 16 ? -45.938 -56.375 -20.969 1 30.31 16 GLU B CA 1
ATOM 5614 C C . GLU B 1 16 ? -44.438 -56.281 -20.688 1 30.31 16 GLU B C 1
ATOM 5616 O O . GLU B 1 16 ? -43.875 -57.188 -20.078 1 30.31 16 GLU B O 1
ATOM 5621 N N . LYS B 1 17 ? -43.75 -55.719 -21.672 1 34.44 17 LYS B N 1
ATOM 5622 C CA . LYS B 1 17 ? -42.375 -55.344 -21.375 1 34.44 17 LYS B CA 1
ATOM 5623 C C . LYS B 1 17 ? -42.219 -54.938 -19.906 1 34.44 17 LYS B C 1
ATOM 5625 O O . LYS B 1 17 ? -43.031 -54.125 -19.406 1 34.44 17 LYS B O 1
ATOM 5630 N N . SER B 1 18 ? -41.719 -55.875 -19.125 1 31.94 18 SER B N 1
ATOM 5631 C CA . SER B 1 18 ? -41.469 -55.75 -17.703 1 31.94 18 SER B CA 1
ATOM 5632 C C . SER B 1 18 ? -40.969 -54.344 -17.359 1 31.94 18 SER B C 1
ATOM 5634 O O . SER B 1 18 ? -40.25 -53.719 -18.156 1 31.94 18 SER B O 1
ATOM 5636 N N . PRO B 1 19 ? -41.625 -53.625 -16.484 1 34.56 19 PRO B N 1
ATOM 5637 C CA . PRO B 1 19 ? -41.219 -52.344 -15.93 1 34.56 19 PRO B CA 1
ATOM 5638 C C . PRO B 1 19 ? -39.75 -52.25 -15.617 1 34.56 19 PRO B C 1
ATOM 5640 O O . PRO B 1 19 ? -39.281 -51.25 -15.047 1 34.56 19 PRO B O 1
ATOM 5643 N N . VAL B 1 20 ? -39 -53.344 -15.633 1 36.59 20 VAL B N 1
ATOM 5644 C CA . VAL B 1 20 ? -37.594 -53.375 -15.227 1 36.59 20 VAL B CA 1
ATOM 5645 C C . VAL B 1 20 ? -36.781 -52.469 -16.141 1 36.59 20 VAL B C 1
ATOM 5647 O O . VAL B 1 20 ? -35.656 -52.062 -15.805 1 36.59 20 VAL B O 1
ATOM 5650 N N . ASP B 1 21 ? -37.062 -52.375 -17.375 1 38.38 21 ASP B N 1
ATOM 5651 C CA . ASP B 1 21 ? -36.25 -51.594 -18.312 1 38.38 21 ASP B CA 1
ATOM 5652 C C . ASP B 1 21 ? -36.312 -50.094 -18 1 38.38 21 ASP B C 1
ATOM 5654 O O . ASP B 1 21 ? -35.719 -49.281 -18.719 1 38.38 21 ASP B O 1
ATOM 5658 N N . ALA B 1 22 ? -37.156 -49.625 -17.281 1 39.69 22 ALA B N 1
ATOM 5659 C CA . ALA B 1 22 ? -37.594 -48.219 -17.125 1 39.69 22 ALA B CA 1
ATOM 5660 C C . ALA B 1 22 ? -36.531 -47.438 -16.328 1 39.69 22 ALA B C 1
ATOM 5662 O O . ALA B 1 22 ? -36.469 -46.219 -16.453 1 39.69 22 ALA B O 1
ATOM 5663 N N . THR B 1 23 ? -35.969 -47.969 -15.273 1 44.25 23 THR B N 1
ATOM 5664 C CA . THR B 1 23 ? -35.25 -47.125 -14.344 1 44.25 23 THR B CA 1
ATOM 5665 C C . THR B 1 23 ? -33.844 -46.875 -14.828 1 44.25 23 THR B C 1
ATOM 5667 O O . THR B 1 23 ? -33.062 -46.188 -14.156 1 44.25 23 THR B O 1
ATOM 5670 N N . LYS B 1 24 ? -33.281 -47.781 -15.656 1 54.75 24 LYS B N 1
ATOM 5671 C CA . LYS B 1 24 ? -31.969 -47.438 -16.188 1 54.75 24 LYS B CA 1
ATOM 5672 C C . LYS B 1 24 ? -32.062 -46.219 -17.094 1 54.75 24 LYS B C 1
ATOM 5674 O O . LYS B 1 24 ? -32.562 -46.312 -18.219 1 54.75 24 LYS B O 1
ATOM 5679 N N . GLY B 1 25 ? -32.125 -45.094 -16.609 1 62.75 25 GLY B N 1
ATOM 5680 C CA . GLY B 1 25 ? -32.25 -43.906 -17.438 1 62.75 25 GLY B CA 1
ATOM 5681 C C . GLY B 1 25 ? -31.141 -43.75 -18.438 1 62.75 25 GLY B C 1
ATOM 5682 O O . GLY B 1 25 ? -29.984 -44.062 -18.141 1 62.75 25 GLY B O 1
ATOM 5683 N N . ASN B 1 26 ? -31.406 -43.719 -19.766 1 75.94 26 ASN B N 1
ATOM 5684 C CA . ASN B 1 26 ? -30.469 -43.406 -20.828 1 75.94 26 ASN B CA 1
ATOM 5685 C C . ASN B 1 26 ? -29.672 -42.156 -20.531 1 75.94 26 ASN B C 1
ATOM 5687 O O . ASN B 1 26 ? -30.25 -41.094 -20.281 1 75.94 26 ASN B O 1
ATOM 5691 N N . LEU B 1 27 ? -28.312 -42.312 -20.406 1 83.81 27 LEU B N 1
ATOM 5692 C CA . LEU B 1 27 ? -27.422 -41.25 -19.984 1 83.81 27 LEU B CA 1
ATOM 5693 C C . LEU B 1 27 ? -27.531 -40.062 -20.938 1 83.81 27 LEU B C 1
ATOM 5695 O O . LEU B 1 27 ? -27.266 -38.906 -20.531 1 83.81 27 LEU B O 1
ATOM 5699 N N . VAL B 1 28 ? -27.859 -40.312 -22.188 1 78.62 28 VAL B N 1
ATOM 5700 C CA . VAL B 1 28 ? -27.969 -39.219 -23.156 1 78.62 28 VAL B CA 1
ATOM 5701 C C . VAL B 1 28 ? -29.188 -38.344 -22.828 1 78.62 28 VAL B C 1
ATOM 5703 O O . VAL B 1 28 ? -29.141 -37.125 -22.984 1 78.62 28 VAL B O 1
ATOM 5706 N N . THR B 1 29 ? -30.219 -38.969 -22.219 1 77.38 29 THR B N 1
ATOM 5707 C CA . THR B 1 29 ? -31.422 -38.25 -21.859 1 77.38 29 THR B CA 1
ATOM 5708 C C . THR B 1 29 ? -31.312 -37.656 -20.469 1 77.38 29 THR B C 1
ATOM 5710 O O . THR B 1 29 ? -31.797 -36.531 -20.219 1 77.38 29 THR B O 1
ATOM 5713 N N . VAL B 1 30 ? -30.688 -38.344 -19.562 1 79.94 30 VAL B N 1
ATOM 5714 C CA . VAL B 1 30 ? -30.594 -37.938 -18.172 1 79.94 30 VAL B CA 1
ATOM 5715 C C . VAL B 1 30 ? -29.562 -36.812 -18.047 1 79.94 30 VAL B C 1
ATOM 5717 O O . VAL B 1 30 ? -29.734 -35.906 -17.219 1 79.94 30 VAL B O 1
ATOM 5720 N N . LYS B 1 31 ? -28.672 -36.594 -18.938 1 86.94 31 LYS B N 1
ATOM 5721 C CA . LYS B 1 31 ? -27.625 -35.562 -18.906 1 86.94 31 LYS B CA 1
ATOM 5722 C C . LYS B 1 31 ? -27 -35.469 -17.516 1 86.94 31 LYS B C 1
ATOM 5724 O O . LYS B 1 31 ? -27.281 -34.531 -16.766 1 86.94 31 LYS B O 1
ATOM 5729 N N . PRO B 1 32 ? -26.125 -36.406 -17.094 1 94.69 32 PRO B N 1
ATOM 5730 C CA . PRO B 1 32 ? -25.5 -36.406 -15.773 1 94.69 32 PRO B CA 1
ATOM 5731 C C . PRO B 1 32 ? -24.625 -35.188 -15.539 1 94.69 32 PRO B C 1
ATOM 5733 O O . PRO B 1 32 ? -24.109 -34.594 -16.5 1 94.69 32 PRO B O 1
ATOM 5736 N N . ASP B 1 33 ? -24.484 -34.812 -14.258 1 95.88 33 ASP B N 1
ATOM 5737 C CA . ASP B 1 33 ? -23.672 -33.656 -13.891 1 95.88 33 ASP B CA 1
ATOM 5738 C C . ASP B 1 33 ? -22.234 -34.062 -13.609 1 95.88 33 ASP B C 1
ATOM 5740 O O . ASP B 1 33 ? -21.297 -33.406 -14.062 1 95.88 33 ASP B O 1
ATOM 5744 N N . TYR B 1 34 ? -22.078 -35.125 -12.828 1 97.38 34 TYR B N 1
ATOM 5745 C CA . TYR B 1 34 ? -20.75 -35.594 -12.445 1 97.38 34 TYR B CA 1
ATOM 5746 C C . TYR B 1 34 ? -20.641 -37.094 -12.586 1 97.38 34 TYR B C 1
ATOM 5748 O O . TYR B 1 34 ? -21.641 -37.812 -12.617 1 97.38 34 TYR B O 1
ATOM 5756 N N . VAL B 1 35 ? -19.438 -37.625 -12.781 1 97.12 35 VAL B N 1
ATOM 5757 C CA . VAL B 1 35 ? -19.125 -39.062 -12.727 1 97.12 35 VAL B CA 1
ATOM 5758 C C . VAL B 1 35 ? -18.141 -39.312 -11.586 1 97.12 35 VAL B C 1
ATOM 5760 O O . VAL B 1 35 ? -17.172 -38.562 -11.398 1 97.12 35 VAL B O 1
ATOM 5763 N N . ILE B 1 36 ? -18.453 -40.188 -10.734 1 96.44 36 ILE B N 1
ATOM 5764 C CA . ILE B 1 36 ? -17.594 -40.594 -9.625 1 96.44 36 ILE B CA 1
ATOM 5765 C C . ILE B 1 36 ? -16.969 -41.969 -9.938 1 96.44 36 ILE B C 1
ATOM 5767 O O . ILE B 1 36 ? -17.672 -42.969 -10.109 1 96.44 36 ILE B O 1
ATOM 5771 N N . GLN B 1 37 ? -15.727 -42.031 -10.078 1 95.44 37 GLN B N 1
ATOM 5772 C CA . GLN B 1 37 ? -15 -43.281 -10.281 1 95.44 37 GLN B CA 1
ATOM 5773 C C . GLN B 1 37 ? -14.719 -43.969 -8.953 1 95.44 37 GLN B C 1
ATOM 5775 O O . GLN B 1 37 ? -14.023 -43.438 -8.094 1 95.44 37 GLN B O 1
ATOM 5780 N N . VAL B 1 38 ? -15.25 -45.062 -8.742 1 93.81 38 VAL B N 1
ATOM 5781 C CA . VAL B 1 38 ? -15.141 -45.781 -7.477 1 93.81 38 VAL B CA 1
ATOM 5782 C C . VAL B 1 38 ? -14.375 -47.094 -7.68 1 93.81 38 VAL B C 1
ATOM 5784 O O . VAL B 1 38 ? -14.539 -47.75 -8.703 1 93.81 38 VAL B O 1
ATOM 5787 N N . PHE B 1 39 ? -13.562 -47.375 -6.699 1 89.81 39 PHE B N 1
ATOM 5788 C CA . PHE B 1 39 ? -12.828 -48.656 -6.703 1 89.81 39 PHE B CA 1
ATOM 5789 C C . PHE B 1 39 ? -13.734 -49.812 -6.32 1 89.81 39 PHE B C 1
ATOM 5791 O O . PHE B 1 39 ? -14.391 -49.781 -5.277 1 89.81 39 PHE B O 1
ATOM 5798 N N . TYR B 1 40 ? -13.906 -50.688 -7.242 1 86.44 40 TYR B N 1
ATOM 5799 C CA . TYR B 1 40 ? -14.734 -51.875 -7.051 1 86.44 40 TYR B CA 1
ATOM 5800 C C . TYR B 1 40 ? -13.984 -53.156 -7.484 1 86.44 40 TYR B C 1
ATOM 5802 O O . TYR B 1 40 ? -13.93 -53.469 -8.672 1 86.44 40 TYR B O 1
ATOM 5810 N N . LYS B 1 41 ? -13.43 -53.812 -6.496 1 78.19 41 LYS B N 1
ATOM 5811 C CA . LYS B 1 41 ? -12.578 -54.969 -6.781 1 78.19 41 LYS B CA 1
ATOM 5812 C C . LYS B 1 41 ? -13.414 -56.156 -7.207 1 78.19 41 LYS B C 1
ATOM 5814 O O . LYS B 1 41 ? -14.406 -56.5 -6.559 1 78.19 41 LYS B O 1
ATOM 5819 N N . TYR B 1 42 ? -13.195 -56.594 -8.438 1 69.25 42 TYR B N 1
ATOM 5820 C CA . TYR B 1 42 ? -13.836 -57.812 -8.938 1 69.25 42 TYR B CA 1
ATOM 5821 C C . TYR B 1 42 ? -12.859 -58.969 -8.977 1 69.25 42 TYR B C 1
ATOM 5823 O O . TYR B 1 42 ? -11.75 -58.844 -9.5 1 69.25 42 TYR B O 1
ATOM 5831 N N . ASP B 1 43 ? -13.047 -59.969 -8.117 1 63.62 43 ASP B N 1
ATOM 5832 C CA . ASP B 1 43 ? -12.219 -61.156 -8.188 1 63.62 43 ASP B CA 1
ATOM 5833 C C . ASP B 1 43 ? -12.633 -62.062 -9.367 1 63.62 43 ASP B C 1
ATOM 5835 O O . ASP B 1 43 ? -13.719 -62.625 -9.367 1 63.62 43 ASP B O 1
ATOM 5839 N N . PRO B 1 44 ? -11.992 -62.031 -10.523 1 59.94 44 PRO B N 1
ATOM 5840 C CA . PRO B 1 44 ? -12.352 -62.844 -11.688 1 59.94 44 PRO B CA 1
ATOM 5841 C C . PRO B 1 44 ? -12.445 -64.312 -11.359 1 59.94 44 PRO B C 1
ATOM 5843 O O . PRO B 1 44 ? -13.188 -65.062 -12.008 1 59.94 44 PRO B O 1
ATOM 5846 N N . GLU B 1 45 ? -11.609 -64.875 -10.375 1 60.44 45 GLU B N 1
ATOM 5847 C CA . GLU B 1 45 ? -11.562 -66.312 -10.062 1 60.44 45 GLU B CA 1
ATOM 5848 C C . GLU B 1 45 ? -12.844 -66.75 -9.359 1 60.44 45 GLU B C 1
ATOM 5850 O O . GLU B 1 45 ? -13.414 -67.812 -9.695 1 60.44 45 GLU B O 1
ATOM 5855 N N . SER B 1 46 ? -13.289 -66.062 -8.375 1 60.78 46 SER B N 1
ATOM 5856 C CA . SER B 1 46 ? -14.445 -66.5 -7.586 1 60.78 46 SER B CA 1
ATOM 5857 C C . SER B 1 46 ? -15.734 -65.875 -8.125 1 60.78 46 SER B C 1
ATOM 5859 O O . SER B 1 46 ? -16.828 -66.25 -7.695 1 60.78 46 SER B O 1
ATOM 5861 N N . LYS B 1 47 ? -15.633 -65.25 -9.266 1 60.34 47 LYS B N 1
ATOM 5862 C CA . LYS B 1 47 ? -16.75 -64.562 -9.906 1 60.34 47 LYS B CA 1
ATOM 5863 C C . LYS B 1 47 ? -17.609 -63.812 -8.875 1 60.34 47 LYS B C 1
ATOM 5865 O O . LYS B 1 47 ? -18.828 -63.781 -9 1 60.34 47 LYS B O 1
ATOM 5870 N N . LYS B 1 48 ? -16.938 -63.562 -7.684 1 64.94 48 LYS B N 1
ATOM 5871 C CA . LYS B 1 48 ? -17.688 -62.875 -6.629 1 64.94 48 LYS B CA 1
ATOM 5872 C C . LYS B 1 48 ? -17.141 -61.469 -6.387 1 64.94 48 LYS B C 1
ATOM 5874 O O . LYS B 1 48 ? -15.961 -61.219 -6.602 1 64.94 48 LYS B O 1
ATOM 5879 N N . ASN B 1 49 ? -17.984 -60.5 -6.133 1 68.81 49 ASN B N 1
ATOM 5880 C CA . ASN B 1 49 ? -17.672 -59.125 -5.781 1 68.81 49 ASN B CA 1
ATOM 5881 C C . ASN B 1 49 ? -17.125 -59.031 -4.359 1 68.81 49 ASN B C 1
ATOM 5883 O O . ASN B 1 49 ? -17.5 -59.812 -3.486 1 68.81 49 ASN B O 1
ATOM 5887 N N . ASP B 1 50 ? -15.977 -58.312 -4.195 1 78.06 50 ASP B N 1
ATOM 5888 C CA . ASP B 1 50 ? -15.445 -58.031 -2.863 1 78.06 50 ASP B CA 1
ATOM 5889 C C . ASP B 1 50 ? -16.516 -57.438 -1.96 1 78.06 50 ASP B C 1
ATOM 5891 O O . ASP B 1 50 ? -17.125 -56.406 -2.297 1 78.06 50 ASP B O 1
ATOM 5895 N N . PRO B 1 51 ? -16.938 -58.125 -0.92 1 82.25 51 PRO B N 1
ATOM 5896 C CA . PRO B 1 51 ? -18 -57.656 -0.025 1 82.25 51 PRO B CA 1
ATOM 5897 C C . PRO B 1 51 ? -17.75 -56.25 0.495 1 82.25 51 PRO B C 1
ATOM 5899 O O . PRO B 1 51 ? -18.703 -55.5 0.683 1 82.25 51 PRO B O 1
ATOM 5902 N N . GLU B 1 52 ? -16.516 -55.906 0.723 1 85.5 52 GLU B N 1
ATOM 5903 C CA . GLU B 1 52 ? -16.219 -54.562 1.206 1 85.5 52 GLU B CA 1
ATOM 5904 C C . GLU B 1 52 ? -16.547 -53.5 0.155 1 85.5 52 GLU B C 1
ATOM 5906 O O . GLU B 1 52 ? -17.094 -52.438 0.482 1 85.5 52 GLU B O 1
ATOM 5911 N N . SER B 1 53 ? -16.203 -53.75 -1.079 1 87.94 53 SER B N 1
ATOM 5912 C CA . SER B 1 53 ? -16.516 -52.844 -2.174 1 87.94 53 SER B CA 1
ATOM 5913 C C . SER B 1 53 ? -18.016 -52.688 -2.352 1 87.94 53 SER B C 1
ATOM 5915 O O . SER B 1 53 ? -18.516 -51.625 -2.648 1 87.94 53 SER B O 1
ATOM 5917 N N . GLU B 1 54 ? -18.766 -53.781 -2.137 1 87.38 54 GLU B N 1
ATOM 5918 C CA . GLU B 1 54 ? -20.219 -53.75 -2.268 1 87.38 54 GLU B CA 1
ATOM 5919 C C . GLU B 1 54 ? -20.844 -52.938 -1.14 1 87.38 54 GLU B C 1
ATOM 5921 O O . GLU B 1 54 ? -21.797 -52.188 -1.363 1 87.38 54 GLU B O 1
ATOM 5926 N N . ALA B 1 55 ? -20.312 -53.094 0.013 1 89.12 55 ALA B N 1
ATOM 5927 C CA . ALA B 1 55 ? -20.812 -52.344 1.152 1 89.12 55 ALA B CA 1
ATOM 5928 C C . ALA B 1 55 ? -20.562 -50.844 0.971 1 89.12 55 ALA B C 1
ATOM 5930 O O . ALA B 1 55 ? -21.438 -50.031 1.27 1 89.12 55 ALA B O 1
ATOM 5931 N N . ASN B 1 56 ? -19.391 -50.531 0.572 1 90.25 56 ASN B N 1
ATOM 5932 C CA . ASN B 1 56 ? -19.047 -49.125 0.355 1 90.25 56 ASN B CA 1
ATOM 5933 C C . ASN B 1 56 ? -19.906 -48.5 -0.731 1 90.25 56 ASN B C 1
ATOM 5935 O O . ASN B 1 56 ? -20.312 -47.344 -0.617 1 90.25 56 ASN B O 1
ATOM 5939 N N . LEU B 1 57 ? -20.125 -49.25 -1.809 1 91.5 57 LEU B N 1
ATOM 5940 C CA . LEU B 1 57 ? -20.969 -48.75 -2.889 1 91.5 57 LEU B CA 1
ATOM 5941 C C . LEU B 1 57 ? -22.406 -48.531 -2.406 1 91.5 57 LEU B C 1
ATOM 5943 O O . LEU B 1 57 ? -23.062 -47.594 -2.818 1 91.5 57 LEU B O 1
ATOM 5947 N N . ARG B 1 58 ? -22.906 -49.438 -1.568 1 91.25 58 ARG B N 1
ATOM 5948 C CA . ARG B 1 58 ? -24.25 -49.312 -1.006 1 91.25 58 ARG B CA 1
ATOM 5949 C C . ARG B 1 58 ? -24.359 -48.031 -0.157 1 91.25 58 ARG B C 1
ATOM 5951 O O . ARG B 1 58 ? -25.344 -47.312 -0.253 1 91.25 58 ARG B O 1
ATOM 5958 N N . VAL B 1 59 ? -23.375 -47.844 0.61 1 92.5 59 VAL B N 1
ATOM 5959 C CA . VAL B 1 59 ? -23.375 -46.656 1.477 1 92.5 59 VAL B CA 1
ATOM 5960 C C . VAL B 1 59 ? -23.297 -45.406 0.629 1 92.5 59 VAL B C 1
ATOM 5962 O O . VAL B 1 59 ? -24.047 -44.438 0.858 1 92.5 59 VAL B O 1
ATOM 5965 N N . LEU B 1 60 ? -22.391 -45.344 -0.334 1 93.56 60 LEU B N 1
ATOM 5966 C CA . LEU B 1 60 ? -22.234 -44.188 -1.209 1 93.56 60 LEU B CA 1
ATOM 5967 C C . LEU B 1 60 ? -23.516 -43.906 -1.98 1 93.56 60 LEU B C 1
ATOM 5969 O O . LEU B 1 60 ? -23.969 -42.75 -2.059 1 93.56 60 LEU B O 1
ATOM 5973 N N . SER B 1 61 ? -24.141 -44.938 -2.514 1 93 61 SER B N 1
ATOM 5974 C CA . SER B 1 61 ? -25.375 -44.781 -3.285 1 93 61 SER B CA 1
ATOM 5975 C C . SER B 1 61 ? -26.531 -44.312 -2.398 1 93 61 SER B C 1
ATOM 5977 O O . SER B 1 61 ? -27.375 -43.531 -2.838 1 93 61 SER B O 1
ATOM 5979 N N . SER B 1 62 ? -26.516 -44.781 -1.157 1 92.5 62 SER B N 1
ATOM 5980 C CA . SER B 1 62 ? -27.562 -44.375 -0.223 1 92.5 62 SER B CA 1
ATOM 5981 C C . SER B 1 62 ? -27.406 -42.906 0.163 1 92.5 62 SER B C 1
ATOM 5983 O O . SER B 1 62 ? -28.406 -42.188 0.256 1 92.5 62 SER B O 1
ATOM 5985 N N . ILE B 1 63 ? -26.203 -42.5 0.386 1 92.5 63 ILE B N 1
ATOM 5986 C CA . ILE B 1 63 ? -25.938 -41.125 0.726 1 92.5 63 ILE B CA 1
ATOM 5987 C C . ILE B 1 63 ? -26.359 -40.219 -0.425 1 92.5 63 ILE B C 1
ATOM 5989 O O . ILE B 1 63 ? -27.016 -39.188 -0.206 1 92.5 63 ILE B O 1
ATOM 5993 N N . LEU B 1 64 ? -26.016 -40.594 -1.622 1 94.38 64 LEU B N 1
ATOM 5994 C CA . LEU B 1 64 ? -26.375 -39.812 -2.801 1 94.38 64 LEU B CA 1
ATOM 5995 C C . LEU B 1 64 ? -27.875 -39.781 -2.996 1 94.38 64 LEU B C 1
ATOM 5997 O O . LEU B 1 64 ? -28.438 -38.719 -3.277 1 94.38 64 LEU B O 1
ATOM 6001 N N . ARG B 1 65 ? -28.531 -40.875 -2.771 1 92.38 65 ARG B N 1
ATOM 6002 C CA . ARG B 1 65 ? -29.984 -40.969 -2.893 1 92.38 65 ARG B CA 1
ATOM 6003 C C . ARG B 1 65 ? -30.656 -40.031 -1.87 1 92.38 65 ARG B C 1
ATOM 6005 O O . ARG B 1 65 ? -31.578 -39.281 -2.209 1 92.38 65 ARG B O 1
ATOM 6012 N N . LEU B 1 66 ? -30.172 -40.094 -0.684 1 90.56 66 LEU B N 1
ATOM 6013 C CA . LEU B 1 66 ? -30.75 -39.312 0.407 1 90.56 66 LEU B CA 1
ATOM 6014 C C . LEU B 1 66 ? -30.562 -37.812 0.178 1 90.56 66 LEU B C 1
ATOM 6016 O O . LEU B 1 66 ? -31.344 -37 0.688 1 90.56 66 LEU B O 1
ATOM 6020 N N . ASN B 1 67 ? -29.578 -37.5 -0.542 1 92.25 67 ASN B N 1
ATOM 6021 C CA . ASN B 1 67 ? -29.297 -36.094 -0.804 1 92.25 67 ASN B CA 1
ATOM 6022 C C . ASN B 1 67 ? -29.875 -35.625 -2.137 1 92.25 67 ASN B C 1
ATOM 6024 O O . ASN B 1 67 ? -29.547 -34.562 -2.637 1 92.25 67 ASN B O 1
ATOM 6028 N N . GLY B 1 68 ? -30.688 -36.406 -2.803 1 91.31 68 GLY B N 1
ATOM 6029 C CA . GLY B 1 68 ? -31.469 -36 -3.965 1 91.31 68 GLY B CA 1
ATOM 6030 C C . GLY B 1 68 ? -30.766 -36.312 -5.277 1 91.31 68 GLY B C 1
ATOM 6031 O O . GLY B 1 68 ? -31.125 -35.75 -6.316 1 91.31 68 GLY B O 1
ATOM 6032 N N . PHE B 1 69 ? -29.766 -37.156 -5.262 1 94.31 69 PHE B N 1
ATOM 6033 C CA . PHE B 1 69 ? -29.031 -37.469 -6.48 1 94.31 69 PHE B CA 1
ATOM 6034 C C . PHE B 1 69 ? -29.578 -38.75 -7.125 1 94.31 69 PHE B C 1
ATOM 6036 O O . PHE B 1 69 ? -29.844 -39.719 -6.434 1 94.31 69 PHE B O 1
ATOM 6043 N N . VAL B 1 70 ? -29.781 -38.594 -8.422 1 92.69 70 VAL B N 1
ATOM 6044 C CA . VAL B 1 70 ? -30.078 -39.812 -9.211 1 92.69 70 VAL B CA 1
ATOM 6045 C C . VAL B 1 70 ? -28.766 -40.469 -9.641 1 92.69 70 VAL B C 1
ATOM 6047 O O . VAL B 1 70 ? -27.859 -39.781 -10.141 1 92.69 70 VAL B O 1
ATOM 6050 N N . VAL B 1 71 ? -28.656 -41.75 -9.414 1 93.75 71 VAL B N 1
ATOM 6051 C CA . VAL B 1 71 ? -27.391 -42.438 -9.641 1 93.75 71 VAL B CA 1
ATOM 6052 C C . VAL B 1 71 ? -27.562 -43.531 -10.703 1 93.75 71 VAL B C 1
ATOM 6054 O O . VAL B 1 71 ? -28.547 -44.281 -10.664 1 93.75 71 VAL B O 1
ATOM 6057 N N . ASN B 1 72 ? -26.734 -43.531 -11.711 1 92.25 72 ASN B N 1
ATOM 6058 C CA . ASN B 1 72 ? -26.641 -44.562 -12.727 1 92.25 72 ASN B CA 1
ATOM 6059 C C . ASN B 1 72 ? -25.234 -45.156 -12.797 1 92.25 72 ASN B C 1
ATOM 6061 O O . ASN B 1 72 ? -24.25 -44.438 -12.727 1 92.25 72 ASN B O 1
ATOM 6065 N N . ALA B 1 73 ? -25.156 -46.406 -12.82 1 92.19 73 ALA B N 1
ATOM 6066 C CA . ALA B 1 73 ? -23.844 -47.062 -12.836 1 92.19 73 ALA B CA 1
ATOM 6067 C C . ALA B 1 73 ? -23.531 -47.625 -14.219 1 92.19 73 ALA B C 1
ATOM 6069 O O . ALA B 1 73 ? -24.406 -48.125 -14.898 1 92.19 73 ALA B O 1
ATOM 6070 N N . ARG B 1 74 ? -22.344 -47.406 -14.688 1 91.5 74 ARG B N 1
ATOM 6071 C CA . ARG B 1 74 ? -21.828 -48 -15.914 1 91.5 74 ARG B CA 1
ATOM 6072 C C . ARG B 1 74 ? -20.453 -48.625 -15.695 1 91.5 74 ARG B C 1
ATOM 6074 O O . ARG B 1 74 ? -19.812 -48.375 -14.68 1 91.5 74 ARG B O 1
ATOM 6081 N N . ALA B 1 75 ? -20.047 -49.438 -16.578 1 87.62 75 ALA B N 1
ATOM 6082 C CA . ALA B 1 75 ? -18.766 -50.125 -16.469 1 87.62 75 ALA B CA 1
ATOM 6083 C C . ALA B 1 75 ? -17.625 -49.219 -16.906 1 87.62 75 ALA B C 1
ATOM 6085 O O . ALA B 1 75 ? -17.781 -48.375 -17.812 1 87.62 75 ALA B O 1
ATOM 6086 N N . ASP B 1 76 ? -16.516 -49.312 -16.219 1 88.44 76 ASP B N 1
ATOM 6087 C CA . ASP B 1 76 ? -15.281 -48.625 -16.609 1 88.44 76 ASP B CA 1
ATOM 6088 C C . ASP B 1 76 ? -14.406 -49.531 -17.484 1 88.44 76 ASP B C 1
ATOM 6090 O O . ASP B 1 76 ? -14.664 -50.719 -17.594 1 88.44 76 ASP B O 1
ATOM 6094 N N . SER B 1 77 ? -13.469 -48.938 -18.188 1 80.88 77 SER B N 1
ATOM 6095 C CA . SER B 1 77 ? -12.539 -49.75 -18.984 1 80.88 77 SER B CA 1
ATOM 6096 C C . SER B 1 77 ? -11.672 -50.625 -18.109 1 80.88 77 SER B C 1
ATOM 6098 O O . SER B 1 77 ? -11.234 -51.688 -18.531 1 80.88 77 SER B O 1
ATOM 6100 N N . ASN B 1 78 ? -11.461 -50.125 -16.891 1 78.81 78 ASN B N 1
ATOM 6101 C CA . ASN B 1 78 ? -10.75 -50.938 -15.906 1 78.81 78 ASN B CA 1
ATOM 6102 C C . ASN B 1 78 ? -11.711 -51.688 -15 1 78.81 78 ASN B C 1
ATOM 6104 O O . ASN B 1 78 ? -12.547 -51.094 -14.328 1 78.81 78 ASN B O 1
ATOM 6108 N N . THR B 1 79 ? -11.609 -53 -14.945 1 75.44 79 THR B N 1
ATOM 6109 C CA . THR B 1 79 ? -12.555 -53.875 -14.258 1 75.44 79 THR B CA 1
ATOM 6110 C C . THR B 1 79 ? -12.539 -53.594 -12.758 1 75.44 79 THR B C 1
ATOM 6112 O O . THR B 1 79 ? -13.461 -54 -12.039 1 75.44 79 THR B O 1
ATOM 6115 N N . ASN B 1 80 ? -11.492 -52.938 -12.344 1 81.06 80 ASN B N 1
ATOM 6116 C CA . ASN B 1 80 ? -11.391 -52.688 -10.906 1 81.06 80 ASN B CA 1
ATOM 6117 C C . ASN B 1 80 ? -12.117 -51.375 -10.523 1 81.06 80 ASN B C 1
ATOM 6119 O O . ASN B 1 80 ? -12.156 -51.031 -9.344 1 81.06 80 ASN B O 1
ATOM 6123 N N . TYR B 1 81 ? -12.617 -50.75 -11.539 1 88.62 81 TYR B N 1
ATOM 6124 C CA . TYR B 1 81 ? -13.289 -49.469 -11.25 1 88.62 81 TYR B CA 1
ATOM 6125 C C . TYR B 1 81 ? -14.703 -49.469 -11.82 1 88.62 81 TYR B C 1
ATOM 6127 O O . TYR B 1 81 ? -14.992 -50.188 -12.781 1 88.62 81 TYR B O 1
ATOM 6135 N N . LEU B 1 82 ? -15.562 -48.75 -11.18 1 91.38 82 LEU B N 1
ATOM 6136 C CA . LEU B 1 82 ? -16.938 -48.531 -11.586 1 91.38 82 LEU B CA 1
ATOM 6137 C C . LEU B 1 82 ? -17.234 -47.031 -11.75 1 91.38 82 LEU B C 1
ATOM 6139 O O . LEU B 1 82 ? -16.688 -46.219 -11.008 1 91.38 82 LEU B O 1
ATOM 6143 N N . LEU B 1 83 ? -18 -46.688 -12.773 1 94.5 83 LEU B N 1
ATOM 6144 C CA . LEU B 1 83 ? -18.375 -45.281 -13 1 94.5 83 LEU B CA 1
ATOM 6145 C C . LEU B 1 83 ? -19.797 -45.031 -12.508 1 94.5 83 LEU B C 1
ATOM 6147 O O . LEU B 1 83 ? -20.75 -45.656 -12.969 1 94.5 83 LEU B O 1
ATOM 6151 N N . LEU B 1 84 ? -19.906 -44.156 -11.578 1 94.81 84 LEU B N 1
ATOM 6152 C CA . LEU B 1 84 ? -21.219 -43.75 -11.086 1 94.81 84 LEU B CA 1
ATOM 6153 C C . LEU B 1 84 ? -21.594 -42.375 -11.633 1 94.81 84 LEU B C 1
ATOM 6155 O O . LEU B 1 84 ? -20.969 -41.375 -11.273 1 94.81 84 LEU B O 1
ATOM 6159 N N . PHE B 1 85 ? -22.562 -42.281 -12.469 1 95.62 85 PHE B N 1
ATOM 6160 C CA . PHE B 1 85 ? -23.062 -41 -13 1 95.62 85 PHE B CA 1
ATOM 6161 C C . PHE B 1 85 ? -24.141 -40.438 -12.102 1 95.62 85 PHE B C 1
ATOM 6163 O O . PHE B 1 85 ? -25.109 -41.125 -11.766 1 95.62 85 PHE B O 1
ATOM 6170 N N . VAL B 1 86 ? -23.969 -39.219 -11.695 1 95.69 86 VAL B N 1
ATOM 6171 C CA . VAL B 1 86 ? -24.891 -38.625 -10.734 1 95.69 86 VAL B CA 1
ATOM 6172 C C . VAL B 1 86 ? -25.531 -37.375 -11.336 1 95.69 86 VAL B C 1
ATOM 6174 O O . VAL B 1 86 ? -24.859 -36.594 -12.047 1 95.69 86 VAL B O 1
ATOM 6177 N N . GLN B 1 87 ? -26.734 -37.188 -11.117 1 94.81 87 GLN B N 1
ATOM 6178 C CA . GLN B 1 87 ? -27.516 -36 -11.492 1 94.81 87 GLN B CA 1
ATOM 6179 C C . GLN B 1 87 ? -28.375 -35.5 -10.328 1 94.81 87 GLN B C 1
ATOM 6181 O O . GLN B 1 87 ? -29.062 -36.312 -9.688 1 94.81 87 GLN B O 1
ATOM 6186 N N . LEU B 1 88 ? -28.266 -34.281 -10.008 1 93.69 88 LEU B N 1
ATOM 6187 C CA . LEU B 1 88 ? -29.062 -33.719 -8.93 1 93.69 88 LEU B CA 1
ATOM 6188 C C . LEU B 1 88 ? -30.469 -33.375 -9.43 1 93.69 88 LEU B C 1
ATOM 6190 O O . LEU B 1 88 ? -30.609 -32.781 -10.5 1 93.69 88 LEU B O 1
ATOM 6194 N N . ASN B 1 89 ? -31.422 -33.719 -8.648 1 90.81 89 ASN B N 1
ATOM 6195 C CA . ASN B 1 89 ? -32.812 -33.406 -8.984 1 90.81 89 ASN B CA 1
ATOM 6196 C C . ASN B 1 89 ? -33.031 -31.891 -9.023 1 90.81 89 ASN B C 1
ATOM 6198 O O . ASN B 1 89 ? -32.344 -31.141 -8.328 1 90.81 89 ASN B O 1
ATOM 6202 N N . ASP B 1 90 ? -33.938 -31.422 -9.781 1 88.69 90 ASP B N 1
ATOM 6203 C CA . ASP B 1 90 ? -34.188 -30.016 -9.984 1 88.69 90 ASP B CA 1
ATOM 6204 C C . ASP B 1 90 ? -34.625 -29.328 -8.688 1 88.69 90 ASP B C 1
ATOM 6206 O O . ASP B 1 90 ? -34.25 -28.172 -8.438 1 88.69 90 ASP B O 1
ATOM 6210 N N . ASP B 1 91 ? -35.375 -30.047 -7.844 1 88.25 91 ASP B N 1
ATOM 6211 C CA . ASP B 1 91 ? -35.812 -29.469 -6.582 1 88.25 91 ASP B CA 1
ATOM 6212 C C . ASP B 1 91 ? -34.656 -29.219 -5.641 1 88.25 91 ASP B C 1
ATOM 6214 O O . ASP B 1 91 ? -34.562 -28.172 -5.016 1 88.25 91 ASP B O 1
ATOM 6218 N N . ALA B 1 92 ? -33.875 -30.25 -5.586 1 90.19 92 ALA B N 1
ATOM 6219 C CA . ALA B 1 92 ? -32.688 -30.109 -4.73 1 90.19 92 ALA B CA 1
ATOM 6220 C C . ALA B 1 92 ? -31.75 -29.031 -5.25 1 90.19 92 ALA B C 1
ATOM 6222 O O . ALA B 1 92 ? -31.125 -28.312 -4.465 1 90.19 92 ALA B O 1
ATOM 6223 N N . PHE B 1 93 ? -31.719 -28.859 -6.512 1 92.25 93 PHE B N 1
ATOM 6224 C CA . PHE B 1 93 ? -30.859 -27.844 -7.102 1 92.25 93 PHE B CA 1
ATOM 6225 C C . PHE B 1 93 ? -31.422 -26.453 -6.82 1 92.25 93 PHE B C 1
ATOM 6227 O O . PHE B 1 93 ? -30.656 -25.516 -6.578 1 92.25 93 PHE B O 1
ATOM 6234 N N . GLU B 1 94 ? -32.688 -26.297 -6.867 1 90.62 94 GLU B N 1
ATOM 6235 C CA . GLU B 1 94 ? -33.281 -25.016 -6.547 1 90.62 94 GLU B CA 1
ATOM 6236 C C . GLU B 1 94 ? -33 -24.594 -5.109 1 90.62 94 GLU B C 1
ATOM 6238 O O . GLU B 1 94 ? -32.781 -23.422 -4.832 1 90.62 94 GLU B O 1
ATOM 6243 N N . HIS B 1 95 ? -32.969 -25.641 -4.242 1 89.19 95 HIS B N 1
ATOM 6244 C CA . HIS B 1 95 ? -32.656 -25.344 -2.852 1 89.19 95 HIS B CA 1
ATOM 6245 C C . HIS B 1 95 ? -31.188 -24.922 -2.709 1 89.19 95 HIS B C 1
ATOM 6247 O O . HIS B 1 95 ? -30.891 -24.016 -1.927 1 89.19 95 HIS B O 1
ATOM 6253 N N . LEU B 1 96 ? -30.406 -25.578 -3.416 1 89.31 96 LEU B N 1
ATOM 6254 C CA . LEU B 1 96 ? -29 -25.234 -3.396 1 89.31 96 LEU B CA 1
ATOM 6255 C C . LEU B 1 96 ? -28.75 -23.844 -3.965 1 89.31 96 LEU B C 1
ATOM 6257 O O . LEU B 1 96 ? -27.922 -23.094 -3.459 1 89.31 96 LEU B O 1
ATOM 6261 N N . LEU B 1 97 ? -29.453 -23.516 -4.957 1 90.62 97 LEU B N 1
ATOM 6262 C CA . LEU B 1 97 ? -29.359 -22.203 -5.582 1 90.62 97 LEU B CA 1
ATOM 6263 C C . LEU B 1 97 ? -29.828 -21.109 -4.625 1 90.62 97 LEU B C 1
ATOM 6265 O O . LEU B 1 97 ? -29.203 -20.047 -4.547 1 90.62 97 LEU B O 1
ATOM 6269 N N . LYS B 1 98 ? -30.875 -21.375 -3.896 1 88.81 98 LYS B N 1
ATOM 6270 C CA . LYS B 1 98 ? -31.375 -20.422 -2.912 1 88.81 98 LYS B CA 1
ATOM 6271 C C . LYS B 1 98 ? -30.359 -20.203 -1.794 1 88.81 98 LYS B C 1
ATOM 6273 O O . LYS B 1 98 ? -30.172 -19.078 -1.33 1 88.81 98 LYS B O 1
ATOM 6278 N N . LEU B 1 99 ? -29.766 -21.297 -1.435 1 87.94 99 LEU B N 1
ATOM 6279 C CA . LEU B 1 99 ? -28.719 -21.203 -0.416 1 87.94 99 LEU B CA 1
ATOM 6280 C C . LEU B 1 99 ? -27.562 -20.328 -0.9 1 87.94 99 LEU B C 1
ATOM 6282 O O . LEU B 1 99 ? -27.109 -19.438 -0.178 1 87.94 99 LEU B O 1
ATOM 6286 N N . SER B 1 100 ? -27.125 -20.594 -2.07 1 88.69 100 SER B N 1
ATOM 6287 C CA . SER B 1 100 ? -26.016 -19.828 -2.639 1 88.69 100 SER B CA 1
ATOM 6288 C C . SER B 1 100 ? -26.375 -18.359 -2.781 1 88.69 100 SER B C 1
ATOM 6290 O O . SER B 1 100 ? -25.547 -17.484 -2.516 1 88.69 100 SER B O 1
ATOM 6292 N N . ASN B 1 101 ? -27.594 -18.078 -3.105 1 88.94 101 ASN B N 1
ATOM 6293 C CA . ASN B 1 101 ? -28.047 -16.703 -3.262 1 88.94 101 ASN B CA 1
ATOM 6294 C C . ASN B 1 101 ? -28.125 -15.984 -1.918 1 88.94 101 ASN B C 1
ATOM 6296 O O . ASN B 1 101 ? -27.828 -14.797 -1.823 1 88.94 101 ASN B O 1
ATOM 6300 N N . GLN B 1 102 ? -28.516 -16.703 -0.92 1 88.81 102 GLN B N 1
ATOM 6301 C CA . GLN B 1 102 ? -28.594 -16.109 0.412 1 88.81 102 GLN B CA 1
ATOM 6302 C C . GLN B 1 102 ? -27.203 -15.719 0.911 1 88.81 102 GLN B C 1
ATOM 6304 O O . GLN B 1 102 ? -27.031 -14.648 1.509 1 88.81 102 GLN B O 1
ATOM 6309 N N . ILE B 1 103 ? -26.297 -16.547 0.652 1 87.25 103 ILE B N 1
ATOM 6310 C CA . ILE B 1 103 ? -24.938 -16.266 1.063 1 87.25 103 ILE B CA 1
ATOM 6311 C C . ILE B 1 103 ? -24.375 -15.109 0.234 1 87.25 103 ILE B C 1
ATOM 6313 O O . ILE B 1 103 ? -23.672 -14.25 0.758 1 87.25 103 ILE B O 1
ATOM 6317 N N . ASP B 1 104 ? -24.672 -15.094 -1.027 1 87.94 104 ASP B N 1
ATOM 6318 C CA . ASP B 1 104 ? -24.219 -14.031 -1.907 1 87.94 104 ASP B CA 1
ATOM 6319 C C . ASP B 1 104 ? -24.75 -12.672 -1.447 1 87.94 104 ASP B C 1
ATOM 6321 O O . ASP B 1 104 ? -24.016 -11.68 -1.458 1 87.94 104 ASP B O 1
ATOM 6325 N N . VAL B 1 105 ? -25.953 -12.648 -0.991 1 86.25 105 VAL B N 1
ATOM 6326 C CA . VAL B 1 105 ? -26.562 -11.406 -0.533 1 86.25 105 VAL B CA 1
ATOM 6327 C C . VAL B 1 105 ? -25.875 -10.938 0.75 1 86.25 105 VAL B C 1
ATOM 6329 O O . VAL B 1 105 ? -25.672 -9.734 0.953 1 86.25 105 VAL B O 1
ATOM 6332 N N . LEU B 1 106 ? -25.531 -11.914 1.529 1 86.44 106 LEU B N 1
ATOM 6333 C CA . LEU B 1 106 ? -24.875 -11.594 2.789 1 86.44 106 LEU B CA 1
ATOM 6334 C C . LEU B 1 106 ? -23.547 -10.859 2.543 1 86.44 106 LEU B C 1
ATOM 6336 O O . LEU B 1 106 ? -23.203 -9.945 3.287 1 86.44 106 LEU B O 1
ATOM 6340 N N . PHE B 1 107 ? -22.859 -11.148 1.482 1 85.94 107 PHE B N 1
ATOM 6341 C CA . PHE B 1 107 ? -21.578 -10.539 1.194 1 85.94 107 PHE B CA 1
ATOM 6342 C C . PHE B 1 107 ? -21.688 -9.5 0.088 1 85.94 107 PHE B C 1
ATOM 6344 O O . PHE B 1 107 ? -20.688 -9.078 -0.492 1 85.94 107 PHE B O 1
ATOM 6351 N N . HIS B 1 108 ? -22.828 -9.07 -0.338 1 80.94 108 HIS B N 1
ATOM 6352 C CA . HIS B 1 108 ? -23.141 -8.008 -1.286 1 80.94 108 HIS B CA 1
ATOM 6353 C C . HIS B 1 108 ? -22.688 -8.375 -2.693 1 80.94 108 HIS B C 1
ATOM 6355 O O . HIS B 1 108 ? -22.109 -7.543 -3.396 1 80.94 108 HIS B O 1
ATOM 6361 N N . VAL B 1 109 ? -22.844 -9.617 -2.959 1 83.88 109 VAL B N 1
ATOM 6362 C CA . VAL B 1 109 ? -22.609 -10.086 -4.32 1 83.88 109 VAL B CA 1
ATOM 6363 C C . VAL B 1 109 ? -23.922 -10.102 -5.098 1 83.88 109 VAL B C 1
ATOM 6365 O O . VAL B 1 109 ? -24.984 -10.422 -4.539 1 83.88 109 VAL B O 1
ATOM 6368 N N . LYS B 1 110 ? -23.859 -9.562 -6.262 1 77.19 110 LYS B N 1
ATOM 6369 C CA . LYS B 1 110 ? -25.078 -9.547 -7.059 1 77.19 110 LYS B CA 1
ATOM 6370 C C . LYS B 1 110 ? -25.609 -10.961 -7.277 1 77.19 110 LYS B C 1
ATOM 6372 O O . LYS B 1 110 ? -24.844 -11.883 -7.566 1 77.19 110 LYS B O 1
ATOM 6377 N N . ASN B 1 111 ? -26.875 -11.078 -7.051 1 68 111 ASN B N 1
ATOM 6378 C CA . ASN B 1 111 ? -27.531 -12.383 -7.062 1 68 111 ASN B CA 1
ATOM 6379 C C . ASN B 1 111 ? -27.594 -12.961 -8.477 1 68 111 ASN B C 1
ATOM 6381 O O . ASN B 1 111 ? -27.719 -12.219 -9.453 1 68 111 ASN B O 1
ATOM 6385 N N . THR B 1 112 ? -27.25 -14.219 -8.43 1 67.06 112 THR B N 1
ATOM 6386 C CA . THR B 1 112 ? -27.531 -14.992 -9.633 1 67.06 112 THR B CA 1
ATOM 6387 C C . THR B 1 112 ? -29.031 -15.172 -9.836 1 67.06 112 THR B C 1
ATOM 6389 O O . THR B 1 112 ? -29.797 -15.125 -8.867 1 67.06 112 THR B O 1
ATOM 6392 N N . SER B 1 113 ? -29.516 -15.172 -11.031 1 71.06 113 SER B N 1
ATOM 6393 C CA . SER B 1 113 ? -30.922 -15.359 -11.328 1 71.06 113 SER B CA 1
ATOM 6394 C C . SER B 1 113 ? -31.5 -16.531 -10.555 1 71.06 113 SER B C 1
ATOM 6396 O O . SER B 1 113 ? -30.812 -17.531 -10.328 1 71.06 113 SER B O 1
ATOM 6398 N N . THR B 1 114 ? -32.594 -16.359 -9.922 1 72.69 114 THR B N 1
ATOM 6399 C CA . THR B 1 114 ? -33.312 -17.391 -9.188 1 72.69 114 THR B CA 1
ATOM 6400 C C . THR B 1 114 ? -33.906 -18.422 -10.141 1 72.69 114 THR B C 1
ATOM 6402 O O . THR B 1 114 ? -34.281 -19.516 -9.727 1 72.69 114 THR B O 1
ATOM 6405 N N . ASN B 1 115 ? -33.781 -18.047 -11.406 1 75.69 115 ASN B N 1
ATOM 6406 C CA . ASN B 1 115 ? -34.312 -18.984 -12.383 1 75.69 115 ASN B CA 1
ATOM 6407 C C . ASN B 1 115 ? -33.281 -20.047 -12.781 1 75.69 115 ASN B C 1
ATOM 6409 O O . ASN B 1 115 ? -32.25 -19.719 -13.375 1 75.69 115 ASN B O 1
ATOM 6413 N N . THR B 1 116 ? -33.594 -21.266 -12.484 1 75.94 116 THR B N 1
ATOM 6414 C CA . THR B 1 116 ? -32.719 -22.406 -12.711 1 75.94 116 THR B CA 1
ATOM 6415 C C . THR B 1 116 ? -32.344 -22.5 -14.18 1 75.94 116 THR B C 1
ATOM 6417 O O . THR B 1 116 ? -31.234 -22.969 -14.516 1 75.94 116 THR B O 1
ATOM 6420 N N . GLU B 1 117 ? -33.156 -22.031 -15.008 1 72.06 117 GLU B N 1
ATOM 6421 C CA . GLU B 1 117 ? -32.875 -22.172 -16.438 1 72.06 117 GLU B CA 1
ATOM 6422 C C . GLU B 1 117 ? -31.875 -21.141 -16.906 1 72.06 117 GLU B C 1
ATOM 6424 O O . GLU B 1 117 ? -31.219 -21.328 -17.953 1 72.06 117 GLU B O 1
ATOM 6429 N N . LYS B 1 118 ? -31.656 -20.203 -16.141 1 78.62 118 LYS B N 1
ATOM 6430 C CA . LYS B 1 118 ? -30.781 -19.125 -16.594 1 78.62 118 LYS B CA 1
ATOM 6431 C C . LYS B 1 118 ? -29.406 -19.219 -15.938 1 78.62 118 LYS B C 1
ATOM 6433 O O . LYS B 1 118 ? -28.516 -18.422 -16.219 1 78.62 118 LYS B O 1
ATOM 6438 N N . VAL B 1 119 ? -29.297 -20.328 -15.25 1 88.69 119 VAL B N 1
ATOM 6439 C CA . VAL B 1 119 ? -28.031 -20.516 -14.57 1 88.69 119 VAL B CA 1
ATOM 6440 C C . VAL B 1 119 ? -27.031 -21.172 -15.516 1 88.69 119 VAL B C 1
ATOM 6442 O O . VAL B 1 119 ? -27.375 -22.109 -16.25 1 88.69 119 VAL B O 1
ATOM 6445 N N . SER B 1 120 ? -25.922 -20.609 -15.641 1 89.75 120 SER B N 1
ATOM 6446 C CA . SER B 1 120 ? -24.891 -21.156 -16.5 1 89.75 120 SER B CA 1
ATOM 6447 C C . SER B 1 120 ? -24.5 -22.562 -16.062 1 89.75 120 SER B C 1
ATOM 6449 O O . SER B 1 120 ? -24.672 -22.938 -14.906 1 89.75 120 SER B O 1
ATOM 6451 N N . ILE B 1 121 ? -23.969 -23.328 -16.984 1 93.62 121 ILE B N 1
ATOM 6452 C CA . ILE B 1 121 ? -23.562 -24.703 -16.719 1 93.62 121 ILE B CA 1
ATOM 6453 C C . ILE B 1 121 ? -22.438 -24.719 -15.695 1 93.62 121 ILE B C 1
ATOM 6455 O O . ILE B 1 121 ? -22.375 -25.578 -14.82 1 93.62 121 ILE B O 1
ATOM 6459 N N . ALA B 1 122 ? -21.578 -23.75 -15.797 1 94 122 ALA B N 1
ATOM 6460 C CA . ALA B 1 122 ? -20.469 -23.656 -14.859 1 94 122 ALA B CA 1
ATOM 6461 C C . ALA B 1 122 ? -20.953 -23.469 -13.43 1 94 122 ALA B C 1
ATOM 6463 O O . ALA B 1 122 ? -20.453 -24.109 -12.5 1 94 122 ALA B O 1
ATOM 6464 N N . GLU B 1 123 ? -21.906 -22.641 -13.258 1 91.69 123 GLU B N 1
ATOM 6465 C CA . GLU B 1 123 ? -22.453 -22.375 -11.93 1 91.69 123 GLU B CA 1
ATOM 6466 C C . GLU B 1 123 ? -23.188 -23.594 -11.383 1 91.69 123 GLU B C 1
ATOM 6468 O O . GLU B 1 123 ? -23.109 -23.891 -10.188 1 91.69 123 GLU B O 1
ATOM 6473 N N . ARG B 1 124 ? -23.906 -24.234 -12.242 1 93.12 124 ARG B N 1
ATOM 6474 C CA . ARG B 1 124 ? -24.594 -25.453 -11.812 1 93.12 124 ARG B CA 1
ATOM 6475 C C . ARG B 1 124 ? -23.594 -26.516 -11.344 1 93.12 124 ARG B C 1
ATOM 6477 O O . ARG B 1 124 ? -23.75 -27.062 -10.25 1 93.12 124 ARG B O 1
ATOM 6484 N N . LEU B 1 125 ? -22.578 -26.75 -12.148 1 95.06 125 LEU B N 1
ATOM 6485 C CA . LEU B 1 125 ? -21.594 -27.766 -11.812 1 95.06 125 LEU B CA 1
ATOM 6486 C C . LEU B 1 125 ? -20.828 -27.375 -10.555 1 95.06 125 LEU B C 1
ATOM 6488 O O . LEU B 1 125 ? -20.469 -28.25 -9.75 1 95.06 125 LEU B O 1
ATOM 6492 N N . ARG B 1 126 ? -20.562 -26.125 -10.359 1 92.69 126 ARG B N 1
ATOM 6493 C CA . ARG B 1 126 ? -19.859 -25.656 -9.172 1 92.69 126 ARG B CA 1
ATOM 6494 C C . ARG B 1 126 ? -20.672 -25.938 -7.91 1 92.69 126 ARG B C 1
ATOM 6496 O O . ARG B 1 126 ? -20.141 -26.469 -6.934 1 92.69 126 ARG B O 1
ATOM 6503 N N . LEU B 1 127 ? -21.922 -25.641 -7.918 1 91.62 127 LEU B N 1
ATOM 6504 C CA . LEU B 1 127 ? -22.797 -25.828 -6.762 1 91.62 127 LEU B CA 1
ATOM 6505 C C . LEU B 1 127 ? -22.984 -27.297 -6.445 1 91.62 127 LEU B C 1
ATOM 6507 O O . LEU B 1 127 ? -22.984 -27.688 -5.277 1 91.62 127 LEU B O 1
ATOM 6511 N N . ILE B 1 128 ? -23.156 -28.047 -7.484 1 94.62 128 ILE B N 1
ATOM 6512 C CA . ILE B 1 128 ? -23.359 -29.484 -7.273 1 94.62 128 ILE B CA 1
ATOM 6513 C C . ILE B 1 128 ? -22.078 -30.094 -6.684 1 94.62 128 ILE B C 1
ATOM 6515 O O . ILE B 1 128 ? -22.156 -30.984 -5.824 1 94.62 128 ILE B O 1
ATOM 6519 N N . TYR B 1 129 ? -20.938 -29.688 -7.219 1 93.69 129 TYR B N 1
ATOM 6520 C CA . TYR B 1 129 ? -19.688 -30.172 -6.648 1 93.69 129 TYR B CA 1
ATOM 6521 C C . TYR B 1 129 ? -19.594 -29.828 -5.168 1 93.69 129 TYR B C 1
ATOM 6523 O O . TYR B 1 129 ? -19.125 -30.625 -4.363 1 93.69 129 TYR B O 1
ATOM 6531 N N . MET B 1 130 ? -19.984 -28.672 -4.82 1 89.25 130 MET B N 1
ATOM 6532 C CA . MET B 1 130 ? -20 -28.25 -3.424 1 89.25 130 MET B CA 1
ATOM 6533 C C . MET B 1 130 ? -20.891 -29.172 -2.586 1 89.25 130 MET B C 1
ATOM 6535 O O . MET B 1 130 ? -20.5 -29.562 -1.483 1 89.25 130 MET B O 1
ATOM 6539 N N . LYS B 1 131 ? -22.016 -29.484 -3.121 1 91.12 131 LYS B N 1
ATOM 6540 C CA . LYS B 1 131 ? -22.922 -30.375 -2.41 1 91.12 131 LYS B CA 1
ATOM 6541 C C . LYS B 1 131 ? -22.312 -31.766 -2.244 1 91.12 131 LYS B C 1
ATOM 6543 O O . LYS B 1 131 ? -22.5 -32.406 -1.213 1 91.12 131 LYS B O 1
ATOM 6548 N N . LEU B 1 132 ? -21.578 -32.188 -3.203 1 93.38 132 LEU B N 1
ATOM 6549 C CA . LEU B 1 132 ? -20.969 -33.5 -3.17 1 93.38 132 LEU B CA 1
ATOM 6550 C C . LEU B 1 132 ? -19.844 -33.562 -2.143 1 93.38 132 LEU B C 1
ATOM 6552 O O . LEU B 1 132 ? -19.672 -34.562 -1.448 1 93.38 132 LEU B O 1
ATOM 6556 N N . THR B 1 133 ? -19.094 -32.5 -1.97 1 89.5 133 THR B N 1
ATOM 6557 C CA . THR B 1 133 ? -17.859 -32.562 -1.215 1 89.5 133 THR B CA 1
ATOM 6558 C C . THR B 1 133 ? -18.047 -31.984 0.188 1 89.5 133 THR B C 1
ATOM 6560 O O . THR B 1 133 ? -17.297 -32.312 1.106 1 89.5 133 THR B O 1
ATOM 6563 N N . LEU B 1 134 ? -18.984 -31.141 0.422 1 86.06 134 LEU B N 1
ATOM 6564 C CA . LEU B 1 134 ? -19.219 -30.578 1.743 1 86.06 134 LEU B CA 1
ATOM 6565 C C . LEU B 1 134 ? -19.547 -31.672 2.758 1 86.06 134 LEU B C 1
ATOM 6567 O O . LEU B 1 134 ? -20.109 -32.719 2.4 1 86.06 134 LEU B O 1
ATOM 6571 N N . THR B 1 135 ? -19.234 -31.422 3.967 1 85.81 135 THR B N 1
ATOM 6572 C CA . THR B 1 135 ? -19.453 -32.375 5.031 1 85.81 135 THR B CA 1
ATOM 6573 C C . THR B 1 135 ? -20.953 -32.562 5.305 1 85.81 135 THR B C 1
ATOM 6575 O O . THR B 1 135 ? -21.75 -31.719 4.902 1 85.81 135 THR B O 1
ATOM 6578 N N . LYS B 1 136 ? -21.172 -33.594 6.004 1 85.69 136 LYS B N 1
ATOM 6579 C CA . LYS B 1 136 ? -22.562 -33.906 6.344 1 85.69 136 LYS B CA 1
ATOM 6580 C C . LYS B 1 136 ? -23.156 -32.844 7.266 1 85.69 136 LYS B C 1
ATOM 6582 O O . LYS B 1 136 ? -24.344 -32.531 7.16 1 85.69 136 LYS B O 1
ATOM 6587 N N . GLU B 1 137 ? -22.266 -32.25 8.031 1 81.81 137 GLU B N 1
ATOM 6588 C CA . GLU B 1 137 ? -22.688 -31.234 8.984 1 81.81 137 GLU B CA 1
ATOM 6589 C C . GLU B 1 137 ? -23.125 -29.969 8.266 1 81.81 137 GLU B C 1
ATOM 6591 O O . GLU B 1 137 ? -23.953 -29.219 8.781 1 81.81 137 GLU B O 1
ATOM 6596 N N . LYS B 1 138 ? -22.719 -29.844 7.043 1 83 138 LYS B N 1
ATOM 6597 C CA . LYS B 1 138 ? -23.047 -28.656 6.273 1 83 138 LYS B CA 1
ATOM 6598 C C . LYS B 1 138 ? -24.062 -28.969 5.176 1 83 138 LYS B C 1
ATOM 6600 O O . LYS B 1 138 ? -24.281 -28.156 4.273 1 83 138 LYS B O 1
ATOM 6605 N N . GLY B 1 139 ? -24.562 -30.156 5.258 1 82 139 GLY B N 1
ATOM 6606 C CA . GLY B 1 139 ? -25.625 -30.516 4.328 1 82 139 GLY B CA 1
ATOM 6607 C C . GLY B 1 139 ? -25.094 -31.141 3.043 1 82 139 GLY B C 1
ATOM 6608 O O . GLY B 1 139 ? -25.828 -31.219 2.049 1 82 139 GLY B O 1
ATOM 6609 N N . GLY B 1 140 ? -23.875 -31.484 2.99 1 88.75 140 GLY B N 1
ATOM 6610 C CA . GLY B 1 140 ? -23.297 -32.125 1.814 1 88.75 140 GLY B CA 1
ATOM 6611 C C . GLY B 1 140 ? -23.203 -33.625 1.945 1 88.75 140 GLY B C 1
ATOM 6612 O O . GLY B 1 140 ? -23.781 -34.219 2.859 1 88.75 140 GLY B O 1
ATOM 6613 N N . CYS B 1 141 ? -22.641 -34.25 0.911 1 91.12 141 CYS B N 1
ATOM 6614 C CA . CYS B 1 141 ? -22.531 -35.719 0.875 1 91.12 141 CYS B CA 1
ATOM 6615 C C . CYS B 1 141 ? -21.25 -36.188 1.56 1 91.12 141 CYS B C 1
ATOM 6617 O O . CYS B 1 141 ? -21.109 -37.344 1.899 1 91.12 141 CYS B O 1
ATOM 6619 N N . GLY B 1 142 ? -20.281 -35.25 1.747 1 89.38 142 GLY B N 1
ATOM 6620 C CA . GLY B 1 142 ? -19.031 -35.594 2.412 1 89.38 142 GLY B CA 1
ATOM 6621 C C . GLY B 1 142 ? -18.125 -36.469 1.571 1 89.38 142 GLY B C 1
ATOM 6622 O O . GLY B 1 142 ? -17.328 -37.25 2.107 1 89.38 142 GLY B O 1
ATOM 6623 N N . ILE B 1 143 ? -18.266 -36.469 0.256 1 92.38 143 ILE B N 1
ATOM 6624 C CA . ILE B 1 143 ? -17.453 -37.312 -0.636 1 92.38 143 ILE B CA 1
ATOM 6625 C C . ILE B 1 143 ? -16.094 -36.656 -0.862 1 92.38 143 ILE B C 1
ATOM 6627 O O . ILE B 1 143 ? -16.016 -35.469 -1.222 1 92.38 143 ILE B O 1
ATOM 6631 N N . GLU B 1 144 ? -15.062 -37.312 -0.523 1 89.25 144 GLU B N 1
ATOM 6632 C CA . GLU B 1 144 ? -13.695 -36.844 -0.714 1 89.25 144 GLU B CA 1
ATOM 6633 C C . GLU B 1 144 ? -12.875 -37.812 -1.552 1 89.25 144 GLU B C 1
ATOM 6635 O O . GLU B 1 144 ? -12.977 -39.031 -1.375 1 89.25 144 GLU B O 1
ATOM 6640 N N . VAL B 1 145 ? -12.164 -37.281 -2.402 1 89.81 145 VAL B N 1
ATOM 6641 C CA . VAL B 1 145 ? -11.289 -38.094 -3.246 1 89.81 145 VAL B CA 1
ATOM 6642 C C . VAL B 1 145 ? -10.242 -38.781 -2.385 1 89.81 145 VAL B C 1
ATOM 6644 O O . VAL B 1 145 ? -9.609 -38.156 -1.533 1 89.81 145 VAL B O 1
ATOM 6647 N N . GLY B 1 146 ? -10.094 -40.031 -2.5 1 85.94 146 GLY B N 1
ATOM 6648 C CA . GLY B 1 146 ? -9.117 -40.812 -1.761 1 85.94 146 GLY B CA 1
ATOM 6649 C C . GLY B 1 146 ? -9.703 -41.531 -0.56 1 85.94 146 GLY B C 1
ATOM 6650 O O . GLY B 1 146 ? -9.07 -42.438 0.01 1 85.94 146 GLY B O 1
ATOM 6651 N N . LYS B 1 147 ? -10.953 -41.094 -0.245 1 84.19 147 LYS B N 1
ATOM 6652 C CA . LYS B 1 147 ? -11.633 -41.75 0.873 1 84.19 147 LYS B CA 1
ATOM 6653 C C . LYS B 1 147 ? -12.773 -42.625 0.384 1 84.19 147 LYS B C 1
ATOM 6655 O O . LYS B 1 147 ? -13.422 -42.344 -0.621 1 84.19 147 LYS B O 1
ATOM 6660 N N . ASN B 1 148 ? -13.031 -43.719 1.044 1 84.44 148 ASN B N 1
ATOM 6661 C CA . ASN B 1 148 ? -14.133 -44.625 0.8 1 84.44 148 ASN B CA 1
ATOM 6662 C C . ASN B 1 148 ? -14.141 -45.125 -0.64 1 84.44 148 ASN B C 1
ATOM 6664 O O . ASN B 1 148 ? -15.18 -45.125 -1.301 1 84.44 148 ASN B O 1
ATOM 6668 N N . ASN B 1 149 ? -13.031 -45.281 -1.254 1 88 149 ASN B N 1
ATOM 6669 C CA . ASN B 1 149 ? -12.812 -45.938 -2.547 1 88 149 ASN B CA 1
ATOM 6670 C C . ASN B 1 149 ? -13.141 -45 -3.701 1 88 149 ASN B C 1
ATOM 6672 O O . ASN B 1 149 ? -13.328 -45.438 -4.836 1 88 149 ASN B O 1
ATOM 6676 N N . VAL B 1 150 ? -13.352 -43.75 -3.363 1 92.94 150 VAL B N 1
ATOM 6677 C CA . VAL B 1 150 ? -13.57 -42.781 -4.43 1 92.94 150 VAL B CA 1
ATOM 6678 C C . VAL B 1 150 ? -12.227 -42.344 -5.02 1 92.94 150 VAL B C 1
ATOM 6680 O O . VAL B 1 150 ? -11.367 -41.812 -4.305 1 92.94 150 VAL B O 1
ATOM 6683 N N . LYS B 1 151 ? -12.078 -42.531 -6.246 1 91.62 151 LYS B N 1
ATOM 6684 C CA . LYS B 1 151 ? -10.805 -42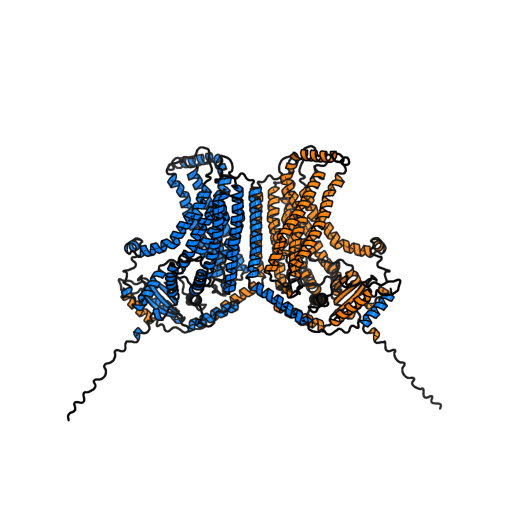.219 -6.891 1 91.62 151 LYS B CA 1
ATOM 6685 C C . LYS B 1 151 ? -10.828 -40.812 -7.48 1 91.62 151 LYS B C 1
ATOM 6687 O O . LYS B 1 151 ? -9.883 -40.031 -7.293 1 91.62 151 LYS B O 1
ATOM 6692 N N . THR B 1 152 ? -11.898 -40.5 -8.234 1 93.75 152 THR B N 1
ATOM 6693 C CA . THR B 1 152 ? -11.945 -39.188 -8.914 1 93.75 152 THR B CA 1
ATOM 6694 C C . THR B 1 152 ? -13.391 -38.719 -9.07 1 93.75 152 THR B C 1
ATOM 6696 O O . THR B 1 152 ? -14.312 -39.531 -9.141 1 93.75 152 THR B O 1
ATOM 6699 N N . ILE B 1 153 ? -13.617 -37.5 -8.992 1 95.31 153 ILE B N 1
ATOM 6700 C CA . ILE B 1 153 ? -14.891 -36.844 -9.297 1 95.31 153 ILE B CA 1
ATOM 6701 C C . ILE B 1 153 ? -14.695 -35.906 -10.477 1 95.31 153 ILE B C 1
ATOM 6703 O O . ILE B 1 153 ? -13.945 -34.938 -10.383 1 95.31 153 ILE B O 1
ATOM 6707 N N . MET B 1 154 ? -15.297 -36.156 -11.578 1 96.44 154 MET B N 1
ATOM 6708 C CA . MET B 1 154 ? -15.102 -35.375 -12.781 1 96.44 154 MET B CA 1
ATOM 6709 C C . MET B 1 154 ? -16.438 -34.844 -13.305 1 96.44 154 MET B C 1
ATOM 6711 O O . MET B 1 154 ? -17.422 -35.594 -13.359 1 96.44 154 MET B O 1
ATOM 6715 N N . PRO B 1 155 ? -16.484 -33.594 -13.648 1 96.62 155 PRO B N 1
ATOM 6716 C CA . PRO B 1 155 ? -17.719 -33.062 -14.25 1 96.62 155 PRO B CA 1
ATOM 6717 C C . PRO B 1 155 ? -17.969 -33.594 -15.656 1 96.62 155 PRO B C 1
ATOM 6719 O O . PRO B 1 155 ? -17.031 -33.75 -16.438 1 96.62 155 PRO B O 1
ATOM 6722 N N . VAL B 1 156 ? -19.219 -33.938 -15.977 1 95.62 156 VAL B N 1
ATOM 6723 C CA . VAL B 1 156 ? -19.547 -34.5 -17.281 1 95.62 156 VAL B CA 1
ATOM 6724 C C . VAL B 1 156 ? -20.641 -33.656 -17.938 1 95.62 156 VAL B C 1
ATOM 6726 O O . VAL B 1 156 ? -20.875 -33.75 -19.141 1 95.62 156 VAL B O 1
ATOM 6729 N N . GLY B 1 157 ? -21.25 -32.812 -17.156 1 92.38 157 GLY B N 1
ATOM 6730 C CA . GLY B 1 157 ? -22.328 -31.984 -17.688 1 92.38 157 GLY B CA 1
ATOM 6731 C C . GLY B 1 157 ? -21.906 -31.078 -18.812 1 92.38 157 GLY B C 1
ATOM 6732 O O . GLY B 1 157 ? -22.719 -30.688 -19.656 1 92.38 157 GLY B O 1
ATOM 6733 N N . ASN B 1 158 ? -20.672 -30.75 -18.859 1 92.62 158 ASN B N 1
ATOM 6734 C CA . ASN B 1 158 ? -20.188 -29.828 -19.891 1 92.62 158 ASN B CA 1
ATOM 6735 C C . ASN B 1 158 ? -19.328 -30.547 -20.922 1 92.62 158 ASN B C 1
ATOM 6737 O O . ASN B 1 158 ? -18.734 -29.891 -21.797 1 92.62 158 ASN B O 1
ATOM 6741 N N . ILE B 1 159 ? -19.25 -31.766 -20.906 1 92.75 159 ILE B N 1
ATOM 6742 C CA . ILE B 1 159 ? -18.312 -32.531 -21.719 1 92.75 159 ILE B CA 1
ATOM 6743 C C . ILE B 1 159 ? -18.703 -32.406 -23.203 1 92.75 159 ILE B C 1
ATOM 6745 O O . ILE B 1 159 ? -17.844 -32.312 -24.078 1 92.75 159 ILE B O 1
ATOM 6749 N N . ILE B 1 160 ? -19.969 -32.438 -23.469 1 90.56 160 ILE B N 1
ATOM 6750 C CA . ILE B 1 160 ? -20.438 -32.375 -24.844 1 90.56 160 ILE B CA 1
ATOM 6751 C C . ILE B 1 160 ? -20.109 -31 -25.438 1 90.56 160 ILE B C 1
ATOM 6753 O O . ILE B 1 160 ? -19.656 -30.891 -26.578 1 90.56 160 ILE B O 1
ATOM 6757 N N . ASN B 1 161 ? -20.344 -30 -24.609 1 93.31 161 ASN B N 1
ATOM 6758 C CA . ASN B 1 161 ? -20 -28.641 -25.047 1 93.31 161 ASN B CA 1
ATOM 6759 C C . ASN B 1 161 ? -18.5 -28.484 -25.297 1 93.31 161 ASN B C 1
ATOM 6761 O O . ASN B 1 161 ? -18.094 -27.844 -26.266 1 93.31 161 ASN B O 1
ATOM 6765 N N . LEU B 1 162 ? -17.719 -29.062 -24.469 1 94.19 162 LEU B N 1
ATOM 6766 C CA . LEU B 1 162 ? -16.266 -28.969 -24.578 1 94.19 162 LEU B CA 1
ATOM 6767 C C . LEU B 1 162 ? -15.773 -29.672 -25.844 1 94.19 162 LEU B C 1
ATOM 6769 O O . LEU B 1 162 ? -14.93 -29.141 -26.562 1 94.19 162 LEU B O 1
ATOM 6773 N N . ASN B 1 163 ? -16.312 -30.781 -26.109 1 91 163 ASN B N 1
ATOM 6774 C CA . ASN B 1 163 ? -15.906 -31.547 -27.297 1 91 163 ASN B CA 1
ATOM 6775 C C . ASN B 1 163 ? -16.312 -30.828 -28.578 1 91 163 ASN B C 1
ATOM 6777 O O . ASN B 1 163 ? -15.562 -30.828 -29.562 1 91 163 ASN B O 1
ATOM 6781 N N . LYS B 1 164 ? -17.469 -30.266 -28.562 1 91.94 164 LYS B N 1
ATOM 6782 C CA . LYS B 1 164 ? -17.906 -29.5 -29.719 1 91.94 164 LYS B CA 1
ATOM 6783 C C . LYS B 1 164 ? -17 -28.281 -29.953 1 91.94 164 LYS B C 1
ATOM 6785 O O . LYS B 1 164 ? -16.641 -28 -31.094 1 91.94 164 LYS B O 1
ATOM 6790 N N . GLU B 1 165 ? -16.703 -27.641 -28.875 1 92.44 165 GLU B N 1
ATOM 6791 C CA . GLU B 1 165 ? -15.82 -26.484 -28.984 1 92.44 165 GLU B CA 1
ATOM 6792 C C . GLU B 1 165 ? -14.422 -26.891 -29.453 1 92.44 165 GLU B C 1
ATOM 6794 O O . GLU B 1 165 ? -13.789 -26.156 -30.219 1 92.44 165 GLU B O 1
ATOM 6799 N N . ALA B 1 166 ? -13.914 -28.016 -29 1 90 166 ALA B N 1
ATOM 6800 C CA . ALA B 1 166 ? -12.602 -28.5 -29.406 1 90 166 ALA B CA 1
ATOM 6801 C C . ALA B 1 166 ? -12.555 -28.734 -30.906 1 90 166 ALA B C 1
ATOM 6803 O O . ALA B 1 166 ? -11.562 -28.422 -31.562 1 90 166 ALA B O 1
ATOM 6804 N N . LYS B 1 167 ? -13.57 -29.266 -31.469 1 88 167 LYS B N 1
ATOM 6805 C CA . LYS B 1 167 ? -13.656 -29.516 -32.906 1 88 167 LYS B CA 1
ATOM 6806 C C . LYS B 1 167 ? -13.734 -28.203 -33.688 1 88 167 LYS B C 1
ATOM 6808 O O . LYS B 1 167 ? -13.07 -28.031 -34.688 1 88 167 LYS B O 1
ATOM 6813 N N . ASN B 1 168 ? -14.43 -27.312 -33.125 1 86.06 168 ASN B N 1
ATOM 6814 C CA . ASN B 1 168 ? -14.578 -26.016 -33.781 1 86.06 168 ASN B CA 1
ATOM 6815 C C . ASN B 1 168 ? -13.281 -25.219 -33.719 1 86.06 168 ASN B C 1
ATOM 6817 O O . ASN B 1 168 ? -12.953 -24.484 -34.656 1 86.06 168 ASN B O 1
ATOM 6821 N N . ASN B 1 169 ? -12.625 -25.344 -32.656 1 83.62 169 ASN B N 1
ATOM 6822 C CA . ASN B 1 169 ? -11.414 -24.547 -32.438 1 83.62 169 ASN B CA 1
ATOM 6823 C C . ASN B 1 169 ? -10.273 -25.016 -33.344 1 83.62 169 ASN B C 1
ATOM 6825 O O . ASN B 1 169 ? -9.359 -24.25 -33.625 1 83.62 169 ASN B O 1
ATOM 6829 N N . THR B 1 170 ? -10.227 -26.234 -33.781 1 78.06 170 THR B N 1
ATOM 6830 C CA . THR B 1 170 ? -9.188 -26.734 -34.688 1 78.06 170 THR B CA 1
ATOM 6831 C C . THR B 1 170 ? -9.164 -25.922 -35.969 1 78.06 170 THR B C 1
ATOM 6833 O O . THR B 1 170 ? -8.094 -25.688 -36.562 1 78.06 170 THR B O 1
ATOM 6836 N N . SER B 1 171 ? -10.32 -25.406 -36.312 1 75.81 171 SER B N 1
ATOM 6837 C CA . SER B 1 171 ? -10.414 -24.609 -37.531 1 75.81 171 SER B CA 1
ATOM 6838 C C . SER B 1 171 ? -9.992 -23.156 -37.281 1 75.81 171 SER B C 1
ATOM 6840 O O . SER B 1 171 ? -9.695 -22.422 -38.219 1 75.81 171 SER B O 1
ATOM 6842 N N . ARG B 1 172 ? -9.898 -22.812 -36 1 76 172 ARG B N 1
ATOM 6843 C CA . ARG B 1 172 ? -9.594 -21.422 -35.656 1 76 172 ARG B CA 1
ATOM 6844 C C . ARG B 1 172 ? -8.156 -21.281 -35.188 1 76 172 ARG B C 1
ATOM 6846 O O . ARG B 1 172 ? -7.738 -20.203 -34.75 1 76 172 ARG B O 1
ATOM 6853 N N . LEU B 1 173 ? -7.469 -22.391 -35.344 1 73.19 173 LEU B N 1
ATOM 6854 C CA . LEU B 1 173 ? -6.082 -22.375 -34.875 1 73.19 173 LEU B CA 1
ATOM 6855 C C . LEU B 1 173 ? -5.285 -21.297 -35.625 1 73.19 173 LEU B C 1
ATOM 6857 O O . LEU B 1 173 ? -5.395 -21.172 -36.844 1 73.19 173 LEU B O 1
ATOM 6861 N N . GLY B 1 174 ? -4.578 -20.406 -34.938 1 67.81 174 GLY B N 1
ATOM 6862 C CA . GLY B 1 174 ? -3.756 -19.375 -35.531 1 67.81 174 GLY B CA 1
ATOM 6863 C C . GLY B 1 174 ? -4.457 -18.031 -35.594 1 67.81 174 GLY B C 1
ATOM 6864 O O . GLY B 1 174 ? -3.83 -17 -35.875 1 67.81 174 GLY B O 1
ATOM 6865 N N . LYS B 1 175 ? -5.711 -18.031 -35.406 1 68.69 175 LYS B N 1
ATOM 6866 C CA . LYS B 1 175 ? -6.461 -16.781 -35.531 1 68.69 175 LYS B CA 1
ATOM 6867 C C . LYS B 1 175 ? -6.719 -16.172 -34.156 1 68.69 175 LYS B C 1
ATOM 6869 O O . LYS B 1 175 ? -7.656 -15.391 -33.969 1 68.69 175 LYS B O 1
ATOM 6874 N N . LEU B 1 176 ? -5.895 -16.531 -33.281 1 63.34 176 LEU B N 1
ATOM 6875 C CA . LEU B 1 176 ? -6.145 -16.188 -31.875 1 63.34 176 LEU B CA 1
ATOM 6876 C C . LEU B 1 176 ? -5.926 -14.695 -31.641 1 63.34 176 LEU B C 1
ATOM 6878 O O . LEU B 1 176 ? -6.305 -14.164 -30.594 1 63.34 176 LEU B O 1
ATOM 6882 N N . PHE B 1 177 ? -5.504 -13.992 -32.656 1 67.38 177 PHE B N 1
ATOM 6883 C CA . PHE B 1 177 ? -5.27 -12.578 -32.438 1 67.38 177 PHE B CA 1
ATOM 6884 C C . PHE B 1 177 ? -6.461 -11.75 -32.906 1 67.38 177 PHE B C 1
ATOM 6886 O O . PHE B 1 177 ? -6.496 -10.531 -32.688 1 67.38 177 PHE B O 1
ATOM 6893 N N . ARG B 1 178 ? -7.473 -12.562 -33.344 1 77.56 178 ARG B N 1
ATOM 6894 C CA . ARG B 1 178 ? -8.648 -11.82 -33.812 1 77.56 178 ARG B CA 1
ATOM 6895 C C . ARG B 1 178 ? -9.602 -11.555 -32.656 1 77.56 178 ARG B C 1
ATOM 6897 O O . ARG B 1 178 ? -10.008 -12.477 -31.938 1 77.56 178 ARG B O 1
ATOM 6904 N N . SER B 1 179 ? -10.023 -10.383 -32.438 1 79.56 179 SER B N 1
ATOM 6905 C CA . SER B 1 179 ? -10.789 -9.875 -31.312 1 79.56 179 SER B CA 1
ATOM 6906 C C . SER B 1 179 ? -12.102 -10.625 -31.156 1 79.56 179 SER B C 1
ATOM 6908 O O . SER B 1 179 ? -12.461 -11.039 -30.047 1 79.56 179 SER B O 1
ATOM 6910 N N . PRO B 1 180 ? -12.852 -10.906 -32.25 1 83.69 180 PRO B N 1
ATOM 6911 C CA . PRO B 1 180 ? -14.133 -11.594 -32.062 1 83.69 180 PRO B CA 1
ATOM 6912 C C . PRO B 1 180 ? -13.961 -13.023 -31.547 1 83.69 180 PRO B C 1
ATOM 6914 O O . PRO B 1 180 ? -14.773 -13.492 -30.734 1 83.69 180 PRO B O 1
ATOM 6917 N N . ILE B 1 181 ? -12.938 -13.664 -31.969 1 85.38 181 ILE B N 1
ATOM 6918 C CA . ILE B 1 181 ? -12.672 -15.023 -31.516 1 85.38 181 ILE B CA 1
ATOM 6919 C C . ILE B 1 181 ? -12.273 -15.023 -30.047 1 85.38 181 ILE B C 1
ATOM 6921 O O . ILE B 1 181 ? -12.711 -15.883 -29.281 1 85.38 181 ILE B O 1
ATOM 6925 N N . ARG B 1 182 ? -11.57 -14.086 -29.688 1 86.94 182 ARG B N 1
ATOM 6926 C CA . ARG B 1 182 ? -11.156 -13.969 -28.297 1 86.94 182 ARG B CA 1
ATOM 6927 C C . ARG B 1 182 ? -12.352 -13.766 -27.375 1 86.94 182 ARG B C 1
ATOM 6929 O O . ARG B 1 182 ? -12.43 -14.367 -26.312 1 86.94 182 ARG B O 1
ATOM 6936 N N . LYS B 1 183 ? -13.234 -12.961 -27.844 1 90.25 183 LYS B N 1
ATOM 6937 C CA . LYS B 1 183 ? -14.43 -12.695 -27.031 1 90.25 183 LYS B CA 1
ATOM 6938 C C . LYS B 1 183 ? -15.312 -13.938 -26.922 1 90.25 183 LYS B C 1
ATOM 6940 O O . LYS B 1 183 ? -15.898 -14.195 -25.875 1 90.25 183 LYS B O 1
ATOM 6945 N N . GLU B 1 184 ? -15.359 -14.602 -28 1 91.06 184 GLU B N 1
ATOM 6946 C CA . GLU B 1 184 ? -16.141 -15.836 -28 1 91.06 184 GLU B CA 1
ATOM 6947 C C . GLU B 1 184 ? -15.523 -16.891 -27.078 1 91.06 184 GLU B C 1
ATOM 6949 O O . GLU B 1 184 ? -16.234 -17.562 -26.344 1 91.06 184 GLU B O 1
ATOM 6954 N N . ASN B 1 185 ? -14.258 -17.047 -27.188 1 91.5 185 ASN B N 1
ATOM 6955 C CA . ASN B 1 185 ? -13.578 -18 -26.312 1 91.5 185 ASN B CA 1
ATOM 6956 C C . ASN B 1 185 ? -13.734 -17.625 -24.844 1 91.5 185 ASN B C 1
ATOM 6958 O O . ASN B 1 185 ? -13.922 -18.484 -23.984 1 91.5 185 ASN B O 1
ATOM 6962 N N . GLU B 1 186 ? -13.672 -16.344 -24.578 1 92.94 186 GLU B N 1
ATOM 6963 C CA . GLU B 1 186 ? -13.852 -15.852 -23.219 1 92.94 186 GLU B CA 1
ATOM 6964 C C . GLU B 1 186 ? -15.242 -16.188 -22.688 1 92.94 186 GLU B C 1
ATOM 6966 O O . GLU B 1 186 ? -15.383 -16.656 -21.562 1 92.94 186 GLU B O 1
ATOM 6971 N N . ARG B 1 187 ? -16.188 -15.938 -23.469 1 93.62 187 ARG B N 1
ATOM 6972 C CA . ARG B 1 187 ? -17.562 -16.234 -23.094 1 93.62 187 ARG B CA 1
ATOM 6973 C C . ARG B 1 187 ? -17.766 -17.734 -22.875 1 93.62 187 ARG B C 1
ATOM 6975 O O . ARG B 1 187 ? -18.438 -18.141 -21.938 1 93.62 187 ARG B O 1
ATOM 6982 N N . PHE B 1 188 ? -17.188 -18.469 -23.766 1 94.56 188 PHE B N 1
ATOM 6983 C CA . PHE B 1 188 ? -17.312 -19.922 -23.672 1 94.56 188 PHE B CA 1
ATOM 6984 C C . PHE B 1 188 ? -16.719 -20.438 -22.375 1 94.56 188 PHE B C 1
ATOM 6986 O O . PHE B 1 188 ? -17.328 -21.25 -21.688 1 94.56 188 PHE B O 1
ATOM 6993 N N . LEU B 1 189 ? -15.555 -20.016 -22.047 1 95.06 189 LEU B N 1
ATOM 6994 C CA . LEU B 1 189 ? -14.891 -20.453 -20.828 1 95.06 189 LEU B CA 1
ATOM 6995 C C . LEU B 1 189 ? -15.68 -20.016 -19.594 1 95.06 189 LEU B C 1
ATOM 6997 O O . LEU B 1 189 ? -15.805 -20.781 -18.641 1 95.06 189 LEU B O 1
ATOM 7001 N N . ARG B 1 190 ? -16.203 -18.844 -19.609 1 94.38 190 ARG B N 1
ATOM 7002 C CA . ARG B 1 190 ? -16.969 -18.344 -18.484 1 94.38 190 ARG B CA 1
ATOM 7003 C C . ARG B 1 190 ? -18.25 -19.156 -18.281 1 94.38 190 ARG B C 1
ATOM 7005 O O . ARG B 1 190 ? -18.609 -19.484 -17.141 1 94.38 190 ARG B O 1
ATOM 7012 N N . GLU B 1 191 ? -18.844 -19.562 -19.344 1 94.5 191 GLU B N 1
ATOM 7013 C CA . GLU B 1 191 ? -20.109 -20.266 -19.266 1 94.5 191 GLU B CA 1
ATOM 7014 C C . GLU B 1 191 ? -19.922 -21.734 -18.906 1 94.5 191 GLU B C 1
ATOM 7016 O O . GLU B 1 191 ? -20.781 -22.344 -18.266 1 94.5 191 GLU B O 1
ATOM 7021 N N . ASN B 1 192 ? -18.766 -22.25 -19.297 1 95.38 192 ASN B N 1
ATOM 7022 C CA . ASN B 1 192 ? -18.609 -23.688 -19.141 1 95.38 192 ASN B CA 1
ATOM 7023 C C . ASN B 1 192 ? -17.625 -24.031 -18.031 1 95.38 192 ASN B C 1
ATOM 7025 O O . ASN B 1 192 ? -17.734 -25.078 -17.391 1 95.38 192 ASN B O 1
ATOM 7029 N N . LEU B 1 193 ? -16.625 -23.203 -17.812 1 95.62 193 LEU B N 1
ATOM 7030 C CA . LEU B 1 193 ? -15.594 -23.531 -16.828 1 95.62 193 LEU B CA 1
ATOM 7031 C C . LEU B 1 193 ? -15.586 -22.531 -15.688 1 95.62 193 LEU B C 1
ATOM 7033 O O . LEU B 1 193 ? -14.914 -22.734 -14.68 1 95.62 193 LEU B O 1
ATOM 7037 N N . GLY B 1 194 ? -16.266 -21.406 -15.82 1 94 194 GLY B N 1
ATOM 7038 C CA . GLY B 1 194 ? -16.359 -20.438 -14.742 1 94 194 GLY B CA 1
ATOM 7039 C C . GLY B 1 194 ? -15.5 -19.203 -14.969 1 94 194 GLY B C 1
ATOM 7040 O O . GLY B 1 194 ? -14.773 -19.125 -15.961 1 94 194 GLY B O 1
ATOM 7041 N N . SER B 1 195 ? -15.547 -18.281 -14.062 1 94.19 195 SER B N 1
ATOM 7042 C CA . SER B 1 195 ? -14.867 -17 -14.227 1 94.19 195 SER B CA 1
ATOM 7043 C C . SER B 1 195 ? -13.367 -17.141 -14.016 1 94.19 195 SER B C 1
ATOM 7045 O O . SER B 1 195 ? -12.578 -16.391 -14.586 1 94.19 195 SER B O 1
ATOM 7047 N N . ASN B 1 196 ? -12.945 -18.109 -13.242 1 94.5 196 ASN B N 1
ATOM 7048 C CA . ASN B 1 196 ? -11.523 -18.297 -12.969 1 94.5 196 ASN B CA 1
ATOM 7049 C C . ASN B 1 196 ? -10.742 -18.578 -14.242 1 94.5 196 ASN B C 1
ATOM 7051 O O . ASN B 1 196 ? -9.688 -17.984 -14.477 1 94.5 196 ASN B O 1
ATOM 7055 N N . TYR B 1 197 ? -11.242 -19.453 -15.078 1 95.62 197 TYR B N 1
ATOM 7056 C CA . TYR B 1 197 ? -10.57 -19.828 -16.328 1 95.62 197 TYR B CA 1
ATOM 7057 C C . TYR B 1 197 ? -10.688 -18.719 -17.359 1 95.62 197 TYR B C 1
ATOM 7059 O O . TYR B 1 197 ? -9.781 -18.516 -18.172 1 95.62 197 TYR B O 1
ATOM 7067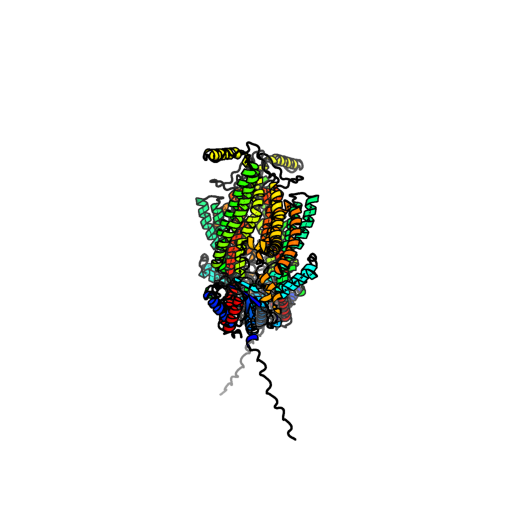 N N . ALA B 1 198 ? -11.805 -18.016 -17.328 1 96.31 198 ALA B N 1
ATOM 7068 C CA . ALA B 1 198 ? -11.969 -16.891 -18.219 1 96.31 198 ALA B CA 1
ATOM 7069 C C . ALA B 1 198 ? -11 -15.766 -17.875 1 96.31 198 ALA B C 1
ATOM 7071 O O . ALA B 1 198 ? -10.43 -15.125 -18.766 1 96.31 198 ALA B O 1
ATOM 7072 N N . LEU B 1 199 ? -10.812 -15.555 -16.594 1 96.69 199 LEU B N 1
ATOM 7073 C CA . LEU B 1 199 ? -9.859 -14.547 -16.141 1 96.69 199 LEU B CA 1
ATOM 7074 C C . LEU B 1 199 ? -8.438 -14.914 -16.547 1 96.69 199 LEU B C 1
ATOM 7076 O O . LEU B 1 199 ? -7.656 -14.047 -16.953 1 96.69 199 LEU B O 1
ATOM 7080 N N . TYR B 1 200 ? -8.117 -16.172 -16.422 1 96.75 200 TYR B N 1
ATOM 7081 C CA . TYR B 1 200 ? -6.801 -16.625 -16.844 1 96.75 200 TYR B CA 1
ATOM 7082 C C . TYR B 1 200 ? -6.59 -16.391 -18.344 1 96.75 200 TYR B C 1
ATOM 7084 O O . TYR B 1 200 ? -5.523 -15.914 -18.75 1 96.75 200 TYR B O 1
ATOM 7092 N N . TYR B 1 201 ? -7.605 -16.719 -19.094 1 95.06 201 TYR B N 1
ATOM 7093 C CA . TYR B 1 201 ? -7.527 -16.516 -20.531 1 95.06 201 TYR B CA 1
ATOM 7094 C C . TYR B 1 201 ? -7.281 -15.047 -20.875 1 95.06 201 TYR B C 1
ATOM 7096 O O . TYR B 1 201 ? -6.434 -14.727 -21.719 1 95.06 201 TYR B O 1
ATOM 7104 N N . LYS B 1 202 ? -7.945 -14.188 -20.203 1 94.12 202 LYS B N 1
ATOM 7105 C CA . LYS B 1 202 ? -7.77 -12.75 -20.422 1 94.12 202 LYS B CA 1
ATOM 7106 C C . LYS B 1 202 ? -6.383 -12.297 -19.984 1 94.12 202 LYS B C 1
ATOM 7108 O O . LYS B 1 202 ? -5.773 -11.43 -20.609 1 94.12 202 LYS B O 1
ATOM 7113 N N . PHE B 1 203 ? -5.902 -12.797 -18.891 1 96 203 PHE B N 1
ATOM 7114 C CA . PHE B 1 203 ? -4.566 -12.508 -18.375 1 96 203 PHE B CA 1
ATOM 7115 C C . PHE B 1 203 ? -3.506 -12.852 -19.406 1 96 203 PHE B C 1
ATOM 7117 O O . PHE B 1 203 ? -2.635 -12.039 -19.719 1 96 203 PHE B O 1
ATOM 7124 N N . VAL B 1 204 ? -3.645 -14.016 -20.016 1 94.88 204 VAL B N 1
ATOM 7125 C CA . VAL B 1 204 ? -2.654 -14.5 -20.969 1 94.88 204 VAL B CA 1
ATOM 7126 C C . VAL B 1 204 ? -2.707 -13.656 -22.234 1 94.88 204 VAL B C 1
ATOM 7128 O O . VAL B 1 204 ? -1.667 -13.312 -22.812 1 94.88 204 VAL B O 1
ATOM 7131 N N . GLN B 1 205 ? -3.895 -13.297 -22.656 1 91.69 205 GLN B N 1
ATOM 7132 C CA . GLN B 1 205 ? -4.039 -12.461 -23.859 1 91.69 205 GLN B CA 1
ATOM 7133 C C . GLN B 1 205 ? -3.381 -11.102 -23.656 1 91.69 205 GLN B C 1
ATOM 7135 O O . GLN B 1 205 ? -2.664 -10.617 -24.531 1 91.69 205 GLN B O 1
ATOM 7140 N N . GLY B 1 206 ? -3.656 -10.547 -22.5 1 91.25 206 GLY B N 1
ATOM 7141 C CA . GLY B 1 206 ? -3.031 -9.273 -22.203 1 91.25 206 GLY B CA 1
ATOM 7142 C C . GLY B 1 206 ? -1.523 -9.359 -22.078 1 91.25 206 GLY B C 1
ATOM 7143 O O . GLY B 1 206 ? -0.8 -8.5 -22.578 1 91.25 206 GLY B O 1
ATOM 7144 N N . TYR B 1 207 ? -1.063 -10.398 -21.422 1 94.12 207 TYR B N 1
ATOM 7145 C CA . TYR B 1 207 ? 0.364 -10.609 -21.203 1 94.12 207 TYR B CA 1
ATOM 7146 C C . TYR B 1 207 ? 1.09 -10.82 -22.531 1 94.12 207 TYR B C 1
ATOM 7148 O O . TYR B 1 207 ? 2.055 -10.117 -22.828 1 94.12 207 TYR B O 1
ATOM 7156 N N . VAL B 1 208 ? 0.601 -11.734 -23.406 1 92.5 208 VAL B N 1
ATOM 7157 C CA . VAL B 1 208 ? 1.279 -12.117 -24.641 1 92.5 208 VAL B CA 1
ATOM 7158 C C . VAL B 1 208 ? 1.277 -10.938 -25.609 1 92.5 208 VAL B C 1
ATOM 7160 O O . VAL B 1 208 ? 2.283 -10.664 -26.281 1 92.5 208 VAL B O 1
ATOM 7163 N N . SER B 1 209 ? 0.196 -10.211 -25.688 1 89.38 209 SER B N 1
ATOM 7164 C CA . SER B 1 209 ? 0.136 -9.039 -26.547 1 89.38 209 SER B CA 1
ATOM 7165 C C . SER B 1 209 ? 1.156 -7.988 -26.125 1 89.38 209 SER B C 1
ATOM 7167 O O . SER B 1 209 ? 1.797 -7.359 -26.984 1 89.38 209 SER B O 1
ATOM 7169 N N . SER B 1 210 ? 1.321 -7.832 -24.875 1 90.69 210 SER B N 1
ATOM 7170 C CA . SER B 1 210 ? 2.262 -6.844 -24.375 1 90.69 210 SER B CA 1
ATOM 7171 C C . SER B 1 210 ? 3.705 -7.289 -24.578 1 90.69 210 SER B C 1
ATOM 7173 O O . SER B 1 210 ? 4.578 -6.469 -24.859 1 90.69 210 SER B O 1
ATOM 7175 N N . VAL B 1 211 ? 3.939 -8.578 -24.422 1 91.69 211 VAL B N 1
ATOM 7176 C CA . VAL B 1 211 ? 5.281 -9.109 -24.641 1 91.69 211 VAL B CA 1
ATOM 7177 C C . VAL B 1 211 ? 5.664 -8.953 -26.109 1 91.69 211 VAL B C 1
ATOM 7179 O O . VAL B 1 211 ? 6.84 -8.773 -26.438 1 91.69 211 VAL B O 1
ATOM 7182 N N . GLY B 1 212 ? 4.621 -8.992 -26.969 1 91.31 212 GLY B N 1
ATOM 7183 C CA . GLY B 1 212 ? 4.875 -8.727 -28.375 1 91.31 212 GLY B CA 1
ATOM 7184 C C . GLY B 1 212 ? 5.496 -7.367 -28.625 1 91.31 212 GLY B C 1
ATOM 7185 O O . GLY B 1 212 ? 6.402 -7.234 -29.453 1 91.31 212 GLY B O 1
ATOM 7186 N N . CYS B 1 213 ? 5.109 -6.418 -27.859 1 88.75 213 CYS B N 1
ATOM 7187 C CA . CYS B 1 213 ? 5.668 -5.074 -27.969 1 88.75 213 CYS B CA 1
ATOM 7188 C C . CYS B 1 213 ? 7.121 -5.051 -27.516 1 88.75 213 CYS B C 1
ATOM 7190 O O . CYS B 1 213 ? 7.965 -4.406 -28.141 1 88.75 213 CYS B O 1
ATOM 7192 N N . ILE B 1 214 ? 7.418 -5.766 -26.453 1 88.81 214 ILE B N 1
ATOM 7193 C CA . ILE B 1 214 ? 8.789 -5.844 -25.953 1 88.81 214 ILE B CA 1
ATOM 7194 C C . ILE B 1 214 ? 9.672 -6.527 -27 1 88.81 214 ILE B C 1
ATOM 7196 O O . ILE B 1 214 ? 10.82 -6.125 -27.203 1 88.81 214 ILE B O 1
ATOM 7200 N N . ALA B 1 215 ? 9.102 -7.512 -27.625 1 92.19 215 ALA B N 1
ATOM 7201 C CA . ALA B 1 215 ? 9.852 -8.281 -28.609 1 92.19 215 ALA B CA 1
ATOM 7202 C C . ALA B 1 215 ? 10.258 -7.41 -29.797 1 92.19 215 ALA B C 1
ATOM 7204 O O . ALA B 1 215 ? 11.375 -7.539 -30.312 1 92.19 215 ALA B O 1
ATOM 7205 N N . VAL B 1 216 ? 9.438 -6.488 -30.266 1 92.69 216 VAL B N 1
ATOM 7206 C CA . VAL B 1 216 ? 9.75 -5.59 -31.375 1 92.69 216 VAL B CA 1
ATOM 7207 C C . VAL B 1 216 ? 10.945 -4.719 -31 1 92.69 216 VAL B C 1
ATOM 7209 O O . VAL B 1 216 ? 11.891 -4.586 -31.797 1 92.69 216 VAL B O 1
ATOM 7212 N N . PHE B 1 217 ? 10.953 -4.254 -29.797 1 91.25 217 PHE B N 1
ATOM 7213 C CA . PHE B 1 217 ? 12.055 -3.4 -29.359 1 91.25 217 PHE B CA 1
ATOM 7214 C C . PHE B 1 217 ? 13.305 -4.227 -29.078 1 91.25 217 PHE B C 1
ATOM 7216 O O . PHE B 1 217 ? 14.422 -3.729 -29.203 1 91.25 217 PHE B O 1
ATOM 7223 N N . GLY B 1 218 ? 13.031 -5.422 -28.609 1 89.88 218 GLY B N 1
ATOM 7224 C CA . GLY B 1 218 ? 14.164 -6.316 -28.422 1 89.88 218 GLY B CA 1
ATOM 7225 C C . GLY B 1 218 ? 14.914 -6.598 -29.703 1 89.88 218 GLY B C 1
ATOM 7226 O O . GLY B 1 218 ? 16.141 -6.594 -29.719 1 89.88 218 GLY B O 1
ATOM 7227 N N . ILE B 1 219 ? 14.219 -6.777 -30.797 1 91.81 219 ILE B N 1
ATOM 7228 C CA . ILE B 1 219 ? 14.828 -7.02 -32.094 1 91.81 219 ILE B CA 1
ATOM 7229 C C . ILE B 1 219 ? 15.602 -5.781 -32.562 1 91.81 219 ILE B C 1
ATOM 7231 O O . ILE B 1 219 ? 16.734 -5.891 -33.031 1 91.81 219 ILE B O 1
ATOM 7235 N N . LEU B 1 220 ? 15.016 -4.645 -32.344 1 91.69 220 LEU B N 1
ATOM 7236 C CA . LEU B 1 220 ? 15.664 -3.391 -32.719 1 91.69 220 LEU B CA 1
ATOM 7237 C C . LEU B 1 220 ? 16.922 -3.164 -31.891 1 91.69 220 LEU B C 1
ATOM 7239 O O . LEU B 1 220 ? 17.938 -2.682 -32.406 1 91.69 220 LEU B O 1
ATOM 7243 N N . ALA B 1 221 ? 16.812 -3.508 -30.672 1 88.44 221 ALA B N 1
ATOM 7244 C CA . ALA B 1 221 ? 17.953 -3.328 -29.781 1 88.44 221 ALA B CA 1
ATOM 7245 C C . ALA B 1 221 ? 19.078 -4.293 -30.141 1 88.44 221 ALA B C 1
ATOM 7247 O O . ALA B 1 221 ? 20.266 -3.936 -30.078 1 88.44 221 ALA B O 1
ATOM 7248 N N . TRP B 1 222 ? 18.75 -5.52 -30.5 1 85.94 222 TRP B N 1
ATOM 7249 C CA . TRP B 1 222 ? 19.75 -6.5 -30.906 1 85.94 222 TRP B CA 1
ATOM 7250 C C . TRP B 1 222 ? 20.5 -6.035 -32.156 1 85.94 222 TRP B C 1
ATOM 7252 O O . TRP B 1 222 ? 21.703 -6.25 -32.281 1 85.94 222 TRP B O 1
ATOM 7262 N N . PHE B 1 223 ? 19.891 -5.227 -33.031 1 87.75 223 PHE B N 1
ATOM 7263 C CA . PHE B 1 223 ? 20.5 -4.762 -34.281 1 87.75 223 PHE B CA 1
ATOM 7264 C C . PHE B 1 223 ? 21.312 -3.5 -34.062 1 87.75 223 PHE B C 1
ATOM 7266 O O . PHE B 1 223 ? 22.391 -3.338 -34.625 1 87.75 223 PHE B O 1
ATOM 7273 N N . PHE B 1 224 ? 20.812 -2.598 -33.156 1 86.62 224 PHE B N 1
ATOM 7274 C CA . PHE B 1 224 ? 21.391 -1.257 -33.094 1 86.62 224 PHE B CA 1
ATOM 7275 C C . PHE B 1 224 ? 22.188 -1.041 -31.828 1 86.62 224 PHE B C 1
ATOM 7277 O O . PHE B 1 224 ? 23.141 -0.266 -31.797 1 86.62 224 PHE B O 1
ATOM 7284 N N . LEU B 1 225 ? 21.828 -1.618 -30.672 1 83.12 225 LEU B N 1
ATOM 7285 C CA . LEU B 1 225 ? 22.375 -1.203 -29.391 1 83.12 225 LEU B CA 1
ATOM 7286 C C . LEU B 1 225 ? 23.281 -2.283 -28.797 1 83.12 225 LEU B C 1
ATOM 7288 O O . LEU B 1 225 ? 24.203 -1.986 -28.031 1 83.12 225 LEU B O 1
ATOM 7292 N N . GLY B 1 226 ? 23.141 -3.494 -29.172 1 78.5 226 GLY B N 1
ATOM 7293 C CA . GLY B 1 226 ? 23.922 -4.574 -28.594 1 78.5 226 GLY B CA 1
ATOM 7294 C C . GLY B 1 226 ? 23.422 -5.012 -27.234 1 78.5 226 GLY B C 1
ATOM 7295 O O . GLY B 1 226 ? 22.438 -4.473 -26.719 1 78.5 226 GLY B O 1
ATOM 7296 N N . ASN B 1 227 ? 24.281 -5.91 -26.516 1 79.12 227 ASN B N 1
ATOM 7297 C CA . ASN B 1 227 ? 23.906 -6.453 -25.219 1 79.12 227 ASN B CA 1
ATOM 7298 C C . ASN B 1 227 ? 24.312 -5.516 -24.078 1 79.12 227 ASN B C 1
ATOM 7300 O O . ASN B 1 227 ? 25.266 -4.75 -24.219 1 79.12 227 ASN B O 1
ATOM 7304 N N . PHE B 1 228 ? 23.5 -5.41 -23.062 1 83.81 228 PHE B N 1
ATOM 7305 C CA . PHE B 1 228 ? 23.766 -4.641 -21.844 1 83.81 228 PHE B CA 1
ATOM 7306 C C . PHE B 1 228 ? 23.672 -3.145 -22.125 1 83.81 228 PHE B C 1
ATOM 7308 O O . PHE B 1 228 ? 24.469 -2.365 -21.594 1 83.81 228 PHE B O 1
ATOM 7315 N N . SER B 1 229 ? 22.828 -2.777 -23.094 1 86.75 229 SER B N 1
ATOM 7316 C CA . SER B 1 229 ? 22.578 -1.366 -23.359 1 86.75 229 SER B CA 1
ATOM 7317 C C . SER B 1 229 ? 21.656 -0.755 -22.312 1 86.75 229 SER B C 1
ATOM 7319 O O . SER B 1 229 ? 20.594 -1.316 -22.016 1 86.75 229 SER B O 1
ATOM 7321 N N . LEU B 1 230 ? 22.078 0.341 -21.797 1 90 230 LEU B N 1
ATOM 7322 C CA . LEU B 1 230 ? 21.266 1.027 -20.781 1 90 230 LEU B CA 1
ATOM 7323 C C . LEU B 1 230 ? 19.953 1.513 -21.391 1 90 230 LEU B C 1
ATOM 7325 O O . LEU B 1 230 ? 18.906 1.47 -20.734 1 90 230 LEU B O 1
ATOM 7329 N N . LEU B 1 231 ? 20 1.952 -22.562 1 89.81 231 LEU B N 1
ATOM 7330 C CA . LEU B 1 231 ? 18.797 2.422 -23.234 1 89.81 231 LEU B CA 1
ATOM 7331 C C . LEU B 1 231 ? 17.781 1.29 -23.406 1 89.81 231 LEU B C 1
ATOM 7333 O O . LEU B 1 231 ? 16.594 1.479 -23.156 1 89.81 231 LEU B O 1
ATOM 7337 N N . TYR B 1 232 ? 18.266 0.168 -23.781 1 91.31 232 TYR B N 1
ATOM 7338 C CA . TYR B 1 232 ? 17.359 -0.969 -23.938 1 91.31 232 TYR B CA 1
ATOM 7339 C C . TYR B 1 232 ? 16.781 -1.399 -22.594 1 91.31 232 TYR B C 1
ATOM 7341 O O . TYR B 1 232 ? 15.617 -1.786 -22.5 1 91.31 232 TYR B O 1
ATOM 7349 N N . ALA B 1 233 ? 17.625 -1.373 -21.578 1 93.75 233 ALA B N 1
ATOM 7350 C CA . ALA B 1 233 ? 17.141 -1.743 -20.25 1 93.75 233 ALA B CA 1
ATOM 7351 C C . ALA B 1 233 ? 15.984 -0.855 -19.812 1 93.75 233 ALA B C 1
ATOM 7353 O O . ALA B 1 233 ? 14.977 -1.348 -19.312 1 93.75 233 ALA B O 1
ATOM 7354 N N . ILE B 1 234 ? 16.094 0.422 -20.094 1 93.81 234 ILE B N 1
ATOM 7355 C CA . ILE B 1 234 ? 15.062 1.374 -19.703 1 93.81 234 ILE B CA 1
ATOM 7356 C C . ILE B 1 234 ? 13.805 1.13 -20.547 1 93.81 234 ILE B C 1
ATOM 7358 O O . ILE B 1 234 ? 12.695 1.119 -20.016 1 93.81 234 ILE B O 1
ATOM 7362 N N . ILE B 1 235 ? 13.984 0.916 -21.797 1 92.44 235 ILE B N 1
ATOM 7363 C CA . ILE B 1 235 ? 12.859 0.667 -22.688 1 92.44 235 ILE B CA 1
ATOM 7364 C C . ILE B 1 235 ? 12.148 -0.623 -22.281 1 92.44 235 ILE B C 1
ATOM 7366 O O . ILE B 1 235 ? 10.914 -0.672 -22.234 1 92.44 235 ILE B O 1
ATOM 7370 N N . ASN B 1 236 ? 12.93 -1.666 -22 1 93.62 236 ASN B N 1
ATOM 7371 C CA . ASN B 1 236 ? 12.383 -2.951 -21.578 1 93.62 236 ASN B CA 1
ATOM 7372 C C . ASN B 1 236 ? 11.57 -2.818 -20.297 1 93.62 236 ASN B C 1
ATOM 7374 O O . ASN B 1 236 ? 10.469 -3.359 -20.188 1 93.62 236 ASN B O 1
ATOM 7378 N N . LEU B 1 237 ? 12.062 -2.07 -19.359 1 95.38 237 LEU B N 1
ATOM 7379 C CA . LEU B 1 237 ? 11.367 -1.874 -18.078 1 95.38 237 LEU B CA 1
ATOM 7380 C C . LEU B 1 237 ? 10.117 -1.027 -18.281 1 95.38 237 LEU B C 1
ATOM 7382 O O . LEU B 1 237 ? 9.086 -1.28 -17.641 1 95.38 237 LEU B O 1
ATOM 7386 N N . THR B 1 238 ? 10.18 -0.08 -19.172 1 93.75 238 THR B N 1
ATOM 7387 C CA . THR B 1 238 ? 9.023 0.771 -19.422 1 93.75 238 THR B CA 1
ATOM 7388 C C . THR B 1 238 ? 7.906 -0.027 -20.094 1 93.75 238 THR B C 1
ATOM 7390 O O . THR B 1 238 ? 6.742 0.085 -19.703 1 93.75 238 THR B O 1
ATOM 7393 N N . ILE B 1 239 ? 8.289 -0.833 -21 1 92 239 ILE B N 1
ATOM 7394 C CA . ILE B 1 239 ? 7.285 -1.66 -21.656 1 92 239 ILE B CA 1
ATOM 7395 C C . ILE B 1 239 ? 6.773 -2.725 -20.688 1 92 239 ILE B C 1
ATOM 7397 O O . ILE B 1 239 ? 5.59 -3.07 -20.703 1 92 239 ILE B O 1
ATOM 7401 N N . GLY B 1 240 ? 7.73 -3.27 -19.859 1 94.62 240 GLY B N 1
ATOM 7402 C CA . GLY B 1 240 ? 7.301 -4.176 -18.812 1 94.62 240 GLY B CA 1
ATOM 7403 C C . GLY B 1 240 ? 6.277 -3.557 -17.875 1 94.62 240 GLY B C 1
ATOM 7404 O O . GLY B 1 240 ? 5.328 -4.223 -17.453 1 94.62 240 GLY B O 1
ATOM 7405 N N . LEU B 1 241 ? 6.387 -2.291 -17.578 1 96.44 241 LEU B N 1
ATOM 7406 C CA . LEU B 1 241 ? 5.418 -1.557 -16.766 1 96.44 241 LEU B CA 1
ATOM 7407 C C . LEU B 1 241 ? 4.07 -1.475 -17.469 1 96.44 241 LEU B C 1
ATOM 7409 O O . LEU B 1 241 ? 3.025 -1.696 -16.844 1 96.44 241 LEU B O 1
ATOM 7413 N N . THR B 1 242 ? 4.09 -1.174 -18.75 1 93.38 242 THR B N 1
ATOM 7414 C CA . THR B 1 242 ? 2.85 -1.092 -19.5 1 93.38 242 THR B CA 1
ATOM 7415 C C . THR B 1 242 ? 2.158 -2.451 -19.562 1 93.38 242 THR B C 1
ATOM 7417 O O . THR B 1 242 ? 0.929 -2.531 -19.516 1 93.38 242 THR B O 1
ATOM 7420 N N . CYS B 1 243 ? 2.982 -3.494 -19.625 1 94.75 243 CYS B N 1
ATOM 7421 C CA . CYS B 1 243 ? 2.445 -4.848 -19.625 1 94.75 243 CYS B CA 1
ATOM 7422 C C . CYS B 1 243 ? 1.723 -5.141 -18.312 1 94.75 243 CYS B C 1
ATOM 7424 O O . CYS B 1 243 ? 0.582 -5.605 -18.312 1 94.75 243 CYS B O 1
ATOM 7426 N N . TYR B 1 244 ? 2.355 -4.832 -17.203 1 96.19 244 TYR B N 1
ATOM 7427 C CA . TYR B 1 244 ? 1.755 -5.023 -15.891 1 96.19 244 TYR B CA 1
ATOM 7428 C C . TYR B 1 244 ? 0.464 -4.227 -15.758 1 96.19 244 TYR B C 1
ATOM 7430 O O . TYR B 1 244 ? -0.557 -4.754 -15.312 1 96.19 244 TYR B O 1
ATOM 7438 N N . LEU B 1 245 ? 0.532 -2.982 -16.188 1 95.62 245 LEU B N 1
ATOM 7439 C CA . LEU B 1 245 ? -0.625 -2.104 -16.062 1 95.62 245 LEU B CA 1
ATOM 7440 C C . LEU B 1 245 ? -1.775 -2.584 -16.938 1 95.62 245 LEU B C 1
ATOM 7442 O O . LEU B 1 245 ? -2.943 -2.443 -16.562 1 95.62 245 LEU B O 1
ATOM 7446 N N . CYS B 1 246 ? -1.452 -3.125 -18.062 1 94.06 246 CYS B N 1
ATOM 7447 C CA . CYS B 1 246 ? -2.479 -3.658 -18.953 1 94.06 246 CYS B CA 1
ATOM 7448 C C . CYS B 1 246 ? -3.188 -4.848 -18.312 1 94.06 246 CYS B C 1
ATOM 7450 O O . CYS B 1 246 ? -4.418 -4.898 -18.281 1 94.06 246 CYS B O 1
ATOM 7452 N N . VAL B 1 247 ? -2.41 -5.766 -17.781 1 96.19 247 VAL B N 1
ATOM 7453 C CA . VAL B 1 247 ? -2.973 -6.945 -17.141 1 96.19 247 VAL B CA 1
ATOM 7454 C C . VAL B 1 247 ? -3.783 -6.527 -15.914 1 96.19 247 VAL B C 1
ATOM 7456 O O . VAL B 1 247 ? -4.875 -7.051 -15.68 1 96.19 247 VAL B O 1
ATOM 7459 N N . TYR B 1 248 ? -3.262 -5.547 -15.141 1 95.69 248 TYR B N 1
ATOM 7460 C CA . TYR B 1 248 ? -3.938 -5.023 -13.953 1 95.69 248 TYR B CA 1
ATOM 7461 C C . TYR B 1 248 ? -5.262 -4.367 -14.328 1 95.69 248 TYR B C 1
ATOM 7463 O O . TYR B 1 248 ? -6.285 -4.621 -13.695 1 95.69 248 TYR B O 1
ATOM 7471 N N . GLY B 1 249 ? -5.262 -3.572 -15.383 1 94.19 249 GLY B N 1
ATOM 7472 C CA . GLY B 1 249 ? -6.465 -2.9 -15.844 1 94.19 249 GLY B CA 1
ATOM 7473 C C . GLY B 1 249 ? -7.512 -3.857 -16.391 1 94.19 249 GLY B C 1
ATOM 7474 O O . GLY B 1 249 ? -8.703 -3.705 -16.109 1 94.19 249 GLY B O 1
ATOM 7475 N N . LEU B 1 250 ? -7.059 -4.832 -17.156 1 94.38 250 LEU B N 1
ATOM 7476 C CA . LEU B 1 250 ? -7.977 -5.816 -17.703 1 94.38 250 LEU B CA 1
ATOM 7477 C C . LEU B 1 250 ? -8.648 -6.617 -16.594 1 94.38 250 LEU B C 1
ATOM 7479 O O . LEU B 1 250 ? -9.836 -6.938 -16.688 1 94.38 250 LEU B O 1
ATOM 7483 N N . ASN B 1 251 ? -7.887 -6.969 -15.594 1 95.38 251 ASN B N 1
ATOM 7484 C CA . ASN B 1 251 ? -8.438 -7.707 -14.461 1 95.38 251 ASN B CA 1
ATOM 7485 C C . ASN B 1 251 ? -9.516 -6.91 -13.742 1 95.38 251 ASN B C 1
ATOM 7487 O O . ASN B 1 251 ? -10.586 -7.441 -13.438 1 95.38 251 ASN B O 1
ATOM 7491 N N . LEU B 1 252 ? -9.266 -5.633 -13.5 1 93.25 252 LEU B N 1
ATOM 7492 C CA . LEU B 1 252 ? -10.242 -4.789 -12.812 1 93.25 252 LEU B CA 1
ATOM 7493 C C . LEU B 1 252 ? -11.477 -4.566 -13.68 1 93.25 252 LEU B C 1
ATOM 7495 O O . LEU B 1 252 ? -12.602 -4.562 -13.18 1 93.25 252 LEU B O 1
ATOM 7499 N N . LYS B 1 253 ? -11.25 -4.406 -14.953 1 93.44 253 LYS B N 1
ATOM 7500 C CA . LYS B 1 253 ? -12.367 -4.242 -15.875 1 93.44 253 LYS B CA 1
ATOM 7501 C C . LYS B 1 253 ? -13.25 -5.48 -15.898 1 93.44 253 LYS B C 1
ATOM 7503 O O . LYS B 1 253 ? -14.477 -5.375 -15.875 1 93.44 253 LYS B O 1
ATOM 7508 N N . SER B 1 254 ? -12.617 -6.617 -15.953 1 93.81 254 SER B N 1
ATOM 7509 C CA . SER B 1 254 ? -13.375 -7.863 -15.961 1 93.81 254 SER B CA 1
ATOM 7510 C C . SER B 1 254 ? -14.133 -8.062 -14.656 1 93.81 254 SER B C 1
ATOM 7512 O O . SER B 1 254 ? -15.266 -8.547 -14.656 1 93.81 254 SER B O 1
ATOM 7514 N N . GLN B 1 255 ? -13.562 -7.738 -13.555 1 90.44 255 GLN B N 1
ATOM 7515 C CA . GLN B 1 255 ? -14.219 -7.836 -12.258 1 90.44 255 GLN B CA 1
ATOM 7516 C C . GLN B 1 255 ? -15.477 -6.973 -12.211 1 90.44 255 GLN B C 1
ATOM 7518 O O . GLN B 1 255 ? -16.5 -7.387 -11.656 1 90.44 255 GLN B O 1
ATOM 7523 N N . ARG B 1 256 ? -15.359 -5.828 -12.797 1 88.75 256 ARG B N 1
ATOM 7524 C CA . ARG B 1 256 ? -16.484 -4.902 -12.828 1 88.75 256 ARG B CA 1
ATOM 7525 C C . ARG B 1 256 ? -17.578 -5.395 -13.781 1 88.75 256 ARG B C 1
ATOM 7527 O O . ARG B 1 256 ? -18.75 -5.492 -13.398 1 88.75 256 ARG B O 1
ATOM 7534 N N . ASP B 1 257 ? -17.125 -5.801 -14.977 1 89.75 257 ASP B N 1
ATOM 7535 C CA . ASP B 1 257 ? -18.078 -6.172 -16.016 1 89.75 257 ASP B CA 1
ATOM 7536 C C . ASP B 1 257 ? -18.828 -7.457 -15.648 1 89.75 257 ASP B C 1
ATOM 7538 O O . ASP B 1 257 ? -20 -7.613 -15.977 1 89.75 257 ASP B O 1
ATOM 7542 N N . TRP B 1 258 ? -18.156 -8.344 -14.969 1 90.31 258 TRP B N 1
ATOM 7543 C CA . TRP B 1 258 ? -18.766 -9.633 -14.641 1 90.31 258 TRP B CA 1
ATOM 7544 C C . TRP B 1 258 ? -19.281 -9.641 -13.203 1 90.31 258 TRP B C 1
ATOM 7546 O O . TRP B 1 258 ? -19.672 -10.688 -12.688 1 90.31 258 TRP B O 1
ATOM 7556 N N . ASN B 1 259 ? -19.188 -8.531 -12.469 1 86.94 259 ASN B N 1
ATOM 7557 C CA . ASN B 1 259 ? -19.688 -8.391 -11.109 1 86.94 259 ASN B CA 1
ATOM 7558 C C . ASN B 1 259 ? -19.125 -9.453 -10.18 1 86.94 259 ASN B C 1
ATOM 7560 O O . ASN B 1 259 ? -19.859 -10.156 -9.492 1 86.94 259 ASN B O 1
ATOM 7564 N N . LEU B 1 260 ? -17.844 -9.57 -10.211 1 89.38 260 LEU B N 1
ATOM 7565 C CA . LEU B 1 260 ? -17.172 -10.625 -9.453 1 89.38 260 LEU B CA 1
ATOM 7566 C C . LEU B 1 260 ? -16.656 -10.086 -8.125 1 89.38 260 LEU B C 1
ATOM 7568 O O . LEU B 1 260 ? -15.977 -10.789 -7.387 1 89.38 260 LEU B O 1
ATOM 7572 N N . LYS B 1 261 ? -17.062 -8.969 -7.73 1 86.69 261 LYS B N 1
ATOM 7573 C CA . LYS B 1 261 ? -16.547 -8.391 -6.496 1 86.69 261 LYS B CA 1
ATOM 7574 C C . LYS B 1 261 ? -17.062 -9.148 -5.277 1 86.69 261 LYS B C 1
ATOM 7576 O O . LYS B 1 261 ? -18.25 -9.414 -5.16 1 86.69 261 LYS B O 1
ATOM 7581 N N . ASN B 1 262 ? -16.203 -9.625 -4.395 1 85.38 262 ASN B N 1
ATOM 7582 C CA . ASN B 1 262 ? -16.484 -10.25 -3.109 1 85.38 262 ASN B CA 1
ATOM 7583 C C . ASN B 1 262 ? -16.906 -11.703 -3.281 1 85.38 262 ASN B C 1
ATOM 7585 O O . ASN B 1 262 ? -17.422 -12.328 -2.342 1 85.38 262 ASN B O 1
ATOM 7589 N N . VAL B 1 263 ? -16.766 -12.234 -4.477 1 87.62 263 VAL B N 1
ATOM 7590 C CA . VAL B 1 263 ? -17.156 -13.617 -4.711 1 87.62 263 VAL B CA 1
ATOM 7591 C C . VAL B 1 263 ? -16.234 -14.555 -3.955 1 87.62 263 VAL B C 1
ATOM 7593 O O . VAL B 1 263 ? -16.641 -15.648 -3.539 1 87.62 263 VAL B O 1
ATOM 7596 N N . SER B 1 264 ? -15.031 -14.117 -3.732 1 83.19 264 SER B N 1
ATOM 7597 C CA . SER B 1 264 ? -14.055 -14.93 -3.025 1 83.19 264 SER B CA 1
ATOM 7598 C C . SER B 1 264 ? -14.453 -15.141 -1.57 1 83.19 264 SER B C 1
ATOM 7600 O O . SER B 1 264 ? -14.023 -16.109 -0.936 1 83.19 264 SER B O 1
ATOM 7602 N N . LYS B 1 265 ? -15.344 -14.344 -1.099 1 79.38 265 LYS B N 1
ATOM 7603 C CA . LYS B 1 265 ? -15.758 -14.414 0.301 1 79.38 265 LYS B CA 1
ATOM 7604 C C . LYS B 1 265 ? -16.922 -15.383 0.487 1 79.38 265 LYS B C 1
ATOM 7606 O O . LYS B 1 265 ? -17.203 -15.805 1.608 1 79.38 265 LYS B O 1
ATOM 7611 N N . THR B 1 266 ? -17.609 -15.664 -0.616 1 76.5 266 THR B N 1
ATOM 7612 C CA . THR B 1 266 ? -18.812 -16.484 -0.533 1 76.5 266 THR B CA 1
ATOM 7613 C C . THR B 1 266 ? -18.469 -17.969 -0.636 1 76.5 266 THR B C 1
ATOM 7615 O O . THR B 1 266 ? -19.297 -18.828 -0.303 1 76.5 266 THR B O 1
ATOM 7618 N N . GLU B 1 267 ? -17.328 -18.203 -1.21 1 67.38 267 GLU B N 1
ATOM 7619 C CA . GLU B 1 267 ? -17.031 -19.625 -1.389 1 67.38 267 GLU B CA 1
ATOM 7620 C C . GLU B 1 267 ? -16.984 -20.359 -0.048 1 67.38 267 GLU B C 1
ATOM 7622 O O . GLU B 1 267 ? -16.641 -19.766 0.977 1 67.38 267 GLU B O 1
ATOM 7627 N N . ILE B 1 268 ? -17.625 -21.422 -0.121 1 60.81 268 ILE B N 1
ATOM 7628 C CA . ILE B 1 268 ? -18 -22.25 1.013 1 60.81 268 ILE B CA 1
ATOM 7629 C C . ILE B 1 268 ? -16.828 -22.375 1.977 1 60.81 268 ILE B C 1
ATOM 7631 O O . ILE B 1 268 ? -15.719 -22.75 1.578 1 60.81 268 ILE B O 1
ATOM 7635 N N . MET B 1 269 ? -17.266 -21.969 3.166 1 63 269 MET B N 1
ATOM 7636 C CA . MET B 1 269 ? -16.422 -22 4.363 1 63 269 MET B CA 1
ATOM 7637 C C . MET B 1 269 ? -15.992 -23.422 4.695 1 63 269 MET B C 1
ATOM 7639 O O . MET B 1 269 ? -16.828 -24.312 4.812 1 63 269 MET B O 1
ATOM 7643 N N . VAL B 1 270 ? -14.758 -23.656 4.449 1 64.94 270 VAL B N 1
ATOM 7644 C CA . VAL B 1 270 ? -14.156 -24.953 4.734 1 64.94 270 VAL B CA 1
ATOM 7645 C C . VAL B 1 270 ? -14.172 -25.219 6.242 1 64.94 270 VAL B C 1
ATOM 7647 O O . VAL B 1 270 ? -14.336 -26.344 6.684 1 64.94 270 VAL B O 1
ATOM 7650 N N . LEU B 1 271 ? -14.305 -24.094 7 1 71.38 271 LEU B N 1
ATOM 7651 C CA . LEU B 1 271 ? -14.141 -24.281 8.438 1 71.38 271 LEU B CA 1
ATOM 7652 C C . LEU B 1 271 ? -15.484 -24.234 9.148 1 71.38 271 LEU B C 1
ATOM 7654 O O . LEU B 1 271 ? -16.422 -23.578 8.688 1 71.38 271 LEU B O 1
ATOM 7658 N N . GLU B 1 272 ? -15.492 -25.062 10.172 1 76.5 272 GLU B N 1
ATOM 7659 C CA . GLU B 1 272 ? -16.656 -25.047 11.039 1 76.5 272 GLU B CA 1
ATOM 7660 C C . GLU B 1 272 ? -16.703 -23.766 11.875 1 76.5 272 GLU B C 1
ATOM 7662 O O . GLU B 1 272 ? -15.711 -23.047 11.969 1 76.5 272 GLU B O 1
ATOM 7667 N N . GLU B 1 273 ? -17.859 -23.453 12.406 1 77.5 273 GLU B N 1
ATOM 7668 C CA . GLU B 1 273 ? -18.078 -22.234 13.195 1 77.5 273 GLU B CA 1
ATOM 7669 C C . GLU B 1 273 ? -17.109 -22.172 14.367 1 77.5 273 GLU B C 1
ATOM 7671 O O . GLU B 1 273 ? -16.562 -21.094 14.672 1 77.5 273 GLU B O 1
ATOM 7676 N N . SER B 1 274 ? -16.797 -23.297 15.008 1 76.81 274 SER B N 1
ATOM 7677 C CA . SER B 1 274 ? -15.961 -23.344 16.203 1 76.81 274 SER B CA 1
ATOM 7678 C C . SER B 1 274 ? -14.492 -23.109 15.852 1 76.81 274 SER B C 1
ATOM 7680 O O . SER B 1 274 ? -13.703 -22.703 16.703 1 76.81 274 SER B O 1
ATOM 7682 N N . GLU B 1 275 ? -14.188 -23.234 14.602 1 82.75 275 GLU B N 1
ATOM 7683 C CA . GLU B 1 275 ? -12.789 -23.141 14.195 1 82.75 275 GLU B CA 1
ATOM 7684 C C . GLU B 1 275 ? -12.477 -21.781 13.594 1 82.75 275 GLU B C 1
ATOM 7686 O O . GLU B 1 275 ? -11.32 -21.469 13.328 1 82.75 275 GLU B O 1
ATOM 7691 N N . LEU B 1 276 ? -13.539 -21.031 13.5 1 84.69 276 LEU B N 1
ATOM 7692 C CA . LEU B 1 276 ? -13.328 -19.719 12.906 1 84.69 276 LEU B CA 1
ATOM 7693 C C . LEU B 1 276 ? -12.633 -18.797 13.898 1 84.69 276 LEU B C 1
ATOM 7695 O O . LEU B 1 276 ? -13 -18.734 15.07 1 84.69 276 LEU B O 1
ATOM 7699 N N . ILE B 1 277 ? -11.523 -18.188 13.508 1 87.44 277 ILE B N 1
ATOM 7700 C CA . ILE B 1 277 ? -10.773 -17.25 14.32 1 87.44 277 ILE B CA 1
ATOM 7701 C C . ILE B 1 277 ? -10.773 -15.875 13.648 1 87.44 277 ILE B C 1
ATOM 7703 O O . ILE B 1 277 ? -10.906 -15.773 12.43 1 87.44 277 ILE B O 1
ATOM 7707 N N . PRO B 1 278 ? -10.586 -14.875 14.469 1 87.56 278 PRO B N 1
ATOM 7708 C CA . PRO B 1 278 ? -10.57 -13.531 13.875 1 87.56 278 PRO B CA 1
ATOM 7709 C C . PRO B 1 278 ? -9.398 -13.328 12.914 1 87.56 278 PRO B C 1
ATOM 7711 O O . PRO B 1 278 ? -8.383 -14.023 13.016 1 87.56 278 PRO B O 1
ATOM 7714 N N . GLU B 1 279 ? -9.531 -12.438 12.008 1 87.5 279 GLU B N 1
ATOM 7715 C CA . GLU B 1 279 ? -8.594 -12.203 10.914 1 87.5 279 GLU B CA 1
ATOM 7716 C C . GLU B 1 279 ? -7.207 -11.852 11.438 1 87.5 279 GLU B C 1
ATOM 7718 O O . GLU B 1 279 ? -6.195 -12.227 10.844 1 87.5 279 GLU B O 1
ATOM 7723 N N . TRP B 1 280 ? -7.121 -11.078 12.586 1 87.81 280 TRP B N 1
ATOM 7724 C CA . TRP B 1 280 ? -5.816 -10.648 13.078 1 87.81 280 TRP B CA 1
ATOM 7725 C C . TRP B 1 280 ? -4.992 -11.852 13.539 1 87.81 280 TRP B C 1
ATOM 7727 O O . TRP B 1 280 ? -3.768 -11.859 13.398 1 87.81 280 TRP B O 1
ATOM 7737 N N . LYS B 1 281 ? -5.621 -12.852 14.078 1 90.38 281 LYS B N 1
ATOM 7738 C CA . LYS B 1 281 ? -4.914 -14.055 14.5 1 90.38 281 LYS B CA 1
ATOM 7739 C C . LYS B 1 281 ? -4.43 -14.859 13.297 1 90.38 281 LYS B C 1
ATOM 7741 O O . LYS B 1 281 ? -3.342 -15.438 13.32 1 90.38 281 LYS B O 1
ATOM 7746 N N . VAL B 1 282 ? -5.25 -14.93 12.234 1 90.5 282 VAL B N 1
ATOM 7747 C CA . VAL B 1 282 ? -4.855 -15.609 11.008 1 90.5 282 VAL B CA 1
ATOM 7748 C C . VAL B 1 282 ? -3.627 -14.922 10.406 1 90.5 282 VAL B C 1
ATOM 7750 O O . VAL B 1 282 ? -2.674 -15.594 10 1 90.5 282 VAL B O 1
ATOM 7753 N N . LEU B 1 283 ? -3.688 -13.617 10.422 1 89.94 283 LEU B N 1
ATOM 7754 C CA . LEU B 1 283 ? -2.582 -12.844 9.875 1 89.94 283 LEU B CA 1
ATOM 7755 C C . LEU B 1 283 ? -1.314 -13.039 10.695 1 89.94 283 LEU B C 1
ATOM 7757 O O . LEU B 1 283 ? -0.217 -13.141 10.141 1 89.94 283 LEU B O 1
ATOM 7761 N N . LEU B 1 284 ? -1.468 -13.086 12 1 90.5 284 LEU B N 1
ATOM 7762 C CA . LEU B 1 284 ? -0.328 -13.32 12.875 1 90.5 284 LEU B CA 1
ATOM 7763 C C . LEU B 1 284 ? 0.312 -14.672 12.602 1 90.5 284 LEU B C 1
ATOM 7765 O O . LEU B 1 284 ? 1.539 -14.781 12.539 1 90.5 284 LEU B O 1
ATOM 7769 N N . ARG B 1 285 ? -0.497 -15.656 12.391 1 92.5 285 ARG B N 1
ATOM 7770 C CA . ARG B 1 285 ? 0.006 -17 12.094 1 92.5 285 ARG B CA 1
ATOM 7771 C C . ARG B 1 285 ? 0.69 -17.031 10.727 1 92.5 285 ARG B C 1
ATOM 7773 O O . ARG B 1 285 ? 1.676 -17.75 10.539 1 92.5 285 ARG B O 1
ATOM 7780 N N . ARG B 1 286 ? 0.169 -16.281 9.828 1 92.12 286 ARG B N 1
ATOM 7781 C CA . ARG B 1 286 ? 0.787 -16.188 8.508 1 92.12 286 ARG B CA 1
ATOM 7782 C C . ARG B 1 286 ? 2.168 -15.547 8.594 1 92.12 286 ARG B C 1
ATOM 7784 O O . ARG B 1 286 ? 3.115 -16.016 7.957 1 92.12 286 ARG B O 1
ATOM 7791 N N . ILE B 1 287 ? 2.307 -14.492 9.391 1 88.44 287 ILE B N 1
ATOM 7792 C CA . ILE B 1 287 ? 3.559 -13.758 9.516 1 88.44 287 ILE B CA 1
ATOM 7793 C C . ILE B 1 287 ? 4.59 -14.609 10.25 1 88.44 287 ILE B C 1
ATOM 7795 O O . ILE B 1 287 ? 5.785 -14.531 9.961 1 88.44 287 ILE B O 1
ATOM 7799 N N . LEU B 1 288 ? 4.16 -15.461 11.156 1 90.31 288 LEU B N 1
ATOM 7800 C CA . LEU B 1 288 ? 5.047 -16.328 11.914 1 90.31 288 LEU B CA 1
ATOM 7801 C C . LEU B 1 288 ? 5.75 -17.328 11 1 90.31 288 LEU B C 1
ATOM 7803 O O . LEU B 1 288 ? 6.781 -17.906 11.375 1 90.31 288 LEU B O 1
ATOM 7807 N N . PHE B 1 289 ? 5.227 -17.516 9.766 1 91.88 289 PHE B N 1
ATOM 7808 C CA . PHE B 1 289 ? 5.824 -18.453 8.82 1 91.88 289 PHE B CA 1
ATOM 7809 C C . PHE B 1 289 ? 6.93 -17.766 8.016 1 91.88 289 PHE B C 1
ATOM 7811 O O . PHE B 1 289 ? 7.711 -18.438 7.34 1 91.88 289 PHE B O 1
ATOM 7818 N N . VAL B 1 290 ? 7.078 -16.5 8.086 1 86.88 290 VAL B N 1
ATOM 7819 C CA . VAL B 1 290 ? 8.023 -15.742 7.281 1 86.88 290 VAL B CA 1
ATOM 7820 C C . VAL B 1 290 ? 9.445 -16.172 7.609 1 86.88 290 VAL B C 1
ATOM 7822 O O . VAL B 1 290 ? 10.258 -16.406 6.711 1 86.88 290 VAL B O 1
ATOM 7825 N N . PRO B 1 291 ? 9.82 -16.375 8.945 1 86.94 291 PRO B N 1
ATOM 7826 C CA . PRO B 1 291 ? 11.18 -16.828 9.234 1 86.94 291 PRO B CA 1
ATOM 7827 C C . PRO B 1 291 ? 11.477 -18.203 8.648 1 86.94 291 PRO B C 1
ATOM 7829 O O . PRO B 1 291 ? 12.609 -18.469 8.227 1 86.94 291 PRO B O 1
ATOM 7832 N N . VAL B 1 292 ? 10.492 -19.031 8.586 1 90.94 292 VAL B N 1
ATOM 7833 C CA . VAL B 1 292 ? 10.664 -20.359 8 1 90.94 292 VAL B CA 1
ATOM 7834 C C . VAL B 1 292 ? 10.914 -20.234 6.5 1 90.94 292 VAL B C 1
ATOM 7836 O O . VAL B 1 292 ? 11.797 -20.891 5.953 1 90.94 292 VAL B O 1
ATOM 7839 N N . THR B 1 293 ? 10.164 -19.359 5.891 1 90.31 293 THR B N 1
ATOM 7840 C CA . THR B 1 293 ? 10.344 -19.125 4.461 1 90.31 293 THR B CA 1
ATOM 7841 C C . THR B 1 293 ? 11.727 -18.562 4.176 1 90.31 293 THR B C 1
ATOM 7843 O O . THR B 1 293 ? 12.391 -18.984 3.223 1 90.31 293 THR B O 1
ATOM 7846 N N . ILE B 1 294 ? 12.18 -17.656 4.988 1 87.44 294 ILE B N 1
ATOM 7847 C CA . ILE B 1 294 ? 13.492 -17.047 4.805 1 87.44 294 ILE B CA 1
ATOM 7848 C C . ILE B 1 294 ? 14.578 -18.109 4.98 1 87.44 294 ILE B C 1
ATOM 7850 O O . ILE B 1 294 ? 15.492 -18.203 4.156 1 87.44 294 ILE B O 1
ATOM 7854 N N . PHE B 1 295 ? 14.445 -18.906 6.004 1 91.81 295 PHE B N 1
ATOM 7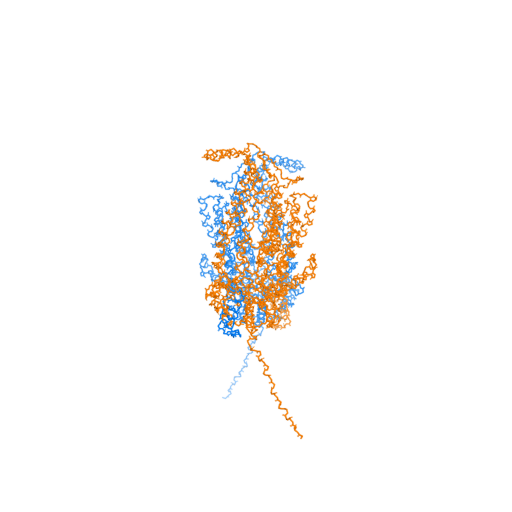855 C CA . PHE B 1 295 ? 15.422 -19.953 6.281 1 91.81 295 PHE B CA 1
ATOM 7856 C C . PHE B 1 295 ? 15.492 -20.938 5.129 1 91.81 295 PHE B C 1
ATOM 7858 O O . PHE B 1 295 ? 16.578 -21.266 4.648 1 91.81 295 PHE B O 1
ATOM 7865 N N . CYS B 1 296 ? 14.359 -21.391 4.656 1 92 296 CYS B N 1
ATOM 7866 C CA . CYS B 1 296 ? 14.32 -22.359 3.574 1 92 296 CYS B CA 1
ATOM 7867 C C . CYS B 1 296 ? 14.812 -21.75 2.27 1 92 296 CYS B C 1
ATOM 7869 O O . CYS B 1 296 ? 15.438 -22.438 1.458 1 92 296 CYS B O 1
ATOM 7871 N N . SER B 1 297 ? 14.516 -20.531 2.096 1 91 297 SER B N 1
ATOM 7872 C CA . SER B 1 297 ? 14.984 -19.844 0.899 1 91 297 SER B CA 1
ATOM 7873 C C . SER B 1 297 ? 16.5 -19.719 0.892 1 91 297 SER B C 1
ATOM 7875 O O . SER B 1 297 ? 17.141 -19.938 -0.137 1 91 297 SER B O 1
ATOM 7877 N N . ILE B 1 298 ? 17.078 -19.375 1.988 1 90.69 298 ILE B N 1
ATOM 7878 C CA . ILE B 1 298 ? 18.531 -19.281 2.105 1 90.69 298 ILE B CA 1
ATOM 7879 C C . ILE B 1 298 ? 19.156 -20.656 1.895 1 90.69 298 ILE B C 1
ATOM 7881 O O . ILE B 1 298 ? 20.188 -20.781 1.229 1 90.69 298 ILE B O 1
ATOM 7885 N N . PHE B 1 299 ? 18.5 -21.609 2.445 1 93.69 299 PHE B N 1
ATOM 7886 C CA . PHE B 1 299 ? 18.984 -22.969 2.281 1 93.69 299 PHE B CA 1
ATOM 7887 C C . PHE B 1 299 ? 19.016 -23.359 0.81 1 93.69 299 PHE B C 1
ATOM 7889 O O . PHE B 1 299 ? 20.016 -23.906 0.324 1 93.69 299 PHE B O 1
ATOM 7896 N N . LEU B 1 300 ? 17.906 -23.172 0.143 1 92.75 300 LEU B N 1
ATOM 7897 C CA . LEU B 1 300 ? 17.859 -23.453 -1.285 1 92.75 300 LEU B CA 1
ATOM 7898 C C . LEU B 1 300 ? 18.938 -22.688 -2.035 1 92.75 300 LEU B C 1
ATOM 7900 O O . LEU B 1 300 ? 19.625 -23.25 -2.895 1 92.75 300 LEU B O 1
ATOM 7904 N N . PHE B 1 301 ? 19.109 -21.484 -1.732 1 92.12 301 PHE B N 1
ATOM 7905 C CA . PHE B 1 301 ? 20.141 -20.656 -2.369 1 92.12 301 PHE B CA 1
ATOM 7906 C C . PHE B 1 301 ? 21.531 -21.219 -2.115 1 92.12 301 PHE B C 1
ATOM 7908 O O . PHE B 1 301 ? 22.359 -21.25 -3.02 1 92.12 301 PHE B O 1
ATOM 7915 N N . CYS B 1 302 ? 21.781 -21.656 -0.904 1 92.88 302 CYS B N 1
ATOM 7916 C CA . CYS B 1 302 ? 23.078 -22.219 -0.537 1 92.88 302 CYS B CA 1
ATOM 7917 C C . CYS B 1 302 ? 23.359 -23.484 -1.319 1 92.88 302 CYS B C 1
ATOM 7919 O O . CYS B 1 302 ? 24.484 -23.719 -1.758 1 92.88 302 CYS B O 1
ATOM 7921 N N . VAL B 1 303 ? 22.375 -24.281 -1.443 1 92.69 303 VAL B N 1
ATOM 7922 C CA . VAL B 1 303 ? 22.547 -25.516 -2.195 1 92.69 303 VAL B CA 1
ATOM 7923 C C . VAL B 1 303 ? 22.859 -25.203 -3.654 1 92.69 303 VAL B C 1
ATOM 7925 O O . VAL B 1 303 ? 23.75 -25.797 -4.25 1 92.69 303 VAL B O 1
ATOM 7928 N N . GLN B 1 304 ? 22.172 -24.281 -4.215 1 92.31 304 GLN B N 1
ATOM 7929 C CA . GLN B 1 304 ? 22.422 -23.891 -5.594 1 92.31 304 GLN B CA 1
ATOM 7930 C C . GLN B 1 304 ? 23.812 -23.266 -5.742 1 92.31 304 GLN B C 1
ATOM 7932 O O . GLN B 1 304 ? 24.5 -23.5 -6.738 1 92.31 304 GLN B O 1
ATOM 7937 N N . PHE B 1 305 ? 24.203 -22.5 -4.793 1 91.81 305 PHE B N 1
ATOM 7938 C CA . PHE B 1 305 ? 25.531 -21.891 -4.797 1 91.81 305 PHE B CA 1
ATOM 7939 C C . PHE B 1 305 ? 26.625 -22.953 -4.707 1 91.81 305 PHE B C 1
ATOM 7941 O O . PHE B 1 305 ? 27.641 -22.844 -5.383 1 91.81 305 PHE B O 1
ATOM 7948 N N . ALA B 1 306 ? 26.391 -23.938 -3.895 1 90.69 306 ALA B N 1
ATOM 7949 C CA . ALA B 1 306 ? 27.328 -25.047 -3.771 1 90.69 306 ALA B CA 1
ATOM 7950 C C . ALA B 1 306 ? 27.469 -25.781 -5.094 1 90.69 306 ALA B C 1
ATOM 7952 O O . ALA B 1 306 ? 28.578 -26.156 -5.488 1 90.69 306 ALA B O 1
ATOM 7953 N N . CYS B 1 307 ? 26.359 -26 -5.738 1 89.25 307 CYS B N 1
ATOM 7954 C CA . CYS B 1 307 ? 26.406 -26.656 -7.043 1 89.25 307 CYS B CA 1
ATOM 7955 C C . CYS B 1 307 ? 27.125 -25.797 -8.062 1 89.25 307 CYS B C 1
ATOM 7957 O O . CYS B 1 307 ? 27.828 -26.312 -8.938 1 89.25 307 CYS B O 1
ATOM 7959 N N . PHE B 1 308 ? 26.969 -24.547 -7.969 1 87.25 308 PHE B N 1
ATOM 7960 C CA . PHE B 1 308 ? 27.656 -23.594 -8.836 1 87.25 308 PHE B CA 1
ATOM 7961 C C . PHE B 1 308 ? 29.156 -23.656 -8.617 1 87.25 308 PHE B C 1
ATOM 7963 O O . PHE B 1 308 ? 29.938 -23.625 -9.578 1 87.25 308 PHE B O 1
ATOM 7970 N N . LEU B 1 309 ? 29.609 -23.703 -7.402 1 85.06 309 LEU B N 1
ATOM 7971 C CA . LEU B 1 309 ? 31.031 -23.812 -7.082 1 85.06 309 LEU B CA 1
ATOM 7972 C C . LEU B 1 309 ? 31.609 -25.109 -7.617 1 85.06 309 LEU B C 1
ATOM 7974 O O . LEU B 1 309 ? 32.75 -25.125 -8.125 1 85.06 309 LEU B O 1
ATOM 7978 N N . LEU B 1 310 ? 30.812 -26.094 -7.512 1 85.19 310 LEU B N 1
ATOM 7979 C CA . LEU B 1 310 ? 31.234 -27.375 -8.055 1 85.19 310 LEU B CA 1
ATOM 7980 C C . LEU B 1 310 ? 31.391 -27.297 -9.57 1 85.19 310 LEU B C 1
ATOM 7982 O O . LEU B 1 310 ? 32.312 -27.875 -10.141 1 85.19 310 LEU B O 1
ATOM 7986 N N . GLU B 1 311 ? 30.484 -26.641 -10.164 1 86 311 GLU B N 1
ATOM 7987 C CA . GLU B 1 311 ? 30.531 -26.469 -11.617 1 86 311 GLU B CA 1
ATOM 7988 C C . GLU B 1 311 ? 31.781 -25.703 -12.031 1 86 311 GLU B C 1
ATOM 7990 O O . GLU B 1 311 ? 32.438 -26.047 -13.016 1 86 311 GLU B O 1
ATOM 7995 N N . ILE B 1 312 ? 32.094 -24.672 -11.352 1 81.19 312 ILE B N 1
ATOM 7996 C CA . ILE B 1 312 ? 33.281 -23.875 -11.648 1 81.19 312 ILE B CA 1
ATOM 7997 C C . ILE B 1 312 ? 34.531 -24.734 -11.438 1 81.19 312 ILE B C 1
ATOM 7999 O O . ILE B 1 312 ? 35.469 -24.688 -12.242 1 81.19 312 ILE B O 1
ATOM 8003 N N . PHE B 1 313 ? 34.5 -25.484 -10.469 1 81.44 313 PHE B N 1
ATOM 8004 C CA . PHE B 1 313 ? 35.656 -26.328 -10.172 1 81.44 313 PHE B CA 1
ATOM 8005 C C . PHE B 1 313 ? 35.875 -27.359 -11.281 1 81.44 313 PHE B C 1
ATOM 8007 O O . PHE B 1 313 ? 36.969 -27.516 -11.766 1 81.44 313 PHE B O 1
ATOM 8014 N N . ILE B 1 314 ? 34.812 -27.906 -11.68 1 82.31 314 ILE B N 1
ATOM 8015 C CA . ILE B 1 314 ? 34.938 -28.969 -12.664 1 82.31 314 ILE B CA 1
ATOM 8016 C C . ILE B 1 314 ? 35.25 -28.391 -14.039 1 82.31 314 ILE B C 1
ATOM 8018 O O . ILE B 1 314 ? 36.094 -28.891 -14.758 1 82.31 314 ILE B O 1
ATOM 8022 N N . ASN B 1 315 ? 34.594 -27.328 -14.422 1 79.5 315 ASN B N 1
ATOM 8023 C CA . ASN B 1 315 ? 34.719 -26.797 -15.766 1 79.5 315 ASN B CA 1
ATOM 8024 C C . ASN B 1 315 ? 35.969 -25.922 -15.922 1 79.5 315 ASN B C 1
ATOM 8026 O O . ASN B 1 315 ? 36.562 -25.875 -17 1 79.5 315 ASN B O 1
ATOM 8030 N N . GLU B 1 316 ? 36.312 -25.266 -14.906 1 78 316 GLU B N 1
ATOM 8031 C CA . GLU B 1 316 ? 37.344 -24.25 -15.102 1 78 316 GLU B CA 1
ATOM 8032 C C . GLU B 1 316 ? 38.625 -24.625 -14.367 1 78 316 GLU B C 1
ATOM 8034 O O . GLU B 1 316 ? 39.719 -24.188 -14.75 1 78 316 GLU B O 1
ATOM 8039 N N . VAL B 1 317 ? 38.594 -25.422 -13.352 1 76.81 317 VAL B N 1
ATOM 8040 C CA . VAL B 1 317 ? 39.781 -25.719 -12.539 1 76.81 317 VAL B CA 1
ATOM 8041 C C . VAL B 1 317 ? 40.25 -27.141 -12.789 1 76.81 317 VAL B C 1
ATOM 8043 O O . VAL B 1 317 ? 41.438 -27.391 -12.914 1 76.81 317 VAL B O 1
ATOM 8046 N N . TYR B 1 318 ? 39.312 -27.984 -12.906 1 80.25 318 TYR B N 1
ATOM 8047 C CA . TYR B 1 318 ? 39.625 -29.391 -13.094 1 80.25 318 TYR B CA 1
ATOM 8048 C C . TYR B 1 318 ? 40.125 -29.656 -14.508 1 80.25 318 TYR B C 1
ATOM 8050 O O . TYR B 1 318 ? 39.531 -29.203 -15.484 1 80.25 318 TYR B O 1
ATOM 8058 N N . VAL B 1 319 ? 41.344 -30.281 -14.672 1 78.25 319 VAL B N 1
ATOM 8059 C CA . VAL B 1 319 ? 41.906 -30.609 -15.969 1 78.25 319 VAL B CA 1
ATOM 8060 C C . VAL B 1 319 ? 42.125 -32.125 -16.078 1 78.25 319 VAL B C 1
ATOM 8062 O O . VAL B 1 319 ? 43 -32.594 -16.797 1 78.25 319 VAL B O 1
ATOM 8065 N N . GLY B 1 320 ? 41.312 -32.969 -15.414 1 77.19 320 GLY B N 1
ATOM 8066 C CA . GLY B 1 320 ? 41.469 -34.406 -15.414 1 77.19 320 GLY B CA 1
ATOM 8067 C C . GLY B 1 320 ? 40.625 -35.094 -16.484 1 77.19 320 GLY B C 1
ATOM 8068 O O . GLY B 1 320 ? 40.062 -34.438 -17.328 1 77.19 320 GLY B O 1
ATOM 8069 N N . PRO B 1 321 ? 40.688 -36.312 -16.484 1 78.5 321 PRO B N 1
ATOM 8070 C CA . PRO B 1 321 ? 39.969 -37.062 -17.5 1 78.5 321 PRO B CA 1
ATOM 8071 C C . PRO B 1 321 ? 38.438 -37.062 -17.297 1 78.5 321 PRO B C 1
ATOM 8073 O O . PRO B 1 321 ? 37.969 -36.781 -16.188 1 78.5 321 PRO B O 1
ATOM 8076 N N . TYR B 1 322 ? 37.5 -37.219 -18.281 1 81.5 322 TYR B N 1
ATOM 8077 C CA . TYR B 1 322 ? 36.031 -37.281 -18.281 1 81.5 322 TYR B CA 1
ATOM 8078 C C . TYR B 1 322 ? 35.438 -35.938 -17.953 1 81.5 322 TYR B C 1
ATOM 8080 O O . TYR B 1 322 ? 34.375 -35.844 -17.312 1 81.5 322 TYR B O 1
ATOM 8088 N N . LYS B 1 323 ? 36.188 -34.938 -18.219 1 82.06 323 LYS B N 1
ATOM 8089 C CA . LYS B 1 323 ? 35.75 -33.594 -17.938 1 82.06 323 LYS B CA 1
ATOM 8090 C C . LYS B 1 323 ? 34.406 -33.312 -18.594 1 82.06 323 LYS B C 1
ATOM 8092 O O . LYS B 1 323 ? 33.531 -32.656 -18 1 82.06 323 LYS B O 1
ATOM 8097 N N . SER B 1 324 ? 34.156 -33.938 -19.719 1 79 324 SER B N 1
ATOM 8098 C CA . SER B 1 324 ? 32.938 -33.656 -20.453 1 79 324 SER B CA 1
ATOM 8099 C C . SER B 1 324 ? 31.719 -34.25 -19.75 1 79 324 SER B C 1
ATOM 8101 O O . SER B 1 324 ? 30.656 -33.656 -19.734 1 79 324 SER B O 1
ATOM 8103 N N . ILE B 1 325 ? 31.875 -35.375 -19.156 1 81 325 ILE B N 1
ATOM 8104 C CA . ILE B 1 325 ? 30.781 -36.031 -18.453 1 81 325 ILE B CA 1
ATOM 8105 C C . ILE B 1 325 ? 30.625 -35.438 -17.062 1 81 325 ILE B C 1
ATOM 8107 O O . ILE B 1 325 ? 29.5 -35.219 -16.594 1 81 325 ILE B O 1
ATOM 8111 N N . LEU B 1 326 ? 31.781 -35.125 -16.484 1 81.25 326 LEU B N 1
ATOM 8112 C CA . LEU B 1 326 ? 31.75 -34.562 -15.133 1 81.25 326 LEU B CA 1
ATOM 8113 C C . LEU B 1 326 ? 31.156 -33.156 -15.125 1 81.25 326 LEU B C 1
ATOM 8115 O O . LEU B 1 326 ? 30.594 -32.719 -14.117 1 81.25 326 LEU B O 1
ATOM 8119 N N . SER B 1 327 ? 31.203 -32.531 -16.266 1 80.94 327 SER B N 1
ATOM 8120 C CA . SER B 1 327 ? 30.703 -31.172 -16.375 1 80.94 327 SER B CA 1
ATOM 8121 C C . SER B 1 327 ? 29.188 -31.125 -16.281 1 80.94 327 SER B C 1
ATOM 8123 O O . SER B 1 327 ? 28.609 -30.062 -16.031 1 80.94 327 SER B O 1
ATOM 8125 N N . LEU B 1 328 ? 28.594 -32.219 -16.359 1 81.81 328 LEU B N 1
ATOM 8126 C CA . LEU B 1 328 ? 27.125 -32.312 -16.312 1 81.81 328 LEU B CA 1
ATOM 8127 C C . LEU B 1 328 ? 26.641 -32.594 -14.898 1 81.81 328 LEU B C 1
ATOM 8129 O O . LEU B 1 328 ? 25.469 -32.438 -14.594 1 81.81 328 LEU B O 1
ATOM 8133 N N . VAL B 1 329 ? 27.547 -33 -14.078 1 83.94 329 VAL B N 1
ATOM 8134 C CA . VAL B 1 329 ? 27.203 -33.469 -12.734 1 83.94 329 VAL B CA 1
ATOM 8135 C C . VAL B 1 329 ? 26.547 -32.344 -11.961 1 83.94 329 VAL B C 1
ATOM 8137 O O . VAL B 1 329 ? 25.484 -32.5 -11.367 1 83.94 329 VAL B O 1
ATOM 8140 N N . PRO B 1 330 ? 27.125 -31.125 -12 1 84.94 330 PRO B N 1
ATOM 8141 C CA . PRO B 1 330 ? 26.484 -30.047 -11.258 1 84.94 330 PRO B CA 1
ATOM 8142 C C . PRO B 1 330 ? 25.078 -29.734 -11.766 1 84.94 330 PRO B C 1
ATOM 8144 O O . PRO B 1 330 ? 24.188 -29.438 -10.977 1 84.94 330 PRO B O 1
ATOM 8147 N N . THR B 1 331 ? 24.844 -29.797 -12.914 1 80.94 331 THR B N 1
ATOM 8148 C CA . THR B 1 331 ? 23.547 -29.547 -13.516 1 80.94 331 THR B CA 1
ATOM 8149 C C . THR B 1 331 ? 22.531 -30.609 -13.094 1 80.94 331 THR B C 1
ATOM 8151 O O . THR B 1 331 ? 21.391 -30.297 -12.766 1 80.94 331 THR B O 1
ATOM 8154 N N . ILE B 1 332 ? 23.031 -31.844 -13.094 1 84.44 332 ILE B N 1
ATOM 8155 C CA . ILE B 1 332 ? 22.172 -32.938 -12.664 1 84.44 332 ILE B CA 1
ATOM 8156 C C . ILE B 1 332 ? 21.828 -32.781 -11.188 1 84.44 332 ILE B C 1
ATOM 8158 O O . ILE B 1 332 ? 20.672 -33 -10.781 1 84.44 332 ILE B O 1
ATOM 8162 N N . CYS B 1 333 ? 22.797 -32.344 -10.469 1 88.06 333 CYS B N 1
ATOM 8163 C CA . CYS B 1 333 ? 22.578 -32.156 -9.039 1 88.06 333 CYS B CA 1
ATOM 8164 C C . CYS B 1 333 ? 21.547 -31.062 -8.781 1 88.06 333 CYS B C 1
ATOM 8166 O O . CYS B 1 333 ? 20.641 -31.234 -7.957 1 88.06 333 CYS B O 1
ATOM 8168 N N . VAL B 1 334 ? 21.609 -30 -9.508 1 87.5 334 VAL B N 1
ATOM 8169 C CA . VAL B 1 334 ? 20.688 -28.906 -9.305 1 87.5 334 VAL B CA 1
ATOM 8170 C C . VAL B 1 334 ? 19.281 -29.297 -9.773 1 87.5 334 VAL B C 1
ATOM 8172 O O . VAL B 1 334 ? 18.297 -28.984 -9.133 1 87.5 334 VAL B O 1
ATOM 8175 N N . CYS B 1 335 ? 19.141 -30.016 -10.828 1 82.31 335 CYS B N 1
ATOM 8176 C CA . CYS B 1 335 ? 17.875 -30.438 -11.391 1 82.31 335 CYS B CA 1
ATOM 8177 C C . CYS B 1 335 ? 17.172 -31.422 -10.461 1 82.31 335 CYS B C 1
ATOM 8179 O O . CYS B 1 335 ? 15.938 -31.5 -10.438 1 82.31 335 CYS B O 1
ATOM 8181 N N . ALA B 1 336 ? 17.969 -32.125 -9.742 1 87.56 336 ALA B N 1
ATOM 8182 C CA . ALA B 1 336 ? 17.406 -33.094 -8.797 1 87.56 336 ALA B CA 1
ATOM 8183 C C . ALA B 1 336 ? 17.125 -32.406 -7.453 1 87.56 336 ALA B C 1
ATOM 8185 O O . ALA B 1 336 ? 16.062 -32.656 -6.859 1 87.56 336 ALA B O 1
ATOM 8186 N N . ALA B 1 337 ? 18 -31.578 -7.031 1 90.81 337 ALA B N 1
ATOM 8187 C CA . ALA B 1 337 ? 17.906 -31.016 -5.691 1 90.81 337 ALA B CA 1
ATOM 8188 C C . ALA B 1 337 ? 16.781 -29.984 -5.609 1 90.81 337 ALA B C 1
ATOM 8190 O O . ALA B 1 337 ? 16.062 -29.922 -4.617 1 90.81 337 ALA B O 1
ATOM 8191 N N . VAL B 1 338 ? 16.609 -29.188 -6.602 1 90.06 338 VAL B N 1
ATOM 8192 C CA . VAL B 1 338 ? 15.664 -28.062 -6.555 1 90.06 338 VAL B CA 1
ATOM 8193 C C . VAL B 1 338 ? 14.242 -28.594 -6.434 1 90.06 338 VAL B C 1
ATOM 8195 O O . VAL B 1 338 ? 13.5 -28.203 -5.527 1 90.06 338 VAL B O 1
ATOM 8198 N N . PRO B 1 339 ? 13.797 -29.609 -7.258 1 87.44 339 PRO B N 1
ATOM 8199 C CA . PRO B 1 339 ? 12.438 -30.141 -7.105 1 87.44 339 PRO B CA 1
ATOM 8200 C C . PRO B 1 339 ? 12.227 -30.859 -5.777 1 87.44 339 PRO B C 1
ATOM 8202 O O . PRO B 1 339 ? 11.141 -30.812 -5.199 1 87.44 339 PRO B O 1
ATOM 8205 N N . ILE B 1 340 ? 13.242 -31.5 -5.301 1 91.44 340 ILE B N 1
ATOM 8206 C CA . ILE B 1 340 ? 13.141 -32.25 -4.043 1 91.44 340 ILE B CA 1
ATOM 8207 C C . ILE B 1 340 ? 12.961 -31.25 -2.887 1 91.44 340 ILE B C 1
ATOM 8209 O O . ILE B 1 340 ? 12.055 -31.422 -2.061 1 91.44 340 ILE B O 1
ATOM 8213 N N . ILE B 1 341 ? 13.805 -30.234 -2.887 1 92.75 341 ILE B N 1
ATOM 8214 C CA . ILE B 1 341 ? 13.727 -29.25 -1.821 1 92.75 341 ILE B CA 1
ATOM 8215 C C . ILE B 1 341 ? 12.398 -28.484 -1.912 1 92.75 341 ILE B C 1
ATOM 8217 O O . ILE B 1 341 ? 11.773 -28.203 -0.89 1 92.75 341 ILE B O 1
ATOM 8221 N N . THR B 1 342 ? 11.977 -28.219 -3.074 1 90.5 342 THR B N 1
ATOM 8222 C CA . THR B 1 342 ? 10.703 -27.531 -3.275 1 90.5 342 THR B CA 1
ATOM 8223 C C . THR B 1 342 ? 9.539 -28.391 -2.801 1 90.5 342 THR B C 1
ATOM 8225 O O . THR B 1 342 ? 8.586 -27.891 -2.199 1 90.5 342 THR B O 1
ATOM 8228 N N . ALA B 1 343 ? 9.633 -29.719 -3.07 1 89.94 343 ALA B N 1
ATOM 8229 C CA . ALA B 1 343 ? 8.594 -30.641 -2.629 1 89.94 343 ALA B CA 1
ATOM 8230 C C . ALA B 1 343 ? 8.531 -30.703 -1.105 1 89.94 343 ALA B C 1
ATOM 8232 O O . ALA B 1 343 ? 7.445 -30.703 -0.521 1 89.94 343 ALA B O 1
ATOM 8233 N N . ILE B 1 344 ? 9.68 -30.719 -0.516 1 92.44 344 ILE B N 1
ATOM 8234 C CA . ILE B 1 344 ? 9.742 -30.75 0.941 1 92.44 344 ILE B CA 1
ATOM 8235 C C . ILE B 1 344 ? 9.148 -29.469 1.515 1 92.44 344 ILE B C 1
ATOM 8237 O O . ILE B 1 344 ? 8.352 -29.5 2.453 1 92.44 344 ILE B O 1
ATOM 8241 N N . TYR B 1 345 ? 9.57 -28.359 0.943 1 93.38 345 TYR B N 1
ATOM 8242 C CA . TYR B 1 345 ? 9.016 -27.078 1.37 1 93.38 345 TYR B CA 1
ATOM 8243 C C . TYR B 1 345 ? 7.504 -27.047 1.166 1 93.38 345 TYR B C 1
ATOM 8245 O O . TYR B 1 345 ? 6.773 -26.5 1.994 1 93.38 345 TYR B O 1
ATOM 8253 N N . GLY B 1 346 ? 7.039 -27.625 0.085 1 92.12 346 GLY B N 1
ATOM 8254 C CA . GLY B 1 346 ? 5.613 -27.703 -0.188 1 92.12 346 GLY B CA 1
ATOM 8255 C C . GLY B 1 346 ? 4.84 -28.484 0.861 1 92.12 346 GLY B C 1
ATOM 8256 O O . GLY B 1 346 ? 3.738 -28.078 1.248 1 92.12 346 GLY B O 1
ATOM 8257 N N . ILE B 1 347 ? 5.449 -29.516 1.337 1 92.06 347 ILE B N 1
ATOM 8258 C CA . ILE B 1 347 ? 4.82 -30.328 2.373 1 92.06 347 ILE B CA 1
ATOM 8259 C C . ILE B 1 347 ? 4.75 -29.531 3.678 1 92.06 347 ILE B C 1
ATOM 8261 O O . ILE B 1 347 ? 3.715 -29.531 4.348 1 92.06 347 ILE B O 1
ATOM 8265 N N . ILE B 1 348 ? 5.809 -28.859 3.959 1 93.12 348 ILE B N 1
ATOM 8266 C CA . ILE B 1 348 ? 5.855 -28.062 5.176 1 93.12 348 ILE B CA 1
ATOM 8267 C C . ILE B 1 348 ? 4.82 -26.938 5.094 1 93.12 348 ILE B C 1
ATOM 8269 O O . ILE B 1 348 ? 4.062 -26.719 6.043 1 93.12 348 ILE B O 1
ATOM 8273 N N . ALA B 1 349 ? 4.816 -26.266 3.988 1 93.56 349 ALA B N 1
ATOM 8274 C CA . ALA B 1 349 ? 3.863 -25.172 3.783 1 93.56 349 ALA B CA 1
ATOM 8275 C C . ALA B 1 349 ? 2.428 -25.688 3.832 1 93.56 349 ALA B C 1
ATOM 8277 O O . ALA B 1 349 ? 1.547 -25.031 4.395 1 93.56 349 ALA B O 1
ATOM 8278 N N . GLY B 1 350 ? 2.195 -26.891 3.271 1 91.94 350 GLY B N 1
ATOM 8279 C CA . GLY B 1 350 ? 0.871 -27.484 3.277 1 91.94 350 GLY B CA 1
ATOM 8280 C C . GLY B 1 350 ? 0.366 -27.797 4.672 1 91.94 350 GLY B C 1
ATOM 8281 O O . GLY B 1 350 ? -0.796 -27.547 4.992 1 91.94 350 GLY B O 1
ATOM 8282 N N . LYS B 1 351 ? 1.215 -28.266 5.461 1 91.75 351 LYS B N 1
ATOM 8283 C CA . LYS B 1 351 ? 0.84 -28.578 6.84 1 91.75 351 LYS B CA 1
ATOM 8284 C C . LYS B 1 351 ? 0.612 -27.297 7.645 1 91.75 351 LYS B C 1
ATOM 8286 O O . LYS B 1 351 ? -0.274 -27.25 8.5 1 91.75 351 LYS B O 1
ATOM 8291 N N . TYR B 1 352 ? 1.41 -26.328 7.359 1 93.5 352 TYR B N 1
ATOM 8292 C CA . TYR B 1 352 ? 1.301 -25.062 8.094 1 93.5 352 TYR B CA 1
ATOM 8293 C C . TYR B 1 352 ? 0.01 -24.344 7.734 1 93.5 352 TYR B C 1
ATOM 8295 O O . TYR B 1 352 ? -0.546 -23.609 8.562 1 93.5 352 TYR B O 1
ATOM 8303 N N . ILE B 1 353 ? -0.467 -24.5 6.547 1 92.31 353 ILE B N 1
ATOM 8304 C CA . ILE B 1 353 ? -1.671 -23.828 6.086 1 92.31 353 ILE B CA 1
ATOM 8305 C C . ILE B 1 353 ? -2.861 -24.234 6.945 1 92.31 353 ILE B C 1
ATOM 8307 O O . ILE B 1 353 ? -3.744 -23.422 7.23 1 92.31 353 ILE B O 1
ATOM 8311 N N . ALA B 1 354 ? -2.898 -25.531 7.344 1 87.81 354 ALA B N 1
ATOM 8312 C CA . ALA B 1 354 ? -3.969 -26 8.219 1 87.81 354 ALA B CA 1
ATOM 8313 C C . ALA B 1 354 ? -3.938 -25.266 9.562 1 87.81 354 ALA B C 1
ATOM 8315 O O . ALA B 1 354 ? -4.984 -25.031 10.172 1 87.81 354 ALA B O 1
ATOM 8316 N N . PHE B 1 355 ? -2.684 -24.922 9.945 1 90.06 355 PHE B N 1
ATOM 8317 C CA . PHE B 1 355 ? -2.5 -24.219 11.203 1 90.06 355 PHE B CA 1
ATOM 8318 C C . PHE B 1 355 ? -2.982 -22.781 11.094 1 90.06 355 PHE B C 1
ATOM 8320 O O . PHE B 1 355 ? -3.443 -22.203 12.078 1 90.06 355 PHE B O 1
ATOM 8327 N N . GLU B 1 356 ? -2.891 -22.125 9.969 1 91.19 356 GLU B N 1
ATOM 8328 C CA . GLU B 1 356 ? -3.297 -20.75 9.758 1 91.19 356 GLU B CA 1
ATOM 8329 C C . GLU B 1 356 ? -4.805 -20.578 9.938 1 91.19 356 GLU B C 1
ATOM 8331 O O . GLU B 1 356 ? -5.262 -19.562 10.461 1 91.19 356 GLU B O 1
ATOM 8336 N N . LYS B 1 357 ? -5.664 -21.594 9.562 1 88.62 357 LYS B N 1
ATOM 8337 C CA . LYS B 1 357 ? -7.117 -21.641 9.688 1 88.62 357 LYS B CA 1
ATOM 8338 C C . LYS B 1 357 ? -7.77 -20.531 8.859 1 88.62 357 LYS B C 1
ATOM 8340 O O . LYS B 1 357 ? -8.547 -19.734 9.383 1 88.62 357 LYS B O 1
ATOM 8345 N N . ASN B 1 358 ? -7.477 -20.547 7.574 1 87.94 358 ASN B N 1
ATOM 8346 C CA . ASN B 1 358 ? -8.164 -19.656 6.648 1 87.94 358 ASN B CA 1
ATOM 8347 C C . ASN B 1 358 ? -9.625 -20.047 6.469 1 87.94 358 ASN B C 1
ATOM 8349 O O . ASN B 1 358 ? -9.945 -21.234 6.348 1 87.94 358 ASN B O 1
ATOM 8353 N N . PRO B 1 359 ? -10.477 -19.156 6.484 1 82.69 359 PRO B N 1
ATOM 8354 C CA . PRO B 1 359 ? -11.906 -19.484 6.473 1 82.69 359 PRO B CA 1
ATOM 8355 C C . PRO B 1 359 ? -12.367 -20.047 5.133 1 82.69 359 PRO B C 1
ATOM 8357 O O . PRO B 1 359 ? -13.305 -20.844 5.09 1 82.69 359 PRO B O 1
ATOM 8360 N N . THR B 1 360 ? -11.75 -19.641 4.02 1 84.06 360 THR B N 1
ATOM 8361 C CA . THR B 1 360 ? -12.188 -20.078 2.693 1 84.06 360 THR B CA 1
ATOM 8362 C C . THR B 1 360 ? -11.07 -20.812 1.963 1 84.06 360 THR B C 1
ATOM 8364 O O . THR B 1 360 ? -9.891 -20.625 2.275 1 84.06 360 THR B O 1
ATOM 8367 N N . SER B 1 361 ? -11.422 -21.672 1.031 1 83.88 361 SER B N 1
ATOM 8368 C CA . SER B 1 361 ? -10.445 -22.422 0.253 1 83.88 361 SER B CA 1
ATOM 8369 C C . SER B 1 361 ? -9.609 -21.516 -0.626 1 83.88 361 SER B C 1
ATOM 8371 O O . SER B 1 361 ? -8.422 -21.781 -0.859 1 83.88 361 SER B O 1
ATOM 8373 N N . GLU B 1 362 ? -10.195 -20.5 -1.113 1 87.19 362 GLU B N 1
ATOM 8374 C CA . GLU B 1 362 ? -9.461 -19.547 -1.947 1 87.19 362 GLU B CA 1
ATOM 8375 C C . GLU B 1 362 ? -8.367 -18.844 -1.15 1 87.19 362 GLU B C 1
ATOM 8377 O O . GLU B 1 362 ? -7.25 -18.656 -1.646 1 87.19 362 GLU B O 1
ATOM 8382 N N . ARG B 1 363 ? -8.688 -18.484 0.102 1 87.75 363 ARG B N 1
ATOM 8383 C CA . ARG B 1 363 ? -7.699 -17.812 0.95 1 87.75 363 ARG B CA 1
ATOM 8384 C C . ARG B 1 363 ? -6.57 -18.766 1.326 1 87.75 363 ARG B C 1
ATOM 8386 O O . ARG B 1 363 ? -5.418 -18.359 1.45 1 87.75 363 ARG B O 1
ATOM 8393 N N . GLN B 1 364 ? -6.957 -20.016 1.558 1 89.69 364 GLN B N 1
ATOM 8394 C CA . GLN B 1 364 ? -5.941 -21.016 1.837 1 89.69 364 GLN B CA 1
ATOM 8395 C C . GLN B 1 364 ? -4.992 -21.188 0.655 1 89.69 364 GLN B C 1
ATOM 8397 O O . GLN B 1 364 ? -3.773 -21.234 0.832 1 89.69 364 GLN B O 1
ATOM 8402 N N . ASN B 1 365 ? -5.527 -21.25 -0.489 1 90.38 365 ASN B N 1
ATOM 8403 C CA . ASN B 1 365 ? -4.715 -21.406 -1.692 1 90.38 365 ASN B CA 1
ATOM 8404 C C . ASN B 1 365 ? -3.822 -20.188 -1.92 1 90.38 365 ASN B C 1
ATOM 8406 O O . ASN B 1 365 ? -2.66 -20.328 -2.301 1 90.38 365 ASN B O 1
ATOM 8410 N N . LYS B 1 366 ? -4.434 -19.016 -1.719 1 91.5 366 LYS B N 1
ATOM 8411 C CA . LYS B 1 366 ? -3.65 -17.797 -1.894 1 91.5 366 LYS B CA 1
ATOM 8412 C C . LYS B 1 366 ? -2.449 -17.766 -0.953 1 91.5 366 LYS B C 1
ATOM 8414 O O . LYS B 1 366 ? -1.342 -17.422 -1.362 1 91.5 366 LYS B O 1
ATOM 8419 N N . SER B 1 367 ? -2.699 -18.141 0.307 1 92.69 367 SER B N 1
ATOM 8420 C CA . SER B 1 367 ? -1.609 -18.188 1.277 1 92.69 367 SER B CA 1
ATOM 8421 C C . SER B 1 367 ? -0.537 -19.188 0.864 1 92.69 367 SER B C 1
ATOM 8423 O O . SER B 1 367 ? 0.658 -18.922 1.002 1 92.69 367 SER B O 1
ATOM 8425 N N . LEU B 1 368 ? -0.924 -20.266 0.355 1 93.94 368 LEU B N 1
ATOM 8426 C CA . LEU B 1 368 ? 0.016 -21.281 -0.115 1 93.94 368 LEU B CA 1
ATOM 8427 C C . LEU B 1 368 ? 0.813 -20.766 -1.311 1 93.94 368 LEU B C 1
ATOM 8429 O O . LEU B 1 368 ? 2.027 -20.969 -1.386 1 93.94 368 LEU B O 1
ATOM 8433 N N . LEU B 1 369 ? 0.15 -20.125 -2.219 1 94.88 369 LEU B N 1
ATOM 8434 C CA . LEU B 1 369 ? 0.805 -19.625 -3.42 1 94.88 369 LEU B CA 1
ATOM 8435 C C . LEU B 1 369 ? 1.856 -18.578 -3.064 1 94.88 369 LEU B C 1
ATOM 8437 O O . LEU B 1 369 ? 2.932 -18.547 -3.668 1 94.88 369 LEU B O 1
ATOM 8441 N N . TYR B 1 370 ? 1.592 -17.719 -2.088 1 92.88 370 TYR B N 1
ATOM 8442 C CA . TYR B 1 370 ? 2.572 -16.734 -1.653 1 92.88 370 TYR B CA 1
ATOM 8443 C C . TYR B 1 370 ? 3.838 -17.406 -1.143 1 92.88 370 TYR B C 1
ATOM 8445 O O . TYR B 1 370 ? 4.949 -16.953 -1.414 1 92.88 370 TYR B O 1
ATOM 8453 N N . LYS B 1 371 ? 3.654 -18.484 -0.465 1 92.56 371 LYS B N 1
ATOM 8454 C CA . LYS B 1 371 ? 4.785 -19.219 0.104 1 92.56 371 LYS B CA 1
ATOM 8455 C C . LYS B 1 371 ? 5.566 -19.953 -0.979 1 92.56 371 LYS B C 1
ATOM 8457 O O . LYS B 1 371 ? 6.797 -19.875 -1.023 1 92.56 371 LYS B O 1
ATOM 8462 N N . MET B 1 372 ? 4.852 -20.453 -1.883 1 93.88 372 MET B N 1
ATOM 8463 C CA . MET B 1 372 ? 5.484 -21.281 -2.912 1 93.88 372 MET B CA 1
ATOM 8464 C C . MET B 1 372 ? 6.141 -20.406 -3.977 1 93.88 372 MET B C 1
ATOM 8466 O O . MET B 1 372 ? 7.145 -20.797 -4.574 1 93.88 372 MET B O 1
ATOM 8470 N N . PHE B 1 373 ? 5.652 -19.266 -4.176 1 94.19 373 PHE B N 1
ATOM 8471 C CA . PHE B 1 373 ? 6.16 -18.406 -5.242 1 94.19 373 PHE B CA 1
ATOM 8472 C C . PHE B 1 373 ? 7.586 -17.969 -4.949 1 94.19 373 PHE B C 1
ATOM 8474 O O . PHE B 1 373 ? 8.406 -17.844 -5.863 1 94.19 373 PHE B O 1
ATOM 8481 N N . SER B 1 374 ? 7.895 -17.656 -3.721 1 89.12 374 SER B N 1
ATOM 8482 C CA . SER B 1 374 ? 9.258 -17.281 -3.357 1 89.12 374 SER B CA 1
ATOM 8483 C C . SER B 1 374 ? 10.258 -18.359 -3.752 1 89.12 374 SER B C 1
ATOM 8485 O O . SER B 1 374 ? 11.344 -18.047 -4.242 1 89.12 374 SER B O 1
ATOM 8487 N N . PHE B 1 375 ? 9.859 -19.562 -3.625 1 89.56 375 PHE B N 1
ATOM 8488 C CA . PHE B 1 375 ? 10.727 -20.672 -3.971 1 89.56 375 PHE B CA 1
ATOM 8489 C C . PHE B 1 375 ? 10.844 -20.828 -5.484 1 89.56 375 PHE B C 1
ATOM 8491 O O . PHE B 1 375 ? 11.914 -21.125 -6 1 89.56 375 PHE B O 1
ATOM 8498 N N . SER B 1 376 ? 9.695 -20.578 -6.117 1 90.12 376 SER B N 1
ATOM 8499 C CA . SER B 1 376 ? 9.734 -20.625 -7.574 1 90.12 376 SER B CA 1
ATOM 8500 C C . SER B 1 376 ? 10.68 -19.578 -8.148 1 90.12 376 SER B C 1
ATOM 8502 O O . SER B 1 376 ? 11.398 -19.844 -9.109 1 90.12 376 SER B O 1
ATOM 8504 N N . CYS B 1 377 ? 10.734 -18.453 -7.543 1 92.94 377 CYS B N 1
ATOM 8505 C CA . CYS B 1 377 ? 11.617 -17.375 -7.988 1 92.94 377 CYS B CA 1
ATOM 8506 C C . CYS B 1 377 ? 13.078 -17.75 -7.781 1 92.94 377 CYS B C 1
ATOM 8508 O O . CYS B 1 377 ? 13.898 -17.594 -8.688 1 92.94 377 CYS B O 1
ATOM 8510 N N . LEU B 1 378 ? 13.344 -18.297 -6.629 1 90.5 378 LEU B N 1
ATOM 8511 C CA . LEU B 1 378 ? 14.719 -18.656 -6.316 1 90.5 378 LEU B CA 1
ATOM 8512 C C . LEU B 1 378 ? 15.195 -19.812 -7.203 1 90.5 378 LEU B C 1
ATOM 8514 O O . LEU B 1 378 ? 16.328 -19.812 -7.672 1 90.5 378 LEU B O 1
ATOM 8518 N N . ALA B 1 379 ? 14.297 -20.734 -7.387 1 87.44 379 ALA B N 1
ATOM 8519 C CA . ALA B 1 379 ? 14.625 -21.875 -8.234 1 87.44 379 ALA B CA 1
ATOM 8520 C C . ALA B 1 379 ? 14.93 -21.422 -9.664 1 87.44 379 ALA B C 1
ATOM 8522 O O . ALA B 1 379 ? 15.789 -22 -10.328 1 87.44 379 ALA B O 1
ATOM 8523 N N . SER B 1 380 ? 14.305 -20.375 -10.094 1 90.19 380 SER B N 1
ATOM 8524 C CA . SER B 1 380 ? 14.422 -19.969 -11.492 1 90.19 380 SER B CA 1
ATOM 8525 C C . SER B 1 380 ? 15.508 -18.922 -11.68 1 90.19 380 SER B C 1
ATOM 8527 O O . SER B 1 380 ? 16.266 -18.969 -12.648 1 90.19 380 SER B O 1
ATOM 8529 N N . TYR B 1 381 ? 15.695 -17.984 -10.766 1 94.19 381 TYR B N 1
ATOM 8530 C CA . TYR B 1 381 ? 16.516 -16.812 -11.039 1 94.19 381 TYR B CA 1
ATOM 8531 C C . TYR B 1 381 ? 17.875 -16.922 -10.344 1 94.19 381 TYR B C 1
ATOM 8533 O O . TYR B 1 381 ? 18.812 -16.188 -10.68 1 94.19 381 TYR B O 1
ATOM 8541 N N . SER B 1 382 ? 18.062 -17.812 -9.383 1 91.69 382 SER B N 1
ATOM 8542 C CA . SER B 1 382 ? 19.25 -17.859 -8.539 1 91.69 382 SER B CA 1
ATOM 8543 C C . SER B 1 382 ? 20.5 -18.109 -9.367 1 91.69 382 SER B C 1
ATOM 8545 O O . SER B 1 382 ? 21.531 -17.469 -9.164 1 91.69 382 SER B O 1
ATOM 8547 N N . PRO B 1 383 ? 20.469 -19.047 -10.305 1 89.19 383 PRO B N 1
ATOM 8548 C CA . PRO B 1 383 ? 21.703 -19.281 -11.078 1 89.19 383 PRO B CA 1
ATOM 8549 C C . PRO B 1 383 ? 22.188 -18.016 -11.797 1 89.19 383 PRO B C 1
ATOM 8551 O O . PRO B 1 383 ? 23.391 -17.734 -11.773 1 89.19 383 PRO B O 1
ATOM 8554 N N . LEU B 1 384 ? 21.312 -17.297 -12.375 1 92.19 384 LEU B N 1
ATOM 8555 C CA . LEU B 1 384 ? 21.688 -16.078 -13.078 1 92.19 384 LEU B CA 1
ATOM 8556 C C . LEU B 1 384 ? 22.141 -15 -12.102 1 92.19 384 LEU B C 1
ATOM 8558 O O . LEU B 1 384 ? 23.062 -14.242 -12.391 1 92.19 384 LEU B O 1
ATOM 8562 N N . LEU B 1 385 ? 21.562 -14.945 -10.977 1 92.75 385 LEU B N 1
ATOM 8563 C CA . LEU B 1 385 ? 21.938 -13.969 -9.961 1 92.75 385 LEU B CA 1
ATOM 8564 C C . LEU B 1 385 ? 23.328 -14.266 -9.406 1 92.75 385 LEU B C 1
ATOM 8566 O O . LEU B 1 385 ? 24.125 -13.344 -9.203 1 92.75 385 LEU B O 1
ATOM 8570 N N . ILE B 1 386 ? 23.609 -15.516 -9.211 1 89.69 386 ILE B N 1
ATOM 8571 C CA . ILE B 1 386 ? 24.906 -15.922 -8.703 1 89.69 386 ILE B CA 1
ATOM 8572 C C . ILE B 1 386 ? 25.984 -15.562 -9.719 1 89.69 386 ILE B C 1
ATOM 8574 O O . ILE B 1 386 ? 27.047 -15.031 -9.352 1 89.69 386 ILE B O 1
ATOM 8578 N N . THR B 1 387 ? 25.688 -15.773 -10.922 1 88.69 387 THR B N 1
ATOM 8579 C CA . THR B 1 387 ? 26.656 -15.484 -11.977 1 88.69 387 THR B CA 1
ATOM 8580 C C . THR B 1 387 ? 26.859 -13.977 -12.109 1 88.69 387 THR B C 1
ATOM 8582 O O . THR B 1 387 ? 28 -13.516 -12.164 1 88.69 387 THR B O 1
ATOM 8585 N N . ALA B 1 388 ? 25.812 -13.25 -12.07 1 88.69 388 ALA B N 1
ATOM 8586 C CA . ALA B 1 388 ? 25.875 -11.812 -12.32 1 88.69 388 ALA B CA 1
ATOM 8587 C C . ALA B 1 388 ? 26.5 -11.078 -11.141 1 88.69 388 ALA B C 1
ATOM 8589 O O . ALA B 1 388 ? 27.266 -10.133 -11.32 1 88.69 388 ALA B O 1
ATOM 8590 N N . PHE B 1 389 ? 26.297 -11.523 -9.914 1 87.75 389 PHE B N 1
ATOM 8591 C CA . PHE B 1 389 ? 26.641 -10.68 -8.773 1 87.75 389 PHE B CA 1
ATOM 8592 C C . PHE B 1 389 ? 27.75 -11.328 -7.941 1 87.75 389 PHE B C 1
ATOM 8594 O O . PHE B 1 389 ? 28.359 -10.672 -7.086 1 87.75 389 PHE B O 1
ATOM 8601 N N . ILE B 1 390 ? 28.031 -12.539 -8.172 1 83.94 390 ILE B N 1
ATOM 8602 C CA . ILE B 1 390 ? 29.062 -13.195 -7.383 1 83.94 390 ILE B CA 1
ATOM 8603 C C . ILE B 1 390 ? 30.203 -13.664 -8.297 1 83.94 390 ILE B C 1
ATOM 8605 O O . ILE B 1 390 ? 31.344 -13.266 -8.125 1 83.94 390 ILE B O 1
ATOM 8609 N N . TYR B 1 391 ? 29.938 -14.375 -9.297 1 83.12 391 TYR B N 1
ATOM 8610 C CA . TYR B 1 391 ? 30.938 -14.992 -10.164 1 83.12 391 TYR B CA 1
ATOM 8611 C C . TYR B 1 391 ? 31.734 -13.938 -10.914 1 83.12 391 TYR B C 1
ATOM 8613 O O . TYR B 1 391 ? 32.969 -13.945 -10.867 1 83.12 391 TYR B O 1
ATOM 8621 N N . PHE B 1 392 ? 31.125 -13.086 -11.555 1 83.62 392 PHE B N 1
ATOM 8622 C CA . PHE B 1 392 ? 31.828 -12.109 -12.383 1 83.62 392 PHE B CA 1
ATOM 8623 C C . PHE B 1 392 ? 32.594 -11.125 -11.516 1 83.62 392 PHE B C 1
ATOM 8625 O O . PHE B 1 392 ? 33.75 -10.812 -11.805 1 83.62 392 PHE B O 1
ATOM 8632 N N . PRO B 1 393 ? 32 -10.672 -10.445 1 79.88 393 PRO B N 1
ATOM 8633 C CA . PRO B 1 393 ? 32.719 -9.703 -9.633 1 79.88 393 PRO B CA 1
ATOM 8634 C C . PRO B 1 393 ? 33.844 -10.336 -8.805 1 79.88 393 PRO B C 1
ATOM 8636 O O . PRO B 1 393 ? 34.906 -9.727 -8.609 1 79.88 393 PRO B O 1
ATOM 8639 N N . ILE B 1 394 ? 33.656 -11.523 -8.305 1 77.12 394 ILE B N 1
ATOM 8640 C CA . ILE B 1 394 ? 34.594 -12.102 -7.332 1 77.12 394 ILE B CA 1
ATOM 8641 C C . ILE B 1 394 ? 35.375 -13.242 -7.977 1 77.12 394 ILE B C 1
ATOM 8643 O O . ILE B 1 394 ? 36.406 -13.68 -7.445 1 77.12 394 ILE B O 1
ATOM 8647 N N . GLY B 1 395 ? 35.062 -13.625 -9.117 1 72.69 395 GLY B N 1
ATOM 8648 C CA . GLY B 1 395 ? 35.656 -14.797 -9.742 1 72.69 395 GLY B CA 1
ATOM 8649 C C . GLY B 1 395 ? 37.156 -14.68 -9.922 1 72.69 395 GLY B C 1
ATOM 8650 O O . GLY B 1 395 ? 37.875 -15.672 -9.836 1 72.69 395 GLY B O 1
ATOM 8651 N N . TYR B 1 396 ? 37.625 -13.453 -10.117 1 70.69 396 TYR B N 1
ATOM 8652 C CA . TYR B 1 396 ? 39.062 -13.258 -10.312 1 70.69 396 TYR B CA 1
ATOM 8653 C C . TYR B 1 396 ? 39.844 -13.617 -9.055 1 70.69 396 TYR B C 1
ATOM 8655 O O . TYR B 1 396 ? 41.031 -13.945 -9.125 1 70.69 396 TYR B O 1
ATOM 8663 N N . ALA B 1 397 ? 39.094 -13.555 -7.949 1 68.56 397 ALA B N 1
ATOM 8664 C CA . ALA B 1 397 ? 39.781 -13.766 -6.668 1 68.56 397 ALA B CA 1
ATOM 8665 C C . ALA B 1 397 ? 40.031 -15.25 -6.414 1 68.56 397 ALA B C 1
ATOM 8667 O O . ALA B 1 397 ? 40.625 -15.625 -5.414 1 68.56 397 ALA B O 1
ATOM 8668 N N . LEU B 1 398 ? 39.625 -16.078 -7.305 1 67.38 398 LEU B N 1
ATOM 8669 C CA . LEU B 1 398 ? 39.844 -17.516 -7.168 1 67.38 398 LEU B CA 1
ATOM 8670 C C . LEU B 1 398 ? 41.281 -17.875 -7.508 1 67.38 398 LEU B C 1
ATOM 8672 O O . LEU B 1 398 ? 41.781 -18.906 -7.059 1 67.38 398 LEU B O 1
ATOM 8676 N N . ASP B 1 399 ? 41.969 -17 -8.258 1 69.5 399 ASP B N 1
ATOM 8677 C CA . ASP B 1 399 ? 43.312 -17.281 -8.766 1 69.5 399 ASP B CA 1
ATOM 8678 C C . ASP B 1 399 ? 44.281 -17.516 -7.625 1 69.5 399 ASP B C 1
ATOM 8680 O O . ASP B 1 399 ? 44.969 -18.531 -7.594 1 69.5 399 ASP B O 1
ATOM 8684 N N . PRO B 1 400 ? 44.156 -16.547 -6.68 1 67.88 400 PRO B N 1
ATOM 8685 C CA . PRO B 1 400 ? 45.094 -16.781 -5.598 1 67.88 400 PRO B CA 1
ATOM 8686 C C . PRO B 1 400 ? 44.781 -18.016 -4.766 1 67.88 400 PRO B C 1
ATOM 8688 O O . PRO B 1 400 ? 45.656 -18.578 -4.102 1 67.88 400 PRO B O 1
ATOM 8691 N N . TYR B 1 401 ? 43.562 -18.438 -4.805 1 70 401 TYR B N 1
ATOM 8692 C CA . TYR B 1 401 ? 43.156 -19.547 -3.965 1 70 401 TYR B CA 1
ATOM 8693 C C . TYR B 1 401 ? 43.281 -20.875 -4.719 1 70 401 TYR B C 1
ATOM 8695 O O . TYR B 1 401 ? 42.969 -21.938 -4.168 1 70 401 TYR B O 1
ATOM 8703 N N . LEU B 1 402 ? 43.719 -20.797 -5.906 1 73.19 402 LEU B N 1
ATOM 8704 C CA . LEU B 1 402 ? 43.875 -22 -6.711 1 73.19 402 LEU B CA 1
ATOM 8705 C C . LEU B 1 402 ? 44.906 -22.938 -6.098 1 73.19 402 LEU B C 1
ATOM 8707 O O . LEU B 1 402 ? 44.75 -24.156 -6.113 1 73.19 402 LEU B O 1
ATOM 8711 N N . ASP B 1 403 ? 45.844 -22.297 -5.602 1 71.88 403 ASP B N 1
ATOM 8712 C CA . ASP B 1 403 ? 46.906 -23.094 -4.977 1 71.88 403 ASP B CA 1
ATOM 8713 C C . ASP B 1 403 ? 46.375 -23.828 -3.748 1 71.88 403 ASP B C 1
ATOM 8715 O O . ASP B 1 403 ? 46.719 -24.984 -3.516 1 71.88 403 ASP B O 1
ATOM 8719 N N . THR B 1 404 ? 45.562 -23.125 -3.037 1 74.06 404 THR B N 1
ATOM 8720 C CA . THR B 1 404 ? 44.969 -23.734 -1.851 1 74.06 404 THR B CA 1
ATOM 8721 C C . THR B 1 404 ? 44.031 -24.859 -2.24 1 74.06 404 THR B C 1
ATOM 8723 O O . THR B 1 404 ? 43.969 -25.891 -1.569 1 74.06 404 THR B O 1
ATOM 8726 N N . ILE B 1 405 ? 43.375 -24.656 -3.281 1 74.94 405 ILE B N 1
ATOM 8727 C CA . ILE B 1 405 ? 42.438 -25.672 -3.768 1 74.94 405 ILE B CA 1
ATOM 8728 C C . ILE B 1 405 ? 43.219 -26.891 -4.262 1 74.94 405 ILE B C 1
ATOM 8730 O O . ILE B 1 405 ? 42.844 -28.031 -4.016 1 74.94 405 ILE B O 1
ATOM 8734 N N . LYS B 1 406 ? 44.312 -26.594 -4.934 1 74.31 406 LYS B N 1
ATOM 8735 C CA . LYS B 1 406 ? 45.188 -27.656 -5.398 1 74.31 406 LYS B CA 1
ATOM 8736 C C . LYS B 1 406 ? 45.719 -28.469 -4.223 1 74.31 406 LYS B C 1
ATOM 8738 O O . LYS B 1 406 ? 45.75 -29.703 -4.277 1 74.31 406 LYS B O 1
ATOM 8743 N N . ALA B 1 407 ? 46.031 -27.703 -3.238 1 75.69 407 ALA B N 1
ATOM 8744 C CA . ALA B 1 407 ? 46.562 -28.375 -2.047 1 75.69 407 ALA B CA 1
ATOM 8745 C C . ALA B 1 407 ? 45.469 -29.234 -1.381 1 75.69 407 ALA B C 1
ATOM 8747 O O . ALA B 1 407 ? 45.781 -30.344 -0.922 1 75.69 407 ALA B O 1
ATOM 8748 N N . LEU B 1 408 ? 44.312 -28.688 -1.329 1 73.81 408 LEU B N 1
ATOM 8749 C CA . LEU B 1 408 ? 43.219 -29.422 -0.711 1 73.81 408 LEU B CA 1
ATOM 8750 C C . LEU B 1 408 ? 42.875 -30.688 -1.509 1 73.81 408 LEU B C 1
ATOM 8752 O O . LEU B 1 408 ? 42.656 -31.75 -0.93 1 73.81 408 LEU B O 1
ATOM 8756 N N . THR B 1 409 ? 42.875 -30.531 -2.828 1 75.25 409 THR B N 1
ATOM 8757 C CA . THR B 1 409 ? 42.594 -31.672 -3.689 1 75.25 409 THR B CA 1
ATOM 8758 C C . THR B 1 409 ? 43.688 -32.719 -3.59 1 75.25 409 THR B C 1
ATOM 8760 O O . THR B 1 409 ? 43.375 -33.938 -3.6 1 75.25 409 THR B O 1
ATOM 8763 N N . GLN B 1 410 ? 44.844 -32.25 -3.514 1 74 410 GLN B N 1
ATOM 8764 C CA . GLN B 1 410 ? 45.969 -33.156 -3.379 1 74 410 GLN B CA 1
ATOM 8765 C C . GLN B 1 410 ? 45.938 -33.875 -2.037 1 74 410 GLN B C 1
ATOM 8767 O O . GLN B 1 410 ? 46.25 -35.094 -1.958 1 74 410 GLN B O 1
ATOM 8772 N N . SER B 1 411 ? 45.469 -33.094 -1.083 1 74.69 411 SER B N 1
ATOM 8773 C CA . SER B 1 411 ? 45.375 -33.719 0.24 1 74.69 411 SER B CA 1
ATOM 8774 C C . SER B 1 411 ? 44.281 -34.75 0.283 1 74.69 411 SER B C 1
ATOM 8776 O O . SER B 1 411 ? 44.438 -35.812 0.888 1 74.69 411 SER B O 1
ATOM 8778 N N . ILE B 1 412 ? 43.25 -34.438 -0.349 1 72.81 412 ILE B N 1
ATOM 8779 C CA . ILE B 1 412 ? 42.125 -35.375 -0.388 1 72.81 412 ILE B CA 1
ATOM 8780 C C . ILE B 1 412 ? 42.531 -36.625 -1.199 1 72.81 412 ILE B C 1
ATOM 8782 O O . ILE B 1 412 ? 42.188 -37.75 -0.814 1 72.81 412 ILE B O 1
ATOM 8786 N N . SER B 1 413 ? 43.219 -36.375 -2.311 1 72.75 413 SER B N 1
ATOM 8787 C CA . SER B 1 413 ? 43.656 -37.469 -3.162 1 72.75 413 SER B CA 1
ATOM 8788 C C . SER B 1 413 ? 44.688 -38.344 -2.441 1 72.75 413 SER B C 1
ATOM 8790 O O . SER B 1 413 ? 44.719 -39.562 -2.625 1 72.75 413 SER B O 1
ATOM 8792 N N . SER B 1 414 ? 45.406 -37.656 -1.667 1 69.75 414 SER B N 1
ATOM 8793 C CA . SER B 1 414 ? 46.406 -38.406 -0.939 1 69.75 414 SER B CA 1
ATOM 8794 C C . SER B 1 414 ? 45.812 -39.188 0.227 1 69.75 414 SER B C 1
ATOM 8796 O O . SER B 1 414 ? 46.281 -40.281 0.57 1 69.75 414 SER B O 1
ATOM 8798 N N . SER B 1 415 ? 44.844 -38.531 0.864 1 67.56 415 SER B N 1
ATOM 8799 C CA . SER B 1 415 ? 44.281 -39.156 2.066 1 67.56 415 SER B CA 1
ATOM 8800 C C . SER B 1 415 ? 43.406 -40.344 1.72 1 67.56 415 SER B C 1
ATOM 8802 O O . SER B 1 415 ? 43.281 -41.281 2.514 1 67.56 415 SER B O 1
ATOM 8804 N N . TYR B 1 416 ? 42.812 -40.188 0.568 1 63.38 416 TYR B N 1
ATOM 8805 C CA . TYR B 1 416 ? 41.969 -41.312 0.178 1 63.38 416 TYR B CA 1
ATOM 8806 C C . TYR B 1 416 ? 42.531 -42.031 -1.031 1 63.38 416 TYR B C 1
ATOM 8808 O O . TYR B 1 416 ? 42.625 -41.469 -2.121 1 63.38 416 TYR B O 1
ATOM 8816 N N . LYS B 1 417 ? 43.188 -43.25 -0.839 1 61.19 417 LYS B N 1
ATOM 8817 C CA . LYS B 1 417 ? 43.938 -44.062 -1.787 1 61.19 417 LYS B CA 1
ATOM 8818 C C . LYS B 1 417 ? 43.156 -44.25 -3.086 1 61.19 417 LYS B C 1
ATOM 8820 O O . LYS B 1 417 ? 43.75 -44.375 -4.16 1 61.19 417 LYS B O 1
ATOM 8825 N N . TYR B 1 418 ? 41.844 -44.281 -2.963 1 61.06 418 TYR B N 1
ATOM 8826 C CA . TYR B 1 418 ? 41.031 -44.625 -4.129 1 61.06 418 TYR B CA 1
ATOM 8827 C C . TYR B 1 418 ? 40.719 -43.406 -4.973 1 61.06 418 TYR B C 1
ATOM 8829 O O . TYR B 1 418 ? 40.219 -43.531 -6.086 1 61.06 418 TYR B O 1
ATOM 8837 N N . VAL B 1 419 ? 41.094 -42.188 -4.512 1 62.09 419 VAL B N 1
ATOM 8838 C CA . VAL B 1 419 ? 40.812 -41 -5.281 1 62.09 419 VAL B CA 1
ATOM 8839 C C . VAL B 1 419 ? 42.062 -40.625 -6.102 1 62.09 419 VAL B C 1
ATOM 8841 O O . VAL B 1 419 ? 43.125 -40.406 -5.551 1 62.09 419 VAL B O 1
ATOM 8844 N N . PRO B 1 420 ? 41.969 -40.938 -7.359 1 64.19 420 PRO B N 1
ATOM 8845 C CA . PRO B 1 420 ? 43.125 -40.531 -8.18 1 64.19 420 PRO B CA 1
ATOM 8846 C C . PRO B 1 420 ? 43.5 -39.062 -8.031 1 64.19 420 PRO B C 1
ATOM 8848 O O . PRO B 1 420 ? 42.688 -38.281 -7.539 1 64.19 420 PRO B O 1
ATOM 8851 N N . GLN B 1 421 ? 44.719 -38.688 -8.352 1 67.06 421 GLN B N 1
ATOM 8852 C CA . GLN B 1 421 ? 45.219 -37.312 -8.32 1 67.06 421 GLN B CA 1
ATOM 8853 C C . GLN B 1 421 ? 44.344 -36.406 -9.18 1 67.06 421 GLN B C 1
ATOM 8855 O O . GLN B 1 421 ? 44.125 -36.688 -10.367 1 67.06 421 GLN B O 1
ATOM 8860 N N . ILE B 1 422 ? 43.594 -35.469 -8.578 1 71.38 422 ILE B N 1
ATOM 8861 C CA . ILE B 1 422 ? 42.75 -34.562 -9.297 1 71.38 422 ILE B CA 1
ATOM 8862 C C . ILE B 1 422 ? 43.562 -33.438 -9.906 1 71.38 422 ILE B C 1
ATOM 8864 O O . ILE B 1 422 ? 44.094 -32.562 -9.188 1 71.38 422 ILE B O 1
ATOM 8868 N N . PRO B 1 423 ? 43.875 -33.531 -11.18 1 75.69 423 PRO B N 1
ATOM 8869 C CA . PRO B 1 423 ? 44.656 -32.469 -11.82 1 75.69 423 PRO B CA 1
ATOM 8870 C C . PRO B 1 423 ? 43.906 -31.125 -11.867 1 75.69 423 PRO B C 1
ATOM 8872 O O . PRO B 1 423 ? 42.719 -31.078 -12.211 1 75.69 423 PRO B O 1
ATOM 8875 N N . THR B 1 424 ? 44.5 -30.125 -11.359 1 75.19 424 THR B N 1
ATOM 8876 C CA . THR B 1 424 ? 43.906 -28.797 -11.344 1 75.19 424 THR B CA 1
ATOM 8877 C C . THR B 1 424 ? 44.75 -27.828 -12.18 1 75.19 424 THR B C 1
ATOM 8879 O O . THR B 1 424 ? 45.906 -28.094 -12.484 1 75.19 424 THR B O 1
ATOM 8882 N N . LEU B 1 425 ? 44.031 -26.828 -12.766 1 69.5 425 LEU B N 1
ATOM 8883 C CA . LEU B 1 425 ? 44.688 -25.766 -13.547 1 69.5 425 LEU B CA 1
ATOM 8884 C C . LEU B 1 425 ? 45.781 -25.094 -12.75 1 69.5 425 LEU B C 1
ATOM 8886 O O . LEU B 1 425 ? 45.625 -24.844 -11.555 1 69.5 425 LEU B O 1
ATOM 8890 N N . ASP B 1 426 ? 46.938 -25.016 -13.234 1 62.31 426 ASP B N 1
ATOM 8891 C CA . ASP B 1 426 ? 48.062 -24.453 -12.523 1 62.31 426 ASP B CA 1
ATOM 8892 C C . ASP B 1 426 ? 47.969 -22.938 -12.391 1 62.31 426 ASP B C 1
ATOM 8894 O O . ASP B 1 426 ? 48.25 -22.391 -11.328 1 62.31 426 ASP B O 1
ATOM 8898 N N . ALA B 1 427 ? 47.844 -22.078 -13.531 1 62.81 427 ALA B N 1
ATOM 8899 C CA . ALA B 1 427 ? 47.844 -20.625 -13.391 1 62.81 427 ALA B CA 1
ATOM 8900 C C . ALA B 1 427 ? 46.969 -19.969 -14.461 1 62.81 427 ALA B C 1
ATOM 8902 O O . ALA B 1 427 ? 46.5 -20.641 -15.383 1 62.81 427 ALA B O 1
ATOM 8903 N N . GLU B 1 428 ? 46.344 -18.781 -14.258 1 68.75 428 GLU B N 1
ATOM 8904 C CA . GLU B 1 428 ? 45.688 -17.875 -15.211 1 68.75 428 GLU B CA 1
ATOM 8905 C C . GLU B 1 428 ? 44.219 -18.234 -15.383 1 68.75 428 GLU B C 1
ATOM 8907 O O . GLU B 1 428 ? 43.75 -18.453 -16.5 1 68.75 428 GLU B O 1
ATOM 8912 N N . TYR B 1 429 ? 43.531 -18.328 -14.234 1 74.5 429 TYR B N 1
ATOM 8913 C CA . TYR B 1 429 ? 42.094 -18.547 -14.266 1 74.5 429 TYR B CA 1
ATOM 8914 C C . TYR B 1 429 ? 41.375 -17.359 -14.883 1 74.5 429 TYR B C 1
ATOM 8916 O O . TYR B 1 429 ? 41.625 -16.203 -14.516 1 74.5 429 TYR B O 1
ATOM 8924 N N . LYS B 1 430 ? 40.688 -17.656 -15.984 1 72.38 430 LYS B N 1
ATOM 8925 C CA . LYS B 1 430 ? 39.875 -16.609 -16.609 1 72.38 430 LYS B CA 1
ATOM 8926 C C . LYS B 1 430 ? 38.406 -16.922 -16.438 1 72.38 430 LYS B C 1
ATOM 8928 O O . LYS B 1 430 ? 37.969 -18.062 -16.609 1 72.38 430 LYS B O 1
ATOM 8933 N N . VAL B 1 431 ? 37.688 -15.93 -16.031 1 77.56 431 VAL B N 1
ATOM 8934 C CA . VAL B 1 431 ? 36.25 -16.062 -15.891 1 77.56 431 VAL B CA 1
ATOM 8935 C C . VAL B 1 431 ? 35.625 -16.281 -17.266 1 77.56 431 VAL B C 1
ATOM 8937 O O . VAL B 1 431 ? 36.062 -15.742 -18.266 1 77.56 431 VAL B O 1
ATOM 8940 N N . ASN B 1 432 ? 34.656 -17.219 -17.312 1 75.44 432 ASN B N 1
ATOM 8941 C CA . ASN B 1 432 ? 33.938 -17.5 -18.547 1 75.44 432 ASN B CA 1
ATOM 8942 C C . ASN B 1 432 ? 32.906 -16.391 -18.844 1 75.44 432 ASN B C 1
ATOM 8944 O O . ASN B 1 432 ? 31.844 -16.344 -18.234 1 75.44 432 ASN B O 1
ATOM 8948 N N . ASN B 1 433 ? 33.156 -15.57 -19.781 1 77.5 433 ASN B N 1
ATOM 8949 C CA . ASN B 1 433 ? 32.344 -14.414 -20.109 1 77.5 433 ASN B CA 1
ATOM 8950 C C . ASN B 1 433 ? 31.062 -14.82 -20.828 1 77.5 433 ASN B C 1
ATOM 8952 O O . ASN B 1 433 ? 30.141 -14.023 -20.953 1 77.5 433 ASN B O 1
ATOM 8956 N N . LEU B 1 434 ? 30.922 -16.125 -21.203 1 78.38 434 LEU B N 1
ATOM 8957 C CA . LEU B 1 434 ? 29.766 -16.578 -21.969 1 78.38 434 LEU B CA 1
ATOM 8958 C C . LEU B 1 434 ? 28.781 -17.312 -21.062 1 78.38 434 LEU B C 1
ATOM 8960 O O . LEU B 1 434 ? 27.703 -17.719 -21.5 1 78.38 434 LEU B O 1
ATOM 8964 N N . ARG B 1 435 ? 29.094 -17.406 -19.891 1 82.06 435 ARG B N 1
ATOM 8965 C CA . ARG B 1 435 ? 28.281 -18.188 -18.969 1 82.06 435 ARG B CA 1
ATOM 8966 C C . ARG B 1 435 ? 26.875 -17.594 -18.844 1 82.06 435 ARG B C 1
ATOM 8968 O O . ARG B 1 435 ? 25.875 -18.328 -18.906 1 82.06 435 ARG B O 1
ATOM 8975 N N . MET B 1 436 ? 26.828 -16.359 -18.672 1 85.62 436 MET B N 1
ATOM 8976 C CA . MET B 1 436 ? 25.547 -15.703 -18.453 1 85.62 436 MET B CA 1
ATOM 8977 C C . MET B 1 436 ? 24.672 -15.805 -19.703 1 85.62 436 MET B C 1
ATOM 8979 O O . MET B 1 436 ? 23.469 -16.078 -19.609 1 85.62 436 MET B O 1
ATOM 8983 N N . SER B 1 437 ? 25.266 -15.703 -20.812 1 83.69 437 SER B N 1
ATOM 8984 C CA . SER B 1 437 ? 24.531 -15.789 -22.078 1 83.69 437 SER B CA 1
ATOM 8985 C C . SER B 1 437 ? 24.016 -17.203 -22.312 1 83.69 437 SER B C 1
ATOM 8987 O O . SER B 1 437 ? 22.891 -17.375 -22.797 1 83.69 437 SER B O 1
ATOM 8989 N N . SER B 1 438 ? 24.828 -18.156 -21.969 1 84.44 438 SER B N 1
ATOM 8990 C CA . SER B 1 438 ? 24.406 -19.547 -22.125 1 84.44 438 SER B CA 1
ATOM 8991 C C . SER B 1 438 ? 23.281 -19.891 -21.156 1 84.44 438 SER B C 1
ATOM 8993 O O . SER B 1 438 ? 22.359 -20.641 -21.516 1 84.44 438 SER B O 1
ATOM 8995 N N . GLN B 1 439 ? 23.422 -19.375 -20 1 85.81 439 GLN B N 1
ATOM 8996 C CA . GLN B 1 439 ? 22.406 -19.656 -19 1 85.81 439 GLN B CA 1
ATOM 8997 C C . GLN B 1 439 ? 21.062 -19.016 -19.375 1 85.81 439 GLN B C 1
ATOM 8999 O O . GLN B 1 439 ? 20.016 -19.656 -19.25 1 85.81 439 GLN B O 1
ATOM 9004 N N . ILE B 1 440 ? 21.062 -17.781 -19.797 1 88.88 440 ILE B N 1
ATOM 9005 C CA . ILE B 1 440 ? 19.812 -17.109 -20.125 1 88.88 440 ILE B CA 1
ATOM 9006 C C . ILE B 1 440 ? 19.172 -17.766 -21.344 1 88.88 440 ILE B C 1
ATOM 9008 O O . ILE B 1 440 ? 17.953 -17.859 -21.438 1 88.88 440 ILE B O 1
ATOM 9012 N N . PHE B 1 441 ? 20 -18.25 -22.266 1 88 441 PHE B N 1
ATOM 9013 C CA . PHE B 1 441 ? 19.484 -18.969 -23.422 1 88 441 PHE B CA 1
ATOM 9014 C C . PHE B 1 441 ? 18.828 -20.281 -23 1 88 441 PHE B C 1
ATOM 9016 O O . PHE B 1 441 ? 17.781 -20.656 -23.516 1 88 441 PHE B O 1
ATOM 9023 N N . TYR B 1 442 ? 19.438 -20.906 -22.094 1 83.5 442 TYR B N 1
ATOM 9024 C CA . TYR B 1 442 ? 18.859 -22.141 -21.562 1 83.5 442 TYR B CA 1
ATOM 9025 C C . TYR B 1 442 ? 17.484 -21.906 -20.953 1 83.5 442 TYR B C 1
ATOM 9027 O O . TYR B 1 442 ? 16.531 -22.594 -21.281 1 83.5 442 TYR B O 1
ATOM 9035 N N . PHE B 1 443 ? 17.344 -20.875 -20.156 1 85.38 443 PHE B N 1
ATOM 9036 C CA . PHE B 1 443 ? 16.109 -20.641 -19.422 1 85.38 443 PHE B CA 1
ATOM 9037 C C . PHE B 1 443 ? 15.047 -20.047 -20.328 1 85.38 443 PHE B C 1
ATOM 9039 O O . PHE B 1 443 ? 13.859 -20.375 -20.203 1 85.38 443 PHE B O 1
ATOM 9046 N N . MET B 1 444 ? 15.383 -19.25 -21.281 1 87.94 444 MET B N 1
ATOM 9047 C CA . MET B 1 444 ? 14.398 -18.531 -22.078 1 87.94 444 MET B CA 1
ATOM 9048 C C . MET B 1 444 ? 14.016 -19.312 -23.328 1 87.94 444 MET B C 1
ATOM 9050 O O . MET B 1 444 ? 12.945 -19.094 -23.906 1 87.94 444 MET B O 1
ATOM 9054 N N . VAL B 1 445 ? 14.906 -20.312 -23.75 1 89.69 445 VAL B N 1
ATOM 9055 C CA . VAL B 1 445 ? 14.609 -21.031 -25 1 89.69 445 VAL B CA 1
ATOM 9056 C C . VAL B 1 445 ? 14.469 -22.516 -24.703 1 89.69 445 VAL B C 1
ATOM 9058 O O . VAL B 1 445 ? 13.383 -23.094 -24.844 1 89.69 445 VAL B O 1
ATOM 9061 N N . ILE B 1 446 ? 15.539 -23.078 -24.141 1 84.62 446 ILE B N 1
ATOM 9062 C CA . ILE B 1 446 ? 15.578 -24.531 -24.016 1 84.62 446 ILE B CA 1
ATOM 9063 C C . ILE B 1 446 ? 14.539 -24.984 -23 1 84.62 446 ILE B C 1
ATOM 9065 O O . ILE B 1 446 ? 13.758 -25.906 -23.266 1 84.62 446 ILE B O 1
ATOM 9069 N N . ASN B 1 447 ? 14.492 -24.344 -21.875 1 84.25 447 ASN B N 1
ATOM 9070 C CA . ASN B 1 447 ? 13.523 -24.703 -20.844 1 84.25 447 ASN B CA 1
ATOM 9071 C C . ASN B 1 447 ? 12.094 -24.516 -21.328 1 84.25 447 ASN B C 1
ATOM 9073 O O . ASN B 1 447 ? 11.211 -25.312 -20.984 1 84.25 447 ASN B O 1
ATOM 9077 N N . GLN B 1 448 ? 11.797 -23.578 -22.109 1 87.12 448 GLN B N 1
ATOM 9078 C CA . GLN B 1 448 ? 10.461 -23.344 -22.641 1 87.12 448 GLN B CA 1
ATOM 9079 C C . GLN B 1 448 ? 10.086 -24.391 -23.688 1 87.12 448 GLN B C 1
ATOM 9081 O O . GLN B 1 448 ? 8.938 -24.828 -23.766 1 87.12 448 GLN B O 1
ATOM 9086 N N . VAL B 1 449 ? 11.078 -24.812 -24.484 1 87.31 449 VAL B N 1
ATOM 9087 C CA . VAL B 1 449 ? 10.844 -25.844 -25.484 1 87.31 449 VAL B CA 1
ATOM 9088 C C . VAL B 1 449 ? 10.516 -27.172 -24.797 1 87.31 449 VAL B C 1
ATOM 9090 O O . VAL B 1 449 ? 9.523 -27.828 -25.125 1 87.31 449 VAL B O 1
ATOM 9093 N N . VAL B 1 450 ? 11.32 -27.453 -23.828 1 82.5 450 VAL B N 1
ATOM 9094 C CA . VAL B 1 450 ? 11.117 -28.688 -23.094 1 82.5 450 VAL B CA 1
ATOM 9095 C C . VAL B 1 450 ? 9.789 -28.641 -22.344 1 82.5 450 VAL B C 1
ATOM 9097 O O . VAL B 1 450 ? 9.039 -29.609 -22.344 1 82.5 450 VAL B O 1
ATOM 9100 N N . GLY B 1 451 ? 9.492 -27.516 -21.766 1 82.56 451 GLY B N 1
ATOM 9101 C CA . GLY B 1 451 ? 8.234 -27.344 -21.062 1 82.56 451 GLY B CA 1
ATOM 9102 C C . GLY B 1 451 ? 7.023 -27.453 -21.969 1 82.56 451 GLY B C 1
ATOM 9103 O O . GLY B 1 451 ? 6.039 -28.109 -21.625 1 82.56 451 GLY B O 1
ATOM 9104 N N . THR B 1 452 ? 7.094 -26.859 -23.094 1 85.44 452 THR B N 1
ATOM 9105 C CA . THR B 1 452 ? 6 -26.875 -24.062 1 85.44 452 THR B CA 1
ATOM 9106 C C . THR B 1 452 ? 5.777 -28.297 -24.578 1 85.44 452 THR B C 1
ATOM 9108 O O . THR B 1 452 ? 4.637 -28.75 -24.703 1 85.44 452 THR B O 1
ATOM 9111 N N . LEU B 1 453 ? 6.848 -28.969 -24.812 1 83.06 453 LEU B N 1
ATOM 9112 C CA . LEU B 1 453 ? 6.738 -30.328 -25.328 1 83.06 453 LEU B CA 1
ATOM 9113 C C . LEU B 1 453 ? 6.176 -31.281 -24.266 1 83.06 453 LEU B C 1
ATOM 9115 O O . LEU B 1 453 ? 5.336 -32.125 -24.562 1 83.06 453 LEU B O 1
ATOM 9119 N N . THR B 1 454 ? 6.547 -31.062 -23.125 1 79.94 454 THR B N 1
ATOM 9120 C CA . THR B 1 454 ? 6.086 -31.906 -22.031 1 79.94 454 THR B CA 1
ATOM 9121 C C . THR B 1 454 ? 4.617 -31.625 -21.719 1 79.94 454 THR B C 1
ATOM 9123 O O . THR B 1 454 ? 3.861 -32.531 -21.406 1 79.94 454 THR B O 1
ATOM 9126 N N . GLU B 1 455 ? 4.188 -30.438 -21.859 1 81.94 455 GLU B N 1
ATOM 9127 C CA . GLU B 1 455 ? 2.838 -30.047 -21.484 1 81.94 455 GLU B CA 1
ATOM 9128 C C . GLU B 1 455 ? 1.83 -30.375 -22.578 1 81.94 455 GLU B C 1
ATOM 9130 O O . GLU B 1 455 ? 0.711 -30.812 -22.297 1 81.94 455 GLU B O 1
ATOM 9135 N N . TYR B 1 456 ? 2.225 -30.266 -23.844 1 80.25 456 TYR B N 1
ATOM 9136 C CA . TYR B 1 456 ? 1.23 -30.391 -24.906 1 80.25 456 TYR B CA 1
ATOM 9137 C C . TYR B 1 456 ? 1.492 -31.641 -25.734 1 80.25 456 TYR B C 1
ATOM 9139 O O . TYR B 1 456 ? 0.554 -32.344 -26.141 1 80.25 456 TYR B O 1
ATOM 9147 N N . ALA B 1 457 ? 2.805 -31.984 -25.938 1 75.44 457 ALA B N 1
ATOM 9148 C CA . ALA B 1 457 ? 3.139 -33.094 -26.828 1 75.44 457 ALA B CA 1
ATOM 9149 C C . ALA B 1 457 ? 3.119 -34.406 -26.094 1 75.44 457 ALA B C 1
ATOM 9151 O O . ALA B 1 457 ? 2.666 -35.438 -26.625 1 75.44 457 ALA B O 1
ATOM 9152 N N . LEU B 1 458 ? 3.553 -34.375 -24.859 1 71.5 458 LEU B N 1
ATOM 9153 C CA . LEU B 1 458 ? 3.691 -35.594 -24.109 1 71.5 458 LEU B CA 1
ATOM 9154 C C . LEU B 1 458 ? 2.334 -36.281 -23.906 1 71.5 458 LEU B C 1
ATOM 9156 O O . LEU B 1 458 ? 2.178 -37.469 -24.172 1 71.5 458 LEU B O 1
ATOM 9160 N N . PRO B 1 459 ? 1.331 -35.531 -23.516 1 68.44 459 PRO B N 1
ATOM 9161 C CA . PRO B 1 459 ? 0.027 -36.188 -23.359 1 68.44 459 PRO B CA 1
ATOM 9162 C C . PRO B 1 459 ? -0.541 -36.688 -24.672 1 68.44 459 PRO B C 1
ATOM 9164 O O . PRO B 1 459 ? -1.19 -37.75 -24.703 1 68.44 459 PRO B O 1
ATOM 9167 N N . ILE B 1 460 ? -0.358 -35.969 -25.719 1 69.94 460 ILE B N 1
ATOM 9168 C CA . ILE B 1 460 ? -0.83 -36.406 -27.031 1 69.94 460 ILE B CA 1
ATOM 9169 C C . ILE B 1 460 ? -0.098 -37.656 -27.453 1 69.94 460 ILE B C 1
ATOM 9171 O O . ILE B 1 460 ? -0.718 -38.625 -27.922 1 69.94 460 ILE B O 1
ATOM 9175 N N . ALA B 1 461 ? 1.264 -37.625 -27.172 1 67.75 461 ALA B N 1
ATOM 9176 C CA . ALA B 1 461 ? 2.086 -38.781 -27.531 1 67.75 461 ALA B CA 1
ATOM 9177 C C . ALA B 1 461 ? 1.751 -40 -26.672 1 67.75 461 ALA B C 1
ATOM 9179 O O . ALA B 1 461 ? 1.672 -41.125 -27.156 1 67.75 461 ALA B O 1
ATOM 9180 N N . LEU B 1 462 ? 1.554 -39.719 -25.422 1 62.97 462 LEU B N 1
ATOM 9181 C CA . LEU B 1 462 ? 1.234 -40.812 -24.5 1 62.97 462 LEU B CA 1
ATOM 9182 C C . LEU B 1 462 ? -0.111 -41.438 -24.844 1 62.97 462 LEU B C 1
ATOM 9184 O O . LEU B 1 462 ? -0.26 -42.656 -24.781 1 62.97 462 LEU B O 1
ATOM 9188 N N . SER B 1 463 ? -1.082 -40.625 -25.188 1 62.88 463 SER B N 1
ATOM 9189 C CA . SER B 1 463 ? -2.393 -41.125 -25.562 1 62.88 463 SER B CA 1
ATOM 9190 C C . SER B 1 463 ? -2.305 -42 -26.812 1 62.88 463 SER B C 1
ATOM 9192 O O . SER B 1 463 ? -2.971 -43.031 -26.906 1 62.88 463 SER B O 1
ATOM 9194 N N . LYS B 1 464 ? -1.368 -41.625 -27.656 1 61.88 464 LYS B N 1
ATOM 9195 C CA . LYS B 1 464 ? -1.22 -42.375 -28.891 1 61.88 464 LYS B CA 1
ATOM 9196 C C . LYS B 1 464 ? -0.429 -43.656 -28.672 1 61.88 464 LYS B C 1
ATOM 9198 O O . LYS B 1 464 ? -0.752 -44.688 -29.234 1 61.88 464 LYS B O 1
ATOM 9203 N N . ILE B 1 465 ? 0.617 -43.406 -27.781 1 58.78 465 ILE B N 1
ATOM 9204 C CA . ILE B 1 465 ? 1.477 -44.562 -27.516 1 58.78 465 ILE B CA 1
ATOM 9205 C C . ILE B 1 465 ? 0.708 -45.594 -26.703 1 58.78 465 ILE B C 1
ATOM 9207 O O . ILE B 1 465 ? 0.809 -46.812 -26.969 1 58.78 465 ILE B O 1
ATOM 9211 N N . LEU B 1 466 ? -0.079 -45.031 -25.734 1 57.28 466 LEU B N 1
ATOM 9212 C CA . LEU B 1 466 ? -0.847 -45.938 -24.875 1 57.28 466 LEU B CA 1
ATOM 9213 C C . LEU B 1 466 ? -2.018 -46.562 -25.641 1 57.28 466 LEU B C 1
ATOM 9215 O O . LEU B 1 466 ? -2.566 -47.594 -25.234 1 57.28 466 LEU B O 1
ATOM 9219 N N . ALA B 1 467 ? -2.348 -45.875 -26.719 1 55.75 467 ALA B N 1
ATOM 9220 C CA . ALA B 1 467 ? -3.383 -46.438 -27.594 1 55.75 467 ALA B CA 1
ATOM 9221 C C . ALA B 1 467 ? -2.859 -47.656 -28.344 1 55.75 467 ALA B C 1
ATOM 9223 O O . ALA B 1 467 ? -3.641 -48.5 -28.797 1 55.75 467 ALA B O 1
ATOM 9224 N N . VAL B 1 468 ? -1.41 -47.625 -28.359 1 54.56 468 VAL B N 1
ATOM 9225 C CA . VAL B 1 468 ? -0.822 -48.812 -29 1 54.56 468 VAL B CA 1
ATOM 9226 C C . VAL B 1 468 ? -0.719 -49.938 -28 1 54.56 468 VAL B C 1
ATOM 9228 O O . VAL B 1 468 ? -0.044 -49.844 -26.984 1 54.56 468 VAL B O 1
ATOM 9231 N N . PRO B 1 469 ? -1.529 -50.938 -28.047 1 54.12 469 PRO B N 1
ATOM 9232 C CA . PRO B 1 469 ? -1.646 -52.031 -27.094 1 54.12 469 PRO B CA 1
ATOM 9233 C C . PRO B 1 469 ? -0.288 -52.594 -26.656 1 54.12 469 PRO B C 1
ATOM 9235 O O . PRO B 1 469 ? -0.102 -52.938 -25.484 1 54.12 469 PRO B O 1
ATOM 9238 N N . LYS B 1 470 ? 0.655 -52.656 -27.531 1 55.88 470 LYS B N 1
ATOM 9239 C CA . LYS B 1 470 ? 1.935 -53.312 -27.25 1 55.88 470 LYS B CA 1
ATOM 9240 C C . LYS B 1 470 ? 2.752 -52.5 -26.25 1 55.88 470 LYS B C 1
ATOM 9242 O O . LYS B 1 470 ? 3.396 -53.062 -25.359 1 55.88 470 LYS B O 1
ATOM 9247 N N . ILE B 1 471 ? 2.736 -51.281 -26.422 1 55.78 471 ILE B N 1
ATOM 9248 C CA . ILE B 1 471 ? 3.582 -50.406 -25.594 1 55.78 471 ILE B CA 1
ATOM 9249 C C . ILE B 1 471 ? 2.922 -50.219 -24.234 1 55.78 471 ILE B C 1
ATOM 9251 O O . ILE B 1 471 ? 3.602 -50.188 -23.203 1 55.78 471 ILE B O 1
ATOM 9255 N N . ALA B 1 472 ? 1.66 -50.062 -24.203 1 55.09 472 ALA B N 1
ATOM 9256 C CA . ALA B 1 472 ? 0.919 -49.938 -22.953 1 55.09 472 ALA B CA 1
ATOM 9257 C C . ALA B 1 472 ? 1.247 -51.094 -22.016 1 55.09 472 ALA B C 1
ATOM 9259 O O . ALA B 1 472 ? 1.391 -50.906 -20.812 1 55.09 472 ALA B O 1
ATOM 9260 N N . SER B 1 473 ? 1.382 -52.312 -22.656 1 53.06 473 SER B N 1
ATOM 9261 C CA . SER B 1 473 ? 1.728 -53.5 -21.891 1 53.06 473 SER B CA 1
ATOM 9262 C C . SER B 1 473 ? 3.125 -53.375 -21.281 1 53.06 473 SER B C 1
ATOM 9264 O O . SER B 1 473 ? 3.367 -53.844 -20.172 1 53.06 473 SER B O 1
ATOM 9266 N N . PHE B 1 474 ? 3.986 -52.812 -22.031 1 51.78 474 PHE B N 1
ATOM 9267 C CA . PHE B 1 474 ? 5.375 -52.719 -21.609 1 51.78 474 PHE B CA 1
ATOM 9268 C C . PHE B 1 474 ? 5.512 -51.75 -20.438 1 51.78 474 PHE B C 1
ATOM 9270 O O . PHE B 1 474 ? 6.34 -51.938 -19.547 1 51.78 474 PHE B O 1
ATOM 9277 N N . LEU B 1 475 ? 4.965 -50.656 -20.484 1 51.34 475 LEU B N 1
ATOM 9278 C CA . LEU B 1 475 ? 5.125 -49.625 -19.469 1 51.34 475 LEU B CA 1
ATOM 9279 C C . LEU B 1 475 ? 4.336 -49.938 -18.219 1 51.34 475 LEU B C 1
ATOM 9281 O O . LEU B 1 475 ? 4.297 -49.156 -17.266 1 51.34 475 LEU B O 1
ATOM 9285 N N . GLY B 1 476 ? 4.016 -51.312 -18 1 45.44 476 GLY B N 1
ATOM 9286 C CA . GLY B 1 476 ? 3.416 -51.844 -16.781 1 45.44 476 GLY B CA 1
ATOM 9287 C C . GLY B 1 476 ? 2.006 -51.344 -16.547 1 45.44 476 GLY B C 1
ATOM 9288 O O . GLY B 1 476 ? 1.521 -51.375 -15.414 1 45.44 476 GLY B O 1
ATOM 9289 N N . THR B 1 477 ? 1.641 -50.406 -17.203 1 45.44 477 THR B N 1
ATOM 9290 C CA . THR B 1 477 ? 0.222 -50.125 -16.984 1 45.44 477 THR B CA 1
ATOM 9291 C C . THR B 1 477 ? -0.597 -51.406 -17.125 1 45.44 477 THR B C 1
ATOM 9293 O O . THR B 1 477 ? -0.47 -52.125 -18.109 1 45.44 477 THR B O 1
ATOM 9296 N N . PRO B 1 478 ? -0.788 -52.188 -15.938 1 39.78 478 PRO B N 1
ATOM 9297 C CA . PRO B 1 478 ? -1.531 -53.438 -16.156 1 39.78 478 PRO B CA 1
ATOM 9298 C C . PRO B 1 478 ? -2.293 -53.438 -17.484 1 39.78 478 PRO B C 1
ATOM 9300 O O . PRO B 1 478 ? -2.682 -52.406 -17.984 1 39.78 478 PRO B O 1
ATOM 9303 N N . PRO B 1 479 ? -1.963 -54.469 -18.359 1 36.28 479 PRO B N 1
ATOM 9304 C CA . PRO B 1 479 ? -2.912 -54.562 -19.469 1 36.28 479 PRO B CA 1
ATOM 9305 C C . PRO B 1 479 ? -4.266 -53.938 -19.141 1 36.28 479 PRO B C 1
ATOM 9307 O O . PRO B 1 479 ? -4.809 -54.156 -18.062 1 36.28 479 PRO B O 1
ATOM 9310 N N . SER B 1 480 ? -4.477 -52.656 -19.328 1 39.31 480 SER B N 1
ATOM 9311 C CA . SER B 1 480 ? -5.926 -52.5 -19.312 1 39.31 480 SER B CA 1
ATOM 9312 C C . SER B 1 480 ? -6.637 -53.844 -19.453 1 39.31 480 SER B C 1
ATOM 9314 O O . SER B 1 480 ? -6.25 -54.656 -20.281 1 39.31 480 SER B O 1
ATOM 9316 N N . ALA B 1 481 ? -6.926 -54.594 -18.344 1 39.34 481 ALA B N 1
ATOM 9317 C CA . ALA B 1 481 ? -7.684 -55.812 -18.562 1 39.34 481 ALA B CA 1
ATOM 9318 C C . ALA B 1 481 ? -8.117 -55.938 -20.016 1 39.34 481 ALA B C 1
ATOM 9320 O O . ALA B 1 481 ? -8.188 -54.938 -20.734 1 39.34 481 ALA B O 1
ATOM 9321 N N . LYS B 1 482 ? -8.352 -57.125 -20.422 1 43.75 482 LYS B N 1
ATOM 9322 C CA . LYS B 1 482 ? -9.023 -57.562 -21.656 1 43.75 482 LYS B CA 1
ATOM 9323 C C . LYS B 1 482 ? -9.922 -56.438 -22.188 1 43.75 482 LYS B C 1
ATOM 9325 O O . LYS B 1 482 ? -10.773 -55.938 -21.469 1 43.75 482 LYS B O 1
ATOM 9330 N N . ASP B 1 483 ? -9.422 -55.469 -22.969 1 47.84 483 ASP B N 1
ATOM 9331 C CA . ASP B 1 483 ? -10.273 -54.688 -23.859 1 47.84 483 ASP B CA 1
ATOM 9332 C C . ASP B 1 483 ? -11.688 -55.281 -23.922 1 47.84 483 ASP B C 1
ATOM 9334 O O . ASP B 1 483 ? -11.922 -56.281 -24.625 1 47.84 483 ASP B O 1
ATOM 9338 N N . LEU B 1 484 ? -12.211 -55.438 -22.781 1 52.06 484 LEU B N 1
ATOM 9339 C CA . LEU B 1 484 ? -13.633 -55.688 -22.953 1 52.06 484 LEU B CA 1
ATOM 9340 C C . LEU B 1 484 ? -14.211 -54.875 -24.094 1 52.06 484 LEU B C 1
ATOM 9342 O O . LEU B 1 484 ? -13.883 -53.688 -24.234 1 52.06 484 LEU B O 1
ATOM 9346 N N . ASP B 1 485 ? -14.156 -55.344 -25.156 1 63.88 485 ASP B N 1
ATOM 9347 C CA . ASP B 1 485 ? -14.898 -54.688 -26.219 1 63.88 485 ASP B CA 1
ATOM 9348 C C . ASP B 1 485 ? -16.141 -53.969 -25.672 1 63.88 485 ASP B C 1
ATOM 9350 O O . ASP B 1 485 ? -17.188 -54.594 -25.516 1 63.88 485 ASP B O 1
ATOM 9354 N N . MET B 1 486 ? -15.812 -52.656 -24.984 1 74.06 486 MET B N 1
ATOM 9355 C CA . MET B 1 486 ? -16.891 -51.906 -24.328 1 74.06 486 MET B CA 1
ATOM 9356 C C . MET B 1 486 ? -18.062 -51.719 -25.297 1 74.06 486 MET B C 1
ATOM 9358 O O . MET B 1 486 ? -19.172 -51.406 -24.859 1 74.06 486 MET B O 1
ATOM 9362 N N . LYS B 1 487 ? -17.781 -51.906 -26.562 1 77.25 487 LYS B N 1
ATOM 9363 C CA . LYS B 1 487 ? -18.875 -51.781 -27.531 1 77.25 487 LYS B CA 1
ATOM 9364 C C . LYS B 1 487 ? -19.969 -52.812 -27.281 1 77.25 487 LYS B C 1
ATOM 9366 O O . LYS B 1 487 ? -21.141 -52.562 -27.531 1 77.25 487 LYS B O 1
ATOM 9371 N N . SER B 1 488 ? -19.5 -53.906 -26.688 1 75.94 488 SER B N 1
ATOM 9372 C CA . SER B 1 488 ? -20.469 -55 -26.469 1 75.94 488 SER B CA 1
ATOM 9373 C C . SER B 1 488 ? -21.156 -54.844 -25.109 1 75.94 488 SER B C 1
ATOM 9375 O O . SER B 1 488 ? -22.266 -55.344 -24.922 1 75.94 488 SER B O 1
ATOM 9377 N N . VAL B 1 489 ? -20.516 -54.031 -24.312 1 77.94 489 VAL B N 1
ATOM 9378 C CA . VAL B 1 489 ? -21.047 -53.875 -22.953 1 77.94 489 VAL B CA 1
ATOM 9379 C C . VAL B 1 489 ? -21.953 -52.656 -22.875 1 77.94 489 VAL B C 1
ATOM 9381 O O . VAL B 1 489 ? -23.016 -52.688 -22.234 1 77.94 489 VAL B O 1
ATOM 9384 N N . ASP B 1 490 ? -21.594 -51.688 -23.656 1 84.69 490 ASP B N 1
ATOM 9385 C CA . ASP B 1 490 ? -22.344 -50.438 -23.609 1 84.69 490 ASP B CA 1
ATOM 9386 C C . ASP B 1 490 ? -23.594 -50.5 -24.484 1 84.69 490 ASP B C 1
ATOM 9388 O O . ASP B 1 490 ? -23.609 -51.188 -25.484 1 84.69 490 ASP B O 1
ATOM 9392 N N . GLU B 1 491 ? -24.609 -49.75 -24.047 1 83.62 491 GLU B N 1
ATOM 9393 C CA . GLU B 1 491 ? -25.719 -49.531 -24.969 1 83.62 491 GLU B CA 1
ATOM 9394 C C . GLU B 1 491 ? -25.281 -48.688 -26.172 1 83.62 491 GLU B C 1
ATOM 9396 O O . GLU B 1 491 ? -24.531 -47.719 -26.016 1 83.62 491 GLU B O 1
ATOM 9401 N N . PRO B 1 492 ? -25.641 -49.125 -27.344 1 85.44 492 PRO B N 1
ATOM 9402 C CA . PRO B 1 492 ? -25.172 -48.438 -28.562 1 85.44 492 PRO B CA 1
ATOM 9403 C C . PRO B 1 492 ? -25.406 -46.938 -28.531 1 85.44 492 PRO B C 1
ATOM 9405 O O . PRO B 1 492 ? -24.562 -46.156 -29.031 1 85.44 492 PRO B O 1
ATOM 9408 N N . GLU B 1 493 ? -26.438 -46.406 -27.906 1 85.06 493 GLU B N 1
ATOM 9409 C CA . GLU B 1 493 ? -26.734 -44.969 -27.891 1 85.06 493 GLU B CA 1
ATOM 9410 C C . GLU B 1 493 ? -25.812 -44.25 -26.922 1 85.06 493 GLU B C 1
ATOM 9412 O O . GLU B 1 493 ? -25.562 -43.031 -27.094 1 85.06 493 GLU B O 1
ATOM 9417 N N . GLU B 1 494 ? -25.266 -44.938 -25.984 1 90.62 494 GLU B N 1
ATOM 9418 C CA . GLU B 1 494 ? -24.469 -44.312 -24.938 1 90.62 494 GLU B CA 1
ATOM 9419 C C . GLU B 1 494 ? -22.984 -44.562 -25.172 1 90.62 494 GLU B C 1
ATOM 9421 O O . GLU B 1 494 ? -22.141 -43.969 -24.469 1 90.62 494 GLU B O 1
ATOM 9426 N N . HIS B 1 495 ? -22.656 -45.312 -26.141 1 88.81 495 HIS B N 1
ATOM 9427 C CA . HIS B 1 495 ? -21.266 -45.75 -26.312 1 88.81 495 HIS B CA 1
ATOM 9428 C C . HIS B 1 495 ? -20.359 -44.562 -26.609 1 88.81 495 HIS B C 1
ATOM 9430 O O . HIS B 1 495 ? -19.281 -44.469 -26.016 1 88.81 495 HIS B O 1
ATOM 9436 N N . GLU B 1 496 ? -20.797 -43.688 -27.484 1 87.25 496 GLU B N 1
ATOM 9437 C CA . GLU B 1 496 ? -19.969 -42.531 -27.828 1 87.25 496 GLU B CA 1
ATOM 9438 C C . GLU B 1 496 ? -19.703 -41.656 -26.625 1 87.25 496 GLU B C 1
ATOM 9440 O O . GLU B 1 496 ? -18.578 -41.188 -26.406 1 87.25 496 GLU B O 1
ATOM 9445 N N . PHE B 1 497 ? -20.688 -41.406 -25.891 1 91.19 497 PHE B N 1
ATOM 9446 C CA . PHE B 1 497 ? -20.578 -40.562 -24.703 1 91.19 497 PHE B CA 1
ATOM 9447 C C . PHE B 1 497 ? -19.688 -41.25 -23.656 1 91.19 497 PHE B C 1
ATOM 9449 O O . PHE B 1 497 ? -18.828 -40.594 -23.047 1 91.19 497 PHE B O 1
ATOM 9456 N N . LEU B 1 498 ? -19.812 -42.531 -23.453 1 92.44 498 LEU B N 1
ATOM 9457 C CA . LEU B 1 498 ? -19.047 -43.25 -22.453 1 92.44 498 LEU B CA 1
ATOM 9458 C C . LEU B 1 498 ? -17.578 -43.344 -22.828 1 92.44 498 LEU B C 1
ATOM 9460 O O . LEU B 1 498 ? -16.703 -43.312 -21.969 1 92.44 498 LEU B O 1
ATOM 9464 N N . GLU B 1 499 ? -17.344 -43.5 -24.078 1 88.38 499 GLU B N 1
ATOM 9465 C CA . GLU B 1 499 ? -15.961 -43.5 -24.531 1 88.38 499 GLU B CA 1
ATOM 9466 C C . GLU B 1 499 ? -15.273 -42.156 -24.266 1 88.38 499 GLU B C 1
ATOM 9468 O O . GLU B 1 499 ? -14.102 -42.125 -23.891 1 88.38 499 GLU B O 1
ATOM 9473 N N . LEU B 1 500 ? -15.992 -41.094 -24.453 1 90.12 500 LEU B N 1
ATOM 9474 C CA . LEU B 1 500 ? -15.469 -39.75 -24.172 1 90.12 500 LEU B CA 1
ATOM 9475 C C . LEU B 1 500 ? -15.164 -39.594 -22.688 1 90.12 500 LEU B C 1
ATOM 9477 O O . LEU B 1 500 ? -14.117 -39.062 -22.328 1 90.12 500 LEU B O 1
ATOM 9481 N N . VAL B 1 501 ? -16.016 -40.062 -21.875 1 92.94 501 VAL B N 1
ATOM 9482 C CA . VAL B 1 501 ? -15.867 -39.938 -20.438 1 92.94 501 VAL B CA 1
ATOM 9483 C C . VAL B 1 501 ? -14.656 -40.75 -19.969 1 92.94 501 VAL B C 1
ATOM 9485 O O . VAL B 1 501 ? -13.844 -40.281 -19.188 1 92.94 501 VAL B O 1
ATOM 9488 N N . ARG B 1 502 ? -14.539 -42 -20.484 1 91.25 502 ARG B N 1
ATOM 9489 C CA . ARG B 1 502 ? -13.43 -42.844 -20.094 1 91.25 502 ARG B CA 1
ATOM 9490 C C . ARG B 1 502 ? -12.094 -42.281 -20.562 1 91.25 502 ARG B C 1
ATOM 9492 O O . ARG B 1 502 ? -11.094 -42.344 -19.844 1 91.25 502 ARG B O 1
ATOM 9499 N N . ALA B 1 503 ? -12.109 -41.688 -21.703 1 87.31 503 ALA B N 1
ATOM 9500 C CA . ALA B 1 503 ? -10.906 -41.031 -22.219 1 87.31 503 ALA B CA 1
ATOM 9501 C C . ALA B 1 503 ? -10.516 -39.844 -21.359 1 87.31 503 ALA B C 1
ATOM 9503 O O . ALA B 1 503 ? -9.328 -39.625 -21.078 1 87.31 503 ALA B O 1
ATOM 9504 N N . ASP B 1 504 ? -11.414 -39.062 -20.953 1 91.44 504 ASP B N 1
ATOM 9505 C CA . ASP B 1 504 ? -11.156 -37.875 -20.156 1 91.44 504 ASP B CA 1
ATOM 9506 C C . ASP B 1 504 ? -10.648 -38.25 -18.766 1 91.44 504 ASP B C 1
ATOM 9508 O O . ASP B 1 504 ? -9.852 -37.531 -18.172 1 91.44 504 ASP B O 1
ATOM 9512 N N . LEU B 1 505 ? -11.102 -39.312 -18.203 1 90.81 505 LEU B N 1
ATOM 9513 C CA . LEU B 1 505 ? -10.695 -39.781 -16.875 1 90.81 505 LEU B CA 1
ATOM 9514 C C . LEU B 1 505 ? -9.219 -40.156 -16.859 1 90.81 505 LEU B C 1
ATOM 9516 O O . LEU B 1 505 ? -8.57 -40.094 -15.812 1 90.81 505 LEU B O 1
ATOM 9520 N N . SER B 1 506 ? -8.719 -40.562 -17.984 1 85.06 506 SER B N 1
ATOM 9521 C CA . SER B 1 506 ? -7.332 -41 -18.062 1 85.06 506 SER B CA 1
ATOM 9522 C C . SER B 1 506 ? -6.395 -39.844 -18.359 1 85.06 506 SER B C 1
ATOM 9524 O O . SER B 1 506 ? -5.172 -39.969 -18.25 1 85.06 506 SER B O 1
ATOM 9526 N N . LYS B 1 507 ? -6.938 -38.719 -18.656 1 87.81 507 LYS B N 1
ATOM 9527 C CA . LYS B 1 507 ? -6.125 -37.562 -18.938 1 87.81 507 LYS B CA 1
ATOM 9528 C C . LYS B 1 507 ? -5.578 -36.938 -17.656 1 87.81 507 LYS B C 1
ATOM 9530 O O . LYS B 1 507 ? -6.117 -37.156 -16.578 1 87.81 507 LYS B O 1
ATOM 9535 N N . PRO B 1 508 ? -4.484 -36.188 -17.766 1 87.25 508 PRO B N 1
ATOM 9536 C CA . PRO B 1 508 ? -3.92 -35.562 -16.578 1 87.25 508 PRO B CA 1
ATOM 9537 C C . PRO B 1 508 ? -4.758 -34.375 -16.109 1 87.25 508 PRO B C 1
ATOM 9539 O O . PRO B 1 508 ? -5.523 -33.781 -16.875 1 87.25 508 PRO B O 1
ATOM 9542 N N . VAL B 1 509 ? -4.574 -34.062 -14.859 1 88.5 509 VAL B N 1
ATOM 9543 C CA . VAL B 1 509 ? -5.309 -32.938 -14.258 1 88.5 509 VAL B CA 1
ATOM 9544 C C . VAL B 1 509 ? -4.586 -31.625 -14.547 1 88.5 509 VAL B C 1
ATOM 9546 O O . VAL B 1 509 ? -3.361 -31.547 -14.43 1 88.5 509 VAL B O 1
ATOM 9549 N N . ALA B 1 510 ? -5.293 -30.672 -14.992 1 88.88 510 ALA B N 1
ATOM 9550 C CA . ALA B 1 510 ? -4.734 -29.344 -15.281 1 88.88 510 ALA B CA 1
ATOM 9551 C C . ALA B 1 510 ? -4.758 -28.453 -14.039 1 88.88 510 ALA B C 1
ATOM 9553 O O . ALA B 1 510 ? -5.703 -28.516 -13.25 1 88.88 510 ALA B O 1
ATOM 9554 N N . SER B 1 511 ? -3.625 -27.766 -13.828 1 90.69 511 SER B N 1
ATOM 9555 C CA . SER B 1 511 ? -3.551 -26.797 -12.75 1 90.69 511 SER B CA 1
ATOM 9556 C C . SER B 1 511 ? -3.449 -25.375 -13.297 1 90.69 511 SER B C 1
ATOM 9558 O O . SER B 1 511 ? -2.461 -25.016 -13.945 1 90.69 511 SER B O 1
ATOM 9560 N N . ILE B 1 512 ? -4.379 -24.594 -13.016 1 94.25 512 ILE B N 1
ATOM 9561 C CA . ILE B 1 512 ? -4.414 -23.219 -13.508 1 94.25 512 ILE B CA 1
ATOM 9562 C C . ILE B 1 512 ? -3.281 -22.422 -12.867 1 94.25 512 ILE B C 1
ATOM 9564 O O . ILE B 1 512 ? -2.688 -21.547 -13.516 1 94.25 512 ILE B O 1
ATOM 9568 N N . ASP B 1 513 ? -2.891 -22.703 -11.617 1 94.31 513 ASP B N 1
ATOM 9569 C CA . ASP B 1 513 ? -1.837 -21.984 -10.914 1 94.31 513 ASP B CA 1
ATOM 9570 C C . ASP B 1 513 ? -0.467 -22.281 -11.523 1 94.31 513 ASP B C 1
ATOM 9572 O O . ASP B 1 513 ? 0.395 -21.406 -11.586 1 94.31 513 ASP B O 1
ATOM 9576 N N . ALA B 1 514 ? -0.325 -23.516 -11.969 1 92.25 514 ALA B N 1
ATOM 9577 C CA . ALA B 1 514 ? 0.926 -23.859 -12.641 1 92.25 514 ALA B CA 1
ATOM 9578 C C . ALA B 1 514 ? 1.086 -23.078 -13.938 1 92.25 514 ALA B C 1
ATOM 9580 O O . ALA B 1 514 ? 2.193 -22.656 -14.289 1 92.25 514 ALA B O 1
ATOM 9581 N N . ASP B 1 515 ? 0.013 -22.906 -14.633 1 94.19 515 ASP B N 1
ATOM 9582 C CA . ASP B 1 515 ? 0.043 -22.156 -15.891 1 94.19 515 ASP B CA 1
ATOM 9583 C C . ASP B 1 515 ? 0.325 -20.672 -15.633 1 94.19 515 ASP B C 1
ATOM 9585 O O . ASP B 1 515 ? 1.125 -20.062 -16.344 1 94.19 515 ASP B O 1
ATOM 9589 N N . TYR B 1 516 ? -0.307 -20.078 -14.57 1 96.31 516 TYR B N 1
ATOM 9590 C CA . TYR B 1 516 ? 0.01 -18.703 -14.18 1 96.31 516 TYR B CA 1
ATOM 9591 C C . TYR B 1 516 ? 1.491 -18.562 -13.852 1 96.31 516 TYR B C 1
ATOM 9593 O O . TYR B 1 516 ? 2.137 -17.609 -14.281 1 96.31 516 TYR B O 1
ATOM 9601 N N . ASN B 1 517 ? 1.945 -19.516 -13.117 1 94.88 517 ASN B N 1
ATOM 9602 C CA . ASN B 1 517 ? 3.33 -19.484 -12.656 1 94.88 517 ASN B CA 1
ATOM 9603 C C . ASN B 1 517 ? 4.309 -19.453 -13.828 1 94.88 517 ASN B C 1
ATOM 9605 O O . ASN B 1 517 ? 5.316 -18.734 -13.781 1 94.88 517 ASN B O 1
ATOM 9609 N N . GLN B 1 518 ? 4.008 -20.172 -14.836 1 92.25 518 GLN B N 1
ATOM 9610 C CA . GLN B 1 518 ? 4.875 -20.219 -16.016 1 92.25 518 GLN B CA 1
ATOM 9611 C C . GLN B 1 518 ? 5 -18.859 -16.672 1 92.25 518 GLN B C 1
ATOM 9613 O O . GLN B 1 518 ? 6.105 -18.391 -16.953 1 92.25 518 GLN B O 1
ATOM 9618 N N . HIS B 1 519 ? 3.893 -18.172 -16.891 1 94.5 519 HIS B N 1
ATOM 9619 C CA . HIS B 1 519 ? 3.902 -16.875 -17.547 1 94.5 519 HIS B CA 1
ATOM 9620 C C . HIS B 1 519 ? 4.547 -15.812 -16.656 1 94.5 519 HIS B C 1
ATOM 9622 O O . HIS B 1 519 ? 5.309 -14.969 -17.141 1 94.5 519 HIS B O 1
ATOM 9628 N N . VAL B 1 520 ? 4.258 -15.844 -15.328 1 96.38 520 VAL B N 1
ATOM 9629 C CA . VAL B 1 520 ? 4.75 -14.828 -14.406 1 96.38 520 VAL B CA 1
ATOM 9630 C C . VAL B 1 520 ? 6.262 -14.977 -14.227 1 96.38 520 VAL B C 1
ATOM 9632 O O . VAL B 1 520 ? 6.988 -13.977 -14.195 1 96.38 520 VAL B O 1
ATOM 9635 N N . ILE B 1 521 ? 6.762 -16.234 -14.188 1 94.69 521 ILE B N 1
ATOM 9636 C CA . ILE B 1 521 ? 8.195 -16.469 -14.078 1 94.69 521 ILE B CA 1
ATOM 9637 C C . ILE B 1 521 ? 8.891 -16 -15.352 1 94.69 521 ILE B C 1
ATOM 9639 O O . ILE B 1 521 ? 9.984 -15.422 -15.297 1 94.69 521 ILE B O 1
ATOM 9643 N N . GLN B 1 522 ? 8.273 -16.281 -16.484 1 93.69 522 GLN B N 1
ATOM 9644 C CA . GLN B 1 522 ? 8.805 -15.805 -17.766 1 93.69 522 GLN B CA 1
ATOM 9645 C C . GLN B 1 522 ? 8.898 -14.281 -17.781 1 93.69 522 GLN B C 1
ATOM 9647 O O . GLN B 1 522 ? 9.898 -13.719 -18.25 1 93.69 522 GLN B O 1
ATOM 9652 N N . TYR B 1 523 ? 7.895 -13.617 -17.312 1 95.56 523 TYR B N 1
ATOM 9653 C CA . TYR B 1 523 ? 7.895 -12.164 -17.188 1 95.56 523 TYR B CA 1
ATOM 9654 C C . TYR B 1 523 ? 9.062 -11.703 -16.312 1 95.56 523 TYR B C 1
ATOM 9656 O O . TYR B 1 523 ? 9.719 -10.711 -16.641 1 95.56 523 TYR B O 1
ATOM 9664 N N . GLY B 1 524 ? 9.289 -12.422 -15.25 1 96.5 524 GLY B N 1
ATOM 9665 C CA . GLY B 1 524 ? 10.398 -12.078 -14.375 1 96.5 524 GLY B CA 1
ATOM 9666 C C . GLY B 1 524 ? 11.75 -12.164 -15.07 1 96.5 524 GLY B C 1
ATOM 9667 O O . GLY B 1 524 ? 12.617 -11.312 -14.844 1 96.5 524 GLY B O 1
ATOM 9668 N N . PHE B 1 525 ? 11.938 -13.148 -15.922 1 95 525 PHE B N 1
ATOM 9669 C CA . PHE B 1 525 ? 13.18 -13.258 -16.672 1 95 525 PHE B CA 1
ATOM 9670 C C . PHE B 1 525 ? 13.398 -12.031 -17.547 1 95 525 PHE B C 1
ATOM 9672 O O . PHE B 1 525 ? 14.516 -11.516 -17.641 1 95 525 PHE B O 1
ATOM 9679 N N . LEU B 1 526 ? 12.305 -11.609 -18.141 1 94.62 526 LEU B N 1
ATOM 9680 C CA . LEU B 1 526 ? 12.383 -10.453 -19.031 1 94.62 526 LEU B CA 1
ATOM 9681 C C . LEU B 1 526 ? 12.695 -9.188 -18.25 1 94.62 526 LEU B C 1
ATOM 9683 O O . LEU B 1 526 ? 13.438 -8.328 -18.719 1 94.62 526 LEU B O 1
ATOM 9687 N N . MET B 1 527 ? 12.141 -9.039 -17.047 1 96.25 527 MET B N 1
ATOM 9688 C CA . MET B 1 527 ? 12.305 -7.816 -16.281 1 96.25 527 MET B CA 1
ATOM 9689 C C . MET B 1 527 ? 13.656 -7.801 -15.562 1 96.25 527 MET B C 1
ATOM 9691 O O . MET B 1 527 ? 14.297 -6.754 -15.461 1 96.25 527 MET B O 1
ATOM 9695 N N . LEU B 1 528 ? 14.109 -8.93 -15.117 1 96.25 528 LEU B N 1
ATOM 9696 C CA . LEU B 1 528 ? 15.352 -8.984 -14.352 1 96.25 528 LEU B CA 1
ATOM 9697 C C . LEU B 1 528 ? 16.562 -9.023 -15.281 1 96.25 528 LEU B C 1
ATOM 9699 O O . LEU B 1 528 ? 17.562 -8.359 -15.023 1 96.25 528 LEU B O 1
ATOM 9703 N N . PHE B 1 529 ? 16.5 -9.781 -16.453 1 94.62 529 PHE B N 1
ATOM 9704 C CA . PHE B 1 529 ? 17.703 -10.086 -17.234 1 94.62 529 PHE B CA 1
ATOM 9705 C C . PHE B 1 529 ? 17.484 -9.742 -18.703 1 94.62 529 PHE B C 1
ATOM 9707 O O . PHE B 1 529 ? 18.234 -10.203 -19.562 1 94.62 529 PHE B O 1
ATOM 9714 N N . GLY B 1 530 ? 16.5 -9 -19.031 1 90.69 530 GLY B N 1
ATOM 9715 C CA . GLY B 1 530 ? 16.188 -8.625 -20.391 1 90.69 530 GLY B CA 1
ATOM 9716 C C . GLY B 1 530 ? 17.391 -8.07 -21.141 1 90.69 530 GLY B C 1
ATOM 9717 O O . GLY B 1 530 ? 17.672 -8.5 -22.266 1 90.69 530 GLY B O 1
ATOM 9718 N N . PRO B 1 531 ? 18.172 -7.199 -20.484 1 90.56 531 PRO B N 1
ATOM 9719 C CA . PRO B 1 531 ? 19.281 -6.555 -21.188 1 90.56 531 PRO B CA 1
ATOM 9720 C C . PRO B 1 531 ? 20.422 -7.52 -21.5 1 90.56 531 PRO B C 1
ATOM 9722 O O . PRO B 1 531 ? 21.312 -7.207 -22.297 1 90.56 531 PRO B O 1
ATOM 9725 N N . VAL B 1 532 ? 20.469 -8.664 -20.875 1 89 532 VAL B N 1
ATOM 9726 C CA . VAL B 1 532 ? 21.531 -9.641 -21.094 1 89 532 VAL B CA 1
ATOM 9727 C C . VAL B 1 532 ? 21.406 -10.219 -22.516 1 89 532 VAL B C 1
ATOM 9729 O O . VAL B 1 532 ? 22.422 -10.5 -23.156 1 89 532 VAL B O 1
ATOM 9732 N N . TRP B 1 533 ? 20.203 -10.453 -22.906 1 89.44 533 TRP B N 1
ATOM 9733 C CA . TRP B 1 533 ? 19.922 -11 -24.219 1 89.44 533 TRP B CA 1
ATOM 9734 C C . TRP B 1 533 ? 18.656 -10.367 -24.812 1 89.44 533 TRP B C 1
ATOM 9736 O O . TRP B 1 533 ? 17.547 -10.797 -24.516 1 89.44 533 TRP B O 1
ATOM 9746 N N . ALA B 1 534 ? 18.812 -9.469 -25.672 1 87.25 534 ALA B N 1
ATOM 9747 C CA . ALA B 1 534 ? 17.703 -8.648 -26.188 1 87.25 534 ALA B CA 1
ATOM 9748 C C . ALA B 1 534 ? 16.703 -9.5 -26.969 1 87.25 534 ALA B C 1
ATOM 9750 O O . ALA B 1 534 ? 15.516 -9.172 -27.016 1 87.25 534 ALA B O 1
ATOM 9751 N N . LEU B 1 535 ? 17.125 -10.656 -27.5 1 89.38 535 LEU B N 1
ATOM 9752 C CA . LEU B 1 535 ? 16.234 -11.5 -28.297 1 89.38 535 LEU B CA 1
ATOM 9753 C C . LEU B 1 535 ? 15.398 -12.406 -27.391 1 89.38 535 LEU B C 1
ATOM 9755 O O . LEU B 1 535 ? 14.523 -13.133 -27.875 1 89.38 535 LEU B O 1
ATOM 9759 N N . GLY B 1 536 ? 15.68 -12.398 -26.125 1 89.75 536 GLY B N 1
ATOM 9760 C CA . GLY B 1 536 ? 14.883 -13.172 -25.188 1 89.75 536 GLY B CA 1
ATOM 9761 C C . GLY B 1 536 ? 13.406 -12.836 -25.219 1 89.75 536 GLY B C 1
ATOM 9762 O O . GLY B 1 536 ? 12.562 -13.711 -25.078 1 89.75 536 GLY B O 1
ATOM 9763 N N . ALA B 1 537 ? 13.086 -11.586 -25.5 1 91.69 537 ALA B N 1
ATOM 9764 C CA . ALA B 1 537 ? 11.695 -11.148 -25.578 1 91.69 537 ALA B CA 1
ATOM 9765 C C . ALA B 1 537 ? 10.984 -11.789 -26.766 1 91.69 537 ALA B C 1
ATOM 9767 O O . ALA B 1 537 ? 9.797 -12.117 -26.688 1 91.69 537 ALA B O 1
ATOM 9768 N N . LEU B 1 538 ? 11.711 -11.945 -27.812 1 92.56 538 LEU B N 1
ATOM 9769 C CA . LEU B 1 538 ? 11.133 -12.602 -28.984 1 92.56 538 LEU B CA 1
ATOM 9770 C C . LEU B 1 538 ? 10.812 -14.062 -28.688 1 92.56 538 LEU B C 1
ATOM 9772 O O . LEU B 1 538 ? 9.758 -14.57 -29.062 1 92.56 538 LEU B O 1
ATOM 9776 N N . SER B 1 539 ? 11.734 -14.688 -28.047 1 92.12 539 SER B N 1
ATOM 9777 C CA . SER B 1 539 ? 11.508 -16.078 -27.656 1 92.12 539 SER B CA 1
ATOM 9778 C C . SER B 1 539 ? 10.289 -16.203 -26.734 1 92.12 539 SER B C 1
ATOM 9780 O O . SER B 1 539 ? 9.453 -17.078 -26.922 1 92.12 539 SER B O 1
ATOM 9782 N N . CYS B 1 540 ? 10.203 -15.32 -25.75 1 91.38 540 CYS B N 1
ATOM 9783 C CA . CYS B 1 540 ? 9.07 -15.344 -24.828 1 91.38 540 CYS B CA 1
ATOM 9784 C C . CYS B 1 540 ? 7.762 -15.078 -25.562 1 91.38 540 CYS B C 1
ATOM 9786 O O . CYS B 1 540 ? 6.727 -15.641 -25.203 1 91.38 540 CYS B O 1
ATOM 9788 N N . PHE B 1 541 ? 7.805 -14.25 -26.609 1 92.94 541 PHE B N 1
ATOM 9789 C CA . PHE B 1 541 ? 6.609 -13.938 -27.375 1 92.94 541 PHE B CA 1
ATOM 9790 C C . PHE B 1 541 ? 6.16 -15.141 -28.188 1 92.94 541 PHE B C 1
ATOM 9792 O O . PHE B 1 541 ? 4.977 -15.5 -28.188 1 92.94 541 PHE B O 1
ATOM 9799 N N . VAL B 1 542 ? 7.098 -15.789 -28.828 1 91.94 542 VAL B N 1
ATOM 9800 C CA . VAL B 1 542 ? 6.781 -16.938 -29.672 1 91.94 542 VAL B CA 1
ATOM 9801 C C . VAL B 1 542 ? 6.211 -18.062 -28.797 1 91.94 542 VAL B C 1
ATOM 9803 O O . VAL B 1 542 ? 5.156 -18.625 -29.109 1 91.94 542 VAL B O 1
ATOM 9806 N N . PHE B 1 543 ? 6.828 -18.344 -27.719 1 91.19 543 PHE B N 1
ATOM 9807 C CA . PHE B 1 543 ? 6.348 -19.406 -26.844 1 91.19 543 PHE B CA 1
ATOM 9808 C C . PHE B 1 543 ? 5.059 -18.984 -26.141 1 91.19 543 PHE B C 1
ATOM 9810 O O . PHE B 1 543 ? 4.199 -19.812 -25.859 1 91.19 543 PHE B O 1
ATOM 9817 N N . GLY B 1 544 ? 4.949 -17.688 -25.906 1 90 544 GLY B N 1
ATOM 9818 C CA . GLY B 1 544 ? 3.699 -17.172 -25.359 1 90 544 GLY B CA 1
ATOM 9819 C C . GLY B 1 544 ? 2.51 -17.406 -26.266 1 90 544 GLY B C 1
ATOM 9820 O O . GLY B 1 544 ? 1.424 -17.766 -25.812 1 90 544 GLY B O 1
ATOM 9821 N N . LEU B 1 545 ? 2.75 -17.25 -27.531 1 89.06 545 LEU B N 1
ATOM 9822 C CA . LEU B 1 545 ? 1.692 -17.469 -28.516 1 89.06 545 LEU B CA 1
ATOM 9823 C C . LEU B 1 545 ? 1.3 -18.953 -28.578 1 89.06 545 LEU B C 1
ATOM 9825 O O . LEU B 1 545 ? 0.113 -19.281 -28.625 1 89.06 545 LEU B O 1
ATOM 9829 N N . ILE B 1 546 ? 2.277 -19.766 -28.469 1 89.25 546 ILE B N 1
ATOM 9830 C CA . ILE B 1 546 ? 2.035 -21.203 -28.5 1 89.25 546 ILE B CA 1
ATOM 9831 C C . ILE B 1 546 ? 1.298 -21.625 -27.234 1 89.25 546 ILE B C 1
ATOM 9833 O O . ILE B 1 546 ? 0.346 -22.406 -27.297 1 89.25 546 ILE B O 1
ATOM 9837 N N . GLN B 1 547 ? 1.706 -21.078 -26.203 1 89.94 547 GLN B N 1
ATOM 9838 C CA . GLN B 1 547 ? 1.104 -21.438 -24.922 1 89.94 547 GLN B CA 1
ATOM 9839 C C . GLN B 1 547 ? -0.322 -20.906 -24.812 1 89.94 547 GLN B C 1
ATOM 9841 O O . GLN B 1 547 ? -1.183 -21.547 -24.203 1 89.94 547 GLN B O 1
ATOM 9846 N N . GLN B 1 548 ? -0.54 -19.797 -25.375 1 89.19 548 GLN B N 1
ATOM 9847 C CA . GLN B 1 548 ? -1.887 -19.234 -25.359 1 89.19 548 GLN B CA 1
ATOM 9848 C C . GLN B 1 548 ? -2.873 -20.156 -26.078 1 89.19 548 GLN B C 1
ATOM 9850 O O . GLN B 1 548 ? -3.936 -20.469 -25.531 1 89.19 548 GLN B O 1
ATOM 9855 N N . GLU B 1 549 ? -2.479 -20.641 -27.156 1 88.56 549 GLU B N 1
ATOM 9856 C CA . GLU B 1 549 ? -3.318 -21.578 -27.906 1 88.56 549 GLU B CA 1
ATOM 9857 C C . GLU B 1 549 ? -3.33 -22.953 -27.25 1 88.56 549 GLU B C 1
ATOM 9859 O O . GLU B 1 549 ? -4.371 -23.609 -27.203 1 88.56 549 GLU B O 1
ATOM 9864 N N . GLY B 1 550 ? -2.182 -23.297 -26.812 1 88.25 550 GLY B N 1
ATOM 9865 C CA . GLY B 1 550 ? -2.061 -24.594 -26.172 1 88.25 550 GLY B CA 1
ATOM 9866 C C . GLY B 1 550 ? -2.869 -24.703 -24.891 1 88.25 550 GLY B C 1
ATOM 9867 O O . GLY B 1 550 ? -3.494 -25.734 -24.641 1 88.25 550 GLY B O 1
ATOM 9868 N N . ASP B 1 551 ? -2.912 -23.656 -24.078 1 91.81 551 ASP B N 1
ATOM 9869 C CA . ASP B 1 551 ? -3.648 -23.688 -22.812 1 91.81 551 ASP B CA 1
ATOM 9870 C C . ASP B 1 551 ? -5.156 -23.734 -23.062 1 91.81 551 ASP B C 1
ATOM 9872 O O . ASP B 1 551 ? -5.891 -24.406 -22.328 1 91.81 551 ASP B O 1
ATOM 9876 N N . TYR B 1 552 ? -5.574 -22.953 -24.047 1 91.44 552 TYR B N 1
ATOM 9877 C CA . TYR B 1 552 ? -6.992 -23.031 -24.375 1 91.44 552 TYR B CA 1
ATOM 9878 C C . TYR B 1 552 ? -7.387 -24.453 -24.75 1 91.44 552 TYR B C 1
ATOM 9880 O O . TYR B 1 552 ? -8.375 -24.984 -24.25 1 91.44 552 TYR B O 1
ATOM 9888 N N . MET B 1 553 ? -6.582 -25.109 -25.547 1 89.31 553 MET B N 1
ATOM 9889 C CA . MET B 1 553 ? -6.852 -26.484 -25.969 1 89.31 553 MET B CA 1
ATOM 9890 C C . MET B 1 553 ? -6.695 -27.453 -24.797 1 89.31 553 MET B C 1
ATOM 9892 O O . MET B 1 553 ? -7.414 -28.453 -24.703 1 89.31 553 MET B O 1
ATOM 9896 N N . LYS B 1 554 ? -5.828 -27.109 -23.984 1 90.94 554 LYS B N 1
ATOM 9897 C CA . LYS B 1 554 ? -5.582 -27.922 -22.797 1 90.94 554 LYS B CA 1
ATOM 9898 C C . LYS B 1 554 ? -6.824 -28 -21.922 1 90.94 554 LYS B C 1
ATOM 9900 O O . LYS B 1 554 ? -7.227 -29.094 -21.5 1 90.94 554 LYS B O 1
ATOM 9905 N N . TYR B 1 555 ? -7.539 -26.906 -21.688 1 92.75 555 TYR B N 1
ATOM 9906 C CA . TYR B 1 555 ? -8.688 -26.844 -20.797 1 92.75 555 TYR B CA 1
ATOM 9907 C C . TYR B 1 555 ? -9.922 -27.438 -21.453 1 92.75 555 TYR B C 1
ATOM 9909 O O . TYR B 1 555 ? -10.844 -27.891 -20.766 1 92.75 555 TYR B O 1
ATOM 9917 N N . ILE B 1 556 ? -9.906 -27.484 -22.797 1 91.69 556 ILE B N 1
ATOM 9918 C CA . ILE B 1 556 ? -11.109 -27.922 -23.484 1 91.69 556 ILE B CA 1
ATOM 9919 C C . ILE B 1 556 ? -10.984 -29.391 -23.875 1 91.69 556 ILE B C 1
ATOM 9921 O O . ILE B 1 556 ? -11.977 -30.109 -23.938 1 91.69 556 ILE B O 1
ATOM 9925 N N . LYS B 1 557 ? -9.727 -29.875 -24.094 1 89.25 557 LYS B N 1
ATOM 9926 C CA . LYS B 1 557 ? -9.656 -31.203 -24.688 1 89.25 557 LYS B CA 1
ATOM 9927 C C . LYS B 1 557 ? -8.492 -32 -24.109 1 89.25 557 LYS B C 1
ATOM 9929 O O . LYS B 1 557 ? -8.617 -33.188 -23.859 1 89.25 557 LYS B O 1
ATOM 9934 N N . LEU B 1 558 ? -7.383 -31.469 -23.844 1 88.06 558 LEU B N 1
ATOM 9935 C CA . LEU B 1 558 ? -6.145 -32.188 -23.594 1 88.06 558 LEU B CA 1
ATOM 9936 C C . LEU B 1 558 ? -6.059 -32.625 -22.125 1 88.06 558 LEU B C 1
ATOM 9938 O O . LEU B 1 558 ? -5.355 -33.594 -21.797 1 88.06 558 LEU B O 1
ATOM 9942 N N . ALA B 1 559 ? -6.742 -31.906 -21.297 1 91.06 559 ALA B N 1
ATOM 9943 C CA . ALA B 1 559 ? -6.723 -32.25 -19.875 1 91.06 559 ALA B CA 1
ATOM 9944 C C . ALA B 1 559 ? -8.102 -32.719 -19.406 1 91.06 559 ALA B C 1
ATOM 9946 O O . ALA B 1 559 ? -9.094 -32.562 -20.125 1 91.06 559 ALA B O 1
ATOM 9947 N N . ARG B 1 560 ? -8.07 -33.344 -18.266 1 92.06 560 ARG B N 1
ATOM 9948 C CA . ARG B 1 560 ? -9.336 -33.719 -17.641 1 92.06 560 ARG B CA 1
ATOM 9949 C C . ARG B 1 560 ? -10.195 -32.5 -17.359 1 92.06 560 ARG B C 1
ATOM 9951 O O . ARG B 1 560 ? -9.68 -31.469 -16.922 1 92.06 560 ARG B O 1
ATOM 9958 N N . PRO B 1 561 ? -11.43 -32.625 -17.719 1 93.25 561 PRO B N 1
ATOM 9959 C CA . PRO B 1 561 ? -12.289 -31.469 -17.422 1 93.25 561 PRO B CA 1
ATOM 9960 C C . PRO B 1 561 ? -12.211 -31.031 -15.953 1 93.25 561 PRO B C 1
ATOM 9962 O O . PRO B 1 561 ? -12.312 -31.859 -15.055 1 93.25 561 PRO B O 1
ATOM 9965 N N . SER B 1 562 ? -11.961 -29.781 -15.781 1 92.69 562 SER B N 1
ATOM 9966 C CA . SER B 1 562 ? -11.797 -29.25 -14.438 1 92.69 562 SER B CA 1
ATOM 9967 C C . SER B 1 562 ? -13.133 -28.812 -13.844 1 92.69 562 SER B C 1
ATOM 9969 O O . SER B 1 562 ? -14.078 -28.531 -14.578 1 92.69 562 SER B O 1
ATOM 9971 N N . VAL B 1 563 ? -13.227 -28.875 -12.555 1 93.5 563 VAL B N 1
ATOM 9972 C CA . VAL B 1 563 ? -14.406 -28.375 -11.867 1 93.5 563 VAL B CA 1
ATOM 9973 C C . VAL B 1 563 ? -14.5 -26.859 -12.016 1 93.5 563 VAL B C 1
ATOM 9975 O O . VAL B 1 563 ? -13.539 -26.141 -11.742 1 93.5 563 VAL B O 1
ATOM 9978 N N . PRO B 1 564 ? -15.578 -26.406 -12.57 1 93.69 564 PRO B N 1
ATOM 9979 C CA . PRO B 1 564 ? -15.734 -24.953 -12.711 1 93.69 564 PRO B CA 1
ATOM 9980 C C . PRO B 1 564 ? -15.656 -24.219 -11.375 1 93.69 564 PRO B C 1
ATOM 9982 O O . PRO B 1 564 ? -16.141 -24.719 -10.359 1 93.69 564 PRO B O 1
ATOM 9985 N N . THR B 1 565 ? -14.938 -23.156 -11.398 1 90.19 565 THR B N 1
ATOM 9986 C CA . THR B 1 565 ? -14.758 -22.359 -10.188 1 90.19 565 THR B CA 1
ATOM 9987 C C . THR B 1 565 ? -15.039 -20.875 -10.461 1 90.19 565 THR B C 1
ATOM 9989 O O . THR B 1 565 ? -14.883 -20.422 -11.594 1 90.19 565 THR B O 1
ATOM 9992 N N . ARG B 1 566 ? -15.5 -20.281 -9.375 1 88.69 566 ARG B N 1
ATOM 9993 C CA . ARG B 1 566 ? -15.773 -18.859 -9.438 1 88.69 566 ARG B CA 1
ATOM 9994 C C . ARG B 1 566 ? -14.641 -18.047 -8.82 1 88.69 566 ARG B C 1
ATOM 9996 O O . ARG B 1 566 ? -14.375 -18.172 -7.621 1 88.69 566 ARG B O 1
ATOM 10003 N N . GLY B 1 567 ? -13.914 -17.406 -9.641 1 89.62 567 GLY B N 1
ATOM 10004 C CA . GLY B 1 567 ? -12.812 -16.594 -9.156 1 89.62 567 GLY B CA 1
ATOM 10005 C C . GLY B 1 567 ? -13.102 -15.102 -9.242 1 89.62 567 GLY B C 1
ATOM 10006 O O . GLY B 1 567 ? -13.781 -14.648 -10.164 1 89.62 567 GLY B O 1
ATOM 10007 N N . GLU B 1 568 ? -12.578 -14.344 -8.289 1 91.44 568 GLU B N 1
ATOM 10008 C CA . GLU B 1 568 ? -12.789 -12.898 -8.242 1 91.44 568 GLU B CA 1
ATOM 10009 C C . GLU B 1 568 ? -11.758 -12.172 -9.102 1 91.44 568 GLU B C 1
ATOM 10011 O O . GLU B 1 568 ? -12.086 -11.188 -9.773 1 91.44 568 GLU B O 1
ATOM 10016 N N . SER B 1 569 ? -10.57 -12.625 -8.984 1 93.75 569 SER B N 1
ATOM 10017 C CA . SER B 1 569 ? -9.469 -11.977 -9.688 1 93.75 569 SER B CA 1
ATOM 10018 C C . SER B 1 569 ? -8.312 -12.945 -9.906 1 93.75 569 SER B C 1
ATOM 10020 O O . SER B 1 569 ? -8.344 -14.078 -9.422 1 93.75 569 SER B O 1
ATOM 10022 N N . SER B 1 570 ? -7.367 -12.523 -10.727 1 96 570 SER B N 1
ATOM 10023 C CA . SER B 1 570 ? -6.18 -13.328 -10.992 1 96 570 SER B CA 1
ATOM 10024 C C . SER B 1 570 ? -5.125 -13.141 -9.898 1 96 570 SER B C 1
ATOM 10026 O O . SER B 1 570 ? -3.971 -13.531 -10.07 1 96 570 SER B O 1
ATOM 10028 N N . GLU B 1 571 ? -5.555 -12.586 -8.805 1 93.69 571 GLU B N 1
ATOM 10029 C CA . GLU B 1 571 ? -4.652 -12.492 -7.664 1 93.69 571 GLU B CA 1
ATOM 10030 C C . GLU B 1 571 ? -4.344 -13.875 -7.098 1 93.69 571 GLU B C 1
ATOM 10032 O O . GLU B 1 571 ? -5.191 -14.773 -7.133 1 93.69 571 GLU B O 1
ATOM 10037 N N . PRO B 1 572 ? -3.145 -14.055 -6.711 1 95.69 572 PRO B N 1
ATOM 10038 C CA . PRO B 1 572 ? -2.041 -13.148 -6.375 1 95.69 572 PRO B CA 1
ATOM 10039 C C . PRO B 1 572 ? -1.018 -13.031 -7.504 1 95.69 572 PRO B C 1
ATOM 10041 O O . PRO B 1 572 ? 0.059 -12.461 -7.305 1 95.69 572 PRO B O 1
ATOM 10044 N N . TRP B 1 573 ? -1.282 -13.57 -8.602 1 97.44 573 TRP B N 1
ATOM 10045 C CA . TRP B 1 573 ? -0.33 -13.617 -9.703 1 97.44 573 TRP B CA 1
ATOM 10046 C C . TRP B 1 573 ? -0.023 -12.219 -10.219 1 97.44 573 TRP B C 1
ATOM 10048 O O . TRP B 1 573 ? 1.107 -11.93 -10.617 1 97.44 573 TRP B O 1
ATOM 10058 N N . ILE B 1 574 ? -1.05 -11.32 -10.148 1 97.19 574 ILE B N 1
ATOM 10059 C CA . ILE B 1 574 ? -0.828 -9.93 -10.547 1 97.19 574 ILE B CA 1
ATOM 10060 C C . ILE B 1 574 ? 0.125 -9.258 -9.562 1 97.19 574 ILE B C 1
ATOM 10062 O O . ILE B 1 574 ? 1.021 -8.516 -9.961 1 97.19 574 ILE B O 1
ATOM 10066 N N . THR B 1 575 ? -0.046 -9.562 -8.305 1 95.81 575 THR B N 1
ATOM 10067 C CA . THR B 1 575 ? 0.837 -9.031 -7.277 1 95.81 575 THR B CA 1
ATOM 10068 C C . THR B 1 575 ? 2.26 -9.547 -7.461 1 95.81 575 THR B C 1
ATOM 10070 O O . THR B 1 575 ? 3.229 -8.82 -7.227 1 95.81 575 THR B O 1
ATOM 10073 N N . PHE B 1 576 ? 2.35 -10.789 -7.859 1 97.19 576 PHE B N 1
ATOM 10074 C CA . PHE B 1 576 ? 3.662 -11.367 -8.125 1 97.19 576 PHE B CA 1
ATOM 10075 C C . PHE B 1 576 ? 4.348 -10.648 -9.281 1 97.19 576 PHE B C 1
ATOM 10077 O O . PHE B 1 576 ? 5.547 -10.359 -9.219 1 97.19 576 PHE B O 1
ATOM 10084 N N . MET B 1 577 ? 3.625 -10.32 -10.32 1 97.25 577 MET B N 1
ATOM 10085 C CA . MET B 1 577 ? 4.176 -9.57 -11.445 1 97.25 577 MET B CA 1
ATOM 10086 C C . MET B 1 577 ? 4.676 -8.203 -11 1 97.25 577 MET B C 1
ATOM 10088 O O . MET B 1 577 ? 5.746 -7.762 -11.422 1 97.25 577 MET B O 1
ATOM 10092 N N . ARG B 1 578 ? 3.902 -7.586 -10.141 1 96.31 578 ARG B N 1
ATOM 10093 C CA . ARG B 1 578 ? 4.277 -6.289 -9.594 1 96.31 578 ARG B CA 1
ATOM 10094 C C . ARG B 1 578 ? 5.613 -6.371 -8.859 1 96.31 578 ARG B C 1
ATOM 10096 O O . ARG B 1 578 ? 6.5 -5.539 -9.078 1 96.31 578 ARG B O 1
ATOM 10103 N N . SER B 1 579 ? 5.723 -7.305 -8.023 1 94.75 579 SER B N 1
ATOM 10104 C CA . SER B 1 579 ? 6.938 -7.488 -7.238 1 94.75 579 SER B CA 1
ATOM 10105 C C . SER B 1 579 ? 8.141 -7.766 -8.133 1 94.75 579 SER B C 1
ATOM 10107 O O . SER B 1 579 ? 9.234 -7.238 -7.895 1 94.75 579 SER B O 1
ATOM 10109 N N . LEU B 1 580 ? 7.93 -8.562 -9.141 1 97 580 LEU B N 1
ATOM 10110 C CA . LEU B 1 580 ? 9.016 -8.906 -10.055 1 97 580 LEU B CA 1
ATOM 10111 C C . LEU B 1 580 ? 9.461 -7.684 -10.852 1 97 580 LEU B C 1
ATOM 10113 O O . LEU B 1 580 ? 10.648 -7.527 -11.148 1 97 580 LEU B O 1
ATOM 10117 N N . LEU B 1 581 ? 8.477 -6.867 -11.227 1 97.38 581 LEU B N 1
ATOM 10118 C CA . LEU B 1 581 ? 8.805 -5.637 -11.945 1 97.38 581 LEU B CA 1
ATOM 10119 C C . LEU B 1 581 ? 9.672 -4.723 -11.094 1 97.38 581 LEU B C 1
ATOM 10121 O O . LEU B 1 581 ? 10.664 -4.168 -11.578 1 97.38 581 LEU B O 1
ATOM 10125 N N . ILE B 1 582 ? 9.383 -4.594 -9.836 1 94.56 582 ILE B N 1
ATOM 10126 C CA . ILE B 1 582 ? 10.109 -3.723 -8.922 1 94.56 582 ILE B CA 1
ATOM 10127 C C . ILE B 1 582 ? 11.508 -4.289 -8.68 1 94.56 582 ILE B C 1
ATOM 10129 O O . ILE B 1 582 ? 12.508 -3.572 -8.797 1 94.56 582 ILE B O 1
ATOM 10133 N N . VAL B 1 583 ? 11.594 -5.551 -8.43 1 93.69 583 VAL B N 1
ATOM 10134 C CA . VAL B 1 583 ? 12.883 -6.195 -8.211 1 93.69 583 VAL B CA 1
ATOM 10135 C C . VAL B 1 583 ? 13.695 -6.168 -9.508 1 93.69 583 VAL B C 1
ATOM 10137 O O . VAL B 1 583 ? 14.906 -5.945 -9.484 1 93.69 583 VAL B O 1
ATOM 10140 N N . GLY B 1 584 ? 12.977 -6.41 -10.586 1 96.31 584 GLY B N 1
ATOM 10141 C CA . GLY B 1 584 ? 13.633 -6.402 -11.883 1 96.31 584 GLY B CA 1
ATOM 10142 C C . GLY B 1 584 ? 14.219 -5.051 -12.25 1 96.31 584 GLY B C 1
ATOM 10143 O O . GLY B 1 584 ? 15.289 -4.977 -12.867 1 96.31 584 GLY B O 1
ATOM 10144 N N . SER B 1 585 ? 13.555 -3.992 -11.859 1 96.56 585 SER B N 1
ATOM 10145 C CA . SER B 1 585 ? 14.062 -2.658 -12.148 1 96.56 585 SER B CA 1
ATOM 10146 C C . SER B 1 585 ? 15.383 -2.404 -11.43 1 96.56 585 SER B C 1
ATOM 10148 O O . SER B 1 585 ? 16.25 -1.683 -11.93 1 96.56 585 SER B O 1
ATOM 10150 N N . PHE B 1 586 ? 15.578 -2.969 -10.297 1 93.75 586 PHE B N 1
ATOM 10151 C CA . PHE B 1 586 ? 16.844 -2.869 -9.57 1 93.75 586 PHE B CA 1
ATOM 10152 C C . PHE B 1 586 ? 17.906 -3.744 -10.211 1 93.75 586 PHE B C 1
ATOM 10154 O O . PHE B 1 586 ? 18.984 -3.266 -10.539 1 93.75 586 PHE B O 1
ATOM 10161 N N . VAL B 1 587 ? 17.562 -4.98 -10.492 1 94.75 587 VAL B N 1
ATOM 10162 C CA . VAL B 1 587 ? 18.516 -5.977 -10.953 1 94.75 587 VAL B CA 1
ATOM 10163 C C . VAL B 1 587 ? 18.938 -5.664 -12.391 1 94.75 587 VAL B C 1
ATOM 10165 O O . VAL B 1 587 ? 20.125 -5.699 -12.719 1 94.75 587 VAL B O 1
ATOM 10168 N N . SER B 1 588 ? 18 -5.371 -13.227 1 96 588 SER B N 1
ATOM 10169 C CA . SER B 1 588 ? 18.266 -5.117 -14.641 1 96 588 SER B CA 1
ATOM 10170 C C . SER B 1 588 ? 19.203 -3.924 -14.812 1 96 588 SER B C 1
ATOM 10172 O O . SER B 1 588 ? 20.172 -3.996 -15.57 1 96 588 SER B O 1
ATOM 10174 N N . ILE B 1 589 ? 18.969 -2.863 -14.086 1 95 589 ILE B N 1
ATOM 10175 C CA . ILE B 1 589 ? 19.812 -1.672 -14.203 1 95 589 ILE B CA 1
ATOM 10176 C C . ILE B 1 589 ? 21.172 -1.929 -13.562 1 95 589 ILE B C 1
ATOM 10178 O O . ILE B 1 589 ? 22.203 -1.486 -14.086 1 95 589 ILE B O 1
ATOM 10182 N N . ALA B 1 590 ? 21.188 -2.641 -12.453 1 92.38 590 ALA B N 1
ATOM 10183 C CA . ALA B 1 590 ? 22.453 -2.98 -11.812 1 92.38 590 ALA B CA 1
ATOM 10184 C C . ALA B 1 590 ? 23.344 -3.777 -12.75 1 92.38 590 ALA B C 1
ATOM 10186 O O . ALA B 1 590 ? 24.516 -3.438 -12.938 1 92.38 590 ALA B O 1
ATOM 10187 N N . ILE B 1 591 ? 22.797 -4.789 -13.383 1 91.56 591 ILE B N 1
ATOM 10188 C CA . ILE B 1 591 ? 23.578 -5.648 -14.273 1 91.56 591 ILE B CA 1
ATOM 10189 C C . ILE B 1 591 ? 24.047 -4.848 -15.484 1 91.56 591 ILE B C 1
ATOM 10191 O O . ILE B 1 591 ? 25.188 -5 -15.93 1 91.56 591 ILE B O 1
ATOM 10195 N N . THR B 1 592 ? 23.234 -3.982 -16 1 92.19 592 THR B N 1
ATOM 10196 C CA . THR B 1 592 ? 23.578 -3.176 -17.172 1 92.19 592 THR B CA 1
ATOM 10197 C C . THR B 1 592 ? 24.688 -2.188 -16.844 1 92.19 592 THR B C 1
ATOM 10199 O O . THR B 1 592 ? 25.609 -1.986 -17.641 1 92.19 592 THR B O 1
ATOM 10202 N N . LEU B 1 593 ? 24.625 -1.628 -15.703 1 89.94 593 LEU B N 1
ATOM 10203 C CA . LEU B 1 593 ? 25.656 -0.673 -15.305 1 89.94 593 LEU B CA 1
ATOM 10204 C C . LEU B 1 593 ? 26.953 -1.388 -14.984 1 89.94 593 LEU B C 1
ATOM 10206 O O . LEU B 1 593 ? 28.047 -0.834 -15.195 1 89.94 593 LEU B O 1
ATOM 10210 N N . MET B 1 594 ? 26.859 -2.553 -14.531 1 87.81 594 MET B N 1
ATOM 10211 C CA . MET B 1 594 ? 28.062 -3.32 -14.18 1 87.81 594 MET B CA 1
ATOM 10212 C C . MET B 1 594 ? 28.797 -3.771 -15.43 1 87.81 594 MET B C 1
ATOM 10214 O O . MET B 1 594 ? 30.031 -3.758 -15.461 1 87.81 594 MET B O 1
ATOM 10218 N N . TYR B 1 595 ? 28.109 -4.059 -16.422 1 85.5 595 TYR B N 1
ATOM 10219 C CA . TYR B 1 595 ? 28.75 -4.746 -17.531 1 85.5 595 TYR B CA 1
ATOM 10220 C C . TYR B 1 595 ? 28.578 -3.969 -18.844 1 85.5 595 TYR B C 1
ATOM 10222 O O . TYR B 1 595 ? 28.875 -4.48 -19.922 1 85.5 595 TYR B O 1
ATOM 10230 N N . ASN B 1 596 ? 27.984 -2.684 -18.609 1 77.62 596 ASN B N 1
ATOM 10231 C CA . ASN B 1 596 ? 27.766 -1.839 -19.781 1 77.62 596 ASN B CA 1
ATOM 10232 C C . ASN B 1 596 ? 29.078 -1.401 -20.406 1 77.62 596 ASN B C 1
ATOM 10234 O O . ASN B 1 596 ? 29.859 -0.672 -19.797 1 77.62 596 ASN B O 1
ATOM 10238 N N . ARG B 1 597 ? 29.75 -2.045 -21.172 1 61.84 597 ARG B N 1
ATOM 10239 C CA . ARG B 1 597 ? 30.906 -1.498 -21.859 1 61.84 597 ARG B CA 1
ATOM 10240 C C . ARG B 1 597 ? 30.594 -1.22 -23.328 1 61.84 597 ARG B C 1
ATOM 10242 O O . ARG B 1 597 ? 29.953 -2.029 -24 1 61.84 597 ARG B O 1
ATOM 10249 N N . TYR B 1 598 ? 30.75 0.096 -23.609 1 54.41 598 TYR B N 1
ATOM 10250 C CA . TYR B 1 598 ? 30.609 0.623 -24.953 1 54.41 598 TYR B CA 1
ATOM 10251 C C . TYR B 1 598 ? 31.156 -0.352 -25.984 1 54.41 598 TYR B C 1
ATOM 10253 O O . TYR B 1 598 ? 32.344 -0.696 -25.953 1 54.41 598 TYR B O 1
ATOM 10261 N N . GLY B 1 599 ? 30.438 -1.036 -26.766 1 50.78 599 GLY B N 1
ATOM 10262 C CA . GLY B 1 599 ? 30.797 -1.668 -28.031 1 50.78 599 GLY B CA 1
ATOM 10263 C C . GLY B 1 599 ? 30.969 -3.17 -27.922 1 50.78 599 GLY B C 1
ATOM 10264 O O . GLY B 1 599 ? 31.094 -3.863 -28.938 1 50.78 599 GLY B O 1
ATOM 10265 N N . SER B 1 600 ? 31.312 -3.707 -26.656 1 54.62 600 SER B N 1
ATOM 10266 C CA . SER B 1 600 ? 31.672 -5.121 -26.703 1 54.62 600 SER B CA 1
ATOM 10267 C C . SER B 1 600 ? 30.5 -6 -26.297 1 54.62 600 SER B C 1
ATOM 10269 O O . SER B 1 600 ? 29.688 -5.617 -25.453 1 54.62 600 SER B O 1
ATOM 10271 N N . MET B 1 601 ? 30.109 -6.941 -27.141 1 52.69 601 MET B N 1
ATOM 10272 C CA . MET B 1 601 ? 29.031 -7.914 -27.016 1 52.69 601 MET B CA 1
ATOM 10273 C C . MET B 1 601 ? 29.281 -8.859 -25.844 1 52.69 601 MET B C 1
ATOM 10275 O O . MET B 1 601 ? 28.375 -9.555 -25.391 1 52.69 601 MET B O 1
ATOM 10279 N N . GLU B 1 602 ? 30.531 -8.875 -25.281 1 59.69 602 GLU B N 1
ATOM 10280 C CA . GLU B 1 602 ? 30.844 -9.867 -24.266 1 59.69 602 GLU B CA 1
ATOM 10281 C C . GLU B 1 602 ? 31.516 -9.219 -23.062 1 59.69 602 GLU B C 1
ATOM 10283 O O . GLU B 1 602 ? 32.031 -8.102 -23.156 1 59.69 602 GLU B O 1
ATOM 10288 N N . ILE B 1 603 ? 31.266 -9.797 -21.875 1 66.75 603 ILE B N 1
ATOM 10289 C CA . ILE B 1 603 ? 31.891 -9.359 -20.625 1 66.75 603 ILE B CA 1
ATOM 10290 C C . ILE B 1 603 ? 33.406 -9.578 -20.719 1 66.75 603 ILE B C 1
ATOM 10292 O O . ILE B 1 603 ? 33.844 -10.633 -21.156 1 66.75 603 ILE B O 1
ATOM 10296 N N . ASP B 1 604 ? 34.188 -8.57 -20.547 1 61.25 604 ASP B N 1
ATOM 10297 C CA . ASP B 1 604 ? 35.625 -8.695 -20.578 1 61.25 604 ASP B CA 1
ATOM 10298 C C . ASP B 1 604 ? 36.156 -9.5 -19.391 1 61.25 604 ASP B C 1
ATOM 10300 O O . ASP B 1 604 ? 35.625 -9.391 -18.281 1 61.25 604 ASP B O 1
ATOM 10304 N N . SER B 1 605 ? 36.75 -10.641 -19.719 1 63.97 605 SER B N 1
ATOM 10305 C CA . SER B 1 605 ? 37.344 -11.477 -18.688 1 63.97 605 SER B CA 1
ATOM 10306 C C . SER B 1 605 ? 38.844 -11.18 -18.531 1 63.97 605 SER B C 1
ATOM 10308 O O . SER B 1 605 ? 39.562 -11.164 -19.516 1 63.97 605 SER B O 1
ATOM 10310 N N . PHE B 1 606 ? 39.188 -10.539 -17.391 1 60.94 606 PHE B N 1
ATOM 10311 C CA . PHE B 1 606 ? 40.594 -10.234 -17.141 1 60.94 606 PHE B CA 1
ATOM 10312 C C . PHE B 1 606 ? 41.156 -11.172 -16.094 1 60.94 606 PHE B C 1
ATOM 10314 O O . PHE B 1 606 ? 40.438 -11.727 -15.266 1 60.94 606 PHE B O 1
ATOM 10321 N N . VAL B 1 607 ? 42.469 -11.414 -16.359 1 60.72 607 VAL B N 1
ATOM 10322 C CA . VAL B 1 607 ? 43.188 -12.188 -15.344 1 60.72 607 VAL B CA 1
ATOM 10323 C C . VAL B 1 607 ? 43.469 -11.297 -14.141 1 60.72 607 VAL B C 1
ATOM 10325 O O . VAL B 1 607 ? 44.094 -10.234 -14.289 1 60.72 607 VAL B O 1
ATOM 10328 N N . GLY B 1 608 ? 42.938 -11.508 -12.992 1 61.97 608 GLY B N 1
ATOM 10329 C CA . GLY B 1 608 ? 43.281 -10.859 -11.742 1 61.97 608 GLY B CA 1
ATOM 10330 C C . GLY B 1 608 ? 42.438 -9.633 -11.445 1 61.97 608 GLY B C 1
ATOM 10331 O O . GLY B 1 608 ? 42.688 -8.93 -10.469 1 61.97 608 GLY B O 1
ATOM 10332 N N . LYS B 1 609 ? 41.625 -9.188 -12.398 1 69.75 609 LYS B N 1
ATOM 10333 C CA . LYS B 1 609 ? 40.844 -7.988 -12.133 1 69.75 609 LYS B CA 1
ATOM 10334 C C . LYS B 1 609 ? 39.344 -8.273 -12.258 1 69.75 609 LYS B C 1
ATOM 10336 O O . LYS B 1 609 ? 38.938 -9.188 -12.977 1 69.75 609 LYS B O 1
ATOM 10341 N N . SER B 1 610 ? 38.594 -7.531 -11.523 1 73.19 610 SER B N 1
ATOM 10342 C CA . SER B 1 610 ? 37.156 -7.684 -11.555 1 73.19 610 SER B CA 1
ATOM 10343 C C . SER B 1 610 ? 36.594 -7.273 -12.914 1 73.19 610 SER B C 1
ATOM 10345 O O . SER B 1 610 ? 37.125 -6.387 -13.57 1 73.19 610 SER B O 1
ATOM 10347 N N . SER B 1 611 ? 35.625 -7.984 -13.297 1 74 611 SER B N 1
ATOM 10348 C CA . SER B 1 611 ? 35 -7.676 -14.57 1 74 611 SER B CA 1
ATOM 10349 C C . SER B 1 611 ? 34.125 -6.422 -14.453 1 74 611 SER B C 1
ATOM 10351 O O . SER B 1 611 ? 33.656 -5.895 -15.469 1 74 611 SER B O 1
ATOM 10353 N N . VAL B 1 612 ? 34 -5.91 -13.203 1 75.38 612 VAL B N 1
ATOM 10354 C CA . VAL B 1 612 ? 33.188 -4.723 -12.977 1 75.38 612 VAL B CA 1
ATOM 10355 C C . VAL B 1 612 ? 34.062 -3.477 -13 1 75.38 612 VAL B C 1
ATOM 10357 O O . VAL B 1 612 ? 34.938 -3.312 -12.148 1 75.38 612 VAL B O 1
ATOM 10360 N N . GLN B 1 613 ? 33.938 -2.654 -13.914 1 73.31 613 GLN B N 1
ATOM 10361 C CA . GLN B 1 613 ? 34.812 -1.483 -14.055 1 73.31 613 GLN B CA 1
ATOM 10362 C C . GLN B 1 613 ? 34.125 -0.233 -13.5 1 73.31 613 GLN B C 1
ATOM 10364 O O . GLN B 1 613 ? 34.781 0.772 -13.234 1 73.31 613 GLN B O 1
ATOM 10369 N N . THR B 1 614 ? 32.812 -0.346 -13.281 1 78.06 614 THR B N 1
ATOM 10370 C CA . THR B 1 614 ? 32.062 0.815 -12.812 1 78.06 614 THR B CA 1
ATOM 10371 C C . THR B 1 614 ? 32 0.856 -11.289 1 78.06 614 THR B C 1
ATOM 10373 O O . THR B 1 614 ? 32.062 -0.185 -10.633 1 78.06 614 THR B O 1
ATOM 10376 N N . SER B 1 615 ? 32.062 2.025 -10.75 1 78.31 615 SER B N 1
ATOM 10377 C CA . SER B 1 615 ? 32 2.201 -9.305 1 78.31 615 SER B CA 1
ATOM 10378 C C . SER B 1 615 ? 30.719 1.641 -8.719 1 78.31 615 SER B C 1
ATOM 10380 O O . SER B 1 615 ? 29.656 1.753 -9.328 1 78.31 615 SER B O 1
ATOM 10382 N N . TRP B 1 616 ? 30.797 0.986 -7.609 1 77.75 616 TRP B N 1
ATOM 10383 C CA . TRP B 1 616 ? 29.656 0.376 -6.945 1 77.75 616 TRP B CA 1
ATOM 10384 C C . TRP B 1 616 ? 28.656 1.437 -6.516 1 77.75 616 TRP B C 1
ATOM 10386 O O . TRP B 1 616 ? 27.453 1.163 -6.434 1 77.75 616 TRP B O 1
ATOM 10396 N N . LEU B 1 617 ? 29.125 2.658 -6.289 1 75.12 617 LEU B N 1
ATOM 10397 C CA . LEU B 1 617 ? 28.219 3.756 -5.965 1 75.12 617 LEU B CA 1
ATOM 10398 C C . LEU B 1 617 ? 27.312 4.07 -7.137 1 75.12 617 LEU B C 1
ATOM 10400 O O . LEU B 1 617 ? 26.109 4.309 -6.953 1 75.12 617 LEU B O 1
ATOM 10404 N N . THR B 1 618 ? 27.875 4.008 -8.297 1 82.31 618 THR B N 1
ATOM 10405 C CA . THR B 1 618 ? 27.078 4.285 -9.492 1 82.31 618 THR B CA 1
ATOM 10406 C C . THR B 1 618 ? 26.125 3.137 -9.781 1 82.31 618 THR B C 1
ATOM 10408 O O . THR B 1 618 ? 24.984 3.363 -10.172 1 82.31 618 THR B O 1
ATOM 10411 N N . VAL B 1 619 ? 26.578 1.902 -9.531 1 86.56 619 VAL B N 1
ATOM 10412 C CA . VAL B 1 619 ? 25.766 0.729 -9.828 1 86.56 619 VAL B CA 1
ATOM 10413 C C . VAL B 1 619 ? 24.594 0.659 -8.859 1 86.56 619 VAL B C 1
ATOM 10415 O O . VAL B 1 619 ? 23.438 0.64 -9.281 1 86.56 619 VAL B O 1
ATOM 10418 N N . ILE B 1 620 ? 24.859 0.759 -7.602 1 83.75 620 ILE B N 1
ATOM 10419 C CA . ILE B 1 620 ? 23.812 0.614 -6.598 1 83.75 620 ILE B CA 1
ATOM 10420 C C . ILE B 1 620 ? 22.953 1.871 -6.57 1 83.75 620 ILE B C 1
ATOM 10422 O O . ILE B 1 620 ? 21.719 1.786 -6.426 1 83.75 620 ILE B O 1
ATOM 10426 N N . GLY B 1 621 ? 23.656 3.047 -6.703 1 82.12 621 GLY B N 1
ATOM 10427 C CA . GLY B 1 621 ? 22.891 4.285 -6.758 1 82.12 621 GLY B CA 1
ATOM 10428 C C . GLY B 1 621 ? 21.922 4.34 -7.93 1 82.12 621 GLY B C 1
ATOM 10429 O O . GLY B 1 621 ? 20.75 4.703 -7.766 1 82.12 621 GLY B O 1
ATOM 10430 N N . GLY B 1 622 ? 22.422 3.936 -9.07 1 85.88 622 GLY B N 1
ATOM 10431 C CA . GLY B 1 622 ? 21.562 3.906 -10.242 1 85.88 622 GLY B CA 1
ATOM 10432 C C . GLY B 1 622 ? 20.438 2.895 -10.133 1 85.88 622 GLY B C 1
ATOM 10433 O O . GLY B 1 622 ? 19.297 3.178 -10.523 1 85.88 622 GLY B O 1
ATOM 10434 N N . ALA B 1 623 ? 20.734 1.76 -9.586 1 91.25 623 ALA B N 1
ATOM 10435 C CA . ALA B 1 623 ? 19.734 0.704 -9.43 1 91.25 623 ALA B CA 1
ATOM 10436 C C . ALA B 1 623 ? 18.656 1.11 -8.422 1 91.25 623 ALA B C 1
ATOM 10438 O O . ALA B 1 623 ? 17.469 0.843 -8.625 1 91.25 623 ALA B O 1
ATOM 10439 N N . MET B 1 624 ? 19.047 1.781 -7.406 1 86.75 624 MET B N 1
ATOM 10440 C CA . MET B 1 624 ? 18.109 2.217 -6.379 1 86.75 624 MET B CA 1
ATOM 10441 C C . MET B 1 624 ? 17.172 3.299 -6.918 1 86.75 624 MET B C 1
ATOM 10443 O O . MET B 1 624 ? 15.969 3.271 -6.66 1 86.75 624 MET B O 1
ATOM 10447 N N . ILE B 1 625 ? 17.734 4.203 -7.617 1 86.38 625 ILE B N 1
ATOM 10448 C CA . ILE B 1 625 ? 16.938 5.27 -8.203 1 86.38 625 ILE B CA 1
ATOM 10449 C C . ILE B 1 625 ? 15.898 4.672 -9.156 1 86.38 625 ILE B C 1
ATOM 10451 O O . ILE B 1 625 ? 14.734 5.07 -9.148 1 86.38 625 ILE B O 1
ATOM 10455 N N . SER B 1 626 ? 16.344 3.709 -9.93 1 92.88 626 SER B N 1
ATOM 10456 C CA . SER B 1 626 ? 15.438 3.051 -10.859 1 92.88 626 SER B CA 1
ATOM 10457 C C . SER B 1 626 ? 14.32 2.328 -10.117 1 92.88 626 SER B C 1
ATOM 10459 O O . SER B 1 626 ? 13.156 2.402 -10.508 1 92.88 626 SER B O 1
ATOM 10461 N N . SER B 1 627 ? 14.664 1.664 -9.094 1 91.81 627 SER B N 1
ATOM 10462 C CA . SER B 1 627 ? 13.68 0.91 -8.328 1 91.81 627 SER B CA 1
ATOM 10463 C C . SER B 1 627 ? 12.68 1.839 -7.641 1 91.81 627 SER B C 1
ATOM 10465 O O . SER B 1 627 ? 11.484 1.563 -7.621 1 91.81 627 SER B O 1
ATOM 10467 N N . ILE B 1 628 ? 13.133 2.951 -7.07 1 85.88 628 ILE B N 1
ATOM 10468 C CA . ILE B 1 628 ? 12.266 3.912 -6.395 1 85.88 628 ILE B CA 1
ATOM 10469 C C . ILE B 1 628 ? 11.336 4.57 -7.41 1 85.88 628 ILE B C 1
ATOM 10471 O O . ILE B 1 628 ? 10.133 4.707 -7.16 1 85.88 628 ILE B O 1
ATOM 10475 N N . LEU B 1 629 ? 11.883 4.941 -8.5 1 88.75 629 LEU B N 1
ATOM 10476 C CA . LEU B 1 629 ? 11.07 5.547 -9.547 1 88.75 629 LEU B CA 1
ATOM 10477 C C . LEU B 1 629 ? 10 4.574 -10.039 1 88.75 629 LEU B C 1
ATOM 10479 O O . LEU B 1 629 ? 8.852 4.969 -10.266 1 88.75 629 LEU B O 1
ATOM 10483 N N . MET B 1 630 ? 10.406 3.328 -10.211 1 93.56 630 MET B N 1
ATOM 10484 C CA . MET B 1 630 ? 9.461 2.314 -10.664 1 93.56 630 MET B CA 1
ATOM 10485 C C . MET B 1 630 ? 8.344 2.119 -9.641 1 93.56 630 MET B C 1
ATOM 10487 O O . MET B 1 630 ? 7.176 1.973 -10.008 1 93.56 630 MET B O 1
ATOM 10491 N N . GLN B 1 631 ? 8.672 2.145 -8.414 1 89.62 631 GLN B N 1
ATOM 10492 C CA . GLN B 1 631 ? 7.668 2.008 -7.363 1 89.62 631 GLN B CA 1
ATOM 10493 C C . GLN B 1 631 ? 6.676 3.164 -7.398 1 89.62 631 GLN B C 1
ATOM 10495 O O . GLN B 1 631 ? 5.465 2.957 -7.266 1 89.62 631 GLN B O 1
ATOM 10500 N N . ILE B 1 632 ? 7.148 4.328 -7.594 1 86.06 632 ILE B N 1
ATOM 10501 C CA . ILE B 1 632 ? 6.301 5.512 -7.645 1 86.06 632 ILE B CA 1
ATOM 10502 C C . ILE B 1 632 ? 5.379 5.434 -8.859 1 86.06 632 ILE B C 1
ATOM 10504 O O . ILE B 1 632 ? 4.18 5.699 -8.758 1 86.06 632 ILE B O 1
ATOM 10508 N N . LEU B 1 633 ? 5.945 5.02 -9.953 1 91.31 633 LEU B N 1
ATOM 10509 C CA . LEU B 1 633 ? 5.156 4.93 -11.172 1 91.31 633 LEU B CA 1
ATOM 10510 C C . LEU B 1 633 ? 4.082 3.855 -11.047 1 91.31 633 LEU B C 1
ATOM 10512 O O . LEU B 1 633 ? 2.93 4.078 -11.43 1 91.31 633 LEU B O 1
ATOM 10516 N N . VAL B 1 634 ? 4.473 2.699 -10.516 1 94.88 634 VAL B N 1
ATOM 10517 C CA . VAL B 1 634 ? 3.527 1.601 -10.359 1 94.88 634 VAL B CA 1
ATOM 10518 C C . VAL B 1 634 ? 2.379 2.033 -9.445 1 94.88 634 VAL B C 1
ATOM 10520 O O . VAL B 1 634 ? 1.207 1.872 -9.797 1 94.88 634 VAL B O 1
ATOM 10523 N N . LYS B 1 635 ? 2.689 2.619 -8.32 1 89.56 635 LYS B N 1
ATOM 10524 C CA . LYS B 1 635 ? 1.662 3.035 -7.375 1 89.56 635 LYS B CA 1
ATOM 10525 C C . LYS B 1 635 ? 0.77 4.121 -7.969 1 89.56 635 LYS B C 1
ATOM 10527 O O . LYS B 1 635 ? -0.449 4.098 -7.789 1 89.56 635 LYS B O 1
ATOM 10532 N N . SER B 1 636 ? 1.351 5.047 -8.688 1 88.94 636 SER B N 1
ATOM 10533 C CA . SER B 1 636 ? 0.597 6.145 -9.289 1 88.94 636 SER B CA 1
ATOM 10534 C C . SER B 1 636 ? -0.379 5.633 -10.344 1 88.94 636 SER B C 1
ATOM 10536 O O . SER B 1 636 ? -1.564 5.969 -10.312 1 88.94 636 SER B O 1
ATOM 10538 N N . PHE B 1 637 ? 0.079 4.781 -11.203 1 92.12 637 PHE B N 1
ATOM 10539 C CA . PHE B 1 637 ? -0.778 4.301 -12.281 1 92.12 637 PHE B CA 1
ATOM 10540 C C . PHE B 1 637 ? -1.814 3.318 -11.75 1 92.12 637 PHE B C 1
ATOM 10542 O O . PHE B 1 637 ? -2.934 3.25 -12.266 1 92.12 637 PHE B O 1
ATOM 10549 N N . GLU B 1 638 ? -1.448 2.553 -10.734 1 93.75 638 GLU B N 1
ATOM 10550 C CA . GLU B 1 638 ? -2.43 1.682 -10.094 1 93.75 638 GLU B CA 1
ATOM 10551 C C . GLU B 1 638 ? -3.592 2.486 -9.516 1 93.75 638 GLU B C 1
ATOM 10553 O O . GLU B 1 638 ? -4.754 2.104 -9.672 1 93.75 638 GLU B O 1
ATOM 10558 N N . MET B 1 639 ? -3.244 3.555 -8.859 1 89.38 639 MET B N 1
ATOM 10559 C CA . MET B 1 639 ? -4.273 4.395 -8.25 1 89.38 639 MET B CA 1
ATOM 10560 C C . MET B 1 639 ? -5.207 4.961 -9.32 1 89.38 639 MET B C 1
ATOM 10562 O O . MET B 1 639 ? -6.422 5.008 -9.125 1 89.38 639 MET B O 1
ATOM 10566 N N . ILE B 1 640 ? -4.652 5.344 -10.398 1 89.94 640 ILE B N 1
ATOM 10567 C CA . ILE B 1 640 ? -5.441 5.918 -11.484 1 89.94 640 ILE B CA 1
ATOM 10568 C C . ILE B 1 640 ? -6.355 4.852 -12.078 1 89.94 640 ILE B C 1
ATOM 10570 O O . ILE B 1 640 ? -7.559 5.074 -12.242 1 89.94 640 ILE B O 1
ATOM 10574 N N . ILE B 1 641 ? -5.789 3.686 -12.359 1 92.75 641 ILE B N 1
ATOM 10575 C CA . ILE B 1 641 ? -6.559 2.619 -12.984 1 92.75 641 ILE B CA 1
ATOM 10576 C C . ILE B 1 641 ? -7.656 2.143 -12.039 1 92.75 641 ILE B C 1
ATOM 10578 O O . ILE B 1 641 ? -8.781 1.876 -12.461 1 92.75 641 ILE B O 1
ATOM 10582 N N . GLN B 1 642 ? -7.316 2.059 -10.789 1 90.5 642 GLN B N 1
ATOM 10583 C CA . GLN B 1 642 ? -8.312 1.666 -9.797 1 90.5 642 GLN B CA 1
ATOM 10584 C C . GLN B 1 642 ? -9.453 2.678 -9.734 1 90.5 642 GLN B C 1
ATOM 10586 O O . GLN B 1 642 ? -10.617 2.301 -9.586 1 90.5 642 GLN B O 1
ATOM 10591 N N . SER B 1 643 ? -9.148 3.918 -9.844 1 87.81 643 SER B N 1
ATOM 10592 C CA . SER B 1 643 ? -10.164 4.965 -9.781 1 87.81 643 SER B CA 1
ATOM 10593 C C . SER B 1 643 ? -11.078 4.922 -11.008 1 87.81 643 SER B C 1
ATOM 10595 O O . SER B 1 643 ? -12.242 5.301 -10.93 1 87.81 643 SER B O 1
ATOM 10597 N N . VAL B 1 644 ? -10.578 4.43 -12.078 1 87.19 644 VAL B N 1
ATOM 10598 C CA . VAL B 1 644 ? -11.359 4.375 -13.305 1 87.19 644 VAL B CA 1
ATOM 10599 C C . VAL B 1 644 ? -12.312 3.186 -13.258 1 87.19 644 VAL B C 1
ATOM 10601 O O . VAL B 1 644 ? -13.484 3.307 -13.648 1 87.19 644 VAL B O 1
ATOM 10604 N N . TYR B 1 645 ? -11.828 2.057 -12.688 1 87.06 645 TYR B N 1
ATOM 10605 C CA . TYR B 1 645 ? -12.625 0.842 -12.852 1 87.06 645 TYR B CA 1
ATOM 10606 C C . TYR B 1 645 ? -13.266 0.433 -11.531 1 87.06 645 TYR B C 1
ATOM 10608 O O . TYR B 1 645 ? -14.117 -0.46 -11.492 1 87.06 645 TYR B O 1
ATOM 10616 N N . ASP B 1 646 ? -12.898 1.058 -10.445 1 80.12 646 ASP B N 1
ATOM 10617 C CA . ASP B 1 646 ? -13.469 0.648 -9.172 1 80.12 646 ASP B CA 1
ATOM 10618 C C . ASP B 1 646 ? -14.898 1.167 -9.008 1 80.12 646 ASP B C 1
ATOM 10620 O O . ASP B 1 646 ? -15.148 2.365 -9.164 1 80.12 646 ASP B O 1
ATOM 10624 N N . VAL B 1 647 ? -15.82 0.305 -8.805 1 78.12 647 VAL B N 1
ATOM 10625 C CA . VAL B 1 647 ? -17.25 0.602 -8.664 1 78.12 647 VAL B CA 1
ATOM 10626 C C . VAL B 1 647 ? -17.469 1.511 -7.461 1 78.12 647 VAL B C 1
ATOM 10628 O O . VAL B 1 647 ? -18.359 2.365 -7.477 1 78.12 647 VAL B O 1
ATOM 10631 N N . GLU B 1 648 ? -16.594 1.343 -6.484 1 77.38 648 GLU B N 1
ATOM 10632 C CA . GLU B 1 648 ? -16.75 2.148 -5.277 1 77.38 648 GLU B CA 1
ATOM 10633 C C . GLU B 1 648 ? -16.453 3.619 -5.551 1 77.38 648 GLU B C 1
ATOM 10635 O O . GLU B 1 648 ? -17.078 4.504 -4.965 1 77.38 648 GLU B O 1
ATOM 10640 N N . GLU B 1 649 ? -15.648 3.859 -6.473 1 80.38 649 GLU B N 1
ATOM 10641 C CA . GLU B 1 649 ? -15.305 5.238 -6.812 1 80.38 649 GLU B CA 1
ATOM 10642 C C . GLU B 1 649 ? -16.422 5.898 -7.613 1 80.38 649 GLU B C 1
ATOM 10644 O O . GLU B 1 649 ? -16.688 7.094 -7.457 1 80.38 649 GLU B O 1
ATOM 10649 N N . GLU B 1 650 ? -17.031 5.113 -8.398 1 80.38 650 GLU B N 1
ATOM 10650 C CA . GLU B 1 650 ? -18.172 5.629 -9.133 1 80.38 650 GLU B CA 1
ATOM 10651 C C . GLU B 1 650 ? -19.344 5.953 -8.188 1 80.38 650 GLU B C 1
ATOM 10653 O O . GLU B 1 650 ? -20.031 6.961 -8.367 1 80.38 650 GLU B O 1
ATOM 10658 N N . LYS B 1 651 ? -19.484 5.137 -7.23 1 82.94 651 LYS B N 1
ATOM 10659 C CA . LYS B 1 651 ? -20.531 5.383 -6.238 1 82.94 651 LYS B CA 1
ATOM 10660 C C . LYS B 1 651 ? -20.219 6.633 -5.422 1 82.94 651 LYS B C 1
ATOM 10662 O O . LYS B 1 651 ? -21.125 7.418 -5.117 1 82.94 651 LYS B O 1
ATOM 10667 N N . LYS B 1 652 ? -18.984 6.773 -5.094 1 83.56 652 LYS B N 1
ATOM 10668 C CA . LYS B 1 652 ? -18.578 7.961 -4.344 1 83.56 652 LYS B CA 1
ATOM 10669 C C . LYS B 1 652 ? -18.844 9.234 -5.145 1 83.56 652 LYS B C 1
ATOM 10671 O O . LYS B 1 652 ? -19.328 10.234 -4.598 1 83.56 652 LYS B O 1
ATOM 10676 N N . PHE B 1 653 ? -18.562 9.164 -6.387 1 84.19 653 PHE B N 1
ATOM 10677 C CA . PHE B 1 653 ? -18.797 10.305 -7.262 1 84.19 653 PHE B CA 1
ATOM 10678 C C . PHE B 1 653 ? -20.281 10.609 -7.371 1 84.19 653 PHE B C 1
ATOM 10680 O O . PHE B 1 653 ? -20.688 11.773 -7.348 1 84.19 653 PHE B O 1
ATOM 10687 N N . ASN B 1 654 ? -21.047 9.602 -7.414 1 84.38 654 ASN B N 1
ATOM 10688 C CA . ASN B 1 654 ? -22.484 9.781 -7.457 1 84.38 654 ASN B CA 1
ATOM 10689 C C . ASN B 1 654 ? -23.031 10.359 -6.152 1 84.38 654 ASN B C 1
ATOM 10691 O O . ASN B 1 654 ? -23.953 11.18 -6.164 1 84.38 654 ASN B O 1
ATOM 10695 N N . HIS B 1 655 ? -22.438 9.883 -5.082 1 85.94 655 HIS B N 1
ATOM 10696 C CA . HIS B 1 655 ? -22.828 10.43 -3.789 1 85.94 655 HIS B CA 1
ATOM 10697 C C . HIS B 1 655 ? -22.484 11.914 -3.682 1 85.94 655 HIS B C 1
ATOM 10699 O O . HIS B 1 655 ? -23.234 12.688 -3.084 1 85.94 655 HIS B O 1
ATOM 10705 N N . GLU B 1 656 ? -21.406 12.281 -4.234 1 84.94 656 GLU B N 1
ATOM 10706 C CA . GLU B 1 656 ? -21 13.688 -4.23 1 84.94 656 GLU B CA 1
ATOM 10707 C C . GLU B 1 656 ? -21.953 14.531 -5.07 1 84.94 656 GLU B C 1
ATOM 10709 O O . GLU B 1 656 ? -22.312 15.641 -4.68 1 84.94 656 GLU B O 1
ATOM 10714 N N . MET B 1 657 ? -22.406 13.992 -6.145 1 85.94 657 MET B N 1
ATOM 10715 C CA . MET B 1 657 ? -23.375 14.688 -6.992 1 85.94 657 MET B CA 1
ATOM 10716 C C . MET B 1 657 ? -24.719 14.82 -6.289 1 85.94 657 MET B C 1
ATOM 10718 O O . MET B 1 657 ? -25.359 15.875 -6.336 1 85.94 657 MET B O 1
ATOM 10722 N N . LYS B 1 658 ? -25.062 13.781 -5.613 1 87.25 658 LYS B N 1
ATOM 10723 C CA . LYS B 1 658 ? -26.328 13.797 -4.875 1 87.25 658 LYS B CA 1
ATOM 10724 C C . LYS B 1 658 ? -26.266 14.766 -3.695 1 87.25 658 LYS B C 1
ATOM 10726 O O . LYS B 1 658 ? -27.25 15.422 -3.367 1 87.25 658 LYS B O 1
ATOM 10731 N N . ALA B 1 659 ? -25.156 14.734 -3.031 1 87.31 659 ALA B N 1
ATOM 10732 C CA . ALA B 1 659 ? -24.969 15.664 -1.922 1 87.31 659 ALA B CA 1
ATOM 10733 C C . ALA B 1 659 ? -25.109 17.109 -2.391 1 87.31 659 ALA B C 1
ATOM 10735 O O . ALA B 1 659 ? -25.734 17.938 -1.711 1 87.31 659 ALA B O 1
ATOM 10736 N N . ASN B 1 660 ? -24.562 17.438 -3.58 1 85.62 660 ASN B N 1
ATOM 10737 C CA . ASN B 1 660 ? -24.688 18.781 -4.133 1 85.62 660 ASN B CA 1
ATOM 10738 C C . ASN B 1 660 ? -26.141 19.125 -4.473 1 85.62 660 ASN B C 1
ATOM 10740 O O . ASN B 1 660 ? -26.562 20.266 -4.324 1 85.62 660 ASN B O 1
ATOM 10744 N N . LYS B 1 661 ? -26.844 18.141 -4.863 1 86.19 661 LYS B N 1
ATOM 10745 C CA . LYS B 1 661 ? -28.25 18.359 -5.172 1 86.19 661 LYS B CA 1
ATOM 10746 C C . LYS B 1 661 ? -29.062 18.609 -3.904 1 86.19 661 LYS B C 1
ATOM 10748 O O . LYS B 1 661 ? -29.969 19.438 -3.9 1 86.19 661 LYS B O 1
ATOM 10753 N N . ILE B 1 662 ? -28.688 17.922 -2.852 1 88.06 662 ILE B N 1
ATOM 10754 C CA . ILE B 1 662 ? -29.375 18.109 -1.574 1 88.06 662 ILE B CA 1
ATOM 10755 C C . ILE B 1 662 ? -29.078 19.516 -1.035 1 88.06 662 ILE B C 1
ATOM 10757 O O . ILE B 1 662 ? -29.984 20.188 -0.52 1 88.06 662 ILE B O 1
ATOM 10761 N N . ILE B 1 663 ? -27.922 19.953 -1.163 1 86.88 663 ILE B N 1
ATOM 10762 C CA . ILE B 1 663 ? -27.516 21.266 -0.688 1 86.88 663 ILE B CA 1
ATOM 10763 C C . ILE B 1 663 ? -28.219 22.344 -1.517 1 86.88 663 ILE B C 1
ATOM 10765 O O . ILE B 1 663 ? -28.672 23.359 -0.976 1 86.88 663 ILE B O 1
ATOM 10769 N N . SER B 1 664 ? -28.281 22.109 -2.805 1 84.31 664 SER B N 1
ATOM 10770 C CA . SER B 1 664 ? -28.984 23.078 -3.662 1 84.31 664 SER B CA 1
ATOM 10771 C C . SER B 1 664 ? -30.469 23.141 -3.332 1 84.31 664 SER B C 1
ATOM 10773 O O . SER B 1 664 ? -31.078 24.219 -3.4 1 84.31 664 SER B O 1
ATOM 10775 N N . ALA B 1 665 ? -31 21.984 -2.959 1 86.06 665 ALA B N 1
ATOM 10776 C CA . ALA B 1 665 ? -32.406 21.953 -2.549 1 86.06 665 ALA B CA 1
ATOM 10777 C C . ALA B 1 665 ? -32.594 22.703 -1.235 1 86.06 665 ALA B C 1
ATOM 10779 O O . ALA B 1 665 ? -33.625 23.344 -1.034 1 86.06 665 ALA B O 1
ATOM 10780 N N . PHE B 1 666 ? -31.672 22.578 -0.368 1 85.56 666 PHE B N 1
ATOM 10781 C CA . PHE B 1 666 ? -31.688 23.312 0.894 1 85.56 666 PHE B CA 1
ATOM 10782 C C . PHE B 1 666 ? -31.625 24.812 0.65 1 85.56 666 PHE B C 1
ATOM 10784 O O . PHE B 1 666 ? -32.312 25.594 1.319 1 85.56 666 PHE B O 1
ATOM 10791 N N . ALA B 1 667 ? -30.844 25.234 -0.271 1 84.69 667 ALA B N 1
ATOM 10792 C CA . ALA B 1 667 ? -30.656 26.641 -0.584 1 84.69 667 ALA B CA 1
ATOM 10793 C C . ALA B 1 667 ? -31.922 27.25 -1.163 1 84.69 667 ALA B C 1
ATOM 10795 O O . ALA B 1 667 ? -32.188 28.453 -1.013 1 84.69 667 ALA B O 1
ATOM 10796 N N . SER B 1 668 ? -32.719 26.406 -1.76 1 83.88 668 SER B N 1
ATOM 10797 C CA . SER B 1 668 ? -33.906 26.922 -2.396 1 83.88 668 SER B CA 1
ATOM 10798 C C . SER B 1 668 ? -35.031 27.125 -1.378 1 83.88 668 SER B C 1
ATOM 10800 O O . SER B 1 668 ? -36 27.859 -1.63 1 83.88 668 SER B O 1
ATOM 10802 N N . LYS B 1 669 ? -34.812 26.516 -0.202 1 81.06 669 LYS B N 1
ATOM 10803 C CA . LYS B 1 669 ? -35.844 26.672 0.824 1 81.06 669 LYS B CA 1
ATOM 10804 C C . LYS B 1 669 ? -35.656 28 1.56 1 81.06 669 LYS B C 1
ATOM 10806 O O . LYS B 1 669 ? -34.562 28.375 1.949 1 81.06 669 LYS B O 1
ATOM 10811 N N . LYS B 1 670 ? -36.656 28.859 1.571 1 72.44 670 LYS B N 1
ATOM 10812 C CA . LYS B 1 670 ? -36.625 30.188 2.182 1 72.44 670 LYS B CA 1
ATOM 10813 C C . LYS B 1 670 ? -36.594 30.094 3.705 1 72.44 670 LYS B C 1
ATOM 10815 O O . LYS B 1 670 ? -37.344 29.344 4.305 1 72.44 670 LYS B O 1
ATOM 10820 N N . GLU B 1 671 ? -35.469 30.547 4.32 1 74.75 671 GLU B N 1
ATOM 10821 C CA . GLU B 1 671 ? -35.375 30.594 5.773 1 74.75 671 GLU B CA 1
ATOM 10822 C C . GLU B 1 671 ? -36.219 31.719 6.352 1 74.75 671 GLU B C 1
ATOM 10824 O O . GLU B 1 671 ? -36.469 32.719 5.676 1 74.75 671 GLU B O 1
ATOM 10829 N N . HIS B 1 672 ? -36.719 31.484 7.531 1 78.44 672 HIS B N 1
ATOM 10830 C CA . HIS B 1 672 ? -37.438 32.531 8.219 1 78.44 672 HIS B CA 1
ATOM 10831 C C . HIS B 1 672 ? -36.5 33.625 8.742 1 78.44 672 HIS B C 1
ATOM 10833 O O . HIS B 1 672 ? -35.562 33.312 9.492 1 78.44 672 HIS B O 1
ATOM 10839 N N . PRO B 1 673 ? -36.688 34.812 8.227 1 85.06 673 PRO B N 1
ATOM 10840 C CA . PRO B 1 673 ? -35.812 35.906 8.695 1 85.06 673 PRO B CA 1
ATOM 10841 C C . PRO B 1 673 ? -35.906 36.094 10.203 1 85.06 673 PRO B C 1
ATOM 10843 O O . PRO B 1 673 ? -36.906 35.781 10.82 1 85.06 673 PRO B O 1
ATOM 10846 N N . SER B 1 674 ? -34.812 36.375 10.805 1 85.31 674 SER B N 1
ATOM 10847 C CA . SER B 1 674 ? -34.75 36.594 12.25 1 85.31 674 SER B CA 1
ATOM 10848 C C . SER B 1 674 ? -35.406 37.906 12.625 1 85.31 674 SER B C 1
ATOM 10850 O O . SER B 1 674 ? -35.781 38.719 11.75 1 85.31 674 SER B O 1
ATOM 10852 N N . SER B 1 675 ? -35.594 38.156 13.945 1 78.75 675 SER B N 1
ATOM 10853 C CA . SER B 1 675 ? -36.281 39.312 14.477 1 78.75 675 SER B CA 1
ATOM 10854 C C . SER B 1 675 ? -35.375 40.531 14.531 1 78.75 675 SER B C 1
ATOM 10856 O O . SER B 1 675 ? -35.781 41.625 14.945 1 78.75 675 SER B O 1
ATOM 10858 N N . THR B 1 676 ? -34.25 40.438 13.93 1 82.5 676 THR B N 1
ATOM 10859 C CA . THR B 1 676 ? -33.344 41.562 14.016 1 82.5 676 THR B CA 1
ATOM 10860 C C . THR B 1 676 ? -33.812 42.719 13.141 1 82.5 676 THR B C 1
ATOM 10862 O O . THR B 1 676 ? -34.094 42.531 11.961 1 82.5 676 THR B O 1
ATOM 10865 N N . ASP B 1 677 ? -33.969 43.844 13.75 1 84.38 677 ASP B N 1
ATOM 10866 C CA . ASP B 1 677 ? -34.281 45.062 13.008 1 84.38 677 ASP B CA 1
ATOM 10867 C C . ASP B 1 677 ? -33 45.781 12.531 1 84.38 677 ASP B C 1
ATOM 10869 O O . ASP B 1 677 ? -32.281 46.344 13.336 1 84.38 677 ASP B O 1
ATOM 10873 N N . VAL B 1 678 ? -32.812 45.781 11.289 1 88.25 678 VAL B N 1
ATOM 10874 C CA . VAL B 1 678 ? -31.578 46.281 10.695 1 88.25 678 VAL B CA 1
ATOM 10875 C C . VAL B 1 678 ? -31.469 47.781 10.938 1 88.25 678 VAL B C 1
ATOM 10877 O O . VAL B 1 678 ? -30.375 48.281 11.234 1 88.25 678 VAL B O 1
ATOM 10880 N N . ASP B 1 679 ? -32.531 48.5 10.812 1 86.88 679 ASP B N 1
ATOM 10881 C CA . ASP B 1 679 ? -32.5 49.938 11.008 1 86.88 679 ASP B CA 1
ATOM 10882 C C . ASP B 1 679 ? -32.156 50.312 12.453 1 86.88 679 ASP B C 1
ATOM 10884 O O . ASP B 1 679 ? -31.438 51.25 12.703 1 86.88 679 ASP B O 1
ATOM 10888 N N . PHE B 1 680 ? -32.719 49.5 13.305 1 86.12 680 PHE B N 1
ATOM 10889 C CA . PHE B 1 680 ? -32.406 49.688 14.711 1 86.12 680 PHE B CA 1
ATOM 10890 C C . PHE B 1 680 ? -30.938 49.406 15 1 86.12 680 PHE B C 1
ATOM 10892 O O . PHE B 1 680 ? -30.312 50.125 15.773 1 86.12 680 PHE B O 1
ATOM 10899 N N . LEU B 1 681 ? -30.438 48.438 14.422 1 88.94 681 LEU B N 1
ATOM 10900 C CA . LEU B 1 681 ? -29.031 48.062 14.594 1 88.94 681 LEU B CA 1
ATOM 10901 C C . LEU B 1 681 ? -28.125 49.156 14.086 1 88.94 681 LEU B C 1
ATOM 10903 O O . LEU B 1 681 ? -27.109 49.5 14.719 1 88.94 681 LEU B O 1
ATOM 10907 N N . LEU B 1 682 ? -28.438 49.812 12.977 1 87.88 682 LEU B N 1
ATOM 10908 C CA . LEU B 1 682 ? -27.641 50.875 12.406 1 87.88 682 LEU B CA 1
ATOM 10909 C C . LEU B 1 682 ? -27.672 52.125 13.297 1 87.88 682 LEU B C 1
ATOM 10911 O O . LEU B 1 682 ? -26.672 52.844 13.414 1 87.88 682 LEU B O 1
ATOM 10915 N N . GLN B 1 683 ? -28.797 52.344 13.891 1 84.81 683 GLN B N 1
ATOM 10916 C CA . GLN B 1 683 ? -28.906 53.469 14.812 1 84.81 683 GLN B CA 1
ATOM 10917 C C . GLN B 1 683 ? -28.062 53.25 16.062 1 84.81 683 GLN B C 1
ATOM 10919 O O . GLN B 1 683 ? -27.438 54.188 16.562 1 84.81 683 GLN B O 1
ATOM 10924 N N . GLU B 1 684 ? -28.109 52.031 16.516 1 84.81 684 GLU B N 1
ATOM 10925 C CA . GLU B 1 684 ? -27.297 51.688 17.672 1 84.81 684 GLU B CA 1
ATOM 10926 C C . GLU B 1 684 ? -25.812 51.875 17.375 1 84.81 684 GLU B C 1
ATOM 10928 O O . GLU B 1 684 ? -25.047 52.312 18.234 1 84.81 684 GLU B O 1
ATOM 10933 N N . VAL B 1 685 ? -25.422 51.5 16.25 1 86.25 685 VAL B N 1
ATOM 10934 C CA . VAL B 1 685 ? -24.031 51.594 15.844 1 86.25 685 VAL B CA 1
ATOM 10935 C C . VAL B 1 685 ? -23.641 53.094 15.727 1 86.25 685 VAL B C 1
ATOM 10937 O O . VAL B 1 685 ? -22.531 53.469 16.109 1 86.25 685 VAL B O 1
ATOM 10940 N N . SER B 1 686 ? -24.562 53.875 15.188 1 81.88 686 SER B N 1
ATOM 10941 C CA . SER B 1 686 ? -24.297 55.312 15.086 1 81.88 686 SER B CA 1
ATOM 10942 C C . SER B 1 686 ? -24.156 55.938 16.469 1 81.88 686 SER B C 1
ATOM 10944 O O . SER B 1 686 ? -23.328 56.844 16.656 1 81.88 686 SER B O 1
ATOM 10946 N N . THR B 1 687 ? -24.906 55.469 17.422 1 79.06 687 THR B N 1
ATOM 10947 C CA . THR B 1 687 ? -24.828 55.969 18.781 1 79.06 687 THR B CA 1
ATOM 10948 C C . THR B 1 687 ? -23.516 55.531 19.438 1 79.06 687 THR B C 1
ATOM 10950 O O . THR B 1 687 ? -22.922 56.281 20.219 1 79.06 687 THR B O 1
ATOM 10953 N N . LEU B 1 688 ? -23.156 54.344 19.188 1 80.5 688 LEU B N 1
ATOM 10954 C CA . LEU B 1 688 ? -21.922 53.812 19.734 1 80.5 688 LEU B CA 1
ATOM 10955 C C . LEU B 1 688 ? -20.719 54.594 19.234 1 80.5 688 LEU B C 1
ATOM 10957 O O . LEU B 1 688 ? -19.781 54.844 19.984 1 80.5 688 LEU B O 1
ATOM 10961 N N . GLN B 1 689 ? -20.688 55.031 18.047 1 76.12 689 GLN B N 1
ATOM 10962 C CA . GLN B 1 689 ? -19.578 55.75 17.438 1 76.12 689 GLN B CA 1
ATOM 10963 C C . GLN B 1 689 ? -19.5 57.188 17.969 1 76.12 689 GLN B C 1
ATOM 10965 O O . GLN B 1 689 ? -18.422 57.75 18.062 1 76.12 689 GLN B O 1
ATOM 10970 N N . SER B 1 690 ? -20.719 57.656 18.281 1 70.56 690 SER B N 1
ATOM 10971 C CA . SER B 1 690 ? -20.75 59 18.797 1 70.56 690 SER B CA 1
ATOM 10972 C C . SER B 1 690 ? -20.156 59.094 20.219 1 70.56 690 SER B C 1
ATOM 10974 O O . SER B 1 690 ? -19.797 60.156 20.688 1 70.56 690 SER B O 1
ATOM 10976 N N . THR B 1 691 ? -20.125 57.938 20.766 1 64.44 691 THR B N 1
ATOM 10977 C CA . THR B 1 691 ? -19.578 57.906 22.125 1 64.44 691 THR B CA 1
ATOM 10978 C C . THR B 1 691 ? -18.047 57.875 22.094 1 64.44 691 THR B C 1
ATOM 10980 O O . THR B 1 691 ? -17.406 58 23.141 1 64.44 691 THR B O 1
ATOM 10983 N N . TYR B 1 692 ? -17.516 57.781 20.891 1 61.38 692 TYR B N 1
ATOM 10984 C CA . TYR B 1 692 ? -16.062 57.875 20.766 1 61.38 692 TYR B CA 1
ATOM 10985 C C . TYR B 1 692 ? -15.602 59.312 20.781 1 61.38 692 TYR B C 1
ATOM 10987 O O . TYR B 1 692 ? -16.25 60.188 20.188 1 61.38 692 TYR B O 1
#

Organism: Pichia kudriavzevii (NCBI:txid4909)

InterPro domains:
  IPR007632 Anoctamin [PTHR12308] (268-652)
  IPR049452 Anoctamin, transmembrane domain [PF04547] (190-654)
  IPR049456 Anoctamin, alpha-beta plait domain, fungal-type [PF20877] (32-151)

Solvent-accessible surface area (backbone atoms only — not comparable to full-atom values): 73159 Å² total; per-residue (Å²): 130,92,71,77,76,75,74,77,71,79,83,74,79,71,76,70,74,62,76,73,70,67,74,68,66,55,61,80,76,64,55,36,40,34,34,37,35,28,53,33,54,60,41,80,87,73,74,42,69,40,65,66,39,51,52,48,49,50,51,52,49,48,49,37,16,47,64,13,22,36,69,46,77,47,83,43,79,42,67,47,34,35,33,36,35,31,30,71,37,69,68,54,45,52,52,52,49,50,50,53,37,54,42,25,52,71,58,68,24,77,68,68,74,88,46,75,85,73,50,44,60,9,58,52,52,32,54,51,50,47,38,40,43,32,42,59,74,53,49,19,63,45,51,45,73,75,44,90,46,26,66,44,80,37,56,44,60,51,47,65,61,27,52,54,48,47,61,55,44,64,77,46,64,88,48,73,85,38,65,70,56,45,52,49,52,37,51,47,32,33,39,53,34,10,42,40,56,24,47,49,52,51,42,49,53,39,41,37,58,36,36,43,56,44,16,57,51,16,52,52,30,55,76,74,60,47,42,23,27,64,68,52,38,51,51,49,47,52,47,50,49,52,28,52,51,46,35,52,45,50,48,43,43,48,23,54,74,66,58,23,57,56,43,61,71,56,46,66,60,74,50,54,74,88,59,60,65,62,68,35,59,31,50,50,48,54,56,66,44,46,63,56,52,52,53,53,49,51,49,53,49,50,52,52,50,50,33,48,52,50,38,46,41,42,66,69,32,41,66,48,86,63,47,78,66,54,52,45,47,35,57,52,50,49,67,50,46,52,59,50,51,50,51,52,50,47,52,53,51,56,58,47,50,68,69,34,47,52,53,29,60,64,55,44,49,49,57,48,48,61,61,49,44,59,50,54,48,48,71,67,46,41,68,60,48,45,43,67,68,41,42,46,51,49,46,29,66,46,50,78,44,40,59,55,50,46,49,50,40,46,46,50,19,63,73,34,83,86,40,66,81,65,42,55,60,86,79,80,58,60,59,70,51,56,50,65,56,52,50,52,46,37,60,50,45,51,48,47,50,54,48,49,39,56,68,58,46,41,57,57,48,46,55,54,44,51,65,36,65,72,52,30,46,66,75,58,44,62,61,64,48,74,76,59,60,56,75,75,72,37,56,80,88,42,37,67,61,51,51,52,52,57,53,36,69,72,33,54,80,72,56,71,65,61,56,50,47,51,56,48,52,50,50,33,49,50,36,32,47,30,32,67,42,33,56,46,35,41,44,48,27,55,53,35,55,51,44,53,56,48,49,56,44,30,66,42,62,66,22,24,55,65,76,25,38,77,41,40,62,68,70,60,56,59,57,49,44,51,52,34,47,40,53,8,36,25,44,27,45,27,53,20,49,37,55,46,46,94,89,47,80,58,54,66,58,38,73,73,37,52,46,49,81,52,57,65,65,58,26,53,50,51,10,49,52,42,23,51,52,45,48,52,50,51,54,52,53,47,52,37,49,44,40,69,45,35,65,66,49,53,50,50,53,49,48,52,52,48,46,46,51,52,36,40,53,54,30,68,51,82,57,65,54,32,90,48,52,60,69,58,51,53,50,51,50,54,53,56,56,65,72,101,140,85,78,75,79,77,76,81,74,80,83,77,80,72,77,71,75,63,75,76,71,63,76,67,65,53,62,80,76,63,57,36,42,33,33,38,36,30,52,33,55,57,43,79,88,74,72,41,69,40,65,66,38,52,51,48,50,51,51,54,49,47,48,38,16,46,64,14,23,37,69,47,78,48,85,43,80,43,70,47,33,34,34,36,35,31,29,72,39,68,68,55,46,51,50,50,50,51,51,55,37,53,43,26,51,71,59,67,24,78,67,66,73,88,46,76,85,72,51,44,60,10,59,51,53,32,53,51,49,47,38,39,43,32,43,59,74,54,49,20,62,46,53,46,74,74,44,92,44,25,66,45,77,38,55,45,60,52,47,65,60,28,51,53,48,46,62,56,44,66,78,46,64,87,49,72,82,38,65,70,54,46,52,48,52,38,50,49,31,34,39,54,35,10,43,40,56,24,48,49,52,52,42,49,52,39,43,37,58,36,36,44,56,43,16,57,51,15,53,50,30,52,74,74,60,47,41,22,28,62,68,53,37,52,51,49,48,52,46,49,48,53,28,52,50,46,35,52,46,51,46,43,45,48,23,54,76,66,57,24,58,56,45,60,72,54,45,67,59,75,48,54,74,88,61,63,63,62,66,34,60,32,50,51,48,54,56,66,43,47,64,55,51,52,52,52,50,51,50,53,50,48,53,54,49,52,34,49,52,49,38,48,40,42,66,68,32,41,66,48,85,62,48,77,62,54,53,44,48,34,57,52,48,48,66,51,45,53,58,52,52,48,50,52,50,47,52,54,51,56,59,48,50,66,70,34,47,53,54,24,60,65,56,43,49,48,55,48,48,61,59,49,45,58,51,53,48,47,71,68,46,42,69,60,48,45,42,66,68,42,42,47,52,48,44,32,64,46,50,79,44,40,59,55,50,45,48,49,40,47,46,50,19,63,72,35,83,86,39,66,83,64,41,55,60,86,79,80,57,59,58,70,52,56,51,65,56,54,49,51,46,39,59,51,45,52,49,46,51,53,48,49,40,54,68,59,46,41,57,55,47,46,54,53,45,50,64,35,65,71,52,30,46,67,75,59,45,63,58,64,49,75,76,59,61,55,74,76,72,38,56,80,88,42,38,68,60,49,52,51,51,57,53,36,69,71,34,54,80,73,55,71,66,60,56,50,48,52,57,47,51,53,50,34,49,49,37,33,47,30,33,68,42,33,56,48,35,41,43,48,27,55,52,36,54,48,44,54,55,48,50,54,45,29,64,43,60,65,23,22,55,64,76,24,41,77,41,40,61,68,69,60,55,57,56,50,45,52,51,33,47,40,53,8,38,26,45,29,45,27,53,22,49,38,56,45,46,92,88,48,80,59,54,65,58,40,74,74,38,52,47,50,80,51,57,64,64,58,25,52,50,50,8,48,51,41,23,53,52,45,48,52,51,50,54,53,51,49,53,37,49,45,42,68,46,33,64,67,47,54,50,51,52,49,48,53,52,49,47,48,50,51,36,39,53,54,29,69,51,83,57,65,56,33,88,47,52,61,70,58,52,53,50,52,52,53,52,57,56,63,71,101